Protein 3VSJ (pdb70)

InterPro domains:
  IPR004183 Extradiol ring-cleavage dioxygenase, class III enzyme, subunit B [PF02900] (24-247)

Organism: Comamonas testosteroni (NCBI:txid285)

Radius of gyration: 36.92 Å; Cα contacts (8 Å, |Δi|>4): 2949; chains: 4; bounding box: 74×46×113 Å

Solvent-accessible surface area: 40387 Å² total; per-residue (Å²): 71,26,37,10,1,3,0,0,6,1,25,2,0,5,36,27,68,60,127,4,103,40,0,16,75,0,4,24,0,6,82,134,0,3,154,29,0,37,77,20,158,6,63,1,0,1,1,4,0,0,70,9,70,0,39,22,10,0,4,0,1,7,64,77,109,8,105,29,77,23,9,11,59,31,21,3,87,32,27,57,0,69,32,61,1,58,11,14,49,64,0,0,79,29,0,20,89,19,0,62,140,71,66,7,108,20,31,23,1,74,44,77,32,8,28,4,12,6,0,0,0,3,2,11,70,25,8,39,6,1,50,119,64,41,18,0,0,1,0,3,0,3,87,108,28,58,12,130,54,2,22,78,4,0,25,2,0,12,64,11,0,143,124,61,139,43,91,0,0,0,0,0,0,0,14,0,1,20,12,49,51,53,114,88,42,53,27,186,133,10,182,30,36,62,138,89,3,33,103,21,0,121,108,0,3,95,40,1,54,76,17,60,23,95,30,0,89,129,11,3,87,70,0,17,171,96,0,104,8,36,73,37,0,18,0,0,28,1,0,0,4,5,20,151,27,154,6,81,0,4,71,44,40,6,47,6,14,2,6,0,16,0,1,0,0,1,53,10,117,94,166,68,0,10,0,0,0,0,0,0,0,0,13,7,12,2,1,0,14,5,54,57,13,134,52,9,101,14,204,10,138,17,4,7,13,34,4,41,23,2,3,54,55,0,32,119,94,2,60,74,17,149,11,65,0,3,0,0,0,0,11,51,4,83,0,8,5,2,0,2,0,1,7,15,70,121,4,71,27,55,2,4,6,25,23,38,0,55,1,0,30,0,77,12,78,5,77,13,17,30,109,0,0,70,23,1,2,92,14,0,124,135,60,68,16,43,2,19,29,0,127,18,91,128,4,80,3,13,54,0,4,0,2,0,4,0,3,0,28,36,98,42,78,38,52,2,0,1,2,0,5,4,30,0,1,121,42,71,66,26,171,86,0,26,64,42,0,29,37,0,0,110,6,1,47,59,0,0,62,54,20,3,47,56,0,0,0,0,0,0,0,6,1,5,54,105,25,42,106,111,75,54,139,68,22,14,26,11,4,118,21,62,13,32,55,72,60,3,17,78,24,0,18,116,0,0,54,29,4,72,109,7,84,2,73,79,1,37,176,29,4,68,85,0,6,105,92,0,92,4,16,2,50,5,0,0,0,4,0,0,1,1,0,9,111,77,9,112,36,63,6,52,7,9,10,7,13,14,6,11,4,10,0,0,0,0,0,4,1,37,3,105,165,41,64,96,5,94,25,21,78,22,135,64,40,33,10,0,2,1,0,7,2,26,4,0,2,36,25,60,61,125,5,97,34,0,14,132,2,6,52,7,3,86,153,0,2,143,29,0,38,82,19,156,6,63,0,0,2,1,4,0,1,71,9,68,0,40,24,16,1,5,0,3,10,58,72,117,7,103,30,68,34,10,11,66,34,20,5,79,38,26,55,0,65,27,67,3,85,8,17,51,60,1,0,86,28,0,21,89,17,0,63,141,75,63,9,123,21,50,21,2,74,38,84,23,7,35,5,13,6,0,0,0,2,1,7,68,25,4,38,6,0,57,102,62,38,16,0,0,1,0,3,0,2,81,108,30,58,12,121,52,3,14,78,5,0,23,2,1,10,70,17,0,143,127,55,139,43,86,0,0,0,0,0,0,0,13,2,1,19,16,50,38,52,114,97,40,67,27,200,126,16,140,24,23,63,122,87,4,26,100,19,0,119,102,0,10,127,41,1,71,78,17,66,22,94,35,0,82,142,15,3,86,73,0,17,176,99,0,107,9,38,73,38,0,19,0,0,31,2,0,0,3,1,13,99,24,145,16,63,1,3,64,42,37,13,49,8,11,2,3,0,16,1,1,0,0,0,41,9,113,98,181,113,2,12,3,1,0,0,0,0,0,0,14,7,12,3,0,0,15,5,61,61,12,134,51,7,103,14,179,3,118,15,4,12,9,34,2,45,20,2,3,61,47,0,37,123,87,1,63,77,14,154,15,66,0,2,0,0,0,0,11,56,5,83,0,11,14,2,0,4,0,1,5,11,73,122,3,70,31,49,2,5,8,22,26,27,0,37,0,0,36,0,74,11,76,5,76,12,17,30,110,0,0,65,22,1,7,73,22,0,140,117,55,72,17,48,28,52,27,0,121,18,93,117,5,84,2,15,56,0,2,0,2,0,4,2,3,1,21,38,106,41,89,23,50,3,0,1,1,0,5,3,29,0,2,122,44,59,50,7,125,90,0,24,66,41,0,28,44,0,0,115,4,1,39,52,0,2,81,107,38,18,42,62,0,0,0,0,0,0,0,6,6,5,56,104,24,44,124,56,37,52,127,86,15,18,15,8,13,101,25,62,15,28,54,46,62,2,18,76,27,0,19,121,2,0,49,28,6,71,98,5,73,2,62,84,1,36,166,32,4,54,84,2,6,104,86,0,89,4,15,2,54,4,0,0,6,4,0,0,1,1,0,6,114,75,9,115,36,62,4,52,14,9,12,7,13,15,5,20,4,10,0,0,0,0,0,3,0,32,0,105,174,42,66,94,5,95,54

Foldseek 3Di:
DAQWEKEFALDCQLVLPLVLPQSVLSLVLLLVSLVVVVVSQFQEEEEEELQQEDADFKEKEQAQWAWDKDQDPVRNVRDIQTDIAGAPNQLLVQLCVLQVVVPTHYDYDHDHPPDDGSQVRSSCVSSVARDNRHHYTYIYDYLPDDLVVLLVSLLSSLVSCVVVVTHYHYYQYHFFQDPADPDDDDSSPFFAQDPQLVCLVVVLLVCQQQFVLVVNVVSQQVRCVPRVTRSSVSSVSSSCSNVVSGFRGKDWSHWTGDNNTITTMIITHD/DFFWAQKEKAQAFDLLLVLQVPDPQFDAHAPHAPVQVLQLLVVLQVVVVVLPFQEEEEEFLQQEDAQWKEKEQAFKAWDWAADPVPNNRGTGTDIAGAPNQLLVQLCVLLVVLPTHYYYDHDRHDDDHSLVVRSCCSRPVPRPHHYMYMYQYPCCPVPHLVRSLVSLLSSQLSSLVSRGQVRTHYYYYQHWFFQDDFAPDDDPRQRPCVPFEAPDPVLVVLVVVLLVCQQQLVQVVNVVCVVVSCVPRVTRCSSRSVSSNCSNLVRGSARKDWSGWGTHRNTIGTIIMDRCVVVVSTTRDHYD/DEQWEKEFALDCCLVLPLVLPQSVLSLVLLLVVLVVLVVSQFQEEEEEALFQEDAAAKEKEQAQWAWDKDQDPVHNVSHIQTDIAGADNQLLVQLCVCQVVLPGHYDYDHDHPDDDGSQVRSSCVSSVARDNSYHYTYIYDYLPDDLLVLLVSLLSSLVSCVVVVTYYYYYQYHFFFDPADPDDDDSNPFFAQDPVLVVLVVVLLVVQQAFVLVVNVVSQQVSCVVRVTRSSCSSVSSRCSNVVNGFGGWDWSHWTGDRNTITTMIITHD/DWFWAQKEKAFAFDLQLVLQVPDPFWDAHAPHAPVQVLQLLVVLQVVVVVLPFQEEEEEDLQQEDAQWKEKEAEFKAWDWAADPVCNNRGTGTDIAGAPNQLLVQLQVLLVVLVTHYYYDHDRHDDDHSGVVRRCCSNPVPRPHHYMYMYQYCCCPVPHLVRSLVSLLSSLQSSLVSSQVVNTHYYYYLHWFFQDDFDPDADVRNRPCVPWEAPDPQLVVLLCVLLVCLQQLVQVVNVVCVRVSCVRSVTRCSSHSVSSNCSNLVSGSARKDWSGWGTHRNTTGTIIMDRCNVVVSTID

B-factor: mean 26.02, std 7.05, range [5.5, 99.53]

Structure (mmCIF, N/CA/C/O backbone):
data_3VSJ
#
_entry.id   3VSJ
#
_cell.length_a   270.240
_cell.length_b   48.390
_cell.length_c   108.550
_cell.angle_alpha   90.00
_cell.angle_beta   109.57
_cell.angle_gamma   90.00
#
_symmetry.space_group_name_H-M   'C 1 2 1'
#
loop_
_entity.id
_entity.type
_entity.pdbx_description
1 polymer '2-amino-5-chlorophenol 1,6-dioxygenase alpha subunit'
2 polymer '2-amino-5-chlorophenol 1,6-dioxygenase beta subunit'
3 non-polymer 'CHLORIDE ION'
4 non-polymer 'FE (II) ION'
5 non-polymer '(2Z,4Z)-2-imino-6-oxohex-4-enoic acid'
6 non-polymer (3E)-3-iminooxepin-2(3H)-one
7 non-polymer 'HYDROXIDE ION'
8 water water
#
loop_
_atom_site.group_PDB
_atom_site.id
_atom_site.type_symbol
_atom_site.label_atom_id
_atom_site.label_alt_id
_atom_site.label_comp_id
_atom_site.label_asym_id
_atom_site.label_entity_id
_atom_site.label_seq_id
_atom_site.pdbx_PDB_ins_code
_atom_site.Cartn_x
_atom_site.Cartn_y
_atom_site.Cartn_z
_atom_site.occupancy
_atom_site.B_iso_or_equiv
_atom_site.auth_seq_id
_atom_site.auth_comp_id
_atom_site.auth_asym_id
_atom_site.auth_atom_id
_atom_site.pdbx_PDB_model_num
ATOM 1 N N . THR A 1 2 ? 65.727 64.627 -34.059 1.00 18.83 2 THR A N 1
ATOM 2 C CA . THR A 1 2 ? 66.900 65.479 -33.727 1.00 18.93 2 THR A CA 1
ATOM 3 C C . THR A 1 2 ? 68.144 65.020 -34.486 1.00 18.87 2 THR A C 1
ATOM 4 O O . THR A 1 2 ? 68.881 65.848 -35.033 1.00 18.64 2 THR A O 1
ATOM 8 N N . VAL A 1 3 ? 68.381 63.706 -34.498 1.00 18.65 3 VAL A N 1
ATOM 9 C CA . VAL A 1 3 ? 69.454 63.132 -35.299 1.00 18.55 3 VAL A CA 1
ATOM 10 C C . VAL A 1 3 ? 69.011 63.117 -36.759 1.00 18.56 3 VAL A C 1
ATOM 11 O O . VAL A 1 3 ? 67.932 62.615 -37.079 1.00 18.60 3 VAL A O 1
ATOM 15 N N . VAL A 1 4 ? 69.809 63.756 -37.614 1.00 18.50 4 VAL A N 1
ATOM 16 C CA . VAL A 1 4 ? 69.540 63.838 -39.057 1.00 18.59 4 VAL A CA 1
ATOM 17 C C . VAL A 1 4 ? 70.502 62.980 -39.889 1.00 18.69 4 VAL A C 1
ATOM 18 O O . VAL A 1 4 ? 70.263 62.744 -41.073 1.00 19.14 4 VAL A O 1
ATOM 22 N N . SER A 1 5 ? 71.571 62.491 -39.265 1.00 18.62 5 SER A N 1
ATOM 23 C CA . SER A 1 5 ? 72.624 61.784 -39.976 1.00 18.58 5 SER A CA 1
ATOM 24 C C . SER A 1 5 ? 73.460 60.921 -39.051 1.00 18.13 5 SER A C 1
ATOM 25 O O . SER A 1 5 ? 73.707 61.286 -37.909 1.00 18.05 5 SER A O 1
ATOM 28 N N . ALA A 1 6 ? 73.959 59.814 -39.587 1.00 17.80 6 ALA A N 1
ATOM 29 C CA . ALA A 1 6 ? 74.803 58.902 -38.824 1.00 17.41 6 ALA A CA 1
ATOM 30 C C . ALA A 1 6 ? 75.836 58.232 -39.738 1.00 16.83 6 ALA A C 1
ATOM 31 O O . ALA A 1 6 ? 75.500 57.741 -40.810 1.00 16.41 6 ALA A O 1
ATOM 33 N N . PHE A 1 7 ? 77.094 58.240 -39.307 1.00 16.38 7 PHE A N 1
ATOM 34 C CA . PHE A 1 7 ? 78.193 57.662 -40.082 1.00 15.86 7 PHE A CA 1
ATOM 35 C C . PHE A 1 7 ? 79.179 56.959 -39.165 1.00 15.48 7 PHE A C 1
ATOM 36 O O . PHE A 1 7 ? 79.341 57.359 -38.020 1.00 15.55 7 PHE A O 1
ATOM 44 N N . LEU A 1 8 ? 79.805 55.893 -39.666 1.00 15.30 8 LEU A N 1
ATOM 45 C CA . LEU A 1 8 ? 80.986 55.297 -39.035 1.00 14.96 8 LEU A CA 1
ATOM 46 C C . LEU A 1 8 ? 82.145 55.441 -40.010 1.00 14.96 8 LEU A C 1
ATOM 47 O O . LEU A 1 8 ? 82.011 55.088 -41.177 1.00 14.60 8 LEU A O 1
ATOM 52 N N . VAL A 1 9 ? 83.263 55.999 -39.552 1.00 15.00 9 VAL A N 1
ATOM 53 C CA . VAL A 1 9 ? 84.425 56.208 -40.416 1.00 14.91 9 VAL A CA 1
ATOM 54 C C . VAL A 1 9 ? 85.707 55.719 -39.737 1.00 15.06 9 VAL A C 1
ATOM 55 O O . VAL A 1 9 ? 85.769 55.656 -38.509 1.00 14.86 9 VAL A O 1
ATOM 59 N N . PRO A 1 10 ? 86.750 55.412 -40.532 1.00 15.33 10 PRO A N 1
ATOM 60 C CA . PRO A 1 10 ? 87.986 54.885 -39.948 1.00 15.40 10 PRO A CA 1
ATOM 61 C C . PRO A 1 10 ? 88.717 55.902 -39.085 1.00 15.48 10 PRO A C 1
ATOM 62 O O . PRO A 1 10 ? 88.575 57.100 -39.297 1.00 16.02 10 PRO A O 1
ATOM 66 N N . GLY A 1 11 ? 89.452 55.415 -38.094 1.00 15.72 11 GLY A N 1
ATOM 67 C CA . GLY A 1 11 ? 90.358 56.243 -37.304 1.00 15.75 11 GLY A CA 1
ATOM 68 C C . GLY A 1 11 ? 91.770 56.276 -37.865 1.00 15.82 11 GLY A C 1
ATOM 69 O O . GLY A 1 11 ? 92.582 57.106 -37.450 1.00 15.90 11 GLY A O 1
ATOM 70 N N . THR A 1 12 ? 92.079 55.363 -38.790 1.00 16.01 12 THR A N 1
ATOM 71 C CA . THR A 1 12 ? 93.414 55.304 -39.398 1.00 15.98 12 THR A CA 1
ATOM 72 C C . THR A 1 12 ? 93.675 56.541 -40.250 1.00 15.94 12 THR A C 1
ATOM 73 O O . THR A 1 12 ? 92.771 57.013 -40.935 1.00 15.92 12 THR A O 1
ATOM 77 N N . PRO A 1 13 ? 94.906 57.088 -40.187 1.00 16.08 13 PRO A N 1
ATOM 78 C CA . PRO A 1 13 ? 95.262 58.261 -40.987 1.00 16.08 13 PRO A CA 1
ATOM 79 C C . PRO A 1 13 ? 95.828 57.902 -42.358 1.00 16.06 13 PRO A C 1
ATOM 80 O O . PRO A 1 13 ? 96.102 58.794 -43.154 1.00 15.99 13 PRO A O 1
ATOM 84 N N . LEU A 1 14 ? 96.021 56.609 -42.615 1.00 16.20 14 LEU A N 1
ATOM 85 C CA . LEU A 1 14 ? 96.646 56.145 -43.853 1.00 16.17 14 LEU A CA 1
ATOM 86 C C . LEU A 1 14 ? 95.857 56.517 -45.116 1.00 16.27 14 LEU A C 1
ATOM 87 O O . LEU A 1 14 ? 96.465 56.849 -46.138 1.00 16.20 14 LEU A O 1
ATOM 92 N N . PRO A 1 15 ? 94.512 56.447 -45.063 1.00 16.35 15 PRO A N 1
ATOM 93 C CA . PRO A 1 15 ? 93.768 56.888 -46.245 1.00 16.64 15 PRO A CA 1
ATOM 94 C C . PRO A 1 15 ? 94.010 58.365 -46.574 1.00 16.80 15 PRO A C 1
ATOM 95 O O . PRO A 1 15 ? 94.150 58.712 -47.742 1.00 16.84 15 PRO A O 1
ATOM 99 N N . GLN A 1 16 ? 94.094 59.215 -45.553 1.00 17.16 16 GLN A N 1
ATOM 100 C CA . GLN A 1 16 ? 94.402 60.634 -45.765 1.00 17.48 16 GLN A CA 1
ATOM 101 C C . GLN A 1 16 ? 95.838 60.838 -46.230 1.00 17.43 16 GLN A C 1
ATOM 102 O O . GLN A 1 16 ? 96.090 61.552 -47.197 1.00 17.47 16 GLN A O 1
ATOM 108 N N . LEU A 1 17 ? 96.766 60.215 -45.515 1.00 17.68 17 LEU A N 1
ATOM 109 C CA . LEU A 1 17 ? 98.201 60.459 -45.686 1.00 17.71 17 LEU A CA 1
ATOM 110 C C . LEU A 1 17 ? 98.770 59.954 -47.003 1.00 17.73 17 LEU A C 1
ATOM 111 O O . LEU A 1 17 ? 99.659 60.583 -47.572 1.00 18.15 17 LEU A O 1
ATOM 116 N N . LYS A 1 18 ? 98.294 58.811 -47.477 1.00 17.95 18 LYS A N 1
ATOM 117 C CA . LYS A 1 18 ? 98.831 58.233 -48.702 1.00 18.08 18 LYS A CA 1
ATOM 118 C C . LYS A 1 18 ? 97.738 57.636 -49.594 1.00 18.19 18 LYS A C 1
ATOM 119 O O . LYS A 1 18 ? 97.711 56.423 -49.833 1.00 17.92 18 LYS A O 1
ATOM 125 N N . PRO A 1 19 ? 96.867 58.503 -50.149 1.00 18.51 19 PRO A N 1
ATOM 126 C CA . PRO A 1 19 ? 95.762 58.040 -50.998 1.00 18.67 19 PRO A CA 1
ATOM 127 C C . PRO A 1 19 ? 96.206 57.388 -52.305 1.00 19.06 19 PRO A C 1
ATOM 128 O O . PRO A 1 19 ? 95.405 56.716 -52.944 1.00 18.84 19 PRO A O 1
ATOM 132 N N . GLU A 1 20 ? 97.462 57.585 -52.706 1.00 19.65 20 GLU A N 1
ATOM 133 C CA . GLU A 1 20 ? 97.949 57.002 -53.964 1.00 20.14 20 GLU A CA 1
ATOM 134 C C . GLU A 1 20 ? 98.177 55.493 -53.865 1.00 19.75 20 GLU A C 1
ATOM 135 O O . GLU A 1 20 ? 98.407 54.841 -54.880 1.00 20.06 20 GLU A O 1
ATOM 141 N N . VAL A 1 21 ? 98.110 54.944 -52.653 1.00 19.37 21 VAL A N 1
ATOM 142 C CA . VAL A 1 21 ? 97.908 53.513 -52.466 1.00 18.96 21 VAL A CA 1
ATOM 143 C C . VAL A 1 21 ? 96.415 53.292 -52.727 1.00 19.01 21 VAL A C 1
ATOM 144 O O . VAL A 1 21 ? 95.586 53.800 -51.972 1.00 18.81 21 VAL A O 1
ATOM 148 N N . PRO A 1 22 ? 96.066 52.595 -53.829 1.00 18.78 22 PRO A N 1
ATOM 149 C CA . PRO A 1 22 ? 94.686 52.536 -54.316 1.00 18.69 22 PRO A CA 1
ATOM 150 C C . PRO A 1 22 ? 93.600 52.265 -53.269 1.00 18.54 22 PRO A C 1
ATOM 151 O O . PRO A 1 22 ? 92.642 53.037 -53.177 1.00 18.47 22 PRO A O 1
ATOM 155 N N . SER A 1 23 ? 93.734 51.186 -52.498 1.00 18.32 23 SER A N 1
ATOM 156 C CA . SER A 1 23 ? 92.684 50.808 -51.534 1.00 18.04 23 SER A CA 1
ATOM 157 C C . SER A 1 23 ? 92.567 51.839 -50.415 1.00 17.69 23 SER A C 1
ATOM 158 O O . SER A 1 23 ? 91.473 52.103 -49.914 1.00 17.87 23 SER A O 1
ATOM 161 N N . TRP A 1 24 ? 93.701 52.414 -50.026 1.00 17.33 24 TRP A N 1
ATOM 162 C CA . TRP A 1 24 ? 93.721 53.527 -49.082 1.00 16.96 24 TRP A CA 1
ATOM 163 C C . TRP A 1 24 ? 93.000 54.745 -49.684 1.00 16.96 24 TRP A C 1
ATOM 164 O O . TRP A 1 24 ? 92.189 55.394 -49.018 1.00 16.72 24 TRP A O 1
ATOM 175 N N . GLY A 1 25 ? 93.296 55.036 -50.948 1.00 16.95 25 GLY A N 1
ATOM 176 C CA . GLY A 1 25 ? 92.634 56.119 -51.674 1.00 17.21 25 GLY A CA 1
ATOM 177 C C . GLY A 1 25 ? 91.131 55.943 -51.808 1.00 17.31 25 GLY A C 1
ATOM 178 O O . GLY A 1 25 ? 90.381 56.919 -51.749 1.00 17.33 25 GLY A O 1
ATOM 179 N N . GLN A 1 26 ? 90.693 54.699 -51.992 1.00 17.55 26 GLN A N 1
ATOM 180 C CA . GLN A 1 26 ? 89.265 54.386 -52.073 1.00 17.94 26 GLN A CA 1
ATOM 181 C C . GLN A 1 26 ? 88.574 54.678 -50.738 1.00 17.58 26 GLN A C 1
ATOM 182 O O . GLN A 1 26 ? 87.487 55.249 -50.703 1.00 17.81 26 GLN A O 1
ATOM 188 N N . LEU A 1 27 ? 89.230 54.315 -49.643 1.00 17.38 27 LEU A N 1
ATOM 189 C CA . LEU A 1 27 ? 88.702 54.573 -48.301 1.00 17.34 27 LEU A CA 1
ATOM 190 C C . LEU A 1 27 ? 88.609 56.088 -48.040 1.00 17.22 27 LEU A C 1
ATOM 191 O O . LEU A 1 27 ? 87.614 56.573 -47.495 1.00 17.16 27 LEU A O 1
ATOM 196 N N . ALA A 1 28 ? 89.626 56.831 -48.471 1.00 17.02 28 ALA A N 1
ATOM 197 C CA . ALA A 1 28 ? 89.627 58.292 -48.331 1.00 17.01 28 ALA A CA 1
ATOM 198 C C . ALA A 1 28 ? 88.496 58.923 -49.151 1.00 16.87 28 ALA A C 1
ATOM 199 O O . ALA A 1 28 ? 87.788 59.803 -48.671 1.00 16.81 28 ALA A O 1
ATOM 201 N N . ALA A 1 29 ? 88.338 58.461 -50.386 1.00 16.68 29 ALA A N 1
ATOM 202 C CA . ALA A 1 29 ? 87.253 58.913 -51.248 1.00 16.64 29 ALA A CA 1
ATOM 203 C C . ALA A 1 29 ? 85.897 58.610 -50.623 1.00 16.66 29 ALA A C 1
ATOM 204 O O . ALA A 1 29 ? 84.970 59.413 -50.740 1.00 16.50 29 ALA A O 1
ATOM 206 N N . ALA A 1 30 ? 85.782 57.444 -49.985 1.00 16.48 30 ALA A N 1
ATOM 207 C CA . ALA A 1 30 ? 84.535 57.041 -49.330 1.00 16.46 30 ALA A CA 1
ATOM 208 C C . ALA A 1 30 ? 84.230 57.935 -48.133 1.00 16.35 30 ALA A C 1
ATOM 209 O O . ALA A 1 30 ? 83.076 58.311 -47.920 1.00 16.65 30 ALA A O 1
ATOM 211 N N . THR A 1 31 ? 85.259 58.284 -47.362 1.00 16.08 31 THR A N 1
ATOM 212 C CA . THR A 1 31 ? 85.090 59.196 -46.226 1.00 16.08 31 THR A CA 1
ATOM 213 C C . THR A 1 31 ? 84.662 60.592 -46.686 1.00 15.86 31 THR A C 1
ATOM 214 O O . THR A 1 31 ? 83.805 61.218 -46.072 1.00 15.44 31 THR A O 1
ATOM 218 N N . GLU A 1 32 ? 85.302 61.078 -47.744 1.00 15.89 32 GLU A N 1
ATOM 219 C CA . GLU A 1 32 ? 84.928 62.340 -48.378 1.00 16.02 32 GLU A CA 1
ATOM 220 C C . GLU A 1 32 ? 83.439 62.354 -48.756 1.00 16.10 32 GLU A C 1
ATOM 221 O O . GLU A 1 32 ? 82.727 63.324 -48.476 1.00 15.75 32 GLU A O 1
ATOM 227 N N . ARG A 1 33 ? 82.980 61.267 -49.375 1.00 16.13 33 ARG A N 1
ATOM 228 C CA . ARG A 1 33 ? 81.571 61.118 -49.752 1.00 16.30 33 ARG A CA 1
ATOM 229 C C . ARG A 1 33 ? 80.651 61.084 -48.526 1.00 16.25 33 ARG A C 1
ATOM 230 O O . ARG A 1 33 ? 79.555 61.647 -48.555 1.00 16.12 33 ARG A O 1
ATOM 238 N N . ALA A 1 34 ? 81.089 60.410 -47.463 1.00 16.15 34 ALA A N 1
ATOM 239 C CA . ALA A 1 34 ? 80.354 60.408 -46.194 1.00 16.36 34 ALA A CA 1
ATOM 240 C C . ALA A 1 34 ? 80.187 61.837 -45.654 1.00 16.44 34 ALA A C 1
ATOM 241 O O . ALA A 1 34 ? 79.126 62.201 -45.141 1.00 16.48 34 ALA A O 1
ATOM 243 N N . GLY A 1 35 ? 81.248 62.631 -45.769 1.00 16.62 35 GLY A N 1
ATOM 244 C CA . GLY A 1 35 ? 81.220 64.036 -45.390 1.00 16.79 35 GLY A CA 1
ATOM 245 C C . GLY A 1 35 ? 80.241 64.857 -46.201 1.00 16.81 35 GLY A C 1
ATOM 246 O O . GLY A 1 35 ? 79.594 65.752 -45.669 1.00 16.99 35 GLY A O 1
ATOM 247 N N . LYS A 1 36 ? 80.137 64.574 -47.495 1.00 17.17 36 LYS A N 1
ATOM 248 C CA . LYS A 1 36 ? 79.169 65.279 -48.345 1.00 17.41 36 LYS A CA 1
ATOM 249 C C . LYS A 1 36 ? 77.732 64.934 -47.949 1.00 17.43 36 LYS A C 1
ATOM 250 O O . LYS A 1 36 ? 76.865 65.813 -47.909 1.00 17.44 36 LYS A O 1
ATOM 256 N N . ALA A 1 37 ? 77.498 63.662 -47.626 1.00 17.34 37 ALA A N 1
ATOM 257 C CA . ALA A 1 37 ? 76.185 63.209 -47.177 1.00 17.28 37 ALA A CA 1
ATOM 258 C C . ALA A 1 37 ? 75.835 63.870 -45.851 1.00 17.23 37 ALA A C 1
ATOM 259 O O . ALA A 1 37 ? 74.720 64.368 -45.681 1.00 17.22 37 ALA A O 1
ATOM 261 N N . LEU A 1 38 ? 76.797 63.865 -44.926 1.00 17.17 38 LEU A N 1
ATOM 262 C CA . LEU A 1 38 ? 76.707 64.603 -43.657 1.00 17.22 38 LEU A CA 1
ATOM 263 C C . LEU A 1 38 ? 76.244 66.043 -43.905 1.00 17.22 38 LEU A C 1
ATOM 264 O O . LEU A 1 38 ? 75.207 66.463 -43.382 1.00 17.52 38 LEU A O 1
ATOM 269 N N . ALA A 1 39 ? 76.986 66.776 -44.732 1.00 17.05 39 ALA A N 1
ATOM 270 C CA . ALA A 1 39 ? 76.653 68.177 -45.039 1.00 17.32 39 ALA A CA 1
ATOM 271 C C . ALA A 1 39 ? 75.228 68.346 -45.582 1.00 17.41 39 ALA A C 1
ATOM 272 O O . ALA A 1 39 ? 74.507 69.244 -45.151 1.00 17.39 39 ALA A O 1
ATOM 274 N N . ALA A 1 40 ? 74.825 67.461 -46.496 1.00 17.61 40 ALA A N 1
ATOM 275 C CA . ALA A 1 40 ? 73.496 67.520 -47.117 1.00 17.83 40 ALA A CA 1
ATOM 276 C C . ALA A 1 40 ? 72.347 67.323 -46.117 1.00 17.96 40 ALA A C 1
ATOM 277 O O . ALA A 1 40 ? 71.214 67.709 -46.395 1.00 17.94 40 ALA A O 1
ATOM 279 N N . SER A 1 41 ? 72.631 66.680 -44.988 1.00 18.20 41 SER A N 1
ATOM 280 C CA . SER A 1 41 ? 71.643 66.528 -43.918 1.00 18.47 41 SER A CA 1
ATOM 281 C C . SER A 1 41 ? 71.526 67.778 -43.040 1.00 18.71 41 SER A C 1
ATOM 282 O O . SER A 1 41 ? 70.694 67.818 -42.141 1.00 18.62 41 SER A O 1
ATOM 285 N N . ARG A 1 42 ? 72.399 68.761 -43.265 1.00 19.26 42 ARG A N 1
ATOM 286 C CA . ARG A 1 42 ? 72.326 70.079 -42.614 1.00 19.62 42 ARG A CA 1
ATOM 287 C C . ARG A 1 42 ? 72.277 70.005 -41.085 1.00 19.44 42 ARG A C 1
ATOM 288 O O . ARG A 1 42 ? 71.297 70.438 -40.474 1.00 19.34 42 ARG A O 1
ATOM 296 N N . PRO A 1 43 ? 73.324 69.435 -40.464 1.00 19.18 43 PRO A N 1
ATOM 297 C CA . PRO A 1 43 ? 73.395 69.440 -39.015 1.00 19.12 43 PRO A CA 1
ATOM 298 C C . PRO A 1 43 ? 73.953 70.760 -38.488 1.00 19.11 43 PRO A C 1
ATOM 299 O O . PRO A 1 43 ? 74.679 71.457 -39.199 1.00 18.90 43 PRO A O 1
ATOM 303 N N . ASP A 1 44 ? 73.607 71.077 -37.247 1.00 19.16 44 ASP A N 1
ATOM 304 C CA . ASP A 1 44 ? 74.166 72.217 -36.533 1.00 19.23 44 ASP A CA 1
ATOM 305 C C . ASP A 1 44 ? 75.388 71.791 -35.727 1.00 19.25 44 ASP A C 1
ATOM 306 O O . ASP A 1 44 ? 76.217 72.625 -35.371 1.00 19.47 44 ASP A O 1
ATOM 311 N N . VAL A 1 45 ? 75.469 70.497 -35.414 1.00 19.08 45 VAL A N 1
ATOM 312 C CA . VAL A 1 45 ? 76.593 69.922 -34.673 1.00 19.01 45 VAL A CA 1
ATOM 313 C C . VAL A 1 45 ? 76.885 68.513 -35.149 1.00 18.75 45 VAL A C 1
ATOM 314 O O . VAL A 1 45 ? 75.989 67.811 -35.623 1.00 19.03 45 VAL A O 1
ATOM 318 N N . VAL A 1 46 ? 78.125 68.083 -34.939 1.00 18.32 46 VAL A N 1
ATOM 319 C CA . VAL A 1 46 ? 78.532 66.718 -35.222 1.00 17.87 46 VAL A CA 1
ATOM 320 C C . VAL A 1 46 ? 78.908 66.050 -33.901 1.00 17.76 46 VAL A C 1
ATOM 321 O O . VAL A 1 46 ? 79.815 66.504 -33.196 1.00 17.77 46 VAL A O 1
ATOM 325 N N . LEU A 1 47 ? 78.190 64.986 -33.559 1.00 17.49 47 LEU A N 1
ATOM 326 C CA . LEU A 1 47 ? 78.398 64.284 -32.298 1.00 17.31 47 LEU A CA 1
ATOM 327 C C . LEU A 1 47 ? 79.440 63.182 -32.510 1.00 16.91 47 LEU A C 1
ATOM 328 O O . LEU A 1 47 ? 79.115 62.103 -33.010 1.00 16.95 47 LEU A O 1
ATOM 333 N N . VAL A 1 48 ? 80.679 63.442 -32.090 1.00 16.26 48 VAL A N 1
ATOM 334 C CA . VAL A 1 48 ? 81.801 62.565 -32.419 1.00 15.63 48 VAL A CA 1
ATOM 335 C C . VAL A 1 48 ? 82.336 61.740 -31.244 1.00 15.31 48 VAL A C 1
ATOM 336 O O . VAL A 1 48 ? 82.536 62.257 -30.140 1.00 14.95 48 VAL A O 1
ATOM 340 N N . TYR A 1 49 ? 82.567 60.450 -31.508 1.00 15.01 49 TYR A N 1
ATOM 341 C CA . TYR A 1 49 ? 83.331 59.572 -30.615 1.00 14.84 49 TYR A CA 1
ATOM 342 C C . TYR A 1 49 ? 84.449 58.915 -31.407 1.00 14.80 49 TYR A C 1
ATOM 343 O O . TYR A 1 49 ? 84.208 58.358 -32.482 1.00 14.58 49 TYR A O 1
ATOM 352 N N . SER A 1 50 ? 85.671 59.006 -30.886 1.00 14.67 50 SER A N 1
ATOM 353 C CA . SER A 1 50 ? 86.817 58.329 -31.476 1.00 14.68 50 SER A CA 1
ATOM 354 C C . SER A 1 50 ? 87.406 57.313 -30.500 1.00 15.09 50 SER A C 1
ATOM 355 O O . SER A 1 50 ? 87.668 57.639 -29.338 1.00 14.75 50 SER A O 1
ATOM 358 N N . THR A 1 51 ? 87.685 56.113 -31.008 1.00 15.41 51 THR A N 1
ATOM 359 C CA . THR A 1 51 ? 88.323 55.057 -30.219 1.00 15.91 51 THR A CA 1
ATOM 360 C C . THR A 1 51 ? 89.713 55.436 -29.712 1.00 16.28 51 THR A C 1
ATOM 361 O O . THR A 1 51 ? 90.198 54.834 -28.762 1.00 16.44 51 THR A O 1
ATOM 365 N N . GLN A 1 52 ? 90.369 56.385 -30.376 1.00 16.94 52 GLN A N 1
ATOM 366 C CA . GLN A 1 52 ? 91.747 56.769 -30.030 1.00 17.67 52 GLN A CA 1
ATOM 367 C C . GLN A 1 52 ? 91.847 57.939 -29.049 1.00 18.55 52 GLN A C 1
ATOM 368 O O . GLN A 1 52 ? 92.941 58.295 -28.617 1.00 18.81 52 GLN A O 1
ATOM 374 N N . TRP A 1 53 ? 90.703 58.527 -28.711 1.00 19.67 53 TRP A N 1
ATOM 375 C CA . TRP A 1 53 ? 90.607 59.630 -27.752 1.00 20.55 53 TRP A CA 1
ATOM 376 C C . TRP A 1 53 ? 90.390 58.969 -26.384 1.00 20.85 53 TRP A C 1
ATOM 377 O O . TRP A 1 53 ? 89.253 58.667 -26.005 1.00 20.57 53 TRP A O 1
ATOM 388 N N . LEU A 1 54 ? 91.480 58.715 -25.661 1.00 21.26 54 LEU A N 1
ATOM 389 C CA . LEU A 1 54 ? 91.437 57.839 -24.483 1.00 21.66 54 LEU A CA 1
ATOM 390 C C . LEU A 1 54 ? 91.334 58.584 -23.157 1.00 21.86 54 LEU A C 1
ATOM 391 O O . LEU A 1 54 ? 92.132 59.478 -22.880 1.00 22.14 54 LEU A O 1
ATOM 396 N N . ALA A 1 55 ? 90.380 58.163 -22.329 1.00 21.93 55 ALA A N 1
ATOM 397 C CA . ALA A 1 55 ? 90.245 58.648 -20.959 1.00 22.28 55 ALA A CA 1
ATOM 398 C C . ALA A 1 55 ? 90.268 57.461 -19.990 1.00 22.33 55 ALA A C 1
ATOM 399 O O . ALA A 1 55 ? 89.827 56.367 -20.331 1.00 22.24 55 ALA A O 1
ATOM 401 N N . VAL A 1 56 ? 90.796 57.684 -18.789 1.00 22.56 56 VAL A N 1
ATOM 402 C CA . VAL A 1 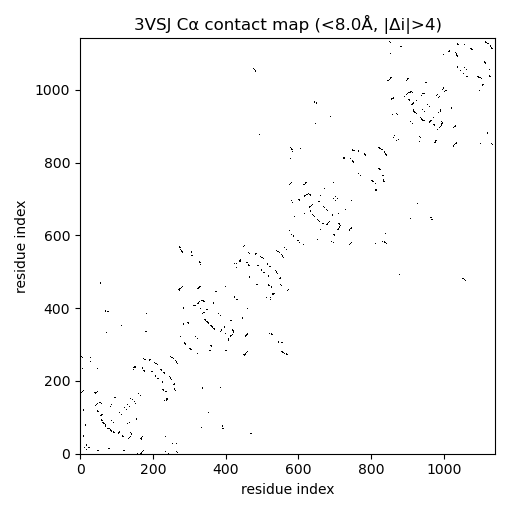56 ? 90.846 56.643 -17.751 1.00 22.72 56 VAL A CA 1
ATOM 403 C C . VAL A 1 56 ? 90.210 57.069 -16.432 1.00 22.79 56 VAL A C 1
ATOM 404 O O . VAL A 1 56 ? 89.699 56.233 -15.692 1.00 23.26 56 VAL A O 1
ATOM 408 N N . LEU A 1 57 ? 90.298 58.349 -16.097 1.00 22.96 57 LEU A N 1
ATOM 409 C CA . LEU A 1 57 ? 89.639 58.860 -14.907 1.00 22.93 57 LEU A CA 1
ATOM 410 C C . LEU A 1 57 ? 88.187 59.171 -15.275 1.00 22.98 57 LEU A C 1
ATOM 411 O O . LEU A 1 57 ? 87.429 58.247 -15.580 1.00 23.29 57 LEU A O 1
ATOM 416 N N . ASP A 1 58 ? 87.785 60.435 -15.304 1.00 22.79 58 ASP A N 1
ATOM 417 C CA . ASP A 1 58 ? 86.418 60.731 -15.727 1.00 22.85 58 ASP A CA 1
ATOM 418 C C . ASP A 1 58 ? 86.297 60.934 -17.238 1.00 22.14 58 ASP A C 1
ATOM 419 O O . ASP A 1 58 ? 87.295 61.045 -17.955 1.00 21.84 58 ASP A O 1
ATOM 424 N N . GLN A 1 59 ? 85.058 60.838 -17.712 1.00 21.40 59 GLN A N 1
ATOM 425 C CA . GLN A 1 59 ? 84.720 61.098 -19.099 1.00 20.79 59 GLN A CA 1
ATOM 426 C C . GLN A 1 59 ? 85.133 62.522 -19.458 1.00 20.31 59 GLN A C 1
ATOM 427 O O . GLN A 1 59 ? 84.865 63.447 -18.708 1.00 19.92 59 GLN A O 1
ATOM 433 N N . GLN A 1 60 ? 85.829 62.676 -20.581 1.00 20.00 60 GLN A N 1
ATOM 434 C CA . GLN A 1 60 ? 86.221 63.993 -21.079 1.00 19.62 60 GLN A CA 1
ATOM 435 C C . GLN A 1 60 ? 85.358 64.391 -22.267 1.00 19.40 60 GLN A C 1
ATOM 436 O O . GLN A 1 60 ? 85.008 63.552 -23.097 1.00 19.34 60 GLN A O 1
ATOM 442 N N . TRP A 1 61 ? 84.973 65.666 -22.302 1.00 19.34 61 TRP A N 1
ATOM 443 C CA . TRP A 1 61 ? 84.306 66.264 -23.453 1.00 19.21 61 TRP A CA 1
ATOM 444 C C . TRP A 1 61 ? 85.114 67.482 -23.914 1.00 19.39 61 TRP A C 1
ATOM 445 O O . TRP A 1 61 ? 85.414 68.373 -23.108 1.00 19.59 61 TRP A O 1
ATOM 456 N N . LEU A 1 62 ? 85.458 67.525 -25.199 1.00 19.09 62 LEU A N 1
ATOM 457 C CA . LEU A 1 62 ? 86.255 68.627 -25.752 1.00 18.98 62 LEU A CA 1
ATOM 458 C C . LEU A 1 62 ? 85.467 69.942 -25.649 1.00 19.06 62 LEU A C 1
ATOM 459 O O . LEU A 1 62 ? 84.393 70.071 -26.232 1.00 18.42 62 LEU A O 1
ATOM 464 N N . THR A 1 63 ? 86.009 70.908 -24.907 1.00 19.47 63 THR A N 1
ATOM 465 C CA . THR A 1 63 ? 85.322 72.182 -24.662 1.00 19.77 63 THR A CA 1
ATOM 466 C C . THR A 1 63 ? 86.086 73.414 -25.164 1.00 20.21 63 THR A C 1
ATOM 467 O O . THR A 1 63 ? 85.657 74.547 -24.918 1.00 20.26 63 THR A O 1
ATOM 471 N N . ARG A 1 64 ? 87.192 73.203 -25.878 1.00 20.53 64 ARG A N 1
ATOM 472 C CA . ARG A 1 64 ? 87.951 74.313 -26.456 1.00 20.94 64 ARG A CA 1
ATOM 473 C C . ARG A 1 64 ? 87.265 74.775 -27.742 1.00 20.86 64 ARG A C 1
ATOM 474 O O . ARG A 1 64 ? 87.053 73.962 -28.647 1.00 20.89 64 ARG A O 1
ATOM 482 N N . PRO A 1 65 ? 86.919 76.076 -27.831 1.00 20.60 65 PRO A N 1
ATOM 483 C CA . PRO A 1 65 ? 86.225 76.587 -29.018 1.00 20.61 65 PRO A CA 1
ATOM 484 C C . PRO A 1 65 ? 86.985 76.320 -30.315 1.00 20.55 65 PRO A C 1
ATOM 485 O O . PRO A 1 65 ? 86.390 75.859 -31.288 1.00 20.46 65 PRO A O 1
ATOM 489 N N . ARG A 1 66 ? 88.289 76.594 -30.307 1.00 20.60 66 ARG A N 1
ATOM 490 C CA . ARG A 1 66 ? 89.144 76.393 -31.479 1.00 20.58 66 ARG A CA 1
ATOM 491 C C . ARG A 1 66 ? 90.481 75.749 -31.107 1.00 20.73 66 ARG A C 1
ATOM 492 O O . ARG A 1 66 ? 91.275 76.333 -30.374 1.00 20.75 66 ARG A O 1
ATOM 500 N N . SER A 1 67 ? 90.722 74.555 -31.643 1.00 21.02 67 SER A N 1
ATOM 501 C CA . SER A 1 67 ? 91.962 73.824 -31.432 1.00 21.27 67 SER A CA 1
ATOM 502 C C . SER A 1 67 ? 92.667 73.658 -32.771 1.00 21.62 67 SER A C 1
ATOM 503 O O . SER A 1 67 ? 92.100 73.106 -33.712 1.00 21.69 67 SER A O 1
ATOM 506 N N . GLU A 1 68 ? 93.878 74.197 -32.878 1.00 22.01 68 GLU A N 1
ATOM 507 C CA . GLU A 1 68 ? 94.634 74.121 -34.121 1.00 22.36 68 GLU A CA 1
ATOM 508 C C . GLU A 1 68 ? 96.071 73.687 -33.864 1.00 22.08 68 GLU A C 1
ATOM 509 O O . GLU A 1 68 ? 96.652 74.014 -32.833 1.00 22.18 68 GLU A O 1
ATOM 515 N N . GLY A 1 69 ? 96.602 72.872 -34.769 1.00 21.89 69 GLY A N 1
ATOM 516 C CA . GLY A 1 69 ? 97.979 72.393 -34.667 1.00 21.79 69 GLY A CA 1
ATOM 517 C C . GLY A 1 69 ? 98.345 71.456 -35.799 1.00 21.57 69 GLY A C 1
ATOM 518 O O . GLY A 1 69 ? 97.618 71.344 -36.788 1.00 21.78 69 GLY A O 1
ATOM 519 N N . VAL A 1 70 ? 99.494 70.805 -35.663 1.00 21.39 70 VAL A N 1
ATOM 520 C CA . VAL A 1 70 ? 99.942 69.795 -36.614 1.00 21.07 70 VAL A CA 1
ATOM 521 C C . VAL A 1 70 ? 100.281 68.534 -35.827 1.00 20.94 70 VAL A C 1
ATOM 522 O O . VAL A 1 70 ? 101.165 68.565 -34.971 1.00 21.23 70 VAL A O 1
ATOM 526 N N . HIS A 1 71 ? 99.562 67.443 -36.094 1.00 20.51 71 HIS A N 1
ATOM 527 C CA . HIS A 1 71 ? 99.744 66.185 -35.357 1.00 20.10 71 HIS A CA 1
ATOM 528 C C . HIS A 1 71 ? 100.531 65.166 -36.176 1.00 20.20 71 HIS A C 1
ATOM 529 O O . HIS A 1 71 ? 100.291 64.998 -37.375 1.00 20.06 71 HIS A O 1
ATOM 536 N N . VAL A 1 72 ? 101.454 64.474 -35.513 1.00 20.18 72 VAL A N 1
ATOM 537 C CA . VAL A 1 72 ? 102.219 63.409 -36.140 1.00 20.21 72 VAL A CA 1
ATOM 538 C C . VAL A 1 72 ? 101.901 62.112 -35.417 1.00 20.55 72 VAL A C 1
ATOM 539 O O . VAL A 1 72 ? 102.232 61.950 -34.242 1.00 20.88 72 VAL A O 1
ATOM 543 N N . ASP A 1 73 ? 101.237 61.198 -36.118 1.00 20.67 73 ASP A N 1
ATOM 544 C CA . ASP A 1 73 ? 100.831 59.924 -35.538 1.00 20.50 73 ASP A CA 1
ATOM 545 C C . ASP A 1 73 ? 102.055 59.135 -35.106 1.00 20.89 73 ASP A C 1
ATOM 546 O O . ASP A 1 73 ? 103.023 59.029 -35.857 1.00 21.29 73 ASP A O 1
ATOM 551 N N . GLU A 1 74 ? 101.992 58.541 -33.918 1.00 21.17 74 GLU A N 1
ATOM 552 C CA . GLU A 1 74 ? 103.167 57.902 -33.317 1.00 21.32 74 GLU A CA 1
ATOM 553 C C . GLU A 1 74 ? 103.502 56.516 -33.887 1.00 20.91 74 GLU A C 1
ATOM 554 O O . GLU A 1 74 ? 104.528 55.932 -33.530 1.00 20.89 74 GLU A O 1
ATOM 560 N N . ASN A 1 75 ? 102.630 55.994 -34.750 1.00 20.28 75 ASN A N 1
ATOM 561 C CA . ASN A 1 75 ? 102.895 54.780 -35.521 1.00 19.76 75 ASN A CA 1
ATOM 562 C C . ASN A 1 75 ? 103.150 55.075 -37.003 1.00 19.55 75 ASN A C 1
ATOM 563 O O . ASN A 1 75 ? 104.027 54.459 -37.624 1.00 19.65 75 ASN A O 1
ATOM 568 N N . TRP A 1 76 ? 102.385 56.018 -37.553 1.00 19.10 76 TRP A N 1
ATOM 569 C CA . TRP A 1 76 ? 102.380 56.307 -38.988 1.00 18.83 76 TRP A CA 1
ATOM 570 C C . TRP A 1 76 ? 103.045 57.645 -39.329 1.00 18.84 76 TRP A C 1
ATOM 571 O O . TRP A 1 76 ? 102.728 58.266 -40.348 1.00 18.93 76 TRP A O 1
ATOM 582 N N . TYR A 1 77 ? 104.005 58.058 -38.505 1.00 18.75 77 TYR A N 1
ATOM 583 C CA . TYR A 1 77 ? 104.748 59.306 -38.734 1.00 18.89 77 TYR A CA 1
ATOM 584 C C . TYR A 1 77 ? 105.496 59.348 -40.074 1.00 19.30 77 TYR A C 1
ATOM 585 O O . TYR A 1 77 ? 105.703 60.424 -40.626 1.00 19.28 77 TYR A O 1
ATOM 594 N N . GLU A 1 78 ? 105.918 58.189 -40.583 1.00 19.65 78 GLU A N 1
ATOM 595 C CA . GLU A 1 78 ? 106.687 58.138 -41.831 1.00 19.87 78 GLU A CA 1
ATOM 596 C C . GLU A 1 78 ? 105.865 58.583 -43.046 1.00 19.76 78 GLU A C 1
ATOM 597 O O . GLU A 1 78 ? 106.437 58.896 -44.091 1.00 19.52 78 GLU A O 1
ATOM 603 N N . PHE A 1 79 ? 104.538 58.610 -42.899 1.00 19.72 79 PHE A N 1
ATOM 604 C CA . PHE A 1 79 ? 103.628 58.880 -44.014 1.00 19.82 79 PHE A CA 1
ATOM 605 C C . PHE A 1 79 ? 103.123 60.325 -44.091 1.00 19.74 79 PHE A C 1
ATOM 606 O O . PHE A 1 79 ? 102.355 60.661 -44.990 1.00 19.71 79 PHE A O 1
ATOM 614 N N . GLY A 1 80 ? 103.530 61.172 -43.150 1.00 19.80 80 GLY A N 1
ATOM 615 C CA . GLY A 1 80 ? 103.255 62.605 -43.246 1.00 19.86 80 GLY A CA 1
ATOM 616 C C . GLY A 1 80 ? 102.539 63.168 -42.042 1.00 19.93 80 GLY A C 1
ATOM 617 O O . GLY A 1 80 ? 102.286 62.456 -41.066 1.00 19.98 80 GLY A O 1
ATOM 618 N N . ASP A 1 81 ? 102.158 64.438 -42.148 1.00 19.88 81 ASP A N 1
ATOM 619 C CA . ASP A 1 81 ? 101.621 65.195 -41.024 1.00 20.01 81 ASP A CA 1
ATOM 620 C C . ASP A 1 81 ? 100.133 65.479 -41.183 1.00 19.86 81 ASP A C 1
ATOM 621 O O . ASP A 1 81 ? 99.627 65.589 -42.299 1.00 19.76 81 ASP A O 1
ATOM 626 N N . LEU A 1 82 ? 99.455 65.676 -40.055 1.00 19.88 82 LEU A N 1
ATOM 627 C CA . LEU A 1 82 ? 98.029 65.977 -40.049 1.00 19.77 82 LEU A CA 1
ATOM 628 C C . LEU A 1 82 ? 97.754 67.360 -39.460 1.00 19.65 82 LEU A C 1
ATOM 629 O O . LEU A 1 82 ? 97.692 67.532 -38.240 1.00 19.94 82 LEU A O 1
ATOM 634 N N . ALA A 1 83 ? 97.623 68.350 -40.336 1.00 19.47 83 ALA A N 1
ATOM 635 C CA . ALA A 1 83 ? 97.236 69.698 -39.925 1.00 19.51 83 ALA A CA 1
ATOM 636 C C . ALA A 1 83 ? 95.770 69.684 -39.525 1.00 19.46 83 ALA A C 1
ATOM 637 O O . ALA A 1 83 ? 94.985 68.927 -40.088 1.00 19.40 83 ALA A O 1
ATOM 639 N N . TYR A 1 84 ? 95.404 70.495 -38.535 1.00 19.48 84 TYR A N 1
ATOM 640 C CA . TYR A 1 84 ? 94.011 70.565 -38.113 1.00 19.31 84 TYR A CA 1
ATOM 641 C C . TYR A 1 84 ? 93.617 71.926 -37.562 1.00 19.22 84 TYR A C 1
ATOM 642 O O . TYR A 1 84 ? 94.438 72.652 -37.003 1.00 19.04 84 TYR A O 1
ATOM 651 N N . ASP A 1 85 ? 92.342 72.251 -37.749 1.00 19.17 85 ASP A N 1
ATOM 652 C CA . ASP A 1 85 ? 91.724 73.446 -37.198 1.00 19.05 85 ASP A CA 1
ATOM 653 C C . ASP A 1 85 ? 90.297 73.058 -36.807 1.00 18.87 85 ASP A C 1
ATOM 654 O O . ASP A 1 85 ? 89.364 73.162 -37.605 1.00 18.71 85 ASP A O 1
ATOM 659 N N . ILE A 1 86 ? 90.152 72.586 -35.574 1.00 18.82 86 ILE A N 1
ATOM 660 C CA . ILE A 1 86 ? 88.930 71.921 -35.122 1.00 18.77 86 ILE A CA 1
ATOM 661 C C . ILE A 1 86 ? 88.105 72.829 -34.213 1.00 18.79 86 ILE A C 1
ATOM 662 O O . ILE A 1 86 ? 88.606 73.315 -33.200 1.00 18.61 86 ILE A O 1
ATOM 667 N N . ARG A 1 87 ? 86.846 73.047 -34.588 1.00 19.00 87 ARG A N 1
ATOM 668 C CA . ARG A 1 87 ? 85.918 73.849 -33.796 1.00 19.51 87 ARG A CA 1
ATOM 669 C C . ARG A 1 87 ? 85.004 72.972 -32.959 1.00 19.47 87 ARG A C 1
ATOM 670 O O . ARG A 1 87 ? 84.484 71.964 -33.444 1.00 19.41 87 ARG A O 1
ATOM 678 N N . ALA A 1 88 ? 84.779 73.398 -31.719 1.00 19.50 88 ALA A N 1
ATOM 679 C CA . ALA A 1 88 ? 83.869 72.724 -30.806 1.00 19.62 88 ALA A CA 1
ATOM 680 C C . ALA A 1 88 ? 82.624 73.570 -30.571 1.00 19.83 88 ALA A C 1
ATOM 681 O O . ALA A 1 88 ? 82.686 74.805 -30.598 1.00 20.14 88 ALA A O 1
ATOM 683 N N . ASP A 1 89 ? 81.488 72.901 -30.386 1.00 19.96 89 ASP A N 1
ATOM 684 C CA . ASP A 1 89 ? 80.267 73.554 -29.911 1.00 20.06 89 ASP A CA 1
ATOM 685 C C . ASP A 1 89 ? 80.347 73.547 -28.389 1.00 20.16 89 ASP A C 1
ATOM 686 O O . ASP A 1 89 ? 79.962 72.576 -27.733 1.00 20.09 89 ASP A O 1
ATOM 691 N N . THR A 1 90 ? 80.876 74.636 -27.844 1.00 20.35 90 THR A N 1
ATOM 692 C CA . THR A 1 90 ? 81.179 74.736 -26.427 1.00 20.67 90 THR A CA 1
ATOM 693 C C . THR A 1 90 ? 79.922 74.699 -25.565 1.00 20.66 90 THR A C 1
ATOM 694 O O . THR A 1 90 ? 79.900 74.034 -24.533 1.00 20.41 90 THR A O 1
ATOM 698 N N . ALA A 1 91 ? 78.879 75.404 -25.998 1.00 20.72 91 ALA A N 1
ATOM 699 C CA . ALA A 1 91 ? 77.596 75.393 -25.297 1.00 20.86 91 ALA A CA 1
ATOM 700 C C . ALA A 1 91 ? 77.035 73.966 -25.142 1.00 21.03 91 ALA A C 1
ATOM 701 O O . ALA A 1 91 ? 76.593 73.584 -24.051 1.00 21.12 91 ALA A O 1
ATOM 703 N N . LEU A 1 92 ? 77.102 73.165 -26.207 1.00 21.11 92 LEU A N 1
ATOM 704 C CA . LEU A 1 92 ? 76.564 71.792 -26.163 1.00 21.11 92 LEU A CA 1
ATOM 705 C C . LEU A 1 92 ? 77.492 70.817 -25.416 1.00 21.22 92 LEU A C 1
ATOM 706 O O . LEU A 1 92 ? 77.020 69.958 -24.667 1.00 21.10 92 LEU A O 1
ATOM 711 N N . ALA A 1 93 ? 78.800 70.921 -25.652 1.00 21.31 93 ALA A N 1
ATOM 712 C CA . ALA A 1 93 ? 79.773 70.054 -24.976 1.00 21.68 93 ALA A CA 1
ATOM 713 C C . ALA A 1 93 ? 79.734 70.265 -23.463 1.00 21.99 93 ALA A C 1
ATOM 714 O O . ALA A 1 93 ? 79.785 69.304 -22.684 1.00 21.91 93 ALA A O 1
ATOM 716 N N . GLU A 1 94 ? 79.617 71.528 -23.063 1.00 22.24 94 GLU A N 1
ATOM 717 C CA . GLU A 1 94 ? 79.525 71.904 -21.655 1.00 22.78 94 GLU A CA 1
ATOM 718 C C . GLU A 1 94 ? 78.228 71.373 -21.003 1.00 22.65 94 GLU A C 1
ATOM 719 O O . GLU A 1 94 ? 78.226 71.003 -19.825 1.00 22.68 94 GLU A O 1
ATOM 725 N N . ALA A 1 95 ? 77.145 71.294 -21.777 1.00 22.46 95 ALA A N 1
ATOM 726 C CA . ALA A 1 95 ? 75.885 70.712 -21.287 1.00 22.45 95 ALA A CA 1
ATOM 727 C C . ALA A 1 95 ? 75.983 69.194 -21.123 1.00 22.53 95 ALA A C 1
ATOM 728 O O . ALA A 1 95 ? 75.290 68.617 -20.279 1.00 22.49 95 ALA A O 1
ATOM 730 N N . CYS A 1 96 ? 76.797 68.551 -21.966 1.00 22.62 96 CYS A N 1
ATOM 731 C CA . CYS A 1 96 ? 77.065 67.111 -21.847 1.00 22.64 96 CYS A CA 1
ATOM 732 C C . CYS A 1 96 ? 77.906 66.809 -20.611 1.00 22.92 96 CYS A C 1
ATOM 733 O O . CYS A 1 96 ? 77.667 65.818 -19.925 1.00 23.02 96 CYS A O 1
ATOM 736 N N . VAL A 1 97 ? 78.898 67.658 -20.346 1.00 23.25 97 VAL A N 1
ATOM 737 C CA . VAL A 1 97 ? 79.706 67.565 -19.128 1.00 23.50 97 VAL A CA 1
ATOM 738 C C . VAL A 1 97 ? 78.801 67.608 -17.898 1.00 23.94 97 VAL A C 1
ATOM 739 O O . VAL A 1 97 ? 78.900 66.755 -17.015 1.00 23.78 97 VAL A O 1
ATOM 743 N N . THR A 1 98 ? 77.884 68.571 -17.886 1.00 24.55 98 THR A N 1
ATOM 744 C CA . THR A 1 98 ? 76.935 68.739 -16.783 1.00 25.17 98 THR A CA 1
ATOM 745 C C . THR A 1 98 ? 75.944 67.576 -16.679 1.00 25.67 98 THR A C 1
ATOM 746 O O . THR A 1 98 ? 75.694 67.073 -15.585 1.00 25.89 98 THR A O 1
ATOM 750 N N . SER A 1 99 ? 75.407 67.130 -17.812 1.00 26.31 99 SER A N 1
ATOM 751 C CA . SER A 1 99 ? 74.397 66.068 -17.813 1.00 26.88 99 SER A CA 1
ATOM 752 C C . SER A 1 99 ? 74.944 64.686 -17.412 1.00 27.27 99 SER A C 1
ATOM 753 O O . SER A 1 99 ? 74.207 63.867 -16.853 1.00 27.26 99 SER A O 1
ATOM 756 N N . SER A 1 100 ? 76.229 64.449 -17.682 1.00 27.54 100 SER A N 1
ATOM 757 C CA . SER A 1 100 ? 76.857 63.139 -17.480 1.00 27.81 100 SER A CA 1
ATOM 758 C C . SER A 1 100 ? 76.707 62.545 -16.063 1.00 28.11 100 SER A C 1
ATOM 759 O O . SER A 1 100 ? 76.352 61.370 -15.931 1.00 28.35 100 SER A O 1
ATOM 762 N N . PRO A 1 101 ? 76.979 63.335 -15.004 1.00 28.28 101 PRO A N 1
ATOM 763 C CA . PRO A 1 101 ? 76.817 62.774 -13.655 1.00 28.46 101 PRO A CA 1
ATOM 764 C C . PRO A 1 101 ? 75.371 62.409 -13.297 1.00 28.65 101 PRO A C 1
ATOM 765 O O . PRO A 1 101 ? 75.158 61.440 -12.568 1.00 28.74 101 PRO A O 1
ATOM 769 N N . LEU A 1 102 ? 74.393 63.141 -13.836 1.00 28.85 102 LEU A N 1
ATOM 770 C CA . LEU A 1 102 ? 72.979 62.797 -13.653 1.00 28.84 102 LEU A CA 1
ATOM 771 C C . LEU A 1 102 ? 72.631 61.450 -14.301 1.00 28.84 102 LEU A C 1
ATOM 772 O O . LEU A 1 102 ? 71.578 60.875 -14.010 1.00 28.92 102 LEU A O 1
ATOM 777 N N . HIS A 1 103 ? 73.480 60.987 -15.220 1.00 28.71 103 HIS A N 1
ATOM 778 C CA . HIS A 1 103 ? 73.355 59.650 -15.803 1.00 28.50 103 HIS A CA 1
ATOM 779 C C . HIS A 1 103 ? 74.436 58.697 -15.283 1.00 28.45 103 HIS A C 1
ATOM 780 O O . HIS A 1 103 ? 74.711 57.669 -15.901 1.00 28.45 103 HIS A O 1
ATOM 787 N N . GLY A 1 104 ? 75.048 59.046 -14.153 1.00 28.44 104 GLY A N 1
ATOM 788 C CA . GLY A 1 104 ? 75.959 58.151 -13.439 1.00 28.35 104 GLY A CA 1
ATOM 789 C C . GLY A 1 104 ? 77.392 58.099 -13.939 1.00 28.40 104 GLY A C 1
ATOM 790 O O . GLY A 1 104 ? 78.116 57.150 -13.628 1.00 28.47 104 GLY A O 1
ATOM 791 N N . VAL A 1 105 ? 77.823 59.127 -14.672 1.00 28.35 105 VAL A N 1
ATOM 792 C CA . VAL A 1 105 ? 79.186 59.176 -15.208 1.00 28.38 105 VAL A CA 1
ATOM 793 C C . VAL A 1 105 ? 79.859 60.503 -14.868 1.00 28.32 105 VAL A C 1
ATOM 794 O O . VAL A 1 105 ? 79.443 61.557 -15.345 1.00 28.24 105 VAL A O 1
ATOM 798 N N . HIS A 1 106 ? 80.891 60.453 -14.032 1.00 28.29 106 HIS A N 1
ATOM 799 C CA . HIS A 1 106 ? 81.651 61.660 -13.703 1.00 28.40 106 HIS A CA 1
ATOM 800 C C . HIS A 1 106 ? 82.372 62.160 -14.960 1.00 27.87 106 HIS A C 1
ATOM 801 O O . HIS A 1 106 ? 82.939 61.365 -15.717 1.00 27.45 106 HIS A O 1
ATOM 808 N N . ALA A 1 107 ? 82.298 63.469 -15.200 1.00 27.47 107 ALA A N 1
ATOM 809 C CA . ALA A 1 107 ? 82.805 64.061 -16.441 1.00 27.07 107 ALA A CA 1
ATOM 810 C C . ALA A 1 107 ? 83.417 65.442 -16.234 1.00 26.74 107 ALA A C 1
ATOM 811 O O . ALA A 1 107 ? 83.025 66.176 -15.327 1.00 26.73 107 ALA A O 1
ATOM 813 N N . ARG A 1 108 ? 84.378 65.777 -17.092 1.00 26.45 108 ARG A N 1
ATOM 814 C CA . ARG A 1 108 ? 84.995 67.099 -17.132 1.00 26.26 108 ARG A CA 1
ATOM 815 C C . ARG A 1 108 ? 85.094 67.583 -18.575 1.00 25.86 108 ARG A C 1
ATOM 816 O O . ARG A 1 108 ? 85.051 66.783 -19.509 1.00 25.75 108 ARG A O 1
ATOM 824 N N . GLY A 1 109 ? 85.235 68.893 -18.742 1.00 25.45 109 GLY A N 1
ATOM 825 C CA . GLY A 1 109 ? 85.615 69.471 -20.019 1.00 25.26 109 GLY A CA 1
ATOM 826 C C . GLY A 1 109 ? 87.130 69.526 -20.138 1.00 25.10 109 GLY A C 1
ATOM 827 O O . GLY A 1 109 ? 87.837 69.495 -19.125 1.00 25.12 109 GLY A O 1
ATOM 828 N N . VAL A 1 110 ? 87.633 69.568 -21.372 1.00 24.73 110 VAL A N 1
ATOM 829 C CA . VAL A 1 110 ? 89.065 69.760 -21.615 1.00 24.55 110 VAL A CA 1
ATOM 830 C C . VAL A 1 110 ? 89.276 70.904 -22.608 1.00 24.36 110 VAL A C 1
ATOM 831 O O . VAL A 1 110 ? 88.882 70.817 -23.776 1.00 24.21 110 VAL A O 1
ATOM 835 N N . ASN A 1 111 ? 89.841 71.997 -22.098 1.00 24.04 111 ASN A N 1
ATOM 836 C CA . ASN A 1 111 ? 90.074 73.206 -22.866 1.00 24.00 111 ASN A CA 1
ATOM 837 C C . ASN A 1 111 ? 91.479 73.719 -22.582 1.00 23.97 111 ASN A C 1
ATOM 838 O O . ASN A 1 111 ? 91.676 74.609 -21.753 1.00 23.80 111 ASN A O 1
ATOM 843 N N . TYR A 1 112 ? 92.450 73.131 -23.271 1.00 24.00 112 TYR A N 1
ATOM 844 C CA . TYR A 1 112 ? 93.854 73.466 -23.087 1.00 23.99 112 TYR A CA 1
ATOM 845 C C . TYR A 1 112 ? 94.530 73.665 -24.432 1.00 23.98 112 TYR A C 1
ATOM 846 O O . TYR A 1 112 ? 94.364 72.856 -25.348 1.00 24.21 112 TYR A O 1
ATOM 855 N N . ASP A 1 113 ? 95.306 74.735 -24.545 1.00 23.73 113 ASP A N 1
ATOM 856 C CA . ASP A 1 113 ? 96.134 74.934 -25.715 1.00 23.65 113 ASP A CA 1
ATOM 857 C C . ASP A 1 113 ? 97.132 73.782 -25.806 1.00 23.17 113 ASP A C 1
ATOM 858 O O . ASP A 1 113 ? 97.799 73.444 -24.821 1.00 23.34 113 ASP A O 1
ATOM 863 N N . GLY A 1 114 ? 97.185 73.146 -26.971 1.00 22.43 114 GLY A N 1
ATOM 864 C CA . GLY A 1 114 ? 98.106 72.038 -27.207 1.00 21.84 114 GLY A CA 1
ATOM 865 C C . GLY A 1 114 ? 97.637 70.685 -26.699 1.00 21.23 114 GLY A C 1
ATOM 866 O O . GLY A 1 114 ? 98.417 69.736 -26.682 1.00 20.66 114 GLY A O 1
ATOM 867 N N . PHE A 1 115 ? 96.365 70.580 -26.311 1.00 20.80 115 PHE A N 1
ATOM 868 C CA . PHE A 1 115 ? 95.807 69.295 -25.884 1.00 20.47 115 PHE A CA 1
ATOM 869 C C . PHE A 1 115 ? 95.866 68.303 -27.045 1.00 19.85 115 PHE A C 1
ATOM 870 O O . PHE A 1 115 ? 95.443 68.624 -28.150 1.00 19.56 115 PHE A O 1
ATOM 878 N N . PRO A 1 116 ? 96.366 67.088 -26.790 1.00 19.26 116 PRO A N 1
ATOM 879 C CA . PRO A 1 116 ? 96.585 66.138 -27.876 1.00 19.07 116 PRO A CA 1
ATOM 880 C C . PRO A 1 116 ? 95.299 65.505 -28.407 1.00 18.53 116 PRO A C 1
ATOM 881 O O . PRO A 1 116 ? 94.930 64.413 -27.973 1.00 18.39 116 PRO A O 1
ATOM 885 N N . ILE A 1 117 ? 94.623 66.189 -29.333 1.00 18.16 117 ILE A N 1
ATOM 886 C CA . ILE A 1 117 ? 93.495 65.589 -30.048 1.00 17.76 117 ILE A CA 1
ATOM 887 C C . ILE A 1 117 ? 94.021 64.382 -30.820 1.00 17.38 117 ILE A C 1
ATOM 888 O O . ILE A 1 117 ? 95.107 64.440 -31.402 1.00 17.36 117 ILE A O 1
ATOM 893 N N . ASP A 1 118 ? 93.252 63.296 -30.815 1.00 17.01 118 ASP A N 1
ATOM 894 C CA . ASP A 1 118 ? 93.676 62.029 -31.410 1.00 16.66 118 ASP A CA 1
ATOM 895 C C . ASP A 1 118 ? 93.668 62.032 -32.943 1.00 16.27 118 ASP A C 1
ATOM 896 O O . ASP A 1 118 ? 92.960 62.819 -33.573 1.00 16.31 118 ASP A O 1
ATOM 901 N N . THR A 1 119 ? 94.422 61.096 -33.523 1.00 15.81 119 THR A N 1
ATOM 902 C CA . THR A 1 119 ? 94.518 60.926 -34.972 1.00 15.29 119 THR A CA 1
ATOM 903 C C . THR A 1 119 ? 93.161 60.736 -35.647 1.00 14.89 119 THR A C 1
ATOM 904 O O . THR A 1 119 ? 92.926 61.275 -36.726 1.00 14.62 119 THR A O 1
ATOM 908 N N . GLY A 1 120 ? 92.291 59.945 -35.021 1.00 14.50 120 GLY A N 1
ATOM 909 C CA . GLY A 1 120 ? 90.987 59.615 -35.592 1.00 14.29 120 GLY A CA 1
ATOM 910 C C . GLY A 1 120 ? 90.100 60.830 -35.783 1.00 14.01 120 GLY A C 1
ATOM 911 O O . GLY A 1 120 ? 89.570 61.059 -36.870 1.00 13.68 120 GLY A O 1
ATOM 912 N N . THR A 1 121 ? 89.951 61.616 -34.722 1.00 13.93 121 THR A N 1
ATOM 913 C CA . THR A 1 121 ? 89.180 62.857 -34.781 1.00 13.68 121 THR A CA 1
ATOM 914 C C . THR A 1 121 ? 89.734 63.805 -35.841 1.00 13.54 121 THR A C 1
ATOM 915 O O . THR A 1 121 ? 88.977 64.419 -36.592 1.00 13.72 121 THR A O 1
ATOM 919 N N . ILE A 1 122 ? 91.058 63.887 -35.928 1.00 13.39 122 ILE A N 1
ATOM 920 C CA . ILE A 1 122 ? 91.712 64.796 -36.866 1.00 13.19 122 ILE A CA 1
ATOM 921 C C . ILE A 1 122 ? 91.474 64.377 -38.313 1.00 13.25 122 ILE A C 1
ATOM 922 O O . ILE A 1 122 ? 91.096 65.204 -39.144 1.00 13.47 122 ILE A O 1
ATOM 927 N N . THR A 1 123 ? 91.666 63.096 -38.616 1.00 13.25 123 THR A N 1
ATOM 928 C CA . THR A 1 123 ? 91.534 62.629 -39.995 1.00 13.21 123 THR A CA 1
ATOM 929 C C . THR A 1 123 ? 90.075 62.664 -40.453 1.00 13.18 123 THR A C 1
ATOM 930 O O . THR A 1 123 ? 89.791 63.066 -41.580 1.00 13.50 123 THR A O 1
ATOM 934 N N . ALA A 1 124 ? 89.151 62.334 -39.553 1.00 12.98 124 ALA A N 1
ATOM 935 C CA . ALA A 1 124 ? 87.717 62.432 -39.844 1.00 12.83 124 ALA A CA 1
ATOM 936 C C . ALA A 1 124 ? 87.324 63.870 -40.200 1.00 12.84 124 ALA A C 1
ATOM 937 O O . ALA A 1 124 ? 86.665 64.106 -41.207 1.00 12.53 124 ALA A O 1
ATOM 939 N N . CYS A 1 125 ? 87.766 64.828 -39.392 1.00 13.27 125 CYS A N 1
ATOM 940 C CA . CYS A 1 125 ? 87.499 66.245 -39.664 1.00 13.59 125 CYS A CA 1
ATOM 941 C C . CYS A 1 125 ? 87.987 66.669 -41.052 1.00 13.70 125 CYS A C 1
ATOM 942 O O . CYS A 1 125 ? 87.228 67.261 -41.827 1.00 13.58 125 CYS A O 1
ATOM 945 N N . THR A 1 126 ? 89.232 66.313 -41.370 1.00 13.91 126 THR A N 1
ATOM 946 C CA . THR A 1 126 ? 89.857 66.671 -42.649 1.00 13.92 126 THR A CA 1
ATOM 947 C C . THR A 1 126 ? 89.142 66.055 -43.858 1.00 13.87 126 THR A C 1
ATOM 948 O O . THR A 1 126 ? 88.823 66.762 -44.813 1.00 13.88 126 THR A O 1
ATOM 952 N N . LEU A 1 127 ? 88.908 64.745 -43.823 1.00 13.86 127 LEU A N 1
ATOM 953 C CA . LEU A 1 127 ? 88.276 64.055 -44.954 1.00 13.94 127 LEU A CA 1
ATOM 954 C C . LEU A 1 127 ? 86.789 64.376 -45.085 1.00 13.57 127 LEU A C 1
ATOM 955 O O . LEU A 1 127 ? 86.288 64.490 -46.194 1.00 13.25 127 LEU A O 1
ATOM 960 N N . MET A 1 128 ? 86.087 64.486 -43.958 1.00 13.47 128 MET A N 1
ATOM 961 C CA . MET A 1 128 ? 84.640 64.727 -43.968 1.00 13.51 128 MET A CA 1
ATOM 962 C C . MET A 1 128 ? 84.276 66.208 -44.010 1.00 13.57 128 MET A C 1
ATOM 963 O O . MET A 1 128 ? 83.106 66.550 -44.160 1.00 13.60 128 MET A O 1
ATOM 968 N N . GLY A 1 129 ? 85.261 67.083 -43.852 1.00 13.69 129 GLY A N 1
ATOM 969 C CA . GLY A 1 129 ? 84.990 68.516 -43.767 1.00 14.08 129 GLY A CA 1
ATOM 970 C C . GLY A 1 129 ? 84.125 68.911 -42.579 1.00 14.10 129 GLY A C 1
ATOM 971 O O . GLY A 1 129 ? 83.277 69.795 -42.699 1.00 14.30 129 GLY A O 1
ATOM 972 N N . ILE A 1 130 ? 84.301 68.231 -41.446 1.00 14.22 130 ILE A N 1
ATOM 973 C CA . ILE A 1 130 ? 83.598 68.605 -40.216 1.00 14.27 130 ILE A CA 1
ATOM 974 C C . ILE A 1 130 ? 84.574 69.191 -39.205 1.00 14.35 130 ILE A C 1
ATOM 975 O O . ILE A 1 130 ? 85.781 69.294 -39.466 1.00 14.28 130 ILE A O 1
ATOM 980 N N . GLY A 1 131 ? 84.033 69.624 -38.071 1.00 14.50 131 GLY A N 1
ATOM 981 C CA . GLY A 1 131 ? 84.799 70.371 -37.091 1.00 14.59 131 GLY A CA 1
ATOM 982 C C . GLY A 1 131 ? 85.094 71.780 -37.572 1.00 14.67 131 GLY A C 1
ATOM 983 O O . GLY A 1 131 ? 86.054 72.386 -37.129 1.00 14.24 131 GLY A O 1
ATOM 984 N N . THR A 1 132 ? 84.255 72.298 -38.469 1.00 15.08 132 THR A N 1
ATOM 985 C CA . THR A 1 132 ? 84.369 73.672 -38.953 1.00 15.58 132 THR A CA 1
ATOM 986 C C . THR A 1 132 ? 83.439 74.556 -38.132 1.00 16.08 132 THR A C 1
ATOM 987 O O . THR A 1 132 ? 82.724 74.057 -37.275 1.00 16.21 132 THR A O 1
ATOM 991 N N . ASP A 1 133 ? 83.443 75.862 -38.398 1.00 16.69 133 ASP A N 1
ATOM 992 C CA . ASP A 1 133 ? 82.515 76.777 -37.726 1.00 17.21 133 ASP A CA 1
ATOM 993 C C . ASP A 1 133 ? 81.051 76.443 -38.045 1.00 17.26 133 ASP A C 1
ATOM 994 O O . ASP A 1 133 ? 80.185 76.602 -37.190 1.00 17.61 133 ASP A O 1
ATOM 999 N N . ALA A 1 134 ? 80.804 75.899 -39.236 1.00 17.49 134 ALA A N 1
ATOM 1000 C CA . ALA A 1 134 ? 79.457 75.469 -39.657 1.00 17.57 134 ALA A CA 1
ATOM 1001 C C . ALA A 1 134 ? 79.049 74.106 -39.080 1.00 17.68 134 ALA A C 1
ATOM 1002 O O . ALA A 1 134 ? 77.874 73.887 -38.772 1.00 17.82 134 ALA A O 1
ATOM 1004 N N . PHE A 1 135 ? 80.004 73.183 -38.976 1.00 17.73 135 PHE A N 1
ATOM 1005 C CA . PHE A 1 135 ? 79.749 71.849 -38.411 1.00 17.63 135 PHE A CA 1
ATOM 1006 C C . PHE A 1 135 ? 80.682 71.602 -37.226 1.00 17.49 135 PHE A C 1
ATOM 1007 O O . PHE A 1 135 ? 81.559 70.739 -37.291 1.00 17.69 135 PHE A O 1
ATOM 1015 N N . PRO A 1 136 ? 80.518 72.377 -36.142 1.00 17.11 136 PRO A N 1
ATOM 1016 C CA . PRO A 1 136 ? 81.394 72.206 -34.990 1.00 16.92 136 PRO A CA 1
ATOM 1017 C C . PRO A 1 136 ? 81.170 70.864 -34.299 1.00 16.81 136 PRO A C 1
ATOM 1018 O O . PRO A 1 136 ? 80.141 70.228 -34.511 1.00 16.95 136 PRO A O 1
ATOM 1022 N N . LEU A 1 137 ? 82.134 70.438 -33.490 1.00 16.75 137 LEU A N 1
ATOM 1023 C CA . LEU A 1 137 ? 82.088 69.118 -32.868 1.00 16.69 137 LEU A CA 1
ATOM 1024 C C . LEU A 1 137 ? 81.663 69.153 -31.405 1.00 16.64 137 LEU A C 1
ATOM 1025 O O . LEU A 1 137 ? 81.951 70.107 -30.685 1.00 16.47 137 LEU A O 1
ATOM 1030 N N . VAL A 1 138 ? 80.970 68.098 -30.984 1.00 16.63 138 VAL A N 1
ATOM 1031 C CA . VAL A 1 138 ? 80.915 67.721 -29.580 1.00 16.60 138 VAL A CA 1
ATOM 1032 C C . VAL A 1 138 ? 81.573 66.345 -29.496 1.00 16.77 138 VAL A C 1
ATOM 1033 O O . VAL A 1 138 ? 80.989 65.348 -29.930 1.00 16.79 138 VAL A O 1
ATOM 1037 N N . VAL A 1 139 ? 82.820 66.326 -29.017 1.00 16.86 139 VAL A N 1
ATOM 1038 C CA . VAL A 1 139 ? 83.611 65.106 -28.893 1.00 16.74 139 VAL A CA 1
ATOM 1039 C C . VAL A 1 139 ? 83.562 64.565 -27.471 1.00 16.94 139 VAL A C 1
ATOM 1040 O O . VAL A 1 139 ? 83.966 65.249 -26.532 1.00 16.70 139 VAL A O 1
ATOM 1044 N N . GLY A 1 140 ? 83.078 63.333 -27.324 1.00 16.99 140 GLY A N 1
ATOM 1045 C CA . GLY A 1 140 ? 83.122 62.617 -26.051 1.00 17.05 140 GLY A CA 1
ATOM 1046 C C . GLY A 1 140 ? 84.196 61.546 -26.086 1.00 17.18 140 GLY A C 1
ATOM 1047 O O . GLY A 1 140 ? 84.310 60.817 -27.072 1.00 17.15 140 GLY A O 1
ATOM 1048 N N . SER A 1 141 ? 84.961 61.429 -25.000 1.00 17.48 141 SER A N 1
ATOM 1049 C CA . SER A 1 141 ? 86.107 60.509 -24.945 1.00 17.63 141 SER A CA 1
ATOM 1050 C C . SER A 1 141 ? 85.716 59.031 -24.917 1.00 17.67 141 SER A C 1
ATOM 1051 O O . SER A 1 141 ? 84.591 58.675 -24.572 1.00 17.50 141 SER A O 1
ATOM 1054 N N . ASN A 1 142 ? 86.654 58.190 -25.347 1.00 18.16 142 ASN A N 1
ATOM 1055 C CA . ASN A 1 142 ? 86.607 56.750 -25.106 1.00 18.43 142 ASN A CA 1
ATOM 1056 C C . ASN A 1 142 ? 87.253 56.463 -23.758 1.00 18.75 142 ASN A C 1
ATOM 1057 O O . ASN A 1 142 ? 88.472 56.379 -23.656 1.00 18.62 142 ASN A O 1
ATOM 1062 N N . ASN A 1 143 ? 86.434 56.358 -22.720 1.00 19.46 143 ASN A N 1
ATOM 1063 C CA . ASN A 1 143 ? 86.922 55.982 -21.403 1.00 20.05 143 ASN A CA 1
ATOM 1064 C C . ASN A 1 143 ? 87.110 54.466 -21.358 1.00 20.63 143 ASN A C 1
ATOM 1065 O O . ASN A 1 143 ? 86.147 53.712 -21.491 1.00 20.38 143 ASN A O 1
ATOM 1070 N N . LEU A 1 144 ? 88.353 54.031 -21.166 1.00 21.52 144 LEU A N 1
ATOM 1071 C CA . LEU A 1 144 ? 88.707 52.610 -21.233 1.00 22.28 144 LEU A CA 1
ATOM 1072 C C . LEU A 1 144 ? 87.888 51.723 -20.286 1.00 22.85 144 LEU A C 1
ATOM 1073 O O . LEU A 1 144 ? 87.723 50.530 -20.550 1.00 22.81 144 LEU A O 1
ATOM 1078 N N . TYR A 1 145 ? 87.370 52.308 -19.208 1.00 23.53 145 TYR A N 1
ATOM 1079 C CA . TYR A 1 145 ? 86.534 51.584 -18.249 1.00 24.24 145 TYR A CA 1
ATOM 1080 C C . TYR A 1 145 ? 85.046 51.571 -18.606 1.00 24.21 145 TYR A C 1
ATOM 1081 O O . TYR A 1 145 ? 84.250 50.956 -17.899 1.00 24.47 145 TYR A O 1
ATOM 1090 N N . HIS A 1 146 ? 84.654 52.258 -19.675 1.00 24.38 146 HIS A N 1
ATOM 1091 C CA . HIS A 1 146 ? 83.249 52.268 -20.081 1.00 24.31 146 HIS A CA 1
ATOM 1092 C C . HIS A 1 146 ? 82.927 51.104 -21.011 1.00 24.45 146 HIS A C 1
ATOM 1093 O O . HIS A 1 146 ? 83.637 50.854 -21.983 1.00 24.56 146 HIS A O 1
ATOM 1100 N N . SER A 1 147 ? 81.831 50.418 -20.713 1.00 24.71 147 SER A N 1
ATOM 1101 C CA . SER A 1 147 ? 81.297 49.381 -21.585 1.00 25.04 147 SER A CA 1
ATOM 1102 C C . SER A 1 147 ? 80.561 50.001 -22.771 1.00 25.18 147 SER A C 1
ATOM 1103 O O . SER A 1 147 ? 80.341 51.215 -22.820 1.00 25.13 147 SER A O 1
ATOM 1106 N N . GLY A 1 148 ? 80.120 49.146 -23.689 1.00 25.42 148 GLY A N 1
ATOM 1107 C CA . GLY A 1 148 ? 79.294 49.573 -24.811 1.00 25.58 148 GLY A CA 1
ATOM 1108 C C . GLY A 1 148 ? 77.992 50.192 -24.348 1.00 25.72 148 GLY A C 1
ATOM 1109 O O . GLY A 1 148 ? 77.581 51.232 -24.853 1.00 25.46 148 GLY A O 1
ATOM 1110 N N . GLU A 1 149 ? 77.380 49.572 -23.342 1.00 26.12 149 GLU A N 1
ATOM 1111 C CA . GLU A 1 149 ? 76.112 50.039 -22.775 1.00 26.43 149 GLU A CA 1
ATOM 1112 C C . GLU A 1 149 ? 76.231 51.470 -22.241 1.00 25.96 149 GLU A C 1
ATOM 1113 O O . GLU A 1 149 ? 75.366 52.306 -22.498 1.00 25.92 149 GLU A O 1
ATOM 1119 N N . ILE A 1 150 ? 77.324 51.758 -21.540 1.00 25.65 150 ILE A N 1
ATOM 1120 C CA . ILE A 1 150 ? 77.559 53.105 -21.004 1.00 25.31 150 ILE A CA 1
ATOM 1121 C C . ILE A 1 150 ? 77.859 54.110 -22.124 1.00 24.94 150 ILE A C 1
ATOM 1122 O O . ILE A 1 150 ? 77.392 55.254 -22.082 1.00 24.75 150 ILE A O 1
ATOM 1127 N N . THR A 1 151 ? 78.569 53.655 -23.155 1.00 24.33 151 THR A N 1
ATOM 1128 C CA . THR A 1 151 ? 78.852 54.481 -24.327 1.00 23.77 151 THR A CA 1
ATOM 1129 C C . THR A 1 151 ? 77.556 54.890 -25.029 1.00 23.43 151 THR A C 1
ATOM 1130 O O . THR A 1 151 ? 77.418 56.030 -25.474 1.00 23.34 151 THR A O 1
ATOM 1134 N N . GLU A 1 152 ? 76.617 53.951 -25.128 1.00 23.02 152 GLU A N 1
ATOM 1135 C CA . GLU A 1 152 ? 75.284 54.244 -25.647 1.00 22.70 152 GLU A CA 1
ATOM 1136 C C . GLU A 1 152 ? 74.589 55.305 -24.795 1.00 22.63 152 GLU A C 1
ATOM 1137 O O . GLU A 1 152 ? 73.953 56.212 -25.331 1.00 22.50 152 GLU A O 1
ATOM 1143 N N . LYS A 1 153 ? 74.753 55.207 -23.474 1.00 22.62 153 LYS A N 1
ATOM 1144 C CA . LYS A 1 153 ? 74.131 56.143 -22.532 1.00 22.60 153 LYS A CA 1
ATOM 1145 C C . LYS A 1 153 ? 74.667 57.565 -22.732 1.00 22.78 153 LYS A C 1
ATOM 1146 O O . LYS A 1 153 ? 73.888 58.516 -22.763 1.00 22.78 153 LYS A O 1
ATOM 1152 N N . LEU A 1 154 ? 75.984 57.696 -22.907 1.00 22.93 154 LEU A N 1
ATOM 1153 C CA . LEU A 1 154 ? 76.617 58.986 -23.218 1.00 22.89 154 LEU A CA 1
ATOM 1154 C C . LEU A 1 154 ? 76.090 59.585 -24.519 1.00 22.84 154 LEU A C 1
ATOM 1155 O O . LEU A 1 154 ? 75.862 60.792 -24.601 1.00 22.68 154 LEU A O 1
ATOM 1160 N N . ALA A 1 155 ? 75.963 58.751 -25.549 1.00 22.86 155 ALA A N 1
ATOM 1161 C CA . ALA A 1 155 ? 75.492 59.207 -26.859 1.00 22.97 155 ALA A CA 1
ATOM 1162 C C . ALA A 1 155 ? 74.061 59.747 -26.799 1.00 23.14 155 ALA A C 1
ATOM 1163 O O . ALA A 1 155 ? 73.783 60.817 -27.339 1.00 23.44 155 ALA A O 1
ATOM 1165 N N . ALA A 1 156 ? 73.161 59.000 -26.157 1.00 23.09 156 ALA A N 1
ATOM 1166 C CA . ALA A 1 156 ? 71.754 59.405 -26.027 1.00 23.17 156 ALA A CA 1
ATOM 1167 C C . ALA A 1 156 ? 71.636 60.682 -25.196 1.00 23.08 156 ALA A C 1
ATOM 1168 O O . ALA A 1 156 ? 70.938 61.626 -25.568 1.00 23.36 156 ALA A O 1
ATOM 1170 N N . LEU A 1 157 ? 72.299 60.665 -24.048 1.00 22.97 157 LEU A N 1
ATOM 1171 C CA . LEU A 1 157 ? 72.499 61.836 -23.193 1.00 23.04 157 LEU A CA 1
ATOM 1172 C C . LEU A 1 157 ? 72.909 63.100 -23.964 1.00 23.00 157 LEU A C 1
ATOM 1173 O O . LEU A 1 157 ? 72.394 64.192 -23.706 1.00 23.15 157 LEU A O 1
ATOM 1178 N N . ALA A 1 158 ? 73.831 62.946 -24.913 1.00 22.89 158 ALA A N 1
ATOM 1179 C CA . ALA A 1 158 ? 74.300 64.068 -25.734 1.00 22.76 158 ALA A CA 1
ATOM 1180 C C . ALA A 1 158 ? 73.249 64.511 -26.759 1.00 22.77 158 ALA A C 1
ATOM 1181 O O . ALA A 1 158 ? 73.108 65.705 -27.030 1.00 22.75 158 ALA A O 1
ATOM 1183 N N . VAL A 1 159 ? 72.548 63.544 -27.350 1.00 22.88 159 VAL A N 1
ATOM 1184 C CA . VAL A 1 159 ? 71.454 63.828 -28.284 1.00 22.90 159 VAL A CA 1
ATOM 1185 C C . VAL A 1 159 ? 70.322 64.601 -27.592 1.00 23.14 159 VAL A C 1
ATOM 1186 O O . VAL A 1 159 ? 69.736 65.510 -28.189 1.00 22.96 159 VAL A O 1
ATOM 1190 N N . ASP A 1 160 ? 70.039 64.263 -26.332 1.00 23.53 160 ASP A N 1
ATOM 1191 C CA . ASP A 1 160 ? 69.005 64.969 -25.555 1.00 24.02 160 ASP A CA 1
ATOM 1192 C C . ASP A 1 160 ? 69.394 66.420 -25.331 1.00 24.02 160 ASP A C 1
ATOM 1193 O O . ASP A 1 160 ? 68.560 67.322 -25.488 1.00 24.18 160 ASP A O 1
ATOM 1198 N N . CYS A 1 161 ? 70.657 66.637 -24.962 1.00 23.95 161 CYS A N 1
ATOM 1199 C CA . CYS A 1 161 ? 71.178 67.986 -24.754 1.00 23.87 161 CYS A CA 1
ATOM 1200 C C . CYS A 1 161 ? 71.048 68.809 -26.031 1.00 24.10 161 CYS A C 1
ATOM 1201 O O . CYS A 1 161 ? 70.727 69.994 -25.975 1.00 23.99 161 CYS A O 1
ATOM 1204 N N . ALA A 1 162 ? 71.265 68.168 -27.177 1.00 24.38 162 ALA A N 1
ATOM 1205 C CA . ALA A 1 162 ? 71.109 68.829 -28.474 1.00 24.67 162 ALA A CA 1
ATOM 1206 C C . ALA A 1 162 ? 69.652 69.214 -28.715 1.00 24.93 162 ALA A C 1
ATOM 1207 O O . ALA A 1 162 ? 69.369 70.315 -29.189 1.00 24.98 162 ALA A O 1
ATOM 1209 N N . LYS A 1 163 ? 68.734 68.308 -28.386 1.00 25.42 163 LYS A N 1
ATOM 1210 C CA . LYS A 1 163 ? 67.300 68.585 -28.503 1.00 25.92 163 LYS A CA 1
ATOM 1211 C C . LYS A 1 163 ? 66.889 69.777 -27.623 1.00 26.06 163 LYS A C 1
ATOM 1212 O O . LYS A 1 163 ? 66.127 70.633 -28.063 1.00 26.21 163 LYS A O 1
ATOM 1218 N N . ASP A 1 164 ? 67.448 69.862 -26.416 1.00 26.23 164 ASP A N 1
ATOM 1219 C CA . ASP A 1 164 ? 67.226 71.022 -25.540 1.00 26.27 164 ASP A CA 1
ATOM 1220 C C . ASP A 1 164 ? 67.725 72.328 -26.169 1.00 25.88 164 ASP A C 1
ATOM 1221 O O . ASP A 1 164 ? 67.083 73.367 -26.026 1.00 26.02 164 ASP A O 1
ATOM 1226 N N . GLN A 1 165 ? 68.845 72.271 -26.890 1.00 25.40 165 GLN A N 1
ATOM 1227 C CA . GLN A 1 165 ? 69.420 73.471 -27.517 1.00 24.89 165 GLN A CA 1
ATOM 1228 C C . GLN A 1 165 ? 68.939 73.703 -28.964 1.00 24.63 165 GLN A C 1
ATOM 1229 O O . GLN A 1 165 ? 69.443 74.589 -29.655 1.00 24.41 165 GLN A O 1
ATOM 1235 N N . ASN A 1 166 ? 67.929 72.942 -29.388 1.00 24.42 166 ASN A N 1
ATOM 1236 C CA . ASN A 1 166 ? 67.342 73.051 -30.730 1.00 24.23 166 ASN A CA 1
ATOM 1237 C C . ASN A 1 166 ? 68.383 72.944 -31.855 1.00 23.59 166 ASN A C 1
ATOM 1238 O O . ASN A 1 166 ? 68.425 73.776 -32.766 1.00 23.62 166 ASN A O 1
ATOM 1243 N N . LYS A 1 167 ? 69.217 71.911 -31.773 1.00 22.83 167 LYS A N 1
ATOM 1244 C CA . LYS A 1 167 ? 70.282 71.680 -32.744 1.00 22.28 167 LYS A CA 1
ATOM 1245 C C . LYS A 1 167 ? 70.134 70.309 -33.405 1.00 21.82 167 LYS A C 1
ATOM 1246 O O . LYS A 1 167 ? 69.982 69.293 -32.722 1.00 21.91 167 LYS A O 1
ATOM 1252 N N . ARG A 1 168 ? 70.137 70.295 -34.735 1.00 21.09 168 ARG A N 1
ATOM 1253 C CA . ARG A 1 168 ? 70.156 69.054 -35.501 1.00 20.75 168 ARG A CA 1
ATOM 1254 C C . ARG A 1 168 ? 71.528 68.386 -35.348 1.00 20.35 168 ARG A C 1
ATOM 1255 O O . ARG A 1 168 ? 72.564 69.060 -35.392 1.00 20.27 168 ARG A O 1
ATOM 1263 N N . VAL A 1 169 ? 71.535 67.068 -35.163 1.00 19.80 169 VAL A N 1
ATOM 1264 C CA . VAL A 1 169 ? 72.772 66.338 -34.892 1.00 19.32 169 VAL A CA 1
ATOM 1265 C C . VAL A 1 169 ? 73.108 65.327 -35.978 1.00 18.91 169 VAL A C 1
ATOM 1266 O O . VAL A 1 169 ? 72.265 64.536 -36.379 1.00 18.84 169 VAL A O 1
ATOM 1270 N N . ALA A 1 170 ? 74.335 65.412 -36.486 1.00 18.52 170 ALA A N 1
ATOM 1271 C CA . ALA A 1 170 ? 74.939 64.338 -37.258 1.00 18.09 170 ALA A CA 1
ATOM 1272 C C . ALA A 1 170 ? 75.825 63.582 -36.282 1.00 17.82 170 ALA A C 1
ATOM 1273 O O . ALA A 1 170 ? 76.613 64.197 -35.571 1.00 17.85 170 ALA A O 1
ATOM 1275 N N . VAL A 1 171 ? 75.668 62.261 -36.220 1.00 17.21 171 VAL A N 1
ATOM 1276 C CA . VAL A 1 171 ? 76.471 61.433 -35.332 1.00 16.81 171 VAL A CA 1
ATOM 1277 C C . VAL A 1 171 ? 77.561 60.723 -36.135 1.00 16.27 171 VAL A C 1
ATOM 1278 O O . VAL A 1 171 ? 77.287 60.142 -37.190 1.00 15.92 171 VAL A O 1
ATOM 1282 N N . VAL A 1 172 ? 78.805 60.833 -35.665 1.00 15.61 172 VAL A N 1
ATOM 1283 C CA . VAL A 1 172 ? 79.946 60.183 -36.312 1.00 15.21 172 VAL A CA 1
ATOM 1284 C C . VAL A 1 172 ? 80.756 59.363 -35.313 1.00 14.98 172 VAL A C 1
ATOM 1285 O O . VAL A 1 172 ? 81.277 59.910 -34.341 1.00 14.71 172 VAL A O 1
ATOM 1289 N N . GLY A 1 173 ? 80.828 58.051 -35.544 1.00 14.61 173 GLY A N 1
ATOM 1290 C CA . GLY A 1 173 ? 81.689 57.152 -34.761 1.00 14.50 173 GLY A CA 1
ATOM 1291 C C . GLY A 1 173 ? 82.988 56.891 -35.509 1.00 14.16 173 GLY A C 1
ATOM 1292 O O . GLY A 1 173 ? 82.963 56.531 -36.685 1.00 14.32 173 GLY A O 1
ATOM 1293 N N . VAL A 1 174 ? 84.122 57.096 -34.845 1.00 13.84 174 VAL A N 1
ATOM 1294 C CA . VAL A 1 174 ? 85.429 57.002 -35.503 1.00 13.80 174 VAL A CA 1
ATOM 1295 C C . VAL A 1 174 ? 86.272 55.857 -34.930 1.00 13.97 174 VAL A C 1
ATOM 1296 O O . VAL A 1 174 ? 86.700 55.887 -33.771 1.00 14.22 174 VAL A O 1
ATOM 1300 N N . GLY A 1 175 ? 86.510 54.851 -35.761 1.00 13.92 175 GLY A N 1
ATOM 1301 C CA . GLY A 1 175 ? 87.289 53.690 -35.361 1.00 13.97 175 GLY A CA 1
ATOM 1302 C C . GLY A 1 175 ? 87.334 52.640 -36.452 1.00 13.83 175 GLY A C 1
ATOM 1303 O O . GLY A 1 175 ? 86.603 52.729 -37.437 1.00 13.13 175 GLY A O 1
ATOM 1304 N N . GLY A 1 176 ? 88.216 51.658 -36.275 1.00 14.14 176 GLY A N 1
ATOM 1305 C CA . GLY A 1 176 ? 88.421 50.604 -37.267 1.00 14.34 176 GLY A CA 1
ATOM 1306 C C . GLY A 1 176 ? 87.509 49.411 -37.048 1.00 14.40 176 GLY A C 1
ATOM 1307 O O . GLY A 1 176 ? 86.614 49.444 -36.200 1.00 14.59 176 GLY A O 1
ATOM 1308 N N . LEU A 1 177 ? 87.702 48.380 -37.863 1.00 14.50 177 LEU A N 1
ATOM 1309 C CA . LEU A 1 177 ? 87.039 47.094 -37.674 1.00 14.66 177 LEU A CA 1
ATOM 1310 C C . LEU A 1 177 ? 88.078 46.147 -37.075 1.00 15.06 177 LEU A C 1
ATOM 1311 O O . LEU A 1 177 ? 88.645 46.465 -36.033 1.00 15.06 177 LEU A O 1
ATOM 1316 N N . SER A 1 178 ? 88.366 45.019 -37.729 1.00 15.56 178 SER A N 1
ATOM 1317 C CA . SER A 1 178 ? 89.350 44.065 -37.218 1.00 15.84 178 SER A CA 1
ATOM 1318 C C . SER A 1 178 ? 90.688 44.761 -36.953 1.00 16.02 178 SER A C 1
ATOM 1319 O O . SER A 1 178 ? 91.089 45.637 -37.718 1.00 16.04 178 SER A O 1
ATOM 1322 N N . GLY A 1 179 ? 91.364 44.377 -35.868 1.00 16.32 179 GLY A N 1
ATOM 1323 C CA . GLY A 1 179 ? 92.589 45.055 -35.429 1.00 16.45 179 GLY A CA 1
ATOM 1324 C C . GLY A 1 179 ? 93.851 44.211 -35.434 1.00 16.74 179 GLY A C 1
ATOM 1325 O O . GLY A 1 179 ? 94.713 44.384 -34.565 1.00 16.89 179 GLY A O 1
ATOM 1326 N N . SER A 1 180 ? 93.984 43.303 -36.400 1.00 16.80 180 SER A N 1
ATOM 1327 C CA . SER A 1 180 ? 95.213 42.515 -36.514 1.00 17.24 180 SER A CA 1
ATOM 1328 C C . SER A 1 180 ? 96.239 43.262 -37.367 1.00 17.50 180 SER A C 1
ATOM 1329 O O . SER A 1 180 ? 96.496 42.889 -38.508 1.00 17.59 180 SER A O 1
ATOM 1332 N N . LEU A 1 181 ? 96.824 44.316 -36.805 1.00 17.89 181 LEU A N 1
ATOM 1333 C CA . LEU A 1 181 ? 97.812 45.113 -37.528 1.00 18.25 181 LEU A CA 1
ATOM 1334 C C . LEU A 1 181 ? 99.055 44.278 -37.787 1.00 18.57 181 LEU A C 1
ATOM 1335 O O . LEU A 1 181 ? 99.482 43.513 -36.918 1.00 18.95 181 LEU A O 1
ATOM 1340 N N . PHE A 1 182 ? 99.646 44.431 -38.968 1.00 18.78 182 PHE A N 1
ATOM 1341 C CA . PHE A 1 182 ? 100.896 43.746 -39.275 1.00 18.83 182 PHE A CA 1
ATOM 1342 C C . PHE A 1 182 ? 101.975 44.169 -38.285 1.00 19.16 182 PHE A C 1
ATOM 1343 O O . PHE A 1 182 ? 102.063 45.338 -37.918 1.00 19.27 182 PHE A O 1
ATOM 1351 N N . ARG A 1 183 ? 102.798 43.211 -37.871 1.00 19.68 183 ARG A N 1
ATOM 1352 C CA . ARG A 1 183 ? 103.853 43.453 -36.889 1.00 19.96 183 ARG A CA 1
ATOM 1353 C C . ARG A 1 183 ? 105.235 43.452 -37.549 1.00 20.50 183 ARG A C 1
ATOM 1354 O O . ARG A 1 183 ? 106.262 43.330 -36.877 1.00 20.33 183 ARG A O 1
ATOM 1362 N N . GLU A 1 184 ? 105.244 43.586 -38.875 1.00 21.33 184 GLU A N 1
ATOM 1363 C CA . GLU A 1 184 ? 106.459 43.869 -39.637 1.00 22.09 184 GLU A CA 1
ATOM 1364 C C . GLU A 1 184 ? 106.113 44.861 -40.743 1.00 22.21 184 GLU A C 1
ATOM 1365 O O . GLU A 1 184 ? 104.940 45.052 -41.060 1.00 21.87 184 GLU A O 1
ATOM 1371 N N . GLU A 1 185 ? 107.129 45.513 -41.301 1.00 22.65 185 GLU A N 1
ATOM 1372 C CA . GLU A 1 185 ? 106.913 46.506 -42.359 1.00 23.19 185 GLU A CA 1
ATOM 1373 C C . GLU A 1 185 ? 106.546 45.825 -43.672 1.00 23.26 185 GLU A C 1
ATOM 1374 O O . GLU A 1 185 ? 107.213 44.877 -44.081 1.00 23.46 185 GLU A O 1
ATOM 1380 N N . ILE A 1 186 ? 105.474 46.291 -44.311 1.00 23.39 186 ILE A N 1
ATOM 1381 C CA . ILE A 1 186 ? 105.091 45.785 -45.628 1.00 23.64 186 ILE A CA 1
ATOM 1382 C C . ILE A 1 186 ? 105.194 46.892 -46.667 1.00 23.78 186 ILE A C 1
ATOM 1383 O O . ILE A 1 186 ? 105.396 48.060 -46.329 1.00 23.76 186 ILE A O 1
ATOM 1388 N N . ASP A 1 187 ? 105.105 46.497 -47.935 1.00 23.92 187 ASP A N 1
ATOM 1389 C CA . ASP A 1 187 ? 104.931 47.435 -49.031 1.00 24.05 187 ASP A CA 1
ATOM 1390 C C . ASP A 1 187 ? 103.474 47.879 -48.970 1.00 23.94 187 ASP A C 1
ATOM 1391 O O . ASP A 1 187 ? 102.576 47.042 -49.090 1.00 23.86 187 ASP A O 1
ATOM 1396 N N . PRO A 1 188 ? 103.226 49.187 -48.753 1.00 23.85 188 PRO A N 1
ATOM 1397 C CA . PRO A 1 188 ? 101.854 49.702 -48.644 1.00 23.87 188 PRO A CA 1
ATOM 1398 C C . PRO A 1 188 ? 100.935 49.296 -49.803 1.00 23.79 188 PRO A C 1
ATOM 1399 O O . PRO A 1 188 ? 99.735 49.102 -49.604 1.00 23.74 188 PRO A O 1
ATOM 1403 N N . ARG A 1 189 ? 101.507 49.136 -50.992 1.00 23.83 189 ARG A N 1
ATOM 1404 C CA . ARG A 1 189 ? 100.749 48.737 -52.179 1.00 23.86 189 ARG A CA 1
ATOM 1405 C C . ARG A 1 189 ? 100.239 47.299 -52.076 1.00 23.53 189 ARG A C 1
ATOM 1406 O O . ARG A 1 189 ? 99.259 46.936 -52.729 1.00 23.45 189 ARG A O 1
ATOM 1414 N N . GLU A 1 190 ? 100.895 46.497 -51.240 1.00 23.31 190 GLU A N 1
ATOM 1415 C CA . GLU A 1 190 ? 100.508 45.107 -51.012 1.00 23.32 190 GLU A CA 1
ATOM 1416 C C . GLU A 1 190 ? 99.701 44.908 -49.722 1.00 22.73 190 GLU A C 1
ATOM 1417 O O . GLU A 1 190 ? 99.503 43.774 -49.281 1.00 22.58 190 GLU A O 1
ATOM 1423 N N . ASP A 1 191 ? 99.198 46.003 -49.151 1.00 21.95 191 ASP A N 1
ATOM 1424 C CA . ASP A 1 191 ? 98.366 45.935 -47.950 1.00 21.50 191 ASP A CA 1
ATOM 1425 C C . ASP A 1 191 ? 97.102 45.108 -48.210 1.00 21.30 191 ASP A C 1
ATOM 1426 O O . ASP A 1 191 ? 96.522 45.159 -49.297 1.00 21.01 191 ASP A O 1
ATOM 1431 N N . ARG A 1 192 ? 96.707 44.327 -47.210 1.00 20.92 192 ARG A N 1
ATOM 1432 C CA . ARG A 1 192 ? 95.512 43.492 -47.287 1.00 20.77 192 ARG A CA 1
ATOM 1433 C C . ARG A 1 192 ? 95.047 43.208 -45.874 1.00 20.05 192 ARG A C 1
ATOM 1434 O O . ARG A 1 192 ? 95.793 43.449 -44.924 1.00 19.89 192 ARG A O 1
ATOM 1442 N N . ILE A 1 193 ? 93.813 42.733 -45.719 1.00 19.39 193 ILE A N 1
ATOM 1443 C CA . ILE A 1 193 ? 93.342 42.332 -44.395 1.00 18.98 193 ILE A CA 1
ATOM 1444 C C . ILE A 1 193 ? 94.279 41.223 -43.907 1.00 18.76 193 ILE A C 1
ATOM 1445 O O . ILE A 1 193 ? 94.658 40.353 -44.686 1.00 18.94 193 ILE A O 1
ATOM 1450 N N . ALA A 1 194 ? 94.709 41.309 -42.649 1.00 18.64 194 ALA A N 1
ATOM 1451 C CA . ALA A 1 194 ? 95.783 40.455 -42.121 1.00 18.62 194 ALA A CA 1
ATOM 1452 C C . ALA A 1 194 ? 95.511 38.975 -42.338 1.00 18.56 194 ALA A C 1
ATOM 1453 O O . ALA A 1 194 ? 96.397 38.230 -42.750 1.00 18.33 194 ALA A O 1
ATOM 1455 N N . ASN A 1 195 ? 94.284 38.557 -42.050 1.00 18.57 195 ASN A N 1
ATOM 1456 C CA . ASN A 1 195 ? 93.912 37.163 -42.192 1.00 18.44 195 ASN A CA 1
ATOM 1457 C C . ASN A 1 195 ? 92.465 36.991 -42.637 1.00 18.53 195 ASN A C 1
ATOM 1458 O O . ASN A 1 195 ? 91.619 37.875 -42.448 1.00 18.26 195 ASN A O 1
ATOM 1463 N N . GLU A 1 196 ? 92.200 35.822 -43.207 1.00 18.52 196 GLU A N 1
ATOM 1464 C CA . GLU A 1 196 ? 90.903 35.481 -43.765 1.00 18.59 196 GLU A CA 1
ATOM 1465 C C . GLU A 1 196 ? 89.784 35.522 -42.722 1.00 18.14 196 GLU A C 1
ATOM 1466 O O . GLU A 1 196 ? 88.681 35.980 -43.011 1.00 17.99 196 GLU A O 1
ATOM 1472 N N . GLU A 1 197 ? 90.075 35.049 -41.512 1.00 17.75 197 GLU A N 1
ATOM 1473 C CA . GLU A 1 197 ? 89.084 35.035 -40.433 1.00 17.54 197 GLU A CA 1
ATOM 1474 C C . GLU A 1 197 ? 88.607 36.453 -40.080 1.00 17.21 197 GLU A C 1
ATOM 1475 O O . GLU A 1 197 ? 87.412 36.675 -39.860 1.00 17.10 197 GLU A O 1
ATOM 1481 N N . ASP A 1 198 ? 89.540 37.402 -40.026 1.00 16.86 198 ASP A N 1
ATOM 1482 C CA . ASP A 1 198 ? 89.199 38.814 -39.825 1.00 16.57 198 ASP A CA 1
ATOM 1483 C C . ASP A 1 198 ? 88.336 39.350 -40.967 1.00 16.42 198 ASP A C 1
ATOM 1484 O O . ASP A 1 198 ? 87.356 40.053 -40.727 1.00 16.47 198 ASP A O 1
ATOM 1489 N N . ASP A 1 199 ? 88.670 38.973 -42.201 1.00 16.22 199 ASP A N 1
ATOM 1490 C CA . ASP A 1 199 ? 87.920 39.421 -43.376 1.00 16.12 199 ASP A CA 1
ATOM 1491 C C . ASP A 1 199 ? 86.486 38.907 -43.367 1.00 15.94 199 ASP A C 1
ATOM 1492 O O . ASP A 1 199 ? 85.541 39.669 -43.608 1.00 15.63 199 ASP A O 1
ATOM 1497 N N . LYS A 1 200 ? 86.331 37.616 -43.091 1.00 15.86 200 LYS A N 1
ATOM 1498 C CA . LYS A 1 200 ? 85.007 37.006 -43.009 1.00 15.98 200 LYS A CA 1
ATOM 1499 C C . LYS A 1 200 ? 84.155 37.661 -41.928 1.00 15.64 200 LYS A C 1
ATOM 1500 O O . LYS A 1 200 ? 82.973 37.931 -42.142 1.00 15.38 200 LYS A O 1
ATOM 1506 N N . TRP A 1 201 ? 84.767 37.929 -40.780 1.00 15.52 201 TRP A N 1
ATOM 1507 C CA . TRP A 1 201 ? 84.068 38.581 -39.678 1.00 15.66 201 TRP A CA 1
ATOM 1508 C C . TRP A 1 201 ? 83.639 39.999 -40.056 1.00 15.74 201 TRP A C 1
ATOM 1509 O O . TRP A 1 201 ? 82.488 40.375 -39.851 1.00 15.67 201 TRP A O 1
ATOM 1520 N N . ASN A 1 202 ? 84.555 40.766 -40.645 1.00 16.02 202 ASN A N 1
ATOM 1521 C CA . ASN A 1 202 ? 84.226 42.107 -41.141 1.00 16.11 202 ASN A CA 1
ATOM 1522 C C . ASN A 1 202 ? 83.038 42.074 -42.113 1.00 16.31 202 ASN A C 1
ATOM 1523 O O . ASN A 1 202 ? 82.032 42.752 -41.905 1.00 15.89 202 ASN A O 1
ATOM 1528 N N . ARG A 1 203 ? 83.145 41.245 -43.148 1.00 16.80 203 ARG A N 1
ATOM 1529 C CA . ARG A 1 203 ? 82.105 41.154 -44.177 1.00 17.25 203 ARG A CA 1
ATOM 1530 C C . ARG A 1 203 ? 80.773 40.694 -43.587 1.00 17.85 203 ARG A C 1
ATOM 1531 O O . ARG A 1 203 ? 79.715 41.213 -43.943 1.00 17.51 203 ARG A O 1
ATOM 1539 N N . ARG A 1 204 ? 80.843 39.763 -42.639 1.00 18.48 204 ARG A N 1
ATOM 1540 C CA . ARG A 1 204 ? 79.652 39.230 -41.993 1.00 19.03 204 ARG A CA 1
ATOM 1541 C C . ARG A 1 204 ? 78.893 40.341 -41.262 1.00 19.30 204 ARG A C 1
ATOM 1542 O O . ARG A 1 204 ? 77.702 40.539 -41.506 1.00 19.14 204 ARG A O 1
ATOM 1550 N N . VAL A 1 205 ? 79.592 41.102 -40.421 1.00 19.87 205 VAL A N 1
ATOM 1551 C CA . VAL A 1 205 ? 78.951 42.186 -39.658 1.00 20.33 205 VAL A CA 1
ATOM 1552 C C . VAL A 1 205 ? 78.578 43.398 -40.533 1.00 20.65 205 VAL A C 1
ATOM 1553 O O . VAL A 1 205 ? 77.524 44.013 -40.337 1.00 20.66 205 VAL A O 1
ATOM 1557 N N . LEU A 1 206 ? 79.417 43.720 -41.515 1.00 21.13 206 LEU A N 1
ATOM 1558 C CA . LEU A 1 206 ? 79.079 44.763 -42.496 1.00 21.54 206 LEU A CA 1
ATOM 1559 C C . LEU A 1 206 ? 77.727 44.502 -43.181 1.00 22.02 206 LEU A C 1
ATOM 1560 O O . LEU A 1 206 ? 76.977 45.446 -43.451 1.00 22.16 206 LEU A O 1
ATOM 1565 N N . LYS A 1 207 ? 77.421 43.235 -43.455 1.00 22.57 207 LYS A N 1
ATOM 1566 C CA . LYS A 1 207 ? 76.141 42.859 -44.086 1.00 23.16 207 LYS A CA 1
ATOM 1567 C C . LYS A 1 207 ? 74.965 42.949 -43.115 1.00 22.97 207 LYS A C 1
ATOM 1568 O O . LYS A 1 207 ? 73.870 43.342 -43.505 1.00 22.84 207 LYS A O 1
ATOM 1574 N N . LEU A 1 208 ? 75.194 42.571 -41.862 1.00 23.18 208 LEU A N 1
ATOM 1575 C CA . LEU A 1 208 ? 74.211 42.778 -40.796 1.00 23.39 208 LEU A CA 1
ATOM 1576 C C . LEU A 1 208 ? 73.828 44.259 -40.690 1.00 23.48 208 LEU A C 1
ATOM 1577 O O . LEU A 1 208 ? 72.653 44.593 -40.517 1.00 23.68 208 LEU A O 1
ATOM 1582 N N . ILE A 1 209 ? 74.821 45.134 -40.833 1.00 23.63 209 ILE A N 1
ATOM 1583 C CA . ILE A 1 209 ? 74.611 46.579 -40.770 1.00 23.67 209 ILE A CA 1
ATOM 1584 C C . ILE A 1 209 ? 73.880 47.090 -42.013 1.00 23.97 209 ILE A C 1
ATOM 1585 O O . ILE A 1 209 ? 72.959 47.894 -41.901 1.00 23.65 209 ILE A O 1
ATOM 1590 N N . GLU A 1 210 ? 74.277 46.615 -43.191 1.00 24.36 210 GLU A N 1
ATOM 1591 C CA . GLU A 1 210 ? 73.564 46.956 -44.425 1.00 25.03 210 GLU A CA 1
ATOM 1592 C C . GLU A 1 210 ? 72.069 46.654 -44.303 1.00 25.21 210 GLU A C 1
ATOM 1593 O O . GLU A 1 210 ? 71.233 47.512 -44.580 1.00 25.31 210 GLU A O 1
ATOM 1599 N N . ALA A 1 211 ? 71.750 45.449 -43.836 1.00 25.51 211 ALA A N 1
ATOM 1600 C CA . ALA A 1 211 ? 70.364 44.985 -43.705 1.00 25.70 211 ALA A CA 1
ATOM 1601 C C . ALA A 1 211 ? 69.577 45.657 -42.572 1.00 25.92 211 ALA A C 1
ATOM 1602 O O . ALA A 1 211 ? 68.353 45.517 -42.504 1.00 25.98 211 ALA A O 1
ATOM 1604 N N . GLY A 1 212 ? 70.268 46.350 -41.668 1.00 26.00 212 GLY A N 1
ATOM 1605 C CA . GLY A 1 212 ? 69.615 46.970 -40.521 1.00 26.10 212 GLY A CA 1
ATOM 1606 C C . GLY A 1 212 ? 69.139 45.943 -39.511 1.00 26.28 212 GLY A C 1
ATOM 1607 O O . GLY A 1 212 ? 68.134 46.149 -38.834 1.00 26.41 212 GLY A O 1
ATOM 1608 N N . ASP A 1 213 ? 69.891 44.853 -39.385 1.00 26.46 213 ASP A N 1
ATOM 1609 C CA . ASP A 1 213 ? 69.543 43.748 -38.499 1.00 26.62 213 ASP A CA 1
ATOM 1610 C C . ASP A 1 213 ? 70.139 44.015 -37.113 1.00 26.59 213 ASP A C 1
ATOM 1611 O O . ASP A 1 213 ? 71.116 43.380 -36.708 1.00 26.43 213 ASP A O 1
ATOM 1616 N N . VAL A 1 214 ? 69.530 44.949 -36.383 1.00 26.54 214 VAL A N 1
ATOM 1617 C CA . VAL A 1 214 ? 70.071 45.401 -35.097 1.00 26.46 214 VAL A CA 1
ATOM 1618 C C . VAL A 1 214 ? 70.104 44.272 -34.068 1.00 26.61 214 VAL A C 1
ATOM 1619 O O . VAL A 1 214 ? 71.052 44.166 -33.284 1.00 26.25 214 VAL A O 1
ATOM 1623 N N . SER A 1 215 ? 69.078 43.423 -34.094 1.00 26.74 215 SER A N 1
ATOM 1624 C CA . SER A 1 215 ? 68.987 42.279 -33.183 1.00 26.88 215 SER A CA 1
ATOM 1625 C C . SER A 1 215 ? 70.181 41.335 -33.351 1.00 26.74 215 SER A C 1
ATOM 1626 O O . SER A 1 215 ? 70.903 41.062 -32.393 1.00 26.63 215 SER A O 1
ATOM 1629 N N . ALA A 1 216 ? 70.409 40.887 -34.582 1.00 26.74 216 ALA A N 1
ATOM 1630 C CA . ALA A 1 216 ? 71.522 39.984 -34.893 1.00 26.90 216 ALA A CA 1
ATOM 1631 C C . ALA A 1 216 ? 72.884 40.660 -34.712 1.00 27.12 216 ALA A C 1
ATOM 1632 O O . ALA A 1 216 ? 73.856 40.021 -34.308 1.00 26.79 216 ALA A O 1
ATOM 1634 N N . LEU A 1 217 ? 72.954 41.936 -35.080 1.00 27.59 217 LEU A N 1
ATOM 1635 C CA . LEU A 1 217 ? 74.157 42.742 -34.907 1.00 28.02 217 LEU A CA 1
ATOM 1636 C C . LEU A 1 217 ? 74.557 42.819 -33.439 1.00 28.42 217 LEU A C 1
ATOM 1637 O O . LEU A 1 217 ? 75.717 42.608 -33.088 1.00 28.45 217 LEU A O 1
ATOM 1642 N N . ARG A 1 218 ? 73.575 43.080 -32.586 1.00 28.89 218 ARG A N 1
ATOM 1643 C CA . ARG A 1 218 ? 73.803 43.222 -31.154 1.00 29.46 218 ARG A CA 1
ATOM 1644 C C . ARG A 1 218 ? 74.453 41.979 -30.544 1.00 29.38 218 ARG A C 1
ATOM 1645 O O . ARG A 1 218 ? 75.379 42.104 -29.745 1.00 29.72 218 ARG A O 1
ATOM 1653 N N . GLU A 1 219 ? 73.985 40.787 -30.922 1.00 29.23 219 GLU A N 1
ATOM 1654 C CA . GLU A 1 219 ? 74.538 39.534 -30.367 1.00 29.18 219 GLU A CA 1
ATOM 1655 C C . GLU A 1 219 ? 75.865 39.116 -31.014 1.00 28.29 219 GLU A C 1
ATOM 1656 O O . GLU A 1 219 ? 76.682 38.431 -30.388 1.00 27.80 219 GLU A O 1
ATOM 1662 N N . ALA A 1 220 ? 76.088 39.564 -32.246 1.00 27.35 220 ALA A N 1
ATOM 1663 C CA . ALA A 1 220 ? 77.349 39.326 -32.944 1.00 26.77 220 ALA A CA 1
ATOM 1664 C C . ALA A 1 220 ? 78.499 40.169 -32.375 1.00 26.09 220 ALA A C 1
ATOM 1665 O O . ALA A 1 220 ? 79.626 39.687 -32.252 1.00 26.02 220 ALA A O 1
ATOM 1667 N N . MET A 1 221 ? 78.197 41.407 -31.993 1.00 25.32 221 MET A N 1
ATOM 1668 C CA . MET A 1 221 ? 79.227 42.400 -31.646 1.00 24.87 221 MET A CA 1
ATOM 1669 C C . MET A 1 221 ? 80.291 41.952 -30.627 1.00 24.24 221 MET A C 1
ATOM 1670 O O . MET A 1 221 ? 81.484 42.103 -30.889 1.00 24.17 221 MET A O 1
ATOM 1675 N N . PRO A 1 222 ? 79.874 41.394 -29.479 1.00 23.49 222 PRO A N 1
ATOM 1676 C CA . PRO A 1 222 ? 80.894 40.995 -28.505 1.00 23.10 222 PRO A CA 1
ATOM 1677 C C . PRO A 1 222 ? 81.794 39.846 -28.987 1.00 22.58 222 PRO A C 1
ATOM 1678 O O . PRO A 1 222 ? 82.995 39.852 -28.699 1.00 22.45 222 PRO A O 1
ATOM 1682 N N . VAL A 1 223 ? 81.229 38.899 -29.736 1.00 21.80 223 VAL A N 1
ATOM 1683 C CA . VAL A 1 223 ? 82.001 37.764 -30.251 1.00 21.50 223 VAL A CA 1
ATOM 1684 C C . VAL A 1 223 ? 82.957 38.240 -31.353 1.00 21.13 223 VAL A C 1
ATOM 1685 O O . VAL A 1 223 ? 84.134 37.882 -31.364 1.00 20.82 223 VAL A O 1
ATOM 1689 N N . TYR A 1 224 ? 82.426 39.042 -32.274 1.00 20.81 224 TYR A N 1
ATOM 1690 C CA . TYR A 1 224 ? 83.206 39.739 -33.305 1.00 20.49 224 TYR A CA 1
ATOM 1691 C C . TYR A 1 224 ? 84.394 40.519 -32.732 1.00 20.44 224 TYR A C 1
ATOM 1692 O O . TYR A 1 224 ? 85.533 40.365 -33.193 1.00 20.11 224 TYR A O 1
ATOM 1701 N N . ALA A 1 225 ? 84.111 41.359 -31.737 1.00 20.36 225 ALA A N 1
ATOM 1702 C CA . ALA A 1 225 ? 85.133 42.186 -31.085 1.00 20.40 225 ALA A CA 1
ATOM 1703 C C . ALA A 1 225 ? 86.279 41.356 -30.526 1.00 20.46 225 ALA A C 1
ATOM 1704 O O . ALA A 1 225 ? 87.451 41.709 -30.688 1.00 20.51 225 ALA A O 1
ATOM 1706 N N . LYS A 1 226 ? 85.939 40.236 -29.898 1.00 20.63 226 LYS A N 1
ATOM 1707 C CA . LYS A 1 226 ? 86.941 39.347 -29.320 1.00 20.78 226 LYS A CA 1
ATOM 1708 C C . LYS A 1 226 ? 87.727 38.637 -30.420 1.00 20.33 226 LYS A C 1
ATOM 1709 O O . LYS A 1 226 ? 88.952 38.744 -30.487 1.00 20.21 226 LYS A O 1
ATOM 1715 N N . GLU A 1 227 ? 87.010 37.963 -31.313 1.00 19.82 227 GLU A N 1
ATOM 1716 C CA . GLU A 1 227 ? 87.638 37.069 -32.288 1.00 19.44 227 GLU A CA 1
ATOM 1717 C C . GLU A 1 227 ? 88.396 37.795 -33.401 1.00 18.78 227 GLU A C 1
ATOM 1718 O O . GLU A 1 227 ? 89.378 37.263 -33.919 1.00 18.78 227 GLU A O 1
ATOM 1724 N N . ALA A 1 228 ? 87.943 38.991 -33.775 1.00 18.10 228 ALA A N 1
ATOM 1725 C CA . ALA A 1 228 ? 88.614 39.770 -34.822 1.00 17.70 228 ALA A CA 1
ATOM 1726 C C . ALA A 1 228 ? 89.441 40.942 -34.273 1.00 17.24 228 ALA A C 1
ATOM 1727 O O . ALA A 1 228 ? 89.899 41.786 -35.044 1.00 16.95 228 ALA A O 1
ATOM 1729 N N . ARG A 1 229 ? 89.664 40.965 -32.959 1.00 16.88 229 ARG A N 1
ATOM 1730 C CA . ARG A 1 229 ? 90.391 42.054 -32.298 1.00 16.85 229 ARG A CA 1
ATOM 1731 C C . ARG A 1 229 ? 89.881 43.448 -32.725 1.00 16.78 229 ARG A C 1
ATOM 1732 O O . ARG A 1 229 ? 90.674 44.331 -33.041 1.00 16.58 229 ARG A O 1
ATOM 1740 N N . VAL A 1 230 ? 88.565 43.653 -32.704 1.00 16.64 230 VAL A N 1
ATOM 1741 C CA . VAL A 1 230 ? 87.987 44.902 -33.203 1.00 16.64 230 VAL A CA 1
ATOM 1742 C C . VAL A 1 230 ? 88.425 46.118 -32.370 1.00 16.62 230 VAL A C 1
ATOM 1743 O O . VAL A 1 230 ? 88.521 46.042 -31.141 1.00 16.68 230 VAL A O 1
ATOM 1747 N N . ASP A 1 231 ? 88.751 47.207 -33.069 1.00 16.36 231 ASP A N 1
ATOM 1748 C CA . ASP A 1 231 ? 89.174 48.462 -32.454 1.00 16.28 231 ASP A CA 1
ATOM 1749 C C . ASP A 1 231 ? 88.304 48.799 -31.244 1.00 16.29 231 ASP A C 1
ATOM 1750 O O . ASP A 1 231 ? 87.114 49.101 -31.381 1.00 16.15 231 ASP A O 1
ATOM 1755 N N . MET A 1 232 ? 88.884 48.615 -30.061 1.00 16.27 232 MET A N 1
ATOM 1756 C CA . MET A 1 232 ? 88.324 49.130 -28.820 1.00 16.51 232 MET A CA 1
ATOM 1757 C C . MET A 1 232 ? 86.916 48.577 -28.543 1.00 16.51 232 MET A C 1
ATOM 1758 O O . MET A 1 232 ? 86.029 49.294 -28.080 1.00 16.27 232 MET A O 1
ATOM 1763 N N . GLY A 1 233 ? 86.725 47.288 -28.832 1.00 16.63 233 GLY A N 1
ATOM 1764 C CA . GLY A 1 233 ? 85.454 46.604 -28.568 1.00 16.49 233 GLY A CA 1
ATOM 1765 C C . GLY A 1 233 ? 84.279 47.081 -29.404 1.00 16.61 233 GLY A C 1
ATOM 1766 O O . GLY A 1 233 ? 83.135 46.823 -29.050 1.00 16.88 233 GLY A O 1
ATOM 1767 N N . PHE A 1 234 ? 84.550 47.806 -30.488 1.00 16.70 234 PHE A N 1
ATOM 1768 C CA . PHE A 1 234 ? 83.502 48.294 -31.398 1.00 16.90 234 PHE A CA 1
ATOM 1769 C C . PHE A 1 234 ? 82.581 49.324 -30.721 1.00 16.85 234 PHE A C 1
ATOM 1770 O O . PHE A 1 234 ? 81.461 49.558 -31.172 1.00 16.75 234 PHE A O 1
ATOM 1778 N N . LYS A 1 235 ? 83.089 49.988 -29.683 1.00 17.08 235 LYS A N 1
ATOM 1779 C CA . LYS A 1 235 ? 82.300 50.951 -28.903 1.00 17.08 235 LYS A CA 1
ATOM 1780 C C . LYS A 1 235 ? 81.918 52.188 -29.712 1.00 17.27 235 LYS A C 1
ATOM 1781 O O . LYS A 1 235 ? 80.985 52.910 -29.347 1.00 17.36 235 LYS A O 1
ATOM 1787 N N . HIS A 1 236 ? 82.664 52.454 -30.781 1.00 17.25 236 HIS A N 1
ATOM 1788 C CA . HIS A 1 236 ? 82.293 53.506 -31.726 1.00 17.36 236 HIS A CA 1
ATOM 1789 C C . HIS A 1 236 ? 80.984 53.205 -32.473 1.00 17.51 236 HIS A C 1
ATOM 1790 O O . HIS A 1 236 ? 80.260 54.133 -32.831 1.00 17.55 236 HIS A O 1
ATOM 1797 N N . LEU A 1 237 ? 80.650 51.927 -32.653 1.00 17.64 237 LEU A N 1
ATOM 1798 C CA . LEU A 1 237 ? 79.337 51.564 -33.182 1.00 17.82 237 LEU A CA 1
ATOM 1799 C C . LEU A 1 237 ? 78.270 51.733 -32.093 1.00 17.84 237 LEU A C 1
ATOM 1800 O O . LEU A 1 237 ? 77.178 52.240 -32.367 1.00 17.78 237 LEU A O 1
ATOM 1805 N N . HIS A 1 238 ? 78.585 51.313 -30.868 1.00 17.77 238 HIS A N 1
ATOM 1806 C CA . HIS A 1 238 ? 77.691 51.532 -29.732 1.00 18.02 238 HIS A CA 1
ATOM 1807 C C . HIS A 1 238 ? 77.293 53.010 -29.621 1.00 18.10 238 HIS A C 1
ATOM 1808 O O . HIS A 1 238 ? 76.134 53.331 -29.365 1.00 18.18 238 HIS A O 1
ATOM 1815 N N . TRP A 1 239 ? 78.257 53.894 -29.850 1.00 17.93 239 TRP A N 1
ATOM 1816 C CA . TRP A 1 239 ? 78.015 55.331 -29.886 1.00 17.96 239 TRP A CA 1
ATOM 1817 C C . TRP A 1 239 ? 76.929 55.688 -30.908 1.00 18.25 239 TRP A C 1
ATOM 1818 O O . TRP A 1 239 ? 76.007 56.445 -30.602 1.00 17.98 239 TRP A O 1
ATOM 1829 N N . ILE A 1 240 ? 77.013 55.107 -32.102 1.00 18.86 240 ILE A N 1
ATOM 1830 C CA . ILE A 1 240 ? 75.990 55.328 -33.131 1.00 19.12 240 ILE A CA 1
ATOM 1831 C C . ILE A 1 240 ? 74.649 54.754 -32.674 1.00 19.57 240 ILE A C 1
ATOM 1832 O O . ILE A 1 240 ? 73.612 55.396 -32.830 1.00 19.78 240 ILE A O 1
ATOM 1837 N N . LEU A 1 241 ? 74.680 53.556 -32.094 1.00 20.12 241 LEU A N 1
ATOM 1838 C CA . LEU A 1 241 ? 73.456 52.875 -31.656 1.00 20.33 241 LEU A CA 1
ATOM 1839 C C . LEU A 1 241 ? 72.739 53.658 -30.568 1.00 20.36 241 LEU A C 1
ATOM 1840 O O . LEU A 1 241 ? 71.526 53.822 -30.625 1.00 20.37 241 LEU A O 1
ATOM 1845 N N . GLY A 1 242 ? 73.496 54.133 -29.583 1.00 20.86 242 GLY A N 1
ATOM 1846 C CA . GLY A 1 242 ? 72.954 54.963 -28.503 1.00 21.22 242 GLY A CA 1
ATOM 1847 C C . GLY A 1 242 ? 72.304 56.241 -29.004 1.00 21.62 242 GLY A C 1
ATOM 1848 O O . GLY A 1 242 ? 71.203 56.587 -28.582 1.00 21.77 242 GLY A O 1
ATOM 1849 N N . ALA A 1 243 ? 72.972 56.926 -29.927 1.00 22.15 243 ALA A N 1
ATOM 1850 C CA . ALA A 1 243 ? 72.433 58.149 -30.522 1.00 22.63 243 ALA A CA 1
ATOM 1851 C C . ALA A 1 243 ? 71.159 57.860 -31.314 1.00 23.19 243 ALA A C 1
ATOM 1852 O O . ALA A 1 243 ? 70.239 58.681 -31.338 1.00 23.31 243 ALA A O 1
ATOM 1854 N N . LEU A 1 244 ? 71.107 56.687 -31.945 1.00 23.68 244 LEU A N 1
ATOM 1855 C CA . LEU A 1 244 ? 69.946 56.285 -32.739 1.00 24.18 244 LEU A CA 1
ATOM 1856 C C . LEU A 1 244 ? 68.878 55.554 -31.917 1.00 24.65 244 LEU A C 1
ATOM 1857 O O . LEU A 1 244 ? 67.846 55.151 -32.462 1.00 24.68 244 LEU A O 1
ATOM 1862 N N . LYS A 1 245 ? 69.132 55.389 -30.618 1.00 25.22 245 LYS A N 1
ATOM 1863 C CA . LYS A 1 245 ? 68.238 54.664 -29.715 1.00 25.79 245 LYS A CA 1
ATOM 1864 C C . LYS A 1 245 ? 67.945 53.242 -30.206 1.00 25.89 245 LYS A C 1
ATOM 1865 O O . LYS A 1 245 ? 66.788 52.824 -30.274 1.00 25.70 245 LYS A O 1
ATOM 1871 N N . GLY A 1 246 ? 69.008 52.527 -30.574 1.00 26.11 246 GLY A N 1
ATOM 1872 C CA . GLY A 1 246 ? 68.935 51.104 -30.914 1.00 26.39 246 GLY A CA 1
ATOM 1873 C C . GLY A 1 246 ? 68.109 50.761 -32.142 1.00 26.63 246 GLY A C 1
ATOM 1874 O O . GLY A 1 246 ? 67.649 49.623 -32.284 1.00 26.63 246 GLY A O 1
ATOM 1875 N N . LYS A 1 247 ? 67.959 51.725 -33.046 1.00 26.91 247 LYS A N 1
ATOM 1876 C CA . LYS A 1 247 ? 67.094 51.565 -34.211 1.00 27.29 247 LYS A CA 1
ATOM 1877 C C . LYS A 1 247 ? 67.677 52.253 -35.439 1.00 26.95 247 LYS A C 1
ATOM 1878 O O . LYS A 1 247 ? 67.959 53.449 -35.415 1.00 27.06 247 LYS A O 1
ATOM 1884 N N . PHE A 1 248 ? 67.852 51.490 -36.512 1.00 26.57 248 PHE A N 1
ATOM 1885 C CA . PHE A 1 248 ? 68.121 52.070 -37.824 1.00 26.23 248 PHE A CA 1
ATOM 1886 C C . PHE A 1 248 ? 67.651 51.103 -38.910 1.00 26.28 248 PHE A C 1
ATOM 1887 O O . PHE A 1 248 ? 67.710 49.883 -38.735 1.00 26.58 248 PHE A O 1
ATOM 1895 N N . SER A 1 249 ? 67.164 51.664 -40.010 1.00 26.03 249 SER A N 1
ATOM 1896 C CA . SER A 1 249 ? 66.510 50.899 -41.070 1.00 26.05 249 SER A CA 1
ATOM 1897 C C . SER A 1 249 ? 67.484 50.085 -41.923 1.00 25.66 249 SER A C 1
ATOM 1898 O O . SER A 1 249 ? 67.126 49.034 -42.460 1.00 25.58 249 SER A O 1
ATOM 1901 N N . GLY A 1 250 ? 68.684 50.619 -42.111 1.00 25.20 250 GLY A N 1
ATOM 1902 C CA . GLY A 1 250 ? 69.696 49.962 -42.930 1.00 24.75 250 GLY A CA 1
ATOM 1903 C C . GLY A 1 250 ? 70.936 50.819 -43.058 1.00 24.35 250 GLY A C 1
ATOM 1904 O O . GLY A 1 250 ? 71.057 51.852 -42.403 1.00 24.19 250 GLY A O 1
ATOM 1905 N N . ALA A 1 251 ? 71.856 50.405 -43.918 1.00 23.96 251 ALA A N 1
ATOM 1906 C CA . ALA A 1 251 ? 73.108 51.126 -44.072 1.00 23.68 251 ALA A CA 1
ATOM 1907 C C . ALA A 1 251 ? 73.683 50.952 -45.465 1.00 23.48 251 ALA A C 1
ATOM 1908 O O . ALA A 1 251 ? 73.303 50.044 -46.200 1.00 23.54 251 ALA A O 1
ATOM 1910 N N . ASN A 1 252 ? 74.598 51.848 -45.810 1.00 23.32 252 ASN A N 1
ATOM 1911 C CA . ASN A 1 252 ? 75.300 51.822 -47.080 1.00 23.24 252 ASN A CA 1
ATOM 1912 C C . ASN A 1 252 ? 76.802 51.834 -46.804 1.00 22.30 252 ASN A C 1
ATOM 1913 O O . ASN A 1 252 ? 77.333 52.809 -46.270 1.00 22.20 252 ASN A O 1
ATOM 1918 N N . VAL A 1 253 ? 77.469 50.717 -47.077 1.00 21.32 253 VAL A N 1
ATOM 1919 C CA . VAL A 1 253 ? 78.915 50.653 -46.895 1.00 20.80 253 VAL A CA 1
ATOM 1920 C C . VAL A 1 253 ? 79.585 51.271 -48.121 1.00 19.91 253 VAL A C 1
ATOM 1921 O O . VAL A 1 253 ? 79.554 50.716 -49.214 1.00 19.60 253 VAL A O 1
ATOM 1925 N N . LEU A 1 254 ? 80.117 52.474 -47.924 1.00 19.22 254 LEU A N 1
ATOM 1926 C CA . LEU A 1 254 ? 80.721 53.263 -48.989 1.00 18.75 254 LEU A CA 1
ATOM 1927 C C . LEU A 1 254 ? 82.143 52.796 -49.286 1.00 18.17 254 LEU A C 1
ATOM 1928 O O . LEU A 1 254 ? 82.693 53.103 -50.340 1.00 17.97 254 LEU A O 1
ATOM 1933 N N . GLY A 1 255 ? 82.741 52.065 -48.349 1.00 17.67 255 GLY A N 1
ATOM 1934 C CA . GLY A 1 255 ? 84.062 51.484 -48.563 1.00 17.32 255 GLY A CA 1
ATOM 1935 C C . GLY A 1 255 ? 84.456 50.497 -47.480 1.00 17.03 255 GLY A C 1
ATOM 1936 O O . GLY A 1 255 ? 84.078 50.658 -46.321 1.00 16.74 255 GLY A O 1
ATOM 1937 N N . TYR A 1 256 ? 85.183 49.455 -47.878 1.00 16.57 256 TYR A N 1
ATOM 1938 C CA . TYR A 1 256 ? 85.744 48.479 -46.954 1.00 16.37 256 TYR A CA 1
ATOM 1939 C C . TYR A 1 256 ? 87.095 48.035 -47.479 1.00 16.26 256 TYR A C 1
ATOM 1940 O O . TYR A 1 256 ? 87.191 47.548 -48.604 1.00 16.27 256 TYR A O 1
ATOM 1949 N N . GLY A 1 257 ? 88.131 48.186 -46.661 1.00 16.14 257 GLY A N 1
ATOM 1950 C CA . GLY A 1 257 ? 89.485 47.872 -47.087 1.00 16.23 257 GLY A CA 1
ATOM 1951 C C . GLY A 1 257 ? 90.480 47.816 -45.946 1.00 16.37 257 GLY A C 1
ATOM 1952 O O . GLY A 1 257 ? 90.143 48.125 -44.808 1.00 16.39 257 GLY A O 1
ATOM 1953 N N . PRO A 1 258 ? 91.729 47.447 -46.257 1.00 16.57 258 PRO A N 1
ATOM 1954 C CA . PRO A 1 258 ? 92.751 47.255 -45.241 1.00 16.65 258 PRO A CA 1
ATOM 1955 C C . PRO A 1 258 ? 93.432 48.544 -44.798 1.00 16.68 258 PRO A C 1
ATOM 1956 O O . PRO A 1 258 ? 93.388 49.544 -45.497 1.00 16.49 258 PRO A O 1
ATOM 1960 N N . SER A 1 259 ? 94.015 48.505 -43.605 1.00 17.04 259 SER A N 1
ATOM 1961 C CA . SER A 1 259 ? 94.876 49.569 -43.113 1.00 17.00 259 SER A CA 1
ATOM 1962 C C . SER A 1 259 ? 95.988 48.930 -42.283 1.00 16.93 259 SER A C 1
ATOM 1963 O O . SER A 1 259 ? 95.853 48.737 -41.068 1.00 17.04 259 SER A O 1
ATOM 1966 N N . TYR A 1 260 ? 97.078 48.595 -42.971 1.00 16.78 260 TYR A N 1
ATOM 1967 C CA . TYR A 1 260 ? 98.224 47.892 -42.398 1.00 16.38 260 TYR A CA 1
ATOM 1968 C C . TYR A 1 260 ? 97.796 46.603 -41.691 1.00 16.19 260 TYR A C 1
ATOM 1969 O O . TYR A 1 260 ? 98.238 46.303 -40.578 1.00 16.06 260 TYR A O 1
ATOM 1978 N N . GLY A 1 261 ? 96.944 45.829 -42.365 1.00 15.84 261 GLY A N 1
ATOM 1979 C CA . GLY A 1 261 ? 96.499 44.538 -41.851 1.00 15.41 261 GLY A CA 1
ATOM 1980 C C . GLY A 1 261 ? 95.174 44.606 -41.124 1.00 15.17 261 GLY A C 1
ATOM 1981 O O . GLY A 1 261 ? 94.439 43.615 -41.068 1.00 14.80 261 GLY A O 1
ATOM 1982 N N . SER A 1 262 ? 94.883 45.766 -40.537 1.00 14.82 262 SER A N 1
ATOM 1983 C CA . SER A 1 262 ? 93.633 45.978 -39.837 1.00 14.54 262 SER A CA 1
ATOM 1984 C C . SER A 1 262 ? 92.560 46.217 -40.873 1.00 14.52 262 SER A C 1
ATOM 1985 O O . SER A 1 262 ? 92.866 46.453 -42.043 1.00 14.61 262 SER A O 1
ATOM 1988 N N . GLY A 1 263 ? 91.307 46.127 -40.441 1.00 14.33 263 GLY A N 1
ATOM 1989 C CA . GLY A 1 263 ? 90.162 46.385 -41.305 1.00 14.29 263 GLY A CA 1
ATOM 1990 C C . GLY A 1 263 ? 89.579 47.759 -41.056 1.00 14.09 263 GLY A C 1
ATOM 1991 O O . GLY A 1 263 ? 89.628 48.271 -39.938 1.00 14.08 263 GLY A O 1
ATOM 1992 N N . ALA A 1 264 ? 89.009 48.350 -42.100 1.00 14.07 264 ALA A N 1
ATOM 1993 C CA . ALA A 1 264 ? 88.444 49.691 -42.008 1.00 14.14 264 ALA A CA 1
ATOM 1994 C C . ALA A 1 264 ? 87.260 49.841 -42.956 1.00 14.08 264 ALA A C 1
ATOM 1995 O O . ALA A 1 264 ? 87.265 49.289 -44.051 1.00 14.03 264 ALA A O 1
ATOM 1997 N N . ALA A 1 265 ? 86.255 50.604 -42.540 1.00 14.07 265 ALA A N 1
ATOM 1998 C CA . ALA A 1 265 ? 85.101 50.849 -43.382 1.00 14.18 265 ALA A CA 1
ATOM 1999 C C . ALA A 1 265 ? 84.483 52.225 -43.149 1.00 14.56 265 ALA A C 1
ATOM 2000 O O . ALA A 1 265 ? 84.590 52.800 -42.066 1.00 14.69 265 ALA A O 1
ATOM 2002 N N . VAL A 1 266 ? 83.871 52.753 -44.204 1.00 14.95 266 VAL A N 1
ATOM 2003 C CA . VAL A 1 266 ? 83.044 53.942 -44.133 1.00 15.08 266 VAL A CA 1
ATOM 2004 C C . VAL A 1 266 ? 81.607 53.471 -44.329 1.00 15.41 266 VAL A C 1
ATOM 2005 O O . VAL A 1 266 ? 81.317 52.765 -45.297 1.00 15.41 266 VAL A O 1
ATOM 2009 N N . ILE A 1 267 ? 80.738 53.802 -43.375 1.00 15.72 267 ILE A N 1
ATOM 2010 C CA . ILE A 1 267 ? 79.341 53.392 -43.406 1.00 16.13 267 ILE A CA 1
ATOM 2011 C C . ILE A 1 267 ? 78.412 54.601 -43.245 1.00 16.66 267 ILE A C 1
ATOM 2012 O O . ILE A 1 267 ? 78.534 55.363 -42.280 1.00 16.28 267 ILE A O 1
ATOM 2017 N N . GLU A 1 268 ? 77.498 54.763 -44.201 1.00 17.23 268 GLU A N 1
ATOM 2018 C CA . GLU A 1 268 ? 76.419 55.740 -44.115 1.00 18.04 268 GLU A CA 1
ATOM 2019 C C . GLU A 1 268 ? 75.174 55.008 -43.642 1.00 18.67 268 GLU A C 1
ATOM 2020 O O . GLU A 1 268 ? 74.740 54.049 -44.285 1.00 18.75 268 GLU A O 1
ATOM 2026 N N . PHE A 1 269 ? 74.589 55.475 -42.542 1.00 19.55 269 PHE A N 1
ATOM 2027 C CA . PHE A 1 269 ? 73.423 54.826 -41.929 1.00 20.50 269 PHE A CA 1
ATOM 2028 C C . PHE A 1 269 ? 72.102 55.426 -42.410 1.00 21.50 269 PHE A C 1
ATOM 2029 O O . PHE A 1 269 ? 71.931 56.642 -42.425 1.00 21.91 269 PHE A O 1
ATOM 2037 N N . ARG A 1 270 ? 71.167 54.561 -42.789 1.00 22.60 270 ARG A N 1
ATOM 2038 C CA . ARG A 1 270 ? 69.816 54.983 -43.141 1.00 23.50 270 ARG A CA 1
ATOM 2039 C C . ARG A 1 270 ? 68.945 54.889 -41.901 1.00 23.76 270 ARG A C 1
ATOM 2040 O O . ARG A 1 270 ? 68.639 53.793 -41.427 1.00 24.08 270 ARG A O 1
ATOM 2048 N N . LEU A 1 271 ? 68.532 56.040 -41.386 1.00 24.10 271 LEU A N 1
ATOM 2049 C CA . LEU A 1 271 ? 67.877 56.100 -40.085 1.00 24.50 271 LEU A CA 1
ATOM 2050 C C . LEU A 1 271 ? 66.541 55.351 -40.104 1.00 24.59 271 LEU A C 1
ATOM 2051 O O . LEU A 1 271 ? 65.851 55.303 -41.123 1.00 24.45 271 LEU A O 1
ATOM 2057 N N . MET B 2 1 ? 138.928 52.514 -26.851 1.00 39.42 1 MET B N 1
ATOM 2058 C CA . MET B 2 1 ? 137.548 52.927 -26.468 1.00 39.47 1 MET B CA 1
ATOM 2059 C C . MET B 2 1 ? 136.734 51.720 -26.013 1.00 39.13 1 MET B C 1
ATOM 2060 O O . MET B 2 1 ? 136.624 50.728 -26.738 1.00 39.10 1 MET B O 1
ATOM 2065 N N . GLN B 2 2 ? 136.152 51.824 -24.820 1.00 38.65 2 GLN B N 1
ATOM 2066 C CA . GLN B 2 2 ? 135.193 50.839 -24.331 1.00 38.29 2 GLN B CA 1
ATOM 2067 C C . GLN B 2 2 ? 133.827 51.482 -24.136 1.00 37.73 2 GLN B C 1
ATOM 2068 O O . GLN B 2 2 ? 133.730 52.638 -23.717 1.00 37.70 2 GLN B O 1
ATOM 2074 N N . GLY B 2 3 ? 132.776 50.731 -24.456 1.00 37.08 3 GLY B N 1
ATOM 2075 C CA . GLY B 2 3 ? 131.408 51.140 -24.150 1.00 36.53 3 GLY B CA 1
ATOM 2076 C C . GLY B 2 3 ? 131.059 50.785 -22.718 1.00 35.94 3 GLY B C 1
ATOM 2077 O O . GLY B 2 3 ? 131.566 49.800 -22.174 1.00 35.74 3 GLY B O 1
ATOM 2078 N N . GLU B 2 4 ? 130.169 51.570 -22.116 1.00 35.23 4 GLU B N 1
ATOM 2079 C CA . GLU B 2 4 ? 129.846 51.408 -20.704 1.00 34.82 4 GLU B CA 1
ATOM 2080 C C . GLU B 2 4 ? 128.376 51.688 -20.409 1.00 34.30 4 GLU B C 1
ATOM 2081 O O . GLU B 2 4 ? 127.802 52.658 -20.912 1.00 34.39 4 GLU B O 1
ATOM 2087 N N . ILE B 2 5 ? 127.774 50.819 -19.604 1.00 33.60 5 ILE B N 1
ATOM 2088 C CA . ILE B 2 5 ? 126.492 51.100 -18.982 1.00 33.11 5 ILE B CA 1
ATOM 2089 C C . ILE B 2 5 ? 126.789 51.472 -17.533 1.00 32.84 5 ILE B C 1
ATOM 2090 O O . ILE B 2 5 ? 126.994 50.597 -16.693 1.00 32.53 5 ILE B O 1
ATOM 2095 N N . ILE B 2 6 ? 126.866 52.775 -17.269 1.00 32.65 6 ILE B N 1
ATOM 2096 C CA . ILE B 2 6 ? 127.229 53.288 -15.946 1.00 32.52 6 ILE B CA 1
ATOM 2097 C C . ILE B 2 6 ? 126.256 52.801 -14.886 1.00 32.16 6 ILE B C 1
ATOM 2098 O O . ILE B 2 6 ? 126.670 52.352 -13.817 1.00 32.35 6 ILE B O 1
ATOM 2103 N N . ALA B 2 7 ? 124.965 52.901 -15.189 1.00 31.75 7 ALA B N 1
ATOM 2104 C CA . ALA B 2 7 ? 123.921 52.469 -14.268 1.00 31.24 7 ALA B CA 1
ATOM 2105 C C . ALA B 2 7 ? 122.565 52.348 -14.956 1.00 30.84 7 ALA B C 1
ATOM 2106 O O . ALA B 2 7 ? 122.386 52.781 -16.102 1.00 30.67 7 ALA B O 1
ATOM 2108 N N . GLY B 2 8 ? 121.628 51.730 -14.244 1.00 30.32 8 GLY B N 1
ATOM 2109 C CA . GLY B 2 8 ? 120.234 51.651 -14.667 1.00 29.96 8 GLY B CA 1
ATOM 2110 C C . GLY B 2 8 ? 119.340 52.220 -13.582 1.00 29.52 8 GLY B C 1
ATOM 2111 O O . GLY B 2 8 ? 119.532 51.923 -12.398 1.00 29.53 8 GLY B O 1
ATOM 2112 N N . PHE B 2 9 ? 118.383 53.058 -13.979 1.00 28.82 9 PHE B N 1
ATOM 2113 C CA . PHE B 2 9 ? 117.463 53.693 -13.038 1.00 28.21 9 PHE B CA 1
ATOM 2114 C C . PHE B 2 9 ? 116.029 53.240 -13.286 1.00 27.65 9 PHE B C 1
ATOM 2115 O O . PHE B 2 9 ? 115.550 53.278 -14.424 1.00 27.56 9 PHE B O 1
ATOM 2123 N N . LEU B 2 10 ? 115.338 52.849 -12.217 1.00 26.92 10 LEU B N 1
ATOM 2124 C CA . LEU B 2 10 ? 113.883 52.751 -12.256 1.00 26.34 10 LEU B CA 1
ATOM 2125 C C . LEU B 2 10 ? 113.367 54.171 -12.069 1.00 25.93 10 LEU B C 1
ATOM 2126 O O . LEU B 2 10 ? 113.295 54.663 -10.948 1.00 25.94 10 LEU B O 1
ATOM 2131 N N . ALA B 2 11 ? 113.096 54.847 -13.182 1.00 25.50 11 ALA B N 1
ATOM 2132 C CA . ALA B 2 11 ? 112.737 56.261 -13.175 1.00 25.23 11 ALA B CA 1
ATOM 2133 C C . ALA B 2 11 ? 111.301 56.472 -13.662 1.00 24.98 11 ALA B C 1
ATOM 2134 O O . ALA B 2 11 ? 111.094 56.843 -14.815 1.00 24.72 11 ALA B O 1
ATOM 2136 N N . PRO B 2 12 ? 110.306 56.297 -12.766 1.00 24.87 12 PRO B N 1
ATOM 2137 C CA . PRO B 2 12 ? 108.896 56.408 -13.168 1.00 24.60 12 PRO B CA 1
ATOM 2138 C C . PRO B 2 12 ? 108.517 57.830 -13.556 1.00 24.39 12 PRO B C 1
ATOM 2139 O O . PRO B 2 12 ? 109.180 58.777 -13.129 1.00 24.49 12 PRO B O 1
ATOM 2143 N N . HIS B 2 13 ? 107.396 57.973 -14.261 1.00 24.12 13 HIS B N 1
ATOM 2144 C CA . HIS B 2 13 ? 107.038 59.236 -14.922 1.00 24.06 13 HIS B CA 1
ATOM 2145 C C . HIS B 2 13 ? 105.715 59.876 -14.466 1.00 24.11 13 HIS B C 1
ATOM 2146 O O . HIS B 2 13 ? 105.033 60.498 -15.272 1.00 24.25 13 HIS B O 1
ATOM 2153 N N . PRO B 2 14 ? 105.363 59.774 -13.176 1.00 24.32 14 PRO B N 1
ATOM 2154 C CA . PRO B 2 14 ? 104.124 60.460 -12.813 1.00 24.42 14 PRO B CA 1
ATOM 2155 C C . PRO B 2 14 ? 104.293 61.981 -12.906 1.00 24.42 14 PRO B C 1
ATOM 2156 O O . PRO B 2 14 ? 105.166 62.536 -12.243 1.00 24.59 14 PRO B O 1
ATOM 2160 N N . PRO B 2 15 ? 103.472 62.649 -13.739 1.00 24.46 15 PRO B N 1
ATOM 2161 C CA . PRO B 2 15 ? 103.638 64.073 -14.038 1.00 24.52 15 PRO B CA 1
ATOM 2162 C C . PRO B 2 15 ? 103.422 64.994 -12.842 1.00 24.69 15 PRO B C 1
ATOM 2163 O O . PRO B 2 15 ? 103.869 66.145 -12.862 1.00 24.47 15 PRO B O 1
ATOM 2167 N N . HIS B 2 16 ? 102.748 64.488 -11.812 1.00 24.77 16 HIS B N 1
ATOM 2168 C CA . HIS B 2 16 ? 102.496 65.257 -10.593 1.00 25.04 16 HIS B CA 1
ATOM 2169 C C . HIS B 2 16 ? 103.813 65.683 -9.930 1.00 25.20 16 HIS B C 1
ATOM 2170 O O . HIS B 2 16 ? 103.893 66.740 -9.304 1.00 25.11 16 HIS B O 1
ATOM 2177 N N . LEU B 2 17 ? 104.855 64.876 -10.118 1.00 25.34 17 LEU B N 1
ATOM 2178 C CA . LEU B 2 17 ? 106.162 65.162 -9.540 1.00 25.57 17 LEU B CA 1
ATOM 2179 C C . LEU B 2 17 ? 106.831 66.372 -10.182 1.00 25.73 17 LEU B C 1
ATOM 2180 O O . LEU B 2 17 ? 107.620 67.050 -9.527 1.00 25.63 17 LEU B O 1
ATOM 2185 N N . VAL B 2 18 ? 106.519 66.654 -11.447 1.00 25.99 18 VAL B N 1
ATOM 2186 C CA . VAL B 2 18 ? 107.040 67.864 -12.089 1.00 26.20 18 VAL B CA 1
ATOM 2187 C C . VAL B 2 18 ? 106.122 69.037 -11.734 1.00 26.45 18 VAL B C 1
ATOM 2188 O O . VAL B 2 18 ? 106.592 70.141 -11.483 1.00 26.64 18 VAL B O 1
ATOM 2192 N N . TYR B 2 19 ? 104.818 68.778 -11.680 1.00 26.80 19 TYR B N 1
ATOM 2193 C CA . TYR B 2 19 ? 103.831 69.763 -11.231 1.00 27.04 19 TYR B CA 1
ATOM 2194 C C . TYR B 2 19 ? 104.212 70.358 -9.870 1.00 27.25 19 TYR B C 1
ATOM 2195 O O . TYR B 2 19 ? 104.266 71.576 -9.708 1.00 27.19 19 TYR B O 1
ATOM 2204 N N . GLY B 2 20 ? 104.507 69.485 -8.912 1.00 27.54 20 GLY B N 1
ATOM 2205 C CA . GLY B 2 20 ? 104.908 69.898 -7.568 1.00 27.82 20 GLY B CA 1
ATOM 2206 C C . GLY B 2 20 ? 106.215 70.677 -7.492 1.00 28.02 20 GLY B C 1
ATOM 2207 O O . GLY B 2 20 ? 106.437 71.407 -6.531 1.00 28.22 20 GLY B O 1
ATOM 2208 N N . GLU B 2 21 ? 107.089 70.515 -8.484 1.00 28.18 21 GLU B N 1
ATOM 2209 C CA . GLU B 2 21 ? 108.365 71.238 -8.508 1.00 28.42 21 GLU B CA 1
ATOM 2210 C C . GLU B 2 21 ? 108.226 72.664 -9.059 1.00 28.39 21 GLU B C 1
ATOM 2211 O O . GLU B 2 21 ? 109.017 73.538 -8.712 1.00 28.44 21 GLU B O 1
ATOM 2217 N N . ASN B 2 22 ? 107.223 72.899 -9.901 1.00 28.40 22 ASN B N 1
ATOM 2218 C CA . ASN B 2 22 ? 107.034 74.202 -10.545 1.00 28.40 22 ASN B CA 1
ATOM 2219 C C . ASN B 2 22 ? 108.280 74.700 -11.291 1.00 28.29 22 ASN B C 1
ATOM 2220 O O . ASN B 2 22 ? 108.755 75.811 -11.039 1.00 28.32 22 ASN B O 1
ATOM 2225 N N . PRO B 2 23 ? 108.801 73.888 -12.229 1.00 28.25 23 PRO B N 1
ATOM 2226 C CA . PRO B 2 23 ? 109.866 74.371 -13.098 1.00 28.32 23 PRO B CA 1
ATOM 2227 C C . PRO B 2 23 ? 109.323 75.368 -14.137 1.00 28.39 23 PRO B C 1
ATOM 2228 O O . PRO B 2 23 ? 108.110 75.427 -14.344 1.00 28.20 23 PRO B O 1
ATOM 2232 N N . PRO B 2 24 ? 110.210 76.164 -14.769 1.00 28.71 24 PRO B N 1
ATOM 2233 C CA . PRO B 2 24 ? 109.791 77.168 -15.764 1.00 28.78 24 PRO B CA 1
ATOM 2234 C C . PRO B 2 24 ? 109.086 76.578 -16.997 1.00 28.84 24 PRO B C 1
ATOM 2235 O O . PRO B 2 24 ? 108.188 77.211 -17.563 1.00 28.82 24 PRO B O 1
ATOM 2239 N N . GLN B 2 25 ? 109.491 75.372 -17.387 1.00 28.82 25 GLN B N 1
ATOM 2240 C CA . GLN B 2 25 ? 108.955 74.707 -18.570 1.00 28.92 25 GLN B CA 1
ATOM 2241 C C . GLN B 2 25 ? 107.484 74.322 -18.422 1.00 28.96 25 GLN B C 1
ATOM 2242 O O . GLN B 2 25 ? 106.771 74.206 -19.418 1.00 28.88 25 GLN B O 1
ATOM 2248 N N . ASN B 2 26 ? 107.041 74.095 -17.189 1.00 29.01 26 ASN B N 1
ATOM 2249 C CA . ASN B 2 26 ? 105.670 73.669 -16.934 1.00 29.17 26 ASN B CA 1
ATOM 2250 C C . ASN B 2 26 ? 104.768 74.871 -16.676 1.00 29.31 26 ASN B C 1
ATOM 2251 O O . ASN B 2 26 ? 105.074 75.718 -15.843 1.00 29.32 26 ASN B O 1
ATOM 2256 N N . GLU B 2 27 ? 103.653 74.926 -17.397 1.00 29.71 27 GLU B N 1
ATOM 2257 C CA . GLU B 2 27 ? 102.735 76.062 -17.340 1.00 29.94 27 GLU B CA 1
ATOM 2258 C C . GLU B 2 27 ? 101.928 76.156 -16.041 1.00 29.80 27 GLU B C 1
ATOM 2259 O O . GLU B 2 27 ? 101.941 77.203 -15.391 1.00 29.75 27 GLU B O 1
ATOM 2265 N N . PRO B 2 28 ? 101.198 75.083 -15.671 1.00 29.77 28 PRO B N 1
ATOM 2266 C CA . PRO B 2 28 ? 100.375 75.193 -14.467 1.00 29.66 28 PRO B CA 1
ATOM 2267 C C . PRO B 2 28 ? 101.217 75.275 -13.192 1.00 29.64 28 PRO B C 1
ATOM 2268 O O . PRO B 2 28 ? 102.342 74.766 -13.158 1.00 29.38 28 PRO B O 1
ATOM 2272 N N . ARG B 2 29 ? 100.680 75.943 -12.172 1.00 29.71 29 ARG B N 1
ATOM 2273 C CA . ARG B 2 29 ? 101.387 76.129 -10.907 1.00 30.00 29 ARG B CA 1
ATOM 2274 C C . ARG B 2 29 ? 100.684 75.437 -9.744 1.00 29.61 29 ARG B C 1
ATOM 2275 O O . ARG B 2 29 ? 99.467 75.515 -9.589 1.00 29.59 29 ARG B O 1
ATOM 2283 N N . SER B 2 30 ? 101.493 74.803 -8.906 1.00 29.44 30 SER B N 1
ATOM 2284 C CA . SER B 2 30 ? 101.031 74.017 -7.781 1.00 29.34 30 SER B CA 1
ATOM 2285 C C . SER B 2 30 ? 101.420 74.715 -6.495 1.00 29.32 30 SER B C 1
ATOM 2286 O O . SER B 2 30 ? 102.297 75.576 -6.490 1.00 29.27 30 SER B O 1
ATOM 2289 N N . GLN B 2 31 ? 100.827 74.263 -5.394 1.00 29.34 31 GLN B N 1
ATOM 2290 C CA . GLN B 2 31 ? 101.279 74.638 -4.057 1.00 29.27 31 GLN B CA 1
ATOM 2291 C C . GLN B 2 31 ? 102.178 73.532 -3.487 1.00 28.78 31 GLN B C 1
ATOM 2292 O O . GLN B 2 31 ? 102.084 73.201 -2.309 1.00 29.02 31 GLN B O 1
ATOM 2298 N N . GLY B 2 32 ? 103.061 72.981 -4.322 1.00 28.27 32 GLY B N 1
ATOM 2299 C CA . GLY B 2 32 ? 103.919 71.853 -3.934 1.00 27.90 32 GLY B CA 1
ATOM 2300 C C . GLY B 2 32 ? 103.250 70.498 -4.125 1.00 27.52 32 GLY B C 1
ATOM 2301 O O . GLY B 2 32 ? 102.307 70.367 -4.904 1.00 27.59 32 GLY B O 1
ATOM 2302 N N . GLY B 2 33 ? 103.762 69.478 -3.439 1.00 27.00 33 GLY B N 1
ATOM 2303 C CA . GLY B 2 33 ? 103.163 68.143 -3.470 1.00 26.60 33 GLY B CA 1
ATOM 2304 C C . GLY B 2 33 ? 104.166 67.030 -3.713 1.00 26.34 33 GLY B C 1
ATOM 2305 O O . GLY B 2 33 ? 105.248 67.261 -4.256 1.00 26.17 33 GLY B O 1
ATOM 2306 N N . TRP B 2 34 ? 103.805 65.823 -3.279 1.00 25.97 34 TRP B N 1
ATOM 2307 C CA . TRP B 2 34 ? 104.593 64.609 -3.531 1.00 25.77 34 TRP B CA 1
ATOM 2308 C C . TRP B 2 34 ? 106.088 64.768 -3.253 1.00 25.84 34 TRP B C 1
ATOM 2309 O O . TRP B 2 34 ? 106.919 64.185 -3.957 1.00 25.67 34 TRP B O 1
ATOM 2320 N N . GLU B 2 35 ? 106.431 65.483 -2.182 1.00 25.92 35 GLU B N 1
ATOM 2321 C CA . GLU B 2 35 ? 107.841 65.815 -1.935 1.00 26.07 35 GLU B CA 1
ATOM 2322 C C . GLU B 2 35 ? 108.693 64.616 -1.511 1.00 26.00 35 GLU B C 1
ATOM 2323 O O . GLU B 2 35 ? 109.898 64.614 -1.754 1.00 25.63 35 GLU B O 1
ATOM 2329 N N . VAL B 2 36 ? 108.071 63.572 -0.966 1.00 26.13 36 VAL B N 1
ATOM 2330 C CA . VAL B 2 36 ? 108.804 62.344 -0.660 1.00 26.19 36 VAL B CA 1
ATOM 2331 C C . VAL B 2 36 ? 109.395 61.765 -1.945 1.00 26.46 36 VAL B C 1
ATOM 2332 O O . VAL B 2 36 ? 110.613 61.594 -2.054 1.00 26.45 36 VAL B O 1
ATOM 2336 N N . LEU B 2 37 ? 108.536 61.524 -2.935 1.00 26.71 37 LEU B N 1
ATOM 2337 C CA . LEU B 2 37 ? 108.984 61.019 -4.237 1.00 26.86 37 LEU B CA 1
ATOM 2338 C C . LEU B 2 37 ? 109.912 62.014 -4.930 1.00 27.06 37 LEU B C 1
ATOM 2339 O O . LEU B 2 37 ? 110.858 61.626 -5.619 1.00 27.03 37 LEU B O 1
ATOM 2344 N N . ARG B 2 38 ? 109.654 63.295 -4.701 1.00 27.39 38 ARG B N 1
ATOM 2345 C CA . ARG B 2 38 ? 110.430 64.376 -5.300 1.00 27.82 38 ARG B CA 1
ATOM 2346 C C . ARG B 2 38 ? 111.827 64.471 -4.674 1.00 28.07 38 ARG B C 1
ATOM 2347 O O . ARG B 2 38 ? 112.819 64.639 -5.386 1.00 28.22 38 ARG B O 1
ATOM 2355 N N . TRP B 2 39 ? 111.898 64.350 -3.346 1.00 28.40 39 TRP B N 1
ATOM 2356 C CA . TRP B 2 39 ? 113.178 64.232 -2.629 1.00 28.54 39 TRP B CA 1
ATOM 2357 C C . TRP B 2 39 ? 113.943 62.986 -3.069 1.00 28.69 39 TRP B C 1
ATOM 2358 O O . TRP B 2 39 ? 115.177 62.991 -3.102 1.00 28.61 39 TRP B O 1
ATOM 2369 N N . ALA B 2 40 ? 113.211 61.904 -3.338 1.00 28.70 40 ALA B N 1
ATOM 2370 C CA . ALA B 2 40 ? 113.808 60.684 -3.877 1.00 28.89 40 ALA B CA 1
ATOM 2371 C C . ALA B 2 40 ? 114.491 60.972 -5.211 1.00 29.06 40 ALA B C 1
ATOM 2372 O O . ALA B 2 40 ? 115.598 60.499 -5.466 1.00 29.07 40 ALA B O 1
ATOM 2374 N N . TYR B 2 41 ? 113.850 61.790 -6.042 1.00 29.37 41 TYR B N 1
ATOM 2375 C CA . TYR B 2 41 ? 114.427 62.165 -7.337 1.00 29.52 41 TYR B CA 1
ATOM 2376 C C . TYR B 2 41 ? 115.608 63.137 -7.231 1.00 30.02 41 TYR B C 1
ATOM 2377 O O . TYR B 2 41 ? 116.464 63.149 -8.111 1.00 29.77 41 TYR B O 1
ATOM 2386 N N . GLU B 2 42 ? 115.663 63.943 -6.169 1.00 30.80 42 GLU B N 1
ATOM 2387 C CA . GLU B 2 42 ? 116.842 64.794 -5.931 1.00 31.41 42 GLU B CA 1
ATOM 2388 C C . GLU B 2 42 ? 118.075 63.925 -5.643 1.00 31.66 42 GLU B C 1
ATOM 2389 O O . GLU B 2 42 ? 119.168 64.212 -6.135 1.00 31.58 42 GLU B O 1
ATOM 2395 N N . ARG B 2 43 ? 117.884 62.850 -4.875 1.00 32.12 43 ARG B N 1
ATOM 2396 C CA . ARG B 2 43 ? 118.926 61.834 -4.686 1.00 32.48 43 ARG B CA 1
ATOM 2397 C C . ARG B 2 43 ? 119.345 61.220 -6.017 1.00 32.53 43 ARG B C 1
ATOM 2398 O O . ARG B 2 43 ? 120.534 61.024 -6.264 1.00 32.74 43 ARG B O 1
ATOM 2406 N N . ALA B 2 44 ? 118.364 60.872 -6.849 1.00 32.61 44 ALA B N 1
ATOM 2407 C CA . ALA B 2 44 ? 118.644 60.311 -8.174 1.00 32.72 44 ALA B CA 1
ATOM 2408 C C . ALA B 2 44 ? 119.386 61.314 -9.058 1.00 32.88 44 ALA B C 1
ATOM 2409 O O . ALA B 2 44 ? 120.346 60.952 -9.735 1.00 32.70 44 ALA B O 1
ATOM 2411 N N . ARG B 2 45 ? 118.948 62.571 -9.024 1.00 33.30 45 ARG B N 1
ATOM 2412 C CA . ARG B 2 45 ? 119.562 63.638 -9.819 1.00 33.79 45 ARG B CA 1
ATOM 2413 C C . ARG B 2 45 ? 121.058 63.804 -9.544 1.00 34.32 45 ARG B C 1
ATOM 2414 O O . ARG B 2 45 ? 121.858 63.890 -10.478 1.00 33.98 45 ARG B O 1
ATOM 2422 N N . GLU B 2 46 ? 121.435 63.844 -8.267 1.00 35.13 46 GLU B N 1
ATOM 2423 C CA . GLU B 2 46 ? 122.834 64.089 -7.916 1.00 35.83 46 GLU B CA 1
ATOM 2424 C C . GLU B 2 46 ? 123.722 62.882 -8.231 1.00 35.98 46 GLU B C 1
ATOM 2425 O O . GLU B 2 46 ? 124.844 63.058 -8.697 1.00 36.05 46 GLU B O 1
ATOM 2431 N N . ARG B 2 47 ? 123.190 61.669 -8.083 1.00 36.26 47 ARG B N 1
ATOM 2432 C CA . ARG B 2 47 ? 123.914 60.471 -8.530 1.00 36.63 47 ARG B CA 1
ATOM 2433 C C . ARG B 2 47 ? 124.190 60.507 -10.039 1.00 36.39 47 ARG B C 1
ATOM 2434 O O . ARG B 2 47 ? 125.294 60.194 -10.472 1.00 36.33 47 ARG B O 1
ATOM 2442 N N . LEU B 2 48 ? 123.193 60.901 -10.829 1.00 36.25 48 LEU B N 1
ATOM 2443 C CA . LEU B 2 48 ? 123.367 61.038 -12.278 1.00 36.12 48 LEU B CA 1
ATOM 2444 C C . LEU B 2 48 ? 124.294 62.204 -12.631 1.00 36.17 48 LEU B C 1
ATOM 2445 O O . LEU B 2 48 ? 125.052 62.125 -13.597 1.00 35.94 48 LEU B O 1
ATOM 2450 N N . ASP B 2 49 ? 124.208 63.289 -11.865 1.00 36.30 49 ASP B N 1
ATOM 2451 C CA . ASP B 2 49 ? 125.072 64.451 -12.072 1.00 36.63 49 ASP B CA 1
ATOM 2452 C C . ASP B 2 49 ? 126.550 64.067 -12.016 1.00 36.62 49 ASP B C 1
ATOM 2453 O O . ASP B 2 49 ? 127.344 64.544 -12.821 1.00 36.64 49 ASP B O 1
ATOM 2458 N N . ALA B 2 50 ? 126.896 63.180 -11.086 1.00 36.69 50 ALA B N 1
ATOM 2459 C CA . ALA B 2 50 ? 128.273 62.707 -10.924 1.00 36.83 50 ALA B CA 1
ATOM 2460 C C . ALA B 2 50 ? 128.721 61.746 -12.030 1.00 36.93 50 ALA B C 1
ATOM 2461 O O . ALA B 2 50 ? 129.918 61.644 -12.309 1.00 37.11 50 ALA B O 1
ATOM 2463 N N . MET B 2 51 ? 127.776 61.031 -12.640 1.00 36.89 51 MET B N 1
ATOM 2464 C CA . MET B 2 51 ? 128.102 60.041 -13.679 1.00 36.83 51 MET B CA 1
ATOM 2465 C C . MET B 2 51 ? 128.634 60.673 -14.969 1.00 36.68 51 MET B C 1
ATOM 2466 O O . MET B 2 51 ? 129.472 60.081 -15.648 1.00 36.63 51 MET B O 1
ATOM 2471 N N . LYS B 2 52 ? 128.148 61.873 -15.291 1.00 36.51 52 LYS B N 1
ATOM 2472 C CA . LYS B 2 52 ? 128.512 62.584 -16.526 1.00 36.34 52 LYS B CA 1
ATOM 2473 C C . LYS B 2 52 ? 128.480 61.690 -17.773 1.00 35.98 52 LYS B C 1
ATOM 2474 O O . LYS B 2 52 ? 129.436 61.678 -18.552 1.00 36.12 52 LYS B O 1
ATOM 2480 N N . PRO B 2 53 ? 127.363 60.965 -17.986 1.00 35.47 53 PRO B N 1
ATOM 2481 C CA . PRO B 2 53 ? 127.259 60.059 -19.130 1.00 34.99 53 PRO B CA 1
ATOM 2482 C C . PRO B 2 53 ? 127.157 60.797 -20.459 1.00 34.48 53 PRO B C 1
ATOM 2483 O O . PRO B 2 53 ? 126.856 61.994 -20.487 1.00 34.55 53 PRO B O 1
ATOM 2487 N N . ASP B 2 54 ? 127.424 60.081 -21.547 1.00 33.79 54 ASP B N 1
ATOM 2488 C CA . ASP B 2 54 ? 127.304 60.636 -22.893 1.00 33.21 54 ASP B CA 1
ATOM 2489 C C . ASP B 2 54 ? 125.847 60.671 -23.338 1.00 32.41 54 ASP B C 1
ATOM 2490 O O . ASP B 2 54 ? 125.457 61.536 -24.118 1.00 32.39 54 ASP B O 1
ATOM 2495 N N . VAL B 2 55 ? 125.056 59.710 -22.864 1.00 31.61 55 VAL B N 1
ATOM 2496 C CA . VAL B 2 55 ? 123.710 59.489 -23.388 1.00 30.97 55 VAL B CA 1
ATOM 2497 C C . VAL B 2 55 ? 122.767 58.886 -22.343 1.00 30.17 55 VAL B C 1
ATOM 2498 O O . VAL B 2 55 ? 123.177 58.048 -21.537 1.00 30.06 55 VAL B O 1
ATOM 2502 N N . LEU B 2 56 ? 121.510 59.331 -22.362 1.00 29.08 56 LEU B N 1
ATOM 2503 C CA . LEU B 2 56 ? 120.452 58.727 -21.556 1.00 28.41 56 LEU B CA 1
ATOM 2504 C C . LEU B 2 56 ? 119.516 57.962 -22.487 1.00 27.83 56 LEU B C 1
ATOM 2505 O O . LEU B 2 56 ? 118.992 58.540 -23.439 1.00 27.99 56 LEU B O 1
ATOM 2510 N N . LEU B 2 57 ? 119.344 56.664 -22.253 1.00 27.00 57 LEU B N 1
ATOM 2511 C CA . LEU B 2 57 ? 118.387 55.865 -23.017 1.00 26.53 57 LEU B CA 1
ATOM 2512 C C . LEU B 2 57 ? 117.130 55.621 -22.186 1.00 26.26 57 LEU B C 1
ATOM 2513 O O . LEU B 2 57 ? 117.218 55.185 -21.034 1.00 26.33 57 LEU B O 1
ATOM 2518 N N . VAL B 2 58 ? 115.965 55.872 -22.781 1.00 25.70 58 VAL B N 1
ATOM 2519 C CA . VAL B 2 58 ? 114.687 55.775 -22.065 1.00 25.08 58 VAL B CA 1
ATOM 2520 C C . VAL B 2 58 ? 113.652 54.960 -22.855 1.00 24.45 58 VAL B C 1
ATOM 2521 O O . VAL B 2 58 ? 113.553 55.077 -24.075 1.00 24.30 58 VAL B O 1
ATOM 2525 N N . HIS B 2 59 ? 112.916 54.112 -22.140 1.00 23.69 59 HIS B N 1
ATOM 2526 C CA . HIS B 2 59 ? 111.892 53.244 -22.715 1.00 23.09 59 HIS B CA 1
ATOM 2527 C C . HIS B 2 59 ? 110.550 53.617 -22.082 1.00 22.61 59 HIS B C 1
ATOM 2528 O O . HIS B 2 59 ? 110.347 53.396 -20.887 1.00 22.14 59 HIS B O 1
ATOM 2535 N N . SER B 2 60 ? 109.655 54.206 -22.880 1.00 22.19 60 SER B N 1
ATOM 2536 C CA . SER B 2 60 ? 108.410 54.791 -22.366 1.00 22.04 60 SER B CA 1
ATOM 2537 C C . SER B 2 60 ? 107.153 54.005 -22.744 1.00 21.74 60 SER B C 1
ATOM 2538 O O . SER B 2 60 ? 106.910 53.752 -23.926 1.00 21.65 60 SER B O 1
ATOM 2541 N N . PRO B 2 61 ? 106.292 53.713 -21.750 1.00 21.34 61 PRO B N 1
ATOM 2542 C CA . PRO B 2 61 ? 105.018 53.053 -22.041 1.00 21.10 61 PRO B CA 1
ATOM 2543 C C . PRO B 2 61 ? 104.025 53.894 -22.843 1.00 20.77 61 PRO B C 1
ATOM 2544 O O . PRO B 2 61 ? 103.017 53.359 -23.299 1.00 20.56 61 PRO B O 1
ATOM 2548 N N . HIS B 2 62 ? 104.286 55.192 -22.985 1.00 20.52 62 HIS B N 1
ATOM 2549 C CA . HIS B 2 62 ? 103.325 56.105 -23.610 1.00 20.31 62 HIS B CA 1
ATOM 2550 C C . HIS B 2 62 ? 103.702 56.520 -25.037 1.00 19.97 62 HIS B C 1
ATOM 2551 O O . HIS B 2 62 ? 103.133 57.467 -25.588 1.00 19.92 62 HIS B O 1
ATOM 2558 N N . TRP B 2 63 ? 104.678 55.817 -25.611 1.00 19.53 63 TRP B N 1
ATOM 2559 C CA . TRP B 2 63 ? 104.880 55.770 -27.057 1.00 19.27 63 TRP B CA 1
ATOM 2560 C C . TRP B 2 63 ? 104.659 54.306 -27.462 1.00 19.07 63 TRP B C 1
ATOM 2561 O O . TRP B 2 63 ? 105.547 53.468 -27.308 1.00 19.03 63 TRP B O 1
ATOM 2572 N N . ILE B 2 64 ? 103.438 53.997 -27.900 1.00 19.03 64 ILE B N 1
ATOM 2573 C CA . ILE B 2 64 ? 103.032 52.619 -28.169 1.00 18.79 64 ILE B CA 1
ATOM 2574 C C . ILE B 2 64 ? 103.061 52.330 -29.665 1.00 18.72 64 ILE B C 1
ATOM 2575 O O . ILE B 2 64 ? 102.365 52.980 -30.444 1.00 18.91 64 ILE B O 1
ATOM 2580 N N . THR B 2 65 ? 103.880 51.357 -30.055 1.00 18.54 65 THR B N 1
ATOM 2581 C CA . THR B 2 65 ? 104.040 50.979 -31.455 1.00 18.21 65 THR B CA 1
ATOM 2582 C C . THR B 2 65 ? 103.635 49.521 -31.676 1.00 18.37 65 THR B C 1
ATOM 2583 O O . THR B 2 65 ? 103.924 48.658 -30.841 1.00 18.08 65 THR B O 1
ATOM 2587 N N . SER B 2 66 ? 102.972 49.261 -32.803 1.00 18.44 66 SER B N 1
ATOM 2588 C CA . SER B 2 66 ? 102.579 47.906 -33.206 1.00 18.75 66 SER B CA 1
ATOM 2589 C C . SER B 2 66 ? 103.649 47.232 -34.067 1.00 18.51 66 SER B C 1
ATOM 2590 O O . SER B 2 66 ? 103.967 46.060 -33.866 1.00 18.58 66 SER B O 1
ATOM 2593 N N . VAL B 2 67 ? 104.177 47.968 -35.043 1.00 18.30 67 VAL B N 1
ATOM 2594 C CA . VAL B 2 67 ? 105.163 47.422 -35.975 1.00 18.11 67 VAL B CA 1
ATOM 2595 C C . VAL B 2 67 ? 106.580 47.517 -35.399 1.00 18.07 67 VAL B C 1
ATOM 2596 O O . VAL B 2 67 ? 107.363 48.391 -35.770 1.00 17.70 67 VAL B O 1
ATOM 2600 N N . GLY B 2 68 ? 106.903 46.613 -34.482 1.00 18.07 68 GLY B N 1
ATOM 2601 C CA . GLY B 2 68 ? 108.245 46.551 -33.912 1.00 18.01 68 GLY B CA 1
ATOM 2602 C C . GLY B 2 68 ? 108.561 47.666 -32.929 1.00 18.13 68 GLY B C 1
ATOM 2603 O O . GLY B 2 68 ? 107.657 48.299 -32.367 1.00 17.91 68 GLY B O 1
ATOM 2604 N N . HIS B 2 69 ? 109.858 47.916 -32.760 1.00 18.19 69 HIS B N 1
ATOM 2605 C CA . HIS B 2 69 ? 110.380 48.837 -31.755 1.00 18.46 69 HIS B CA 1
ATOM 2606 C C . HIS B 2 69 ? 111.016 50.054 -32.438 1.00 18.56 69 HIS B C 1
ATOM 2607 O O . HIS B 2 69 ? 111.901 49.903 -33.283 1.00 18.56 69 HIS B O 1
ATOM 2614 N N . HIS B 2 70 ? 110.595 51.254 -32.044 1.00 18.70 70 HIS B N 1
ATOM 2615 C CA . HIS B 2 70 ? 110.992 52.478 -32.743 1.00 18.87 70 HIS B CA 1
ATOM 2616 C C . HIS B 2 70 ? 111.985 53.298 -31.931 1.00 19.19 70 HIS B C 1
ATOM 2617 O O . HIS B 2 70 ? 111.974 53.266 -30.698 1.00 19.25 70 HIS B O 1
ATOM 2624 N N . PHE B 2 71 ? 112.799 54.075 -32.641 1.00 19.45 71 PHE B N 1
ATOM 2625 C CA . PHE B 2 71 ? 113.822 54.911 -32.034 1.00 19.70 71 PHE B CA 1
ATOM 2626 C C . PHE B 2 71 ? 113.744 56.311 -32.622 1.00 19.90 71 PHE B C 1
ATOM 2627 O O . PHE B 2 71 ? 113.663 56.466 -33.840 1.00 19.49 71 PHE B O 1
ATOM 2635 N N . LEU B 2 72 ? 113.749 57.321 -31.753 1.00 20.33 72 LEU B N 1
ATOM 2636 C CA . LEU B 2 72 ? 113.889 58.714 -32.183 1.00 20.75 72 LEU B CA 1
ATOM 2637 C C . LEU B 2 72 ? 115.136 58.845 -33.061 1.00 21.12 72 LEU B C 1
ATOM 2638 O O . LEU B 2 72 ? 116.228 58.456 -32.651 1.00 21.05 72 LEU B O 1
ATOM 2643 N N . GLY B 2 73 ? 114.955 59.338 -34.284 1.00 21.69 73 GLY B N 1
ATOM 2644 C CA . GLY B 2 73 ? 116.037 59.411 -35.267 1.00 22.22 73 GLY B CA 1
ATOM 2645 C C . GLY B 2 73 ? 116.230 60.781 -35.888 1.00 22.80 73 GLY B C 1
ATOM 2646 O O . GLY B 2 73 ? 116.816 60.896 -36.963 1.00 23.27 73 GLY B O 1
ATOM 2647 N N . VAL B 2 74 ? 115.736 61.818 -35.217 1.00 23.34 74 VAL B N 1
ATOM 2648 C CA . VAL B 2 74 ? 115.947 63.196 -35.632 1.00 23.72 74 VAL B CA 1
ATOM 2649 C C . VAL B 2 74 ? 116.852 63.844 -34.580 1.00 24.19 74 VAL B C 1
ATOM 2650 O O . VAL B 2 74 ? 116.681 63.574 -33.390 1.00 24.47 74 VAL B O 1
ATOM 2654 N N . PRO B 2 75 ? 117.843 64.657 -35.008 1.00 24.49 75 PRO B N 1
ATOM 2655 C CA . PRO B 2 75 ? 118.822 65.210 -34.055 1.00 24.71 75 PRO B CA 1
ATOM 2656 C C . PRO B 2 75 ? 118.221 66.130 -32.994 1.00 24.76 75 PRO B C 1
ATOM 2657 O O . PRO B 2 75 ? 118.543 65.987 -31.818 1.00 24.58 75 PRO B O 1
ATOM 2661 N N . GLU B 2 76 ? 117.403 67.092 -33.424 1.00 24.97 76 GLU B N 1
ATOM 2662 C CA . GLU B 2 76 ? 116.723 68.023 -32.522 1.00 25.03 76 GLU B CA 1
ATOM 2663 C C . GLU B 2 76 ? 115.218 67.770 -32.563 1.00 24.73 76 GLU B C 1
ATOM 2664 O O . GLU B 2 76 ? 114.621 67.765 -33.640 1.00 24.78 76 GLU B O 1
ATOM 2670 N N . LEU B 2 77 ? 114.608 67.573 -31.394 1.00 24.43 77 LEU B N 1
ATOM 2671 C CA . LEU B 2 77 ? 113.146 67.514 -31.269 1.00 24.01 77 LEU B CA 1
ATOM 2672 C C . LEU B 2 77 ? 112.670 68.466 -30.177 1.00 23.82 77 LEU B C 1
ATOM 2673 O O . LEU B 2 77 ? 113.369 68.684 -29.195 1.00 23.87 77 LEU B O 1
ATOM 2678 N N . SER B 2 78 ? 111.482 69.035 -30.357 1.00 23.76 78 SER B N 1
ATOM 2679 C CA . SER B 2 78 ? 110.908 69.952 -29.373 1.00 23.81 78 SER B CA 1
ATOM 2680 C C . SER B 2 78 ? 109.379 69.966 -29.441 1.00 23.77 78 SER B C 1
ATOM 2681 O O . SER B 2 78 ? 108.784 69.409 -30.367 1.00 24.06 78 SER B O 1
ATOM 2684 N N . GLY B 2 79 ? 108.748 70.584 -28.448 1.00 23.44 79 GLY B N 1
ATOM 2685 C CA . GLY B 2 79 ? 107.304 70.762 -28.478 1.00 23.36 79 GLY B CA 1
ATOM 2686 C C . GLY B 2 79 ? 106.673 71.122 -27.151 1.00 23.16 79 GLY B C 1
ATOM 2687 O O . GLY B 2 79 ? 107.358 71.418 -26.175 1.00 23.14 79 GLY B O 1
ATOM 2688 N N . LYS B 2 80 ? 105.347 71.091 -27.136 1.00 23.00 80 LYS B N 1
ATOM 2689 C CA . LYS B 2 80 ? 104.564 71.350 -25.941 1.00 22.93 80 LYS B CA 1
ATOM 2690 C C . LYS B 2 80 ? 103.851 70.054 -25.560 1.00 22.57 80 LYS B C 1
ATOM 2691 O O . LYS B 2 80 ? 102.920 69.635 -26.247 1.00 22.59 80 LYS B O 1
ATOM 2697 N N . SER B 2 81 ? 104.330 69.398 -24.504 1.00 22.18 81 SER B N 1
ATOM 2698 C CA . SER B 2 81 ? 103.778 68.114 -24.074 1.00 21.84 81 SER B CA 1
ATOM 2699 C C . SER B 2 81 ? 102.672 68.337 -23.060 1.00 21.80 81 SER B C 1
ATOM 2700 O O . SER B 2 81 ? 102.941 68.730 -21.921 1.00 21.83 81 SER B O 1
ATOM 2703 N N . VAL B 2 82 ? 101.435 68.099 -23.491 1.00 21.54 82 VAL B N 1
ATOM 2704 C CA . VAL B 2 82 ? 100.264 68.218 -22.641 1.00 21.45 82 VAL B CA 1
ATOM 2705 C C . VAL B 2 82 ? 99.725 66.822 -22.343 1.00 21.61 82 VAL B C 1
ATOM 2706 O O . VAL B 2 82 ? 99.408 66.062 -23.264 1.00 21.69 82 VAL B O 1
ATOM 2710 N N . ASP B 2 83 ? 99.619 66.497 -21.056 1.00 21.55 83 ASP B N 1
ATOM 2711 C CA . ASP B 2 83 ? 99.154 65.183 -20.619 1.00 21.54 83 ASP B CA 1
ATOM 2712 C C . ASP B 2 83 ? 97.655 65.024 -20.898 1.00 21.39 83 ASP B C 1
ATOM 2713 O O . ASP B 2 83 ? 96.855 65.851 -20.457 1.00 21.64 83 ASP B O 1
ATOM 2718 N N . PRO B 2 84 ? 97.266 63.939 -21.594 1.00 21.21 84 PRO B N 1
ATOM 2719 C CA . PRO B 2 84 ? 95.859 63.735 -21.969 1.00 21.15 84 PRO B CA 1
ATOM 2720 C C . PRO B 2 84 ? 94.917 63.464 -20.792 1.00 21.04 84 PRO B C 1
ATOM 2721 O O . PRO B 2 84 ? 93.715 63.726 -20.890 1.00 21.24 84 PRO B O 1
ATOM 2725 N N . ILE B 2 85 ? 95.464 62.949 -19.697 1.00 20.92 85 ILE B N 1
ATOM 2726 C CA . ILE B 2 85 ? 94.675 62.567 -18.528 1.00 20.78 85 ILE B CA 1
ATOM 2727 C C . ILE B 2 85 ? 94.786 63.599 -17.407 1.00 20.81 85 ILE B C 1
ATOM 2728 O O . ILE B 2 85 ? 93.805 63.869 -16.720 1.00 20.67 85 ILE B O 1
ATOM 2733 N N . PHE B 2 86 ? 95.972 64.189 -17.243 1.00 20.84 86 PHE B N 1
ATOM 2734 C CA . PHE B 2 86 ? 96.191 65.244 -16.249 1.00 20.98 86 PHE B CA 1
ATOM 2735 C C . PHE B 2 86 ? 96.675 66.554 -16.898 1.00 21.01 86 PHE B C 1
ATOM 2736 O O . PHE B 2 86 ? 97.764 67.045 -16.578 1.00 20.75 86 PHE B O 1
ATOM 2744 N N . PRO B 2 87 ? 95.862 67.131 -17.803 1.00 20.99 87 PRO B N 1
ATOM 2745 C CA . PRO B 2 87 ? 96.240 68.374 -18.483 1.00 21.16 87 PRO B CA 1
ATOM 2746 C C . PRO B 2 87 ? 96.321 69.582 -17.545 1.00 21.40 87 PRO B C 1
ATOM 2747 O O . PRO B 2 87 ? 96.988 70.564 -17.863 1.00 21.20 87 PRO B O 1
ATOM 2751 N N . ASN B 2 88 ? 95.595 69.518 -16.433 1.00 21.82 88 ASN B N 1
ATOM 2752 C CA . ASN B 2 88 ? 95.661 70.539 -15.387 1.00 22.15 88 ASN B CA 1
ATOM 2753 C C . ASN B 2 88 ? 96.962 70.523 -14.572 1.00 22.14 88 ASN B C 1
ATOM 2754 O O . ASN B 2 88 ? 97.222 71.467 -13.830 1.00 22.68 88 ASN B O 1
ATOM 2759 N N . VAL B 2 89 ? 97.767 69.462 -14.692 1.00 22.10 89 VAL B N 1
ATOM 2760 C CA . VAL B 2 89 ? 99.044 69.369 -13.968 1.00 22.01 89 VAL B CA 1
ATOM 2761 C C . VAL B 2 89 ? 100.293 69.361 -14.859 1.00 21.94 89 VAL B C 1
ATOM 2762 O O . VAL B 2 89 ? 101.385 69.667 -14.377 1.00 21.96 89 VAL B O 1
ATOM 2766 N N . PHE B 2 90 ? 100.150 69.024 -16.139 1.00 21.91 90 PHE B N 1
ATOM 2767 C CA . PHE B 2 90 ? 101.317 68.876 -17.013 1.00 21.94 90 PHE B CA 1
ATOM 2768 C C . PHE B 2 90 ? 101.106 69.449 -18.417 1.00 22.19 90 PHE B C 1
ATOM 2769 O O . PHE B 2 90 ? 100.443 68.837 -19.262 1.00 22.36 90 PHE B O 1
ATOM 2777 N N . ARG B 2 91 ? 101.639 70.649 -18.633 1.00 22.21 91 ARG B N 1
ATOM 2778 C CA . ARG B 2 91 ? 101.733 71.254 -19.959 1.00 22.31 91 ARG B CA 1
ATOM 2779 C C . ARG B 2 91 ? 103.143 71.832 -20.089 1.00 22.39 91 ARG B C 1
ATOM 2780 O O . ARG B 2 91 ? 103.424 72.953 -19.653 1.00 22.05 91 ARG B O 1
ATOM 2788 N N . TYR B 2 92 ? 104.027 71.024 -20.669 1.00 22.59 92 TYR B N 1
ATOM 2789 C CA . TYR B 2 92 ? 105.469 71.196 -20.546 1.00 22.81 92 TYR B CA 1
ATOM 2790 C C . TYR B 2 92 ? 106.125 71.512 -21.897 1.00 23.14 92 TYR B C 1
ATOM 2791 O O . TYR B 2 92 ? 106.102 70.689 -22.814 1.00 22.90 92 TYR B O 1
ATOM 2800 N N . ASP B 2 93 ? 106.732 72.695 -22.004 1.00 23.63 93 ASP B N 1
ATOM 2801 C CA . ASP B 2 93 ? 107.501 73.062 -23.197 1.00 24.02 93 ASP B CA 1
ATOM 2802 C C . ASP B 2 93 ? 108.903 72.486 -23.091 1.00 24.06 93 ASP B C 1
ATOM 2803 O O . ASP B 2 93 ? 109.616 72.768 -22.129 1.00 24.07 93 ASP B O 1
ATOM 2808 N N . PHE B 2 94 ? 109.302 71.703 -24.088 1.00 24.08 94 PHE B N 1
ATOM 2809 C CA . PHE B 2 94 ? 110.589 71.029 -24.060 1.00 24.22 94 PHE B CA 1
ATOM 2810 C C . PHE B 2 94 ? 111.373 71.229 -25.344 1.00 24.46 94 PHE B C 1
ATOM 2811 O O . PHE B 2 94 ? 110.822 71.604 -26.383 1.00 24.46 94 PHE B O 1
ATOM 2819 N N . SER B 2 95 ? 112.662 70.928 -25.256 1.00 24.76 95 SER B N 1
ATOM 2820 C CA . SER B 2 95 ? 113.568 70.962 -26.389 1.00 25.25 95 SER B CA 1
ATOM 2821 C C . SER B 2 95 ? 114.736 70.057 -26.037 1.00 25.44 95 SER B C 1
ATOM 2822 O O . SER B 2 95 ? 115.416 70.300 -25.041 1.00 25.67 95 SER B O 1
ATOM 2825 N N . LEU B 2 96 ? 114.909 68.969 -26.789 1.00 25.76 96 LEU B N 1
ATOM 2826 C CA . LEU B 2 96 ? 115.925 67.956 -26.466 1.00 25.93 96 LEU B CA 1
ATOM 2827 C C . LEU B 2 96 ? 116.759 67.547 -27.673 1.00 26.10 96 LEU B C 1
ATOM 2828 O O . LEU B 2 96 ? 116.403 67.837 -28.820 1.00 26.12 96 LEU B O 1
ATOM 2833 N N . ASN B 2 97 ? 117.867 66.863 -27.392 1.00 26.04 97 ASN B N 1
ATOM 2834 C CA . ASN B 2 97 ? 118.802 66.418 -28.414 1.00 26.14 97 ASN B CA 1
ATOM 2835 C C . ASN B 2 97 ? 118.900 64.901 -28.408 1.00 26.14 97 ASN B C 1
ATOM 2836 O O . ASN B 2 97 ? 118.991 64.279 -27.346 1.00 26.46 97 ASN B O 1
ATOM 2841 N N . VAL B 2 98 ? 118.847 64.311 -29.600 1.00 25.94 98 VAL B N 1
ATOM 2842 C CA . VAL B 2 98 ? 118.841 62.865 -29.753 1.00 25.69 98 VAL B CA 1
ATOM 2843 C C . VAL B 2 98 ? 120.213 62.387 -30.206 1.00 25.88 98 VAL B C 1
ATOM 2844 O O . VAL B 2 98 ? 120.805 62.967 -31.120 1.00 25.66 98 VAL B O 1
ATOM 2848 N N . ASP B 2 99 ? 120.710 61.330 -29.563 1.00 25.89 99 ASP B N 1
ATOM 2849 C CA . ASP B 2 99 ? 121.933 60.666 -29.996 1.00 26.01 99 ASP B CA 1
ATOM 2850 C C . ASP B 2 99 ? 121.567 59.714 -31.132 1.00 26.14 99 ASP B C 1
ATOM 2851 O O . ASP B 2 99 ? 121.432 58.505 -30.937 1.00 26.12 99 ASP B O 1
ATOM 2856 N N . VAL B 2 100 ? 121.422 60.281 -32.326 1.00 26.32 100 VAL B N 1
ATOM 2857 C CA . VAL B 2 100 ? 120.949 59.539 -33.493 1.00 26.47 100 VAL B CA 1
ATOM 2858 C C . VAL B 2 100 ? 121.854 58.355 -33.840 1.00 26.76 100 VAL B C 1
ATOM 2859 O O . VAL B 2 100 ? 121.358 57.289 -34.208 1.00 26.98 100 VAL B O 1
ATOM 2863 N N . GLU B 2 101 ? 123.163 58.523 -33.653 1.00 26.99 101 GLU B N 1
ATOM 2864 C CA . GLU B 2 101 ? 124.137 57.495 -34.024 1.00 27.15 101 GLU B CA 1
ATOM 2865 C C . GLU B 2 101 ? 123.918 56.217 -33.223 1.00 26.87 101 GLU B C 1
ATOM 2866 O O . GLU B 2 101 ? 123.848 55.134 -33.798 1.00 27.15 101 GLU B O 1
ATOM 2872 N N . LEU B 2 102 ? 123.808 56.351 -31.902 1.00 26.64 102 LEU B N 1
ATOM 2873 C CA . LEU B 2 102 ? 123.525 55.219 -31.018 1.00 26.32 102 LEU B CA 1
ATOM 2874 C C . LEU B 2 102 ? 122.124 54.661 -31.252 1.00 26.41 102 LEU B C 1
ATOM 2875 O O . LEU B 2 102 ? 121.924 53.447 -31.228 1.00 26.46 102 LEU B O 1
ATOM 2880 N N . ALA B 2 103 ? 121.156 55.554 -31.451 1.00 26.50 103 ALA B N 1
ATOM 2881 C CA . ALA B 2 103 ? 119.774 55.159 -31.728 1.00 26.57 103 ALA B CA 1
ATOM 2882 C C . ALA B 2 103 ? 119.705 54.280 -32.973 1.00 26.69 103 ALA B C 1
ATOM 2883 O O . ALA B 2 103 ? 118.950 53.311 -33.015 1.00 26.73 103 ALA B O 1
ATOM 2885 N N . GLU B 2 104 ? 120.510 54.618 -33.978 1.00 26.68 104 GLU B N 1
ATOM 2886 C CA . GLU B 2 104 ? 120.595 53.820 -35.194 1.00 26.58 104 GLU B CA 1
ATOM 2887 C C . GLU B 2 104 ? 121.324 52.511 -34.944 1.00 26.33 104 GLU B C 1
ATOM 2888 O O . GLU B 2 104 ? 120.974 51.486 -35.527 1.00 26.22 104 GLU B O 1
ATOM 2894 N N . ALA B 2 105 ? 122.340 52.553 -34.085 1.00 26.29 105 ALA B N 1
ATOM 2895 C CA . ALA B 2 105 ? 123.050 51.344 -33.662 1.00 26.15 105 ALA B CA 1
ATOM 2896 C C . ALA B 2 105 ? 122.094 50.375 -32.974 1.00 26.14 105 ALA B C 1
ATOM 2897 O O . ALA B 2 105 ? 122.076 49.184 -33.286 1.00 26.07 105 ALA B O 1
ATOM 2899 N N . CYS B 2 106 ? 121.284 50.897 -32.057 1.00 26.25 106 CYS B N 1
ATOM 2900 C CA . CYS B 2 106 ? 120.279 50.088 -31.365 1.00 26.38 106 CYS B CA 1
ATOM 2901 C C . CYS B 2 106 ? 119.307 49.438 -32.350 1.00 26.46 106 CYS B C 1
ATOM 2902 O O . CYS B 2 106 ? 119.098 48.222 -32.310 1.00 26.45 106 CYS B O 1
ATOM 2905 N N . ALA B 2 107 ? 118.757 50.241 -33.258 1.00 26.62 107 ALA B N 1
ATOM 2906 C CA . ALA B 2 107 ? 117.826 49.743 -34.274 1.00 26.76 107 ALA B CA 1
ATOM 2907 C C . ALA B 2 107 ? 118.481 48.655 -35.107 1.00 26.97 107 ALA B C 1
ATOM 2908 O O . ALA B 2 107 ? 117.874 47.622 -35.373 1.00 26.93 107 ALA B O 1
ATOM 2910 N N . GLU B 2 108 ? 119.732 48.895 -35.495 1.00 27.34 108 GLU B N 1
ATOM 2911 C CA . GLU B 2 108 ? 120.515 47.945 -36.282 1.00 27.68 108 GLU B CA 1
ATOM 2912 C C . GLU B 2 108 ? 120.665 46.598 -35.573 1.00 27.37 108 GLU B C 1
ATOM 2913 O O . GLU B 2 108 ? 120.333 45.551 -36.134 1.00 27.09 108 GLU B O 1
ATOM 2919 N N . GLU B 2 109 ? 121.176 46.632 -34.345 1.00 27.19 109 GLU B N 1
ATOM 2920 C CA . GLU B 2 109 ? 121.415 45.408 -33.573 1.00 27.12 109 GLU B CA 1
ATOM 2921 C C . GLU B 2 109 ? 120.115 44.675 -33.250 1.00 26.93 109 GLU B C 1
ATOM 2922 O O . GLU B 2 109 ? 120.083 43.443 -33.242 1.00 26.95 109 GLU B O 1
ATOM 2928 N N . GLY B 2 110 ? 119.049 45.435 -33.004 1.00 26.65 110 GLY B N 1
ATOM 2929 C CA . GLY B 2 110 ? 117.721 44.864 -32.792 1.00 26.53 110 GLY B CA 1
ATOM 2930 C C . GLY B 2 110 ? 117.242 44.058 -33.987 1.00 26.34 110 GLY B C 1
ATOM 2931 O O . GLY B 2 110 ? 116.766 42.936 -33.834 1.00 26.12 110 GLY B O 1
ATOM 2932 N N . ARG B 2 111 ? 117.387 44.634 -35.179 1.00 26.38 111 ARG B N 1
ATOM 2933 C CA . ARG B 2 111 ? 117.030 43.959 -36.430 1.00 26.51 111 ARG B CA 1
ATOM 2934 C C . ARG B 2 111 ? 117.841 42.673 -36.618 1.00 26.61 111 ARG B C 1
ATOM 2935 O O . ARG B 2 111 ? 117.293 41.612 -36.933 1.00 26.35 111 ARG B O 1
ATOM 2943 N N . LYS B 2 112 ? 119.141 42.784 -36.377 1.00 26.65 112 LYS B N 1
ATOM 2944 C CA . LYS B 2 112 ? 120.075 41.676 -36.522 1.00 26.90 112 LYS B CA 1
ATOM 2945 C C . LYS B 2 112 ? 119.732 40.524 -35.567 1.00 26.65 112 LYS B C 1
ATOM 2946 O O . LYS B 2 112 ? 119.912 39.353 -35.909 1.00 26.73 112 LYS B O 1
ATOM 2952 N N . ALA B 2 113 ? 119.180 40.863 -34.403 1.00 26.29 113 ALA B N 1
ATOM 2953 C CA . ALA B 2 113 ? 118.777 39.869 -33.402 1.00 26.04 113 ALA B CA 1
ATOM 2954 C C . ALA B 2 113 ? 117.370 39.278 -33.615 1.00 25.60 113 ALA B C 1
ATOM 2955 O O . ALA B 2 113 ? 116.929 38.444 -32.825 1.00 25.58 113 ALA B O 1
ATOM 2957 N N . GLY B 2 114 ? 116.669 39.714 -34.661 1.00 25.24 114 GLY B N 1
ATOM 2958 C CA . GLY B 2 114 ? 115.350 39.172 -35.001 1.00 24.88 114 GLY B CA 1
ATOM 2959 C C . GLY B 2 114 ? 114.149 40.038 -34.636 1.00 24.52 114 GLY B C 1
ATOM 2960 O O . GLY B 2 114 ? 113.003 39.622 -34.846 1.00 24.75 114 GLY B O 1
ATOM 2961 N N . LEU B 2 115 ? 114.385 41.212 -34.049 1.00 23.78 115 LEU B N 1
ATOM 2962 C CA . LEU B 2 115 ? 113.300 42.173 -33.814 1.00 23.33 115 LEU B CA 1
ATOM 2963 C C . LEU B 2 115 ? 113.064 42.987 -35.081 1.00 22.86 115 LEU B C 1
ATOM 2964 O O . LEU B 2 115 ? 113.951 43.107 -35.922 1.00 22.60 115 LEU B O 1
ATOM 2969 N N . VAL B 2 116 ? 111.861 43.527 -35.233 1.00 22.47 116 VAL B N 1
ATOM 2970 C CA . VAL B 2 116 ? 111.629 44.534 -36.272 1.00 22.24 116 VAL B CA 1
ATOM 2971 C C . VAL B 2 116 ? 111.804 45.886 -35.602 1.00 21.91 116 VAL B C 1
ATOM 2972 O O . VAL B 2 116 ? 111.297 46.100 -34.507 1.00 21.82 116 VAL B O 1
ATOM 2976 N N . THR B 2 117 ? 112.623 46.741 -36.214 1.00 21.66 117 THR B N 1
ATOM 2977 C CA . THR B 2 117 ? 112.985 48.035 -35.645 1.00 21.49 117 THR B CA 1
ATOM 2978 C C . THR B 2 117 ? 112.841 49.132 -36.689 1.00 21.56 117 THR B C 1
ATOM 2979 O O . THR B 2 117 ? 113.008 48.883 -37.887 1.00 21.70 117 THR B O 1
ATOM 2983 N N . LYS B 2 118 ? 112.540 50.341 -36.224 1.00 21.40 118 LYS B N 1
ATOM 2984 C CA . LYS B 2 118 ? 112.326 51.487 -37.104 1.00 21.47 118 LYS B CA 1
ATOM 2985 C C . LYS B 2 118 ? 112.959 52.743 -36.525 1.00 21.29 118 LYS B C 1
ATOM 2986 O O . LYS B 2 118 ? 113.012 52.909 -35.311 1.00 21.26 118 LYS B O 1
ATOM 2992 N N . MET B 2 119 ? 113.436 53.617 -37.408 1.00 21.31 119 MET B N 1
ATOM 2993 C CA . MET B 2 119 ? 113.930 54.938 -37.023 1.00 21.19 119 MET B CA 1
ATOM 2994 C C . MET B 2 119 ? 112.858 55.990 -37.306 1.00 21.17 119 MET B C 1
ATOM 2995 O O . MET B 2 119 ? 112.288 56.025 -38.397 1.00 21.03 119 MET B O 1
ATOM 3000 N N . MET B 2 120 ? 112.606 56.851 -36.321 1.00 21.12 120 MET B N 1
ATOM 3001 C CA . MET B 2 120 ? 111.613 57.913 -36.428 1.00 21.00 120 MET B CA 1
ATOM 3002 C C . MET B 2 120 ? 112.280 59.167 -36.993 1.00 21.26 120 MET B C 1
ATOM 3003 O O . MET B 2 120 ? 113.033 59.843 -36.284 1.00 21.12 120 MET B O 1
ATOM 3008 N N . ARG B 2 121 ? 111.967 59.500 -38.250 1.00 21.47 121 ARG B N 1
ATOM 3009 C CA . ARG B 2 121 ? 112.664 60.593 -38.963 1.00 21.59 121 ARG B CA 1
ATOM 3010 C C . ARG B 2 121 ? 111.778 61.801 -39.274 1.00 21.27 121 ARG B C 1
ATOM 3011 O O . ARG B 2 121 ? 112.184 62.690 -40.023 1.00 21.18 121 ARG B O 1
ATOM 3019 N N . ASN B 2 122 ? 110.575 61.831 -38.711 1.00 21.11 122 ASN B N 1
ATOM 3020 C CA . ASN B 2 122 ? 109.690 62.976 -38.860 1.00 20.98 122 ASN B CA 1
ATOM 3021 C C . ASN B 2 122 ? 110.042 64.027 -37.805 1.00 21.01 122 ASN B C 1
ATOM 3022 O O . ASN B 2 122 ? 109.844 63.795 -36.612 1.00 20.65 122 ASN B O 1
ATOM 3027 N N . PRO B 2 123 ? 110.559 65.194 -38.240 1.00 21.14 123 PRO B N 1
ATOM 3028 C CA . PRO B 2 123 ? 111.003 66.203 -37.281 1.00 21.33 123 PRO B CA 1
ATOM 3029 C C . PRO B 2 123 ? 109.879 66.983 -36.577 1.00 21.48 123 PRO B C 1
ATOM 3030 O O . PRO B 2 123 ? 110.166 67.799 -35.704 1.00 21.74 123 PRO B O 1
ATOM 3034 N N . LYS B 2 124 ? 108.622 66.744 -36.936 1.00 21.66 124 LYS B N 1
ATOM 3035 C CA . LYS B 2 124 ? 107.501 67.368 -36.220 1.00 21.76 124 LYS B CA 1
ATOM 3036 C C . LYS B 2 124 ? 106.834 66.418 -35.220 1.00 21.62 124 LYS B C 1
ATOM 3037 O O . LYS B 2 124 ? 105.862 66.785 -34.567 1.00 21.79 124 LYS B O 1
ATOM 3043 N N . PHE B 2 125 ? 107.404 65.226 -35.063 1.00 21.60 125 PHE B N 1
ATOM 3044 C CA . PHE B 2 125 ? 106.989 64.267 -34.030 1.00 21.61 125 PHE B CA 1
ATOM 3045 C C . PHE B 2 125 ? 107.054 64.881 -32.631 1.00 21.84 125 PHE B C 1
ATOM 3046 O O . PHE B 2 125 ? 108.065 65.477 -32.259 1.00 21.84 125 PHE B O 1
ATOM 3054 N N . ARG B 2 126 ? 105.968 64.727 -31.873 1.00 22.33 126 ARG B N 1
ATOM 3055 C CA . ARG B 2 126 ? 105.891 65.186 -30.488 1.00 22.73 126 ARG B CA 1
ATOM 3056 C C . ARG B 2 126 ? 106.336 64.047 -29.570 1.00 22.52 126 ARG B C 1
ATOM 3057 O O . ARG B 2 126 ? 105.672 63.015 -29.496 1.00 22.73 126 ARG B O 1
ATOM 3065 N N . VAL B 2 127 ? 107.462 64.227 -28.885 1.00 22.27 127 VAL B N 1
ATOM 3066 C CA . VAL B 2 127 ? 107.956 63.216 -27.951 1.00 21.91 127 VAL B CA 1
ATOM 3067 C C . VAL B 2 127 ? 106.928 63.026 -26.834 1.00 21.83 127 VAL B C 1
ATOM 3068 O O . VAL B 2 127 ? 106.310 63.998 -26.379 1.00 21.54 127 VAL B O 1
ATOM 3072 N N . ASP B 2 128 ? 106.722 61.773 -26.427 1.00 21.54 128 ASP B N 1
ATOM 3073 C CA . ASP B 2 128 ? 105.625 61.438 -25.523 1.00 21.60 128 ASP B CA 1
ATOM 3074 C C . ASP B 2 128 ? 105.835 61.999 -24.118 1.00 21.63 128 ASP B C 1
ATOM 3075 O O . ASP B 2 128 ? 106.965 62.140 -23.652 1.00 21.31 128 ASP B O 1
ATOM 3080 N N . TYR B 2 129 ? 104.717 62.313 -23.467 1.00 21.67 129 TYR B N 1
ATOM 3081 C CA . TYR B 2 129 ? 104.700 62.943 -22.148 1.00 21.77 129 TYR B CA 1
ATOM 3082 C C . TYR B 2 129 ? 105.383 62.119 -21.053 1.00 21.91 129 TYR B C 1
ATOM 3083 O O . TYR B 2 129 ? 105.862 62.684 -20.066 1.00 21.88 129 TYR B O 1
ATOM 3092 N N . GLY B 2 130 ? 105.402 60.797 -21.213 1.00 21.91 130 GLY B N 1
ATOM 3093 C CA . GLY B 2 130 ? 106.108 59.918 -20.284 1.00 21.94 130 GLY B CA 1
ATOM 3094 C C . GLY B 2 130 ? 107.614 60.093 -20.362 1.00 22.01 130 GLY B C 1
ATOM 3095 O O . GLY B 2 130 ? 108.292 60.147 -19.335 1.00 21.94 130 GLY B O 1
ATOM 3096 N N . THR B 2 131 ? 108.130 60.167 -21.588 1.00 22.06 131 THR B N 1
ATOM 3097 C CA . THR B 2 131 ? 109.552 60.390 -21.841 1.00 22.08 131 THR B CA 1
ATOM 3098 C C . THR B 2 131 ? 110.010 61.753 -21.314 1.00 21.99 131 THR B C 1
ATOM 3099 O O . THR B 2 131 ? 111.041 61.840 -20.641 1.00 21.73 131 THR B O 1
ATOM 3103 N N . ILE B 2 132 ? 109.225 62.797 -21.587 1.00 21.82 132 ILE B N 1
ATOM 3104 C CA . ILE B 2 132 ? 109.544 64.162 -21.146 1.00 21.87 132 ILE B CA 1
ATOM 3105 C C . ILE B 2 132 ? 109.533 64.305 -19.618 1.00 22.27 132 ILE B C 1
ATOM 3106 O O . ILE B 2 132 ? 110.329 65.057 -19.058 1.00 22.22 132 ILE B O 1
ATOM 3111 N N . THR B 2 133 ? 108.650 63.566 -18.952 1.00 22.72 133 THR B N 1
ATOM 3112 C CA . THR B 2 133 ? 108.523 63.626 -17.494 1.00 22.97 133 THR B CA 1
ATOM 3113 C C . THR B 2 133 ? 109.684 62.931 -16.781 1.00 23.42 133 THR B C 1
ATOM 3114 O O . THR B 2 133 ? 110.259 63.489 -15.841 1.00 23.69 133 THR B O 1
ATOM 3118 N N . THR B 2 134 ? 110.013 61.715 -17.214 1.00 23.62 134 THR B N 1
ATOM 3119 C CA . THR B 2 134 ? 111.144 60.981 -16.649 1.00 23.86 134 THR B CA 1
ATOM 3120 C C . THR B 2 134 ? 112.460 61.740 -16.850 1.00 24.24 134 THR B C 1
ATOM 3121 O O . THR B 2 134 ? 113.262 61.860 -15.919 1.00 24.33 134 THR B O 1
ATOM 3125 N N . LEU B 2 135 ? 112.678 62.244 -18.063 1.00 24.57 135 LEU B N 1
ATOM 3126 C CA . LEU B 2 135 ? 113.900 62.992 -18.376 1.00 24.72 135 LEU B CA 1
ATOM 3127 C C . LEU B 2 135 ? 114.041 64.239 -17.506 1.00 25.04 135 LEU B C 1
ATOM 3128 O O . LEU B 2 135 ? 115.133 64.541 -17.024 1.00 25.05 135 LEU B O 1
ATOM 3133 N N . HIS B 2 136 ? 112.939 64.955 -17.305 1.00 25.50 136 HIS B N 1
ATOM 3134 C CA . HIS B 2 136 ? 112.944 66.137 -16.448 1.00 25.91 136 HIS B CA 1
ATOM 3135 C C . HIS B 2 136 ? 113.222 65.750 -15.003 1.00 26.17 136 HIS B C 1
ATOM 3136 O O . HIS B 2 136 ? 114.014 66.402 -14.325 1.00 26.32 136 HIS B O 1
ATOM 3143 N N . LEU B 2 137 ? 112.550 64.699 -14.539 1.00 26.45 137 LEU B N 1
ATOM 3144 C CA . LEU B 2 137 ? 112.712 64.212 -13.170 1.00 26.77 137 LEU B CA 1
ATOM 3145 C C . LEU B 2 137 ? 114.153 63.830 -12.831 1.00 26.91 137 LEU B C 1
ATOM 3146 O O . LEU B 2 137 ? 114.640 64.163 -11.751 1.00 27.07 137 LEU B O 1
ATOM 3151 N N . ILE B 2 138 ? 114.829 63.139 -13.744 1.00 27.20 138 ILE B N 1
ATOM 3152 C CA . ILE B 2 138 ? 116.214 62.718 -13.522 1.00 27.46 138 ILE B CA 1
ATOM 3153 C C . ILE B 2 138 ? 117.236 63.773 -13.975 1.00 27.79 138 ILE B C 1
ATOM 3154 O O . ILE B 2 138 ? 118.347 63.816 -13.450 1.00 27.86 138 ILE B O 1
ATOM 3159 N N . ARG B 2 139 ? 116.864 64.626 -14.931 1.00 28.11 139 ARG B N 1
ATOM 3160 C CA . ARG B 2 139 ? 117.798 65.600 -15.496 1.00 28.27 139 ARG B CA 1
ATOM 3161 C C . ARG B 2 139 ? 117.083 66.854 -16.015 1.00 28.41 139 ARG B C 1
ATOM 3162 O O . ARG B 2 139 ? 116.866 66.998 -17.222 1.00 28.31 139 ARG B O 1
ATOM 3170 N N . PRO B 2 140 ? 116.756 67.793 -15.106 1.00 28.63 140 PRO B N 1
ATOM 3171 C CA . PRO B 2 140 ? 116.047 69.011 -15.503 1.00 28.83 140 PRO B CA 1
ATOM 3172 C C . PRO B 2 140 ? 116.856 69.989 -16.360 1.00 29.08 140 PRO B C 1
ATOM 3173 O O . PRO B 2 140 ? 116.275 70.896 -16.954 1.00 29.10 140 PRO B O 1
ATOM 3177 N N . GLN B 2 141 ? 118.174 69.817 -16.422 1.00 29.38 141 GLN B N 1
ATOM 3178 C CA . GLN B 2 141 ? 119.033 70.720 -17.198 1.00 29.68 141 GLN B CA 1
ATOM 3179 C C . GLN B 2 141 ? 118.846 70.560 -18.710 1.00 29.60 141 GLN B C 1
ATOM 3180 O O . GLN B 2 141 ? 119.069 71.513 -19.464 1.00 29.67 141 GLN B O 1
ATOM 3186 N N . TRP B 2 142 ? 118.439 69.362 -19.139 1.00 29.42 142 TRP B N 1
ATOM 3187 C CA . TRP B 2 142 ? 118.272 69.026 -20.560 1.00 29.47 142 TRP B CA 1
ATOM 3188 C C . TRP B 2 142 ? 119.583 69.191 -21.338 1.00 29.60 142 TRP B C 1
ATOM 3189 O O . TRP B 2 142 ? 119.597 69.682 -22.466 1.00 29.68 142 TRP B O 1
ATOM 3200 N N . ASP B 2 143 ? 120.676 68.733 -20.738 1.00 29.76 143 ASP B N 1
ATOM 3201 C CA . ASP B 2 143 ? 122.014 68.953 -21.287 1.00 29.88 143 ASP B CA 1
ATOM 3202 C C . ASP B 2 143 ? 122.707 67.660 -21.721 1.00 29.81 143 ASP B C 1
ATOM 3203 O O . ASP B 2 143 ? 123.877 67.687 -22.105 1.00 29.95 143 ASP B O 1
ATOM 3208 N N . ILE B 2 144 ? 121.981 66.540 -21.690 1.00 29.65 144 ILE B N 1
ATOM 3209 C CA . ILE B 2 144 ? 122.524 65.245 -22.106 1.00 29.31 144 ILE B CA 1
ATOM 3210 C C . ILE B 2 144 ? 121.721 64.690 -23.284 1.00 29.02 144 ILE B C 1
ATOM 3211 O O . ILE B 2 144 ? 120.491 64.622 -23.212 1.00 28.89 144 ILE B O 1
ATOM 3216 N N . PRO B 2 145 ? 122.411 64.262 -24.361 1.00 28.58 145 PRO B N 1
ATOM 3217 C CA . PRO B 2 145 ? 121.731 63.623 -25.487 1.00 28.32 145 PRO B CA 1
ATOM 3218 C C . PRO B 2 145 ? 120.910 62.413 -25.055 1.00 27.84 145 PRO B C 1
ATOM 3219 O O . PRO B 2 145 ? 121.349 61.651 -24.196 1.00 27.84 145 PRO B O 1
ATOM 3223 N N . VAL B 2 146 ? 119.743 62.231 -25.665 1.00 27.33 146 VAL B N 1
ATOM 3224 C CA . VAL B 2 146 ? 118.847 61.148 -25.286 1.00 27.04 146 VAL B CA 1
ATOM 3225 C C . VAL B 2 146 ? 118.618 60.171 -26.438 1.00 26.35 146 VAL B C 1
ATOM 3226 O O . VAL B 2 146 ? 118.852 60.494 -27.602 1.00 26.41 146 VAL B O 1
ATOM 3230 N N . VAL B 2 147 ? 118.229 58.951 -26.088 1.00 25.59 147 VAL B N 1
ATOM 3231 C CA . VAL B 2 147 ? 117.742 57.981 -27.057 1.00 24.86 147 VAL B CA 1
ATOM 3232 C C . VAL B 2 147 ? 116.378 57.497 -26.583 1.00 24.26 147 VAL B C 1
ATOM 3233 O O . VAL B 2 147 ? 116.276 56.810 -25.565 1.00 24.30 147 VAL B O 1
ATOM 3237 N N . GLY B 2 148 ? 115.331 57.946 -27.270 1.00 23.55 148 GLY B N 1
ATOM 3238 C CA . GLY B 2 148 ? 113.962 57.563 -26.945 1.00 22.95 148 GLY B CA 1
ATOM 3239 C C . GLY B 2 148 ? 113.596 56.275 -27.650 1.00 22.52 148 GLY B C 1
ATOM 3240 O O . GLY B 2 148 ? 113.799 56.150 -28.857 1.00 22.13 148 GLY B O 1
ATOM 3241 N N . ILE B 2 149 ? 113.101 55.304 -26.884 1.00 22.06 149 ILE B N 1
ATOM 3242 C CA . ILE B 2 149 ? 112.699 54.009 -27.419 1.00 21.76 149 ILE B CA 1
ATOM 3243 C C . ILE B 2 149 ? 111.204 53.825 -27.180 1.00 21.60 149 ILE B C 1
ATOM 3244 O O . ILE B 2 149 ? 110.706 54.135 -26.095 1.00 21.54 149 ILE B O 1
ATOM 3249 N N . SER B 2 150 ? 110.495 53.335 -28.197 1.00 21.32 150 SER B N 1
ATOM 3250 C CA . SER B 2 150 ? 109.069 53.033 -28.077 1.00 21.25 150 SER B CA 1
ATOM 3251 C C . SER B 2 150 ? 108.862 51.714 -27.343 1.00 21.19 150 SER B C 1
ATOM 3252 O O . SER B 2 150 ? 109.742 50.852 -27.340 1.00 21.11 150 SER B O 1
ATOM 3255 N N . ALA B 2 151 ? 107.675 51.551 -26.764 1.00 20.98 151 ALA B N 1
ATOM 3256 C CA . ALA B 2 151 ? 107.280 50.297 -26.144 1.00 20.78 151 ALA B CA 1
ATOM 3257 C C . ALA B 2 151 ? 106.387 49.526 -27.106 1.00 20.79 151 ALA B C 1
ATOM 3258 O O . ALA B 2 151 ? 105.192 49.812 -27.230 1.00 20.98 151 ALA B O 1
ATOM 3260 N N . ASN B 2 152 ? 106.963 48.544 -27.788 1.00 20.65 152 ASN B N 1
ATOM 3261 C CA . ASN B 2 152 ? 106.191 47.711 -28.693 1.00 20.61 152 ASN B CA 1
ATOM 3262 C C . ASN B 2 152 ? 105.009 47.023 -27.981 1.00 20.69 152 ASN B C 1
ATOM 3263 O O . ASN B 2 152 ? 105.106 46.631 -26.818 1.00 20.43 152 ASN B O 1
ATOM 3268 N N . ASN B 2 153 ? 103.918 46.884 -28.735 1.00 20.90 153 ASN B N 1
ATOM 3269 C CA . ASN B 2 153 ? 102.627 46.309 -28.315 1.00 20.95 153 ASN B CA 1
ATOM 3270 C C . ASN B 2 153 ? 102.653 44.902 -27.701 1.00 20.56 153 ASN B C 1
ATOM 3271 O O . ASN B 2 153 ? 101.680 44.487 -27.064 1.00 20.17 153 ASN B O 1
ATOM 3276 N N . 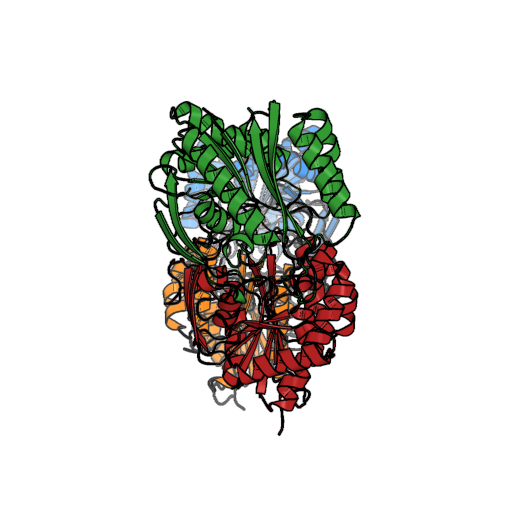SER B 2 154 ? 103.707 44.142 -27.995 1.00 20.28 154 SER B N 1
ATOM 3277 C CA . SER B 2 154 ? 103.710 42.689 -27.805 1.00 20.28 154 SER B CA 1
ATOM 3278 C C . SER B 2 154 ? 103.169 42.159 -26.467 1.00 20.42 154 SER B C 1
ATOM 3279 O O . SER B 2 154 ? 102.376 41.216 -26.470 1.00 20.41 154 SER B O 1
ATOM 3282 N N . PRO B 2 155 ? 103.541 42.782 -25.332 1.00 20.50 155 PRO B N 1
ATOM 3283 C CA . PRO B 2 155 ? 103.032 42.254 -24.061 1.00 20.58 155 PRO B CA 1
ATOM 3284 C C . PRO B 2 155 ? 101.501 42.235 -23.942 1.00 20.79 155 PRO B C 1
ATOM 3285 O O . PRO B 2 155 ? 100.947 41.383 -23.239 1.00 20.96 155 PRO B O 1
ATOM 3289 N N . TYR B 2 156 ? 100.835 43.159 -24.627 1.00 20.95 156 TYR B N 1
ATOM 3290 C CA . TYR B 2 156 ? 99.378 43.291 -24.569 1.00 21.15 156 TYR B CA 1
ATOM 3291 C C . TYR B 2 156 ? 98.684 42.574 -25.724 1.00 21.15 156 TYR B C 1
ATOM 3292 O O . TYR B 2 156 ? 97.680 41.895 -25.523 1.00 21.18 156 TYR B O 1
ATOM 3301 N N . TYR B 2 157 ? 99.230 42.724 -26.927 1.00 21.23 157 TYR B N 1
ATOM 3302 C CA . TYR B 2 157 ? 98.626 42.162 -28.134 1.00 21.15 157 TYR B CA 1
ATOM 3303 C C . TYR B 2 157 ? 98.806 40.640 -28.209 1.00 21.33 157 TYR B C 1
ATOM 3304 O O . TYR B 2 157 ? 97.907 39.922 -28.660 1.00 21.25 157 TYR B O 1
ATOM 3313 N N . LEU B 2 158 ? 99.981 40.159 -27.812 1.00 21.43 158 LEU B N 1
ATOM 3314 C CA . LEU B 2 158 ? 100.252 38.726 -27.788 1.00 21.56 158 LEU B CA 1
ATOM 3315 C C . LEU B 2 158 ? 100.021 38.204 -26.365 1.00 21.65 158 LEU B C 1
ATOM 3316 O O . LEU B 2 158 ? 98.925 37.749 -26.038 1.00 21.40 158 LEU B O 1
ATOM 3321 N N . ASN B 2 159 ? 101.029 38.329 -25.509 1.00 22.11 159 ASN B N 1
ATOM 3322 C CA . ASN B 2 159 ? 100.909 37.993 -24.089 1.00 22.41 159 ASN B CA 1
ATOM 3323 C C . ASN B 2 159 ? 102.162 38.460 -23.364 1.00 22.67 159 ASN B C 1
ATOM 3324 O O . ASN B 2 159 ? 103.160 38.793 -24.005 1.00 22.45 159 ASN B O 1
ATOM 3329 N N . THR B 2 160 ? 102.112 38.472 -22.035 1.00 23.12 160 THR B N 1
ATOM 3330 C CA . THR B 2 160 ? 103.214 38.994 -21.225 1.00 23.53 160 THR B CA 1
ATOM 3331 C C . THR B 2 160 ? 104.539 38.308 -21.544 1.00 23.86 160 THR B C 1
ATOM 3332 O O . THR B 2 160 ? 105.539 38.976 -21.805 1.00 23.95 160 THR B O 1
ATOM 3336 N N . LYS B 2 161 ? 104.520 36.979 -21.580 1.00 24.38 161 LYS B N 1
ATOM 3337 C CA . LYS B 2 161 ? 105.721 36.183 -21.843 1.00 24.87 161 LYS B CA 1
ATOM 3338 C C . LYS B 2 161 ? 106.384 36.545 -23.171 1.00 24.82 161 LYS B C 1
ATOM 3339 O O . LYS B 2 161 ? 107.565 36.889 -23.200 1.00 24.95 161 LYS B O 1
ATOM 3345 N N . GLU B 2 162 ? 105.623 36.462 -24.261 1.00 24.80 162 GLU B N 1
ATOM 3346 C CA . GLU B 2 162 ? 106.164 36.728 -25.599 1.00 24.88 162 GLU B CA 1
ATOM 3347 C C . GLU B 2 162 ? 106.661 38.165 -25.743 1.00 24.49 162 GLU B C 1
ATOM 3348 O O . GLU B 2 162 ? 107.688 38.412 -26.375 1.00 24.33 162 GLU B O 1
ATOM 3354 N N . GLY B 2 163 ? 105.942 39.106 -25.144 1.00 24.21 163 GLY B N 1
ATOM 3355 C CA . GLY B 2 163 ? 106.365 40.506 -25.147 1.00 24.11 163 GLY B CA 1
ATOM 3356 C C . GLY B 2 163 ? 107.637 40.713 -24.346 1.00 24.04 163 GLY B C 1
ATOM 3357 O O . GLY B 2 163 ? 108.553 41.409 -24.786 1.00 23.53 163 GLY B O 1
ATOM 3358 N N . MET B 2 164 ? 107.710 40.068 -23.183 1.00 23.97 164 MET B N 1
ATOM 3359 C CA . MET B 2 164 ? 108.886 40.181 -22.320 1.00 23.94 164 MET B CA 1
ATOM 3360 C C . MET B 2 164 ? 110.118 39.639 -23.042 1.00 23.54 164 MET B C 1
ATOM 3361 O O . MET B 2 164 ? 111.185 40.256 -23.029 1.00 23.37 164 MET B O 1
ATOM 3366 N N . SER B 2 165 ? 109.930 38.518 -23.725 1.00 23.23 165 SER B N 1
ATOM 3367 C CA . SER B 2 165 ? 110.976 37.909 -24.537 1.00 23.22 165 SER B CA 1
ATOM 3368 C C . SER B 2 165 ? 111.512 38.858 -25.622 1.00 23.05 165 SER B C 1
ATOM 3369 O O . SER B 2 165 ? 112.713 38.855 -25.908 1.00 23.26 165 SER B O 1
ATOM 3372 N N . GLU B 2 166 ? 110.627 39.656 -26.223 1.00 22.71 166 GLU B N 1
ATOM 3373 C CA . GLU B 2 166 ? 111.046 40.697 -27.164 1.00 22.53 166 GLU B CA 1
ATOM 3374 C C . GLU B 2 166 ? 111.821 41.791 -26.438 1.00 22.56 166 GLU B C 1
ATOM 3375 O O . GLU B 2 166 ? 112.824 42.280 -26.945 1.00 22.45 166 GLU B O 1
ATOM 3381 N N . MET B 2 167 ? 111.353 42.178 -25.254 1.00 22.79 167 MET B N 1
ATOM 3382 C CA . MET B 2 167 ? 112.024 43.229 -24.483 1.00 23.00 167 MET B CA 1
ATOM 3383 C C . MET B 2 167 ? 113.414 42.791 -24.046 1.00 23.06 167 MET B C 1
ATOM 3384 O O . MET B 2 167 ? 114.339 43.598 -24.038 1.00 23.04 167 MET B O 1
ATOM 3389 N N . ASP B 2 168 ? 113.549 41.518 -23.676 1.00 23.25 168 ASP B N 1
ATOM 3390 C CA . ASP B 2 168 ? 114.849 40.938 -23.362 1.00 23.40 168 ASP B CA 1
ATOM 3391 C C . ASP B 2 168 ? 115.791 41.087 -24.564 1.00 23.84 168 ASP B C 1
ATOM 3392 O O . ASP B 2 168 ? 116.890 41.632 -24.431 1.00 23.52 168 ASP B O 1
ATOM 3397 N N . VAL B 2 169 ? 115.317 40.685 -25.744 1.00 24.07 169 VAL B N 1
ATOM 3398 C CA . VAL B 2 169 ? 116.114 40.785 -26.970 1.00 24.28 169 VAL B CA 1
ATOM 3399 C C . VAL B 2 169 ? 116.496 42.240 -27.262 1.00 24.35 169 VAL B C 1
ATOM 3400 O O . VAL B 2 169 ? 117.636 42.524 -27.624 1.00 24.57 169 VAL B O 1
ATOM 3404 N N . LEU B 2 170 ? 115.552 43.158 -27.065 1.00 24.43 170 LEU B N 1
ATOM 3405 C CA . LEU B 2 170 ? 115.815 44.589 -27.228 1.00 24.38 170 LEU B CA 1
ATOM 3406 C C . LEU B 2 170 ? 116.943 45.060 -26.308 1.00 24.64 170 LEU B C 1
ATOM 3407 O O . LEU B 2 170 ? 117.812 45.829 -26.722 1.00 24.30 170 LEU B O 1
ATOM 3412 N N . GLY B 2 171 ? 116.891 44.623 -25.051 1.00 25.02 171 GLY B N 1
ATOM 3413 C CA . GLY B 2 171 ? 117.892 44.978 -24.049 1.00 25.36 171 GLY B CA 1
ATOM 3414 C C . GLY B 2 171 ? 119.298 44.553 -24.418 1.00 25.64 171 GLY B C 1
ATOM 3415 O O . GLY B 2 171 ? 120.221 45.367 -24.400 1.00 25.66 171 GLY B O 1
ATOM 3416 N N . LYS B 2 172 ? 119.467 43.281 -24.768 1.00 26.13 172 LYS B N 1
ATOM 3417 C CA . LYS B 2 172 ? 120.788 42.783 -25.176 1.00 26.56 172 LYS B CA 1
ATOM 3418 C C . LYS B 2 172 ? 121.212 43.386 -26.512 1.00 26.85 172 LYS B C 1
ATOM 3419 O O . LYS B 2 172 ? 122.409 43.554 -26.763 1.00 27.17 172 LYS B O 1
ATOM 3425 N N . ALA B 2 173 ? 120.233 43.771 -27.330 1.00 27.00 173 ALA B N 1
ATOM 3426 C CA . ALA B 2 173 ? 120.502 44.558 -28.529 1.00 27.25 173 ALA B CA 1
ATOM 3427 C C . ALA B 2 173 ? 121.054 45.933 -28.160 1.00 27.48 173 ALA B C 1
ATOM 3428 O O . ALA B 2 173 ? 121.993 46.417 -28.789 1.00 27.56 173 ALA B O 1
ATOM 3430 N N . THR B 2 174 ? 120.473 46.552 -27.134 1.00 27.73 174 THR B N 1
ATOM 3431 C CA . THR B 2 174 ? 120.900 47.877 -26.693 1.00 28.03 174 THR B CA 1
ATOM 3432 C C . THR B 2 174 ? 122.313 47.835 -26.116 1.00 28.35 174 THR B C 1
ATOM 3433 O O . THR B 2 174 ? 123.149 48.664 -26.463 1.00 28.12 174 THR B O 1
ATOM 3437 N N . ARG B 2 175 ? 122.567 46.860 -25.248 1.00 28.95 175 ARG B N 1
ATOM 3438 C CA . ARG B 2 175 ? 123.903 46.638 -24.687 1.00 29.57 175 ARG B CA 1
ATOM 3439 C C . ARG B 2 175 ? 124.949 46.548 -25.791 1.00 29.61 175 ARG B C 1
ATOM 3440 O O . ARG B 2 175 ? 125.997 47.180 -25.715 1.00 29.59 175 ARG B O 1
ATOM 3448 N N . GLU B 2 176 ? 124.637 45.763 -26.817 1.00 29.91 176 GLU B N 1
ATOM 3449 C CA . GLU B 2 176 ? 125.533 45.547 -27.946 1.00 30.24 176 GLU B CA 1
ATOM 3450 C C . GLU B 2 176 ? 125.734 46.830 -28.754 1.00 30.49 176 GLU B C 1
ATOM 3451 O O . GLU B 2 176 ? 126.839 47.093 -29.226 1.00 30.56 176 GLU B O 1
ATOM 3457 N N . ALA B 2 177 ? 124.684 47.639 -28.883 1.00 30.72 177 ALA B N 1
ATOM 3458 C CA . ALA B 2 177 ? 124.796 48.928 -29.571 1.00 31.06 177 ALA B CA 1
ATOM 3459 C C . ALA B 2 177 ? 125.683 49.888 -28.781 1.00 31.29 177 ALA B C 1
ATOM 3460 O O . ALA B 2 177 ? 126.534 50.570 -29.352 1.00 31.05 177 ALA B O 1
ATOM 3462 N N . ILE B 2 178 ? 125.480 49.924 -27.467 1.00 31.72 178 ILE B N 1
ATOM 3463 C CA . ILE B 2 178 ? 126.271 50.773 -26.578 1.00 32.11 178 ILE B CA 1
ATOM 3464 C C . ILE B 2 178 ? 127.752 50.399 -26.661 1.00 32.65 178 ILE B C 1
ATOM 3465 O O . ILE B 2 178 ? 128.613 51.268 -26.818 1.00 32.58 178 ILE B O 1
ATOM 3470 N N . ARG B 2 179 ? 128.035 49.100 -26.618 1.00 33.29 179 ARG B N 1
ATOM 3471 C CA . ARG B 2 179 ? 129.415 48.620 -26.594 1.00 33.87 179 ARG B CA 1
ATOM 3472 C C . ARG B 2 179 ? 130.122 48.805 -27.943 1.00 33.84 179 ARG B C 1
ATOM 3473 O O . ARG B 2 179 ? 131.310 49.112 -27.970 1.00 34.29 179 ARG B O 1
ATOM 3481 N N . LYS B 2 180 ? 129.401 48.645 -29.050 1.00 33.74 180 LYS B N 1
ATOM 3482 C CA . LYS B 2 180 ? 129.995 48.847 -30.378 1.00 33.73 180 LYS B CA 1
ATOM 3483 C C . LYS B 2 180 ? 130.303 50.315 -30.646 1.00 33.63 180 LYS B C 1
ATOM 3484 O O . LYS B 2 180 ? 131.295 50.635 -31.302 1.00 33.71 180 LYS B O 1
ATOM 3490 N N . THR B 2 181 ? 129.468 51.200 -30.110 1.00 33.54 181 THR B N 1
ATOM 3491 C CA . THR B 2 181 ? 129.637 52.641 -30.274 1.00 33.47 181 THR B CA 1
ATOM 3492 C C . THR B 2 181 ? 130.640 53.239 -29.282 1.00 33.09 181 THR B C 1
ATOM 3493 O O . THR B 2 181 ? 131.176 54.322 -29.513 1.00 32.94 181 THR B O 1
ATOM 3497 N N . GLY B 2 182 ? 130.854 52.560 -28.160 1.00 32.75 182 GLY B N 1
ATOM 3498 C CA . GLY B 2 182 ? 131.732 53.074 -27.114 1.00 32.56 182 GLY B CA 1
ATOM 3499 C C . GLY B 2 182 ? 131.104 54.183 -26.282 1.00 32.23 182 GLY B C 1
ATOM 3500 O O . GLY B 2 182 ? 131.813 54.970 -25.648 1.00 32.29 182 GLY B O 1
ATOM 3501 N N . ARG B 2 183 ? 129.774 54.228 -26.250 1.00 31.77 183 ARG B N 1
ATOM 3502 C CA . ARG B 2 183 ? 129.061 55.227 -25.457 1.00 31.29 183 ARG B CA 1
ATOM 3503 C C . ARG B 2 183 ? 129.118 54.892 -23.969 1.00 30.99 183 ARG B C 1
ATOM 3504 O O . ARG B 2 183 ? 129.170 53.718 -23.588 1.00 30.96 183 ARG B O 1
ATOM 3512 N N . LYS B 2 184 ? 129.162 55.938 -23.145 1.00 30.62 184 LYS B N 1
ATOM 3513 C CA . LYS B 2 184 ? 129.061 55.806 -21.696 1.00 30.46 184 LYS B CA 1
ATOM 3514 C C . LYS B 2 184 ? 127.627 56.180 -21.328 1.00 30.14 184 LYS B C 1
ATOM 3515 O O . LYS B 2 184 ? 127.297 57.363 -21.195 1.00 30.20 184 LYS B O 1
ATOM 3521 N N . ALA B 2 185 ? 126.783 55.163 -21.159 1.00 29.66 185 ALA B N 1
ATOM 3522 C CA . ALA B 2 185 ? 125.331 55.342 -21.131 1.00 29.26 185 ALA B CA 1
ATOM 3523 C C . ALA B 2 185 ? 124.696 55.053 -19.775 1.00 28.95 185 ALA B C 1
ATOM 3524 O O . ALA B 2 185 ? 125.157 54.192 -19.024 1.00 29.05 185 ALA B O 1
ATOM 3526 N N . VAL B 2 186 ? 123.614 55.771 -19.486 1.00 28.60 186 VAL B N 1
ATOM 3527 C CA . VAL B 2 186 ? 122.743 55.471 -18.356 1.00 28.21 186 VAL B CA 1
ATOM 3528 C C . VAL B 2 186 ? 121.395 55.005 -18.909 1.00 28.02 186 VAL B C 1
ATOM 3529 O O . VAL B 2 186 ? 120.912 55.551 -19.900 1.00 28.20 186 VAL B O 1
ATOM 3533 N N . LEU B 2 187 ? 120.801 53.995 -18.276 1.00 27.66 187 LEU B N 1
ATOM 3534 C CA . LEU B 2 187 ? 119.501 53.472 -18.688 1.00 27.31 187 LEU B CA 1
ATOM 3535 C C . LEU B 2 187 ? 118.388 53.994 -17.777 1.00 27.02 187 LEU B C 1
ATOM 3536 O O . LEU B 2 187 ? 118.578 54.125 -16.568 1.00 27.23 187 LEU B O 1
ATOM 3541 N N . LEU B 2 188 ? 117.230 54.290 -18.367 1.00 26.55 188 LEU B N 1
ATOM 3542 C CA . LEU B 2 188 ? 116.075 54.808 -17.629 1.00 26.16 188 LEU B CA 1
ATOM 3543 C C . LEU B 2 188 ? 114.812 54.003 -17.955 1.00 25.97 188 LEU B C 1
ATOM 3544 O O . LEU B 2 188 ? 114.224 54.168 -19.023 1.00 26.10 188 LEU B O 1
ATOM 3549 N N . ALA B 2 189 ? 114.421 53.110 -17.050 1.00 25.75 189 ALA B N 1
ATOM 3550 C CA . ALA B 2 189 ? 113.179 52.351 -17.203 1.00 25.65 189 ALA B CA 1
ATOM 3551 C C . ALA B 2 189 ? 112.023 53.186 -16.666 1.00 25.62 189 ALA B C 1
ATOM 3552 O O . ALA B 2 189 ? 111.907 53.378 -15.456 1.00 25.41 189 ALA B O 1
ATOM 3554 N N . SER B 2 190 ? 111.187 53.706 -17.565 1.00 25.71 190 SER B N 1
ATOM 3555 C CA . SER B 2 190 ? 110.117 54.632 -17.178 1.00 25.81 190 SER B CA 1
ATOM 3556 C C . SER B 2 190 ? 108.826 53.882 -16.821 1.00 25.99 190 SER B C 1
ATOM 3557 O O . SER B 2 190 ? 107.828 53.961 -17.541 1.00 25.93 190 SER B O 1
ATOM 3560 N N . ASN B 2 191 ? 108.862 53.152 -15.706 1.00 26.08 191 ASN B N 1
ATOM 3561 C CA . ASN B 2 191 ? 107.740 52.324 -15.269 1.00 26.22 191 ASN B CA 1
ATOM 3562 C C . ASN B 2 191 ? 107.366 52.603 -13.824 1.00 26.61 191 ASN B C 1
ATOM 3563 O O . ASN B 2 191 ? 108.243 52.660 -12.962 1.00 26.81 191 ASN B O 1
ATOM 3568 N N . THR B 2 192 ? 106.068 52.736 -13.550 1.00 26.94 192 THR B N 1
ATOM 3569 C CA . THR B 2 192 ? 105.575 52.691 -12.173 1.00 27.28 192 THR B CA 1
ATOM 3570 C C . THR B 2 192 ? 105.270 51.231 -11.824 1.00 27.50 192 THR B C 1
ATOM 3571 O O . THR B 2 192 ? 105.259 50.370 -12.698 1.00 27.30 192 THR B O 1
ATOM 3575 N N . LEU B 2 193 ? 105.074 50.955 -10.539 1.00 28.10 193 LEU B N 1
ATOM 3576 C CA . LEU B 2 193 ? 104.791 49.600 -10.071 1.00 28.60 193 LEU B CA 1
ATOM 3577 C C . LEU B 2 193 ? 103.268 49.365 -10.080 1.00 29.25 193 LEU B C 1
ATOM 3578 O O . LEU B 2 193 ? 102.646 49.520 -11.132 1.00 29.27 193 LEU B O 1
ATOM 3583 N N . SER B 2 194 ? 102.659 49.007 -8.946 1.00 29.96 194 SER B N 1
ATOM 3584 C CA . SER B 2 194 ? 101.199 48.831 -8.889 1.00 30.48 194 SER B CA 1
ATOM 3585 C C . SER B 2 194 ? 100.479 50.026 -9.518 1.00 31.09 194 SER B C 1
ATOM 3586 O O . SER B 2 194 ? 100.774 51.174 -9.184 1.00 31.11 194 SER B O 1
ATOM 3589 N N . HIS B 2 195 ? 99.548 49.751 -10.430 1.00 31.89 195 HIS B N 1
ATOM 3590 C CA . HIS B 2 195 ? 98.870 50.804 -11.188 1.00 32.59 195 HIS B CA 1
ATOM 3591 C C . HIS B 2 195 ? 97.356 50.826 -10.961 1.00 33.30 195 HIS B C 1
ATOM 3592 O O . HIS B 2 195 ? 96.625 51.463 -11.725 1.00 33.27 195 HIS B O 1
ATOM 3599 N N . TRP B 2 196 ? 96.883 50.142 -9.921 1.00 34.07 196 TRP B N 1
ATOM 3600 C CA . TRP B 2 196 ? 95.524 50.371 -9.440 1.00 34.91 196 TRP B CA 1
ATOM 3601 C C . TRP B 2 196 ? 95.489 51.809 -8.927 1.00 35.64 196 TRP B C 1
ATOM 3602 O O . TRP B 2 196 ? 96.466 52.287 -8.339 1.00 35.58 196 TRP B O 1
ATOM 3613 N N . HIS B 2 197 ? 94.385 52.505 -9.178 1.00 36.52 197 HIS B N 1
ATOM 3614 C CA . HIS B 2 197 ? 94.348 53.951 -8.990 1.00 37.26 197 HIS B CA 1
ATOM 3615 C C . HIS B 2 197 ? 92.987 54.469 -8.552 1.00 38.00 197 HIS B C 1
ATOM 3616 O O . HIS B 2 197 ? 91.985 53.743 -8.571 1.00 38.09 197 HIS B O 1
ATOM 3623 N N . PHE B 2 198 ? 92.970 55.736 -8.148 1.00 38.73 198 PHE B N 1
ATOM 3624 C CA . PHE B 2 198 ? 91.726 56.442 -7.905 1.00 39.39 198 PHE B CA 1
ATOM 3625 C C . PHE B 2 198 ? 91.085 56.745 -9.255 1.00 39.94 198 PHE B C 1
ATOM 3626 O O . PHE B 2 198 ? 91.784 57.054 -10.225 1.00 39.79 198 PHE B O 1
ATOM 3634 N N . HIS B 2 199 ? 89.761 56.642 -9.313 1.00 40.81 199 HIS B N 1
ATOM 3635 C CA . HIS B 2 199 ? 89.013 56.952 -10.530 1.00 41.65 199 HIS B CA 1
ATOM 3636 C C . HIS B 2 199 ? 88.506 58.398 -10.540 1.00 42.11 199 HIS B C 1
ATOM 3637 O O . HIS B 2 199 ? 88.016 58.876 -11.568 1.00 42.21 199 HIS B O 1
ATOM 3644 N N . GLU B 2 200 ? 88.695 59.104 -9.425 1.00 42.67 200 GLU B N 1
ATOM 3645 C CA . GLU B 2 200 ? 88.121 60.430 -9.227 1.00 43.20 200 GLU B CA 1
ATOM 3646 C C . GLU B 2 200 ? 89.197 61.520 -9.214 1.00 43.39 200 GLU B C 1
ATOM 3647 O O . GLU B 2 200 ? 90.292 61.310 -8.694 1.00 43.40 200 GLU B O 1
ATOM 3653 N N . GLU B 2 201 ? 88.859 62.683 -9.773 1.00 43.72 201 GLU B N 1
ATOM 3654 C CA . GLU B 2 201 ? 89.756 63.850 -9.793 1.00 44.00 201 GLU B CA 1
ATOM 3655 C C . GLU B 2 201 ? 89.548 64.702 -8.529 1.00 43.77 201 GLU B C 1
ATOM 3656 O O . GLU B 2 201 ? 88.453 65.221 -8.314 1.00 43.84 201 GLU B O 1
ATOM 3662 N N . PRO B 2 202 ? 90.605 64.875 -7.707 1.00 43.47 202 PRO B N 1
ATOM 3663 C CA . PRO B 2 202 ? 90.430 65.420 -6.351 1.00 43.25 202 PRO B CA 1
ATOM 3664 C C . PRO B 2 202 ? 90.542 66.948 -6.177 1.00 42.89 202 PRO B C 1
ATOM 3665 O O . PRO B 2 202 ? 91.262 67.409 -5.284 1.00 43.10 202 PRO B O 1
ATOM 3669 N N . THR B 2 203 ? 89.775 67.717 -6.952 1.00 42.24 203 THR B N 1
ATOM 3670 C CA . THR B 2 203 ? 89.645 69.175 -6.747 1.00 41.65 203 THR B CA 1
ATOM 3671 C C . THR B 2 203 ? 90.990 69.907 -6.724 1.00 40.98 203 THR B C 1
ATOM 3672 O O . THR B 2 203 ? 91.372 70.550 -7.702 1.00 41.13 203 THR B O 1
ATOM 3676 N N . ILE B 2 204 ? 91.676 69.828 -5.585 1.00 40.09 204 ILE B N 1
ATOM 3677 C CA . ILE B 2 204 ? 93.015 70.379 -5.415 1.00 39.42 204 ILE B CA 1
ATOM 3678 C C . ILE B 2 204 ? 93.959 69.176 -5.345 1.00 38.50 204 ILE B C 1
ATOM 3679 O O . ILE B 2 204 ? 94.037 68.510 -4.314 1.00 38.61 204 ILE B O 1
ATOM 3684 N N . PRO B 2 205 ? 94.619 68.845 -6.470 1.00 37.28 205 PRO B N 1
ATOM 3685 C CA . PRO B 2 205 ? 95.366 67.585 -6.545 1.00 36.46 205 PRO B CA 1
ATOM 3686 C C . PRO B 2 205 ? 96.598 67.481 -5.642 1.00 35.47 205 PRO B C 1
ATOM 3687 O O . PRO B 2 205 ? 97.015 66.371 -5.336 1.00 35.40 205 PRO B O 1
ATOM 3691 N N . GLU B 2 206 ? 97.132 68.609 -5.178 1.00 34.46 206 GLU B N 1
ATOM 3692 C CA . GLU B 2 206 ? 98.335 68.608 -4.332 1.00 33.70 206 GLU B CA 1
ATOM 3693 C C . GLU B 2 206 ? 98.053 68.202 -2.889 1.00 32.85 206 GLU B C 1
ATOM 3694 O O . GLU B 2 206 ? 98.976 68.114 -2.084 1.00 32.57 206 GLU B O 1
ATOM 3700 N N . ASP B 2 207 ? 96.778 68.048 -2.547 1.00 32.04 207 ASP B N 1
ATOM 3701 C CA . ASP B 2 207 ? 96.373 67.690 -1.199 1.00 31.52 207 ASP B CA 1
ATOM 3702 C C . ASP B 2 207 ? 96.922 66.303 -0.843 1.00 31.26 207 ASP B C 1
ATOM 3703 O O . ASP B 2 207 ? 96.378 65.279 -1.258 1.00 31.08 207 ASP B O 1
ATOM 3708 N N . MET B 2 208 ? 98.026 66.289 -0.097 1.00 30.87 208 MET B N 1
ATOM 3709 C CA . MET B 2 208 ? 98.708 65.044 0.257 1.00 30.52 208 MET B CA 1
ATOM 3710 C C . MET B 2 208 ? 98.005 64.280 1.376 1.00 30.46 208 MET B C 1
ATOM 3711 O O . MET B 2 208 ? 98.325 63.117 1.622 1.00 30.30 208 MET B O 1
ATOM 3716 N N . SER B 2 209 ? 97.028 64.917 2.022 1.00 30.35 209 SER B N 1
ATOM 3717 C CA . SER B 2 209 ? 96.169 64.232 2.989 1.00 30.36 209 SER B CA 1
ATOM 3718 C C . SER B 2 209 ? 95.197 63.275 2.302 1.00 30.39 209 SER B C 1
ATOM 3719 O O . SER B 2 209 ? 94.526 62.493 2.978 1.00 30.44 209 SER B O 1
ATOM 3722 N N . LYS B 2 210 ? 95.072 63.395 0.978 1.00 30.40 210 LYS B N 1
ATOM 3723 C CA . LYS B 2 210 ? 94.205 62.528 0.180 1.00 30.59 210 LYS B CA 1
ATOM 3724 C C . LYS B 2 210 ? 95.007 61.695 -0.829 1.00 30.28 210 LYS B C 1
ATOM 3725 O O . LYS B 2 210 ? 94.449 61.173 -1.796 1.00 30.33 210 LYS B O 1
ATOM 3731 N N . GLU B 2 211 ? 96.304 61.536 -0.565 1.00 29.90 211 GLU B N 1
ATOM 3732 C CA . GLU B 2 211 ? 97.181 60.701 -1.380 1.00 29.63 211 GLU B CA 1
ATOM 3733 C C . GLU B 2 211 ? 97.610 59.485 -0.563 1.00 29.52 211 GLU B C 1
ATOM 3734 O O . GLU B 2 211 ? 98.190 59.633 0.510 1.00 29.44 211 GLU B O 1
ATOM 3740 N N . TYR B 2 212 ? 97.321 58.293 -1.080 1.00 29.28 212 TYR B N 1
ATOM 3741 C CA . TYR B 2 212 ? 97.622 57.040 -0.389 1.00 29.19 212 TYR B CA 1
ATOM 3742 C C . TYR B 2 212 ? 97.451 55.867 -1.354 1.00 29.07 212 TYR B C 1
ATOM 3743 O O . TYR B 2 212 ? 96.820 56.020 -2.393 1.00 29.00 212 TYR B O 1
ATOM 3752 N N . PRO B 2 213 ? 97.991 54.685 -1.009 1.00 29.01 213 PRO B N 1
ATOM 3753 C CA . PRO B 2 213 ? 97.814 53.519 -1.872 1.00 28.98 213 PRO B CA 1
ATOM 3754 C C . PRO B 2 213 ? 96.350 53.250 -2.211 1.00 28.97 213 PRO B C 1
ATOM 3755 O O . PRO B 2 213 ? 95.484 53.385 -1.351 1.00 29.25 213 PRO B O 1
ATOM 3759 N N . ALA B 2 214 ? 96.083 52.896 -3.464 1.00 28.87 214 ALA B N 1
ATOM 3760 C CA . ALA B 2 214 ? 94.730 52.584 -3.910 1.00 28.73 214 ALA B CA 1
ATOM 3761 C C . ALA B 2 214 ? 94.221 51.294 -3.267 1.00 28.62 214 ALA B C 1
ATOM 3762 O O . ALA B 2 214 ? 93.039 51.181 -2.940 1.00 28.53 214 ALA B O 1
ATOM 3764 N N . THR B 2 215 ? 95.116 50.321 -3.110 1.00 28.50 215 THR B N 1
ATOM 3765 C CA . THR B 2 215 ? 94.787 49.056 -2.453 1.00 28.39 215 THR B CA 1
ATOM 3766 C C . THR B 2 215 ? 95.899 48.634 -1.500 1.00 28.51 215 THR B C 1
ATOM 3767 O O . THR B 2 215 ? 97.055 49.038 -1.660 1.00 28.52 215 THR B O 1
ATOM 3771 N N . MET B 2 216 ? 95.546 47.784 -0.537 1.00 28.58 216 MET B N 1
ATOM 3772 C CA . MET B 2 216 ? 96.517 47.191 0.376 1.00 28.52 216 MET B CA 1
ATOM 3773 C C . MET B 2 216 ? 97.407 46.188 -0.351 1.00 28.46 216 MET B C 1
ATOM 3774 O O . MET B 2 216 ? 98.630 46.238 -0.237 1.00 28.51 216 MET B O 1
ATOM 3779 N N . ALA B 2 217 ? 96.781 45.262 -1.074 1.00 28.39 217 ALA B N 1
ATOM 3780 C CA . ALA B 2 217 ? 97.502 44.192 -1.766 1.00 28.39 217 ALA B CA 1
ATOM 3781 C C . ALA B 2 217 ? 98.479 44.730 -2.809 1.00 28.27 217 ALA B C 1
ATOM 3782 O O . ALA B 2 217 ? 99.571 44.185 -2.977 1.00 28.43 217 ALA B O 1
ATOM 3784 N N . GLY B 2 218 ? 98.079 45.788 -3.513 1.00 28.28 218 GLY B N 1
ATOM 3785 C CA . GLY B 2 218 ? 98.940 46.428 -4.508 1.00 28.15 218 GLY B CA 1
ATOM 3786 C C . GLY B 2 218 ? 100.175 47.028 -3.865 1.00 28.12 218 GLY B C 1
ATOM 3787 O O . GLY B 2 218 ? 101.290 46.854 -4.360 1.00 28.13 218 GLY B O 1
ATOM 3788 N N . TYR B 2 219 ? 99.978 47.716 -2.743 1.00 28.05 219 TYR B N 1
ATOM 3789 C CA . TYR B 2 219 ? 101.092 48.229 -1.944 1.00 27.97 219 TYR B CA 1
ATOM 3790 C C . TYR B 2 219 ? 101.973 47.079 -1.455 1.00 28.03 219 TYR B C 1
ATOM 3791 O O . TYR B 2 219 ? 103.198 47.179 -1.485 1.00 28.27 219 TYR B O 1
ATOM 3800 N N . GLN B 2 220 ? 101.349 45.989 -1.012 1.00 27.88 220 GLN B N 1
ATOM 3801 C CA . GLN B 2 220 ? 102.096 44.829 -0.514 1.00 27.88 220 GLN B CA 1
ATOM 3802 C C . GLN B 2 220 ? 102.958 44.196 -1.594 1.00 27.55 220 GLN B C 1
ATOM 3803 O O . GLN B 2 220 ? 104.099 43.820 -1.332 1.00 27.65 220 GLN B O 1
ATOM 3809 N N . TRP B 2 221 ? 102.419 44.098 -2.808 1.00 27.27 221 TRP B N 1
ATOM 3810 C CA . TRP B 2 221 ? 103.199 43.631 -3.957 1.00 26.94 221 TRP B CA 1
ATOM 3811 C C . TRP B 2 221 ? 104.411 44.527 -4.220 1.00 26.91 221 TRP B C 1
ATOM 3812 O O . TRP B 2 221 ? 105.518 44.025 -4.411 1.00 26.87 221 TRP B O 1
ATOM 3823 N N . ASP B 2 222 ? 104.202 45.843 -4.201 1.00 26.90 222 ASP B N 1
ATOM 3824 C CA . ASP B 2 222 ? 105.287 46.809 -4.433 1.00 27.08 222 ASP B CA 1
ATOM 3825 C C . ASP B 2 222 ? 106.441 46.633 -3.449 1.00 27.32 222 ASP B C 1
ATOM 3826 O O . ASP B 2 222 ? 107.606 46.591 -3.853 1.00 27.33 222 ASP B O 1
ATOM 3831 N N . ILE B 2 223 ? 106.112 46.535 -2.164 1.00 27.63 223 ILE B N 1
ATOM 3832 C CA . ILE B 2 223 ? 107.121 46.365 -1.116 1.00 27.95 223 ILE B CA 1
ATOM 3833 C C . ILE B 2 223 ? 107.912 45.082 -1.311 1.00 28.02 223 ILE B C 1
ATOM 3834 O O . ILE B 2 223 ? 109.133 45.083 -1.218 1.00 28.01 223 ILE B O 1
ATOM 3839 N N . ARG B 2 224 ? 107.200 43.994 -1.584 1.00 28.48 224 ARG B N 1
ATOM 3840 C CA . ARG B 2 224 ? 107.822 42.690 -1.779 1.00 28.75 224 ARG B CA 1
ATOM 3841 C C . ARG B 2 224 ? 108.802 42.732 -2.945 1.00 28.86 224 ARG B C 1
ATOM 3842 O O . ARG B 2 224 ? 109.927 42.240 -2.835 1.00 29.06 224 ARG B O 1
ATOM 3850 N N . MET B 2 225 ? 108.385 43.344 -4.049 1.00 28.93 225 MET B N 1
ATOM 3851 C CA . MET B 2 225 ? 109.252 43.470 -5.217 1.00 29.10 225 MET B CA 1
ATOM 3852 C C . MET B 2 225 ? 110.414 44.423 -4.945 1.00 29.29 225 MET B C 1
ATOM 3853 O O . MET B 2 225 ? 111.555 44.133 -5.301 1.00 29.02 225 MET B O 1
ATOM 3858 N N . ILE B 2 226 ? 110.125 45.556 -4.313 1.00 29.82 226 ILE B N 1
ATOM 3859 C CA . ILE B 2 226 ? 111.170 46.512 -3.939 1.00 30.18 226 ILE B CA 1
ATOM 3860 C C . ILE B 2 226 ? 112.209 45.881 -3.002 1.00 30.68 226 ILE B C 1
ATOM 3861 O O . ILE B 2 226 ? 113.403 46.099 -3.182 1.00 30.64 226 ILE B O 1
ATOM 3866 N N . GLU B 2 227 ? 111.759 45.067 -2.044 1.00 31.33 227 GLU B N 1
ATOM 3867 C CA . GLU B 2 227 ? 112.680 44.386 -1.119 1.00 31.88 227 GLU B CA 1
ATOM 3868 C C . GLU B 2 227 ? 113.647 43.445 -1.827 1.00 32.24 227 GLU B C 1
ATOM 3869 O O . GLU B 2 227 ? 114.842 43.453 -1.539 1.00 32.15 227 GLU B O 1
ATOM 3875 N N . LEU B 2 228 ? 113.121 42.619 -2.729 1.00 32.82 228 LEU B N 1
ATOM 3876 C CA . LEU B 2 228 ? 113.943 41.674 -3.489 1.00 33.26 228 LEU B CA 1
ATOM 3877 C C . LEU B 2 228 ? 115.036 42.386 -4.296 1.00 33.67 228 LEU B C 1
ATOM 3878 O O . LEU B 2 228 ? 116.174 41.912 -4.360 1.00 33.73 228 LEU B O 1
ATOM 3883 N N . MET B 2 229 ? 114.692 43.535 -4.879 1.00 34.11 229 MET B N 1
ATOM 3884 C CA . MET B 2 229 ? 115.636 44.311 -5.684 1.00 34.47 229 MET B CA 1
ATOM 3885 C C . MET B 2 229 ? 116.801 44.823 -4.836 1.00 35.02 229 MET B C 1
ATOM 3886 O O . MET B 2 229 ? 117.963 44.633 -5.193 1.00 34.94 229 MET B O 1
ATOM 3891 N N . ARG B 2 230 ? 116.479 45.475 -3.721 1.00 35.81 230 ARG B N 1
ATOM 3892 C CA . ARG B 2 230 ? 117.501 45.970 -2.784 1.00 36.37 230 ARG B CA 1
ATOM 3893 C C . ARG B 2 230 ? 118.227 44.837 -2.051 1.00 36.67 230 ARG B C 1
ATOM 3894 O O . ARG B 2 230 ? 119.339 45.023 -1.562 1.00 36.83 230 ARG B O 1
ATOM 3902 N N . GLN B 2 231 ? 117.615 43.656 -2.026 1.00 36.90 231 GLN B N 1
ATOM 3903 C CA . GLN B 2 231 ? 118.277 42.452 -1.540 1.00 37.04 231 GLN B CA 1
ATOM 3904 C C . GLN B 2 231 ? 119.271 41.905 -2.569 1.00 36.72 231 GLN B C 1
ATOM 3905 O O . GLN B 2 231 ? 120.113 41.078 -2.238 1.00 36.60 231 GLN B O 1
ATOM 3911 N N . GLY B 2 232 ? 119.124 42.321 -3.825 1.00 36.43 232 GLY B N 1
ATOM 3912 C CA . GLY B 2 232 ? 119.951 41.817 -4.917 1.00 36.15 232 GLY B CA 1
ATOM 3913 C C . GLY B 2 232 ? 119.404 40.541 -5.534 1.00 35.94 232 GLY B C 1
ATOM 3914 O O . GLY B 2 232 ? 120.058 39.931 -6.375 1.00 35.74 232 GLY B O 1
ATOM 3915 N N . LYS B 2 233 ? 118.175 40.174 -5.170 1.00 35.75 233 LYS B N 1
ATOM 3916 C CA . LYS B 2 233 ? 117.556 38.932 -5.642 1.00 35.62 233 LYS B CA 1
ATOM 3917 C C . LYS B 2 233 ? 116.858 39.159 -6.992 1.00 35.27 233 LYS B C 1
ATOM 3918 O O . LYS B 2 233 ? 115.648 38.954 -7.125 1.00 35.09 233 LYS B O 1
ATOM 3924 N N . THR B 2 234 ? 117.640 39.541 -7.997 1.00 34.88 234 THR B N 1
ATOM 3925 C CA . THR B 2 234 ? 117.107 39.914 -9.305 1.00 34.71 234 THR B CA 1
ATOM 3926 C C . THR B 2 234 ? 116.383 38.762 -10.016 1.00 34.62 234 THR B C 1
ATOM 3927 O O . THR B 2 234 ? 115.330 38.971 -10.616 1.00 34.64 234 THR B O 1
ATOM 3931 N N . SER B 2 235 ? 116.923 37.549 -9.924 1.00 34.40 235 SER B N 1
ATOM 3932 C CA . SER B 2 235 ? 116.277 36.384 -10.536 1.00 34.19 235 SER B CA 1
ATOM 3933 C C . SER B 2 235 ? 114.924 36.093 -9.896 1.00 34.02 235 SER B C 1
ATOM 3934 O O . SER B 2 235 ? 114.031 35.566 -10.554 1.00 33.96 235 SER B O 1
ATOM 3937 N N . GLU B 2 236 ? 114.775 36.439 -8.619 1.00 33.91 236 GLU B N 1
ATOM 3938 C CA . GLU B 2 236 ? 113.511 36.234 -7.907 1.00 33.76 236 GLU B CA 1
ATOM 3939 C C . GLU B 2 236 ? 112.465 37.295 -8.258 1.00 33.63 236 GLU B C 1
ATOM 3940 O O . GLU B 2 236 ? 111.266 37.010 -8.225 1.00 33.69 236 GLU B O 1
ATOM 3946 N N . VAL B 2 237 ? 112.901 38.505 -8.608 1.00 33.36 237 VAL B N 1
ATOM 3947 C CA . VAL B 2 237 ? 111.954 39.535 -9.043 1.00 33.20 237 VAL B CA 1
ATOM 3948 C C . VAL B 2 237 ? 111.382 39.155 -10.410 1.00 32.92 237 VAL B C 1
ATOM 3949 O O . VAL B 2 237 ? 110.173 39.209 -10.610 1.00 33.10 237 VAL B O 1
ATOM 3953 N N . PHE B 2 238 ? 112.241 38.679 -11.308 1.00 32.60 238 PHE B N 1
ATOM 3954 C CA . PHE B 2 238 ? 111.818 38.339 -12.666 1.00 32.50 238 PHE B CA 1
ATOM 3955 C C . PHE B 2 238 ? 111.009 37.051 -12.739 1.00 32.44 238 PHE B C 1
ATOM 3956 O O . PHE B 2 238 ? 110.156 36.902 -13.614 1.00 32.30 238 PHE B O 1
ATOM 3964 N N . LYS B 2 239 ? 111.264 36.133 -11.814 1.00 32.49 239 LYS B N 1
ATOM 3965 C CA . LYS B 2 239 ? 110.436 34.943 -11.678 1.00 32.60 239 LYS B CA 1
ATOM 3966 C C . LYS B 2 239 ? 109.032 35.336 -11.204 1.00 32.10 239 LYS B C 1
ATOM 3967 O O . LYS B 2 239 ? 108.045 34.723 -11.612 1.00 32.29 239 LYS B O 1
ATOM 3973 N N . LEU B 2 240 ? 108.950 36.377 -10.375 1.00 31.50 240 LEU B N 1
ATOM 3974 C CA . LEU B 2 240 ? 107.671 36.870 -9.854 1.00 31.06 240 LEU B CA 1
ATOM 3975 C C . LEU B 2 240 ? 107.015 37.916 -10.756 1.00 30.55 240 LEU B C 1
ATOM 3976 O O . LEU B 2 240 ? 105.869 38.299 -10.514 1.00 30.43 240 LEU B O 1
ATOM 3981 N N . LEU B 2 241 ? 107.713 38.367 -11.795 1.00 29.96 241 LEU B N 1
ATOM 3982 C CA . LEU B 2 241 ? 107.249 39.526 -12.565 1.00 29.63 241 LEU B CA 1
ATOM 3983 C C . LEU B 2 241 ? 105.865 39.323 -13.193 1.00 29.24 241 LEU B C 1
ATOM 3984 O O . LEU B 2 241 ? 105.009 40.184 -13.048 1.00 28.99 241 LEU B O 1
ATOM 3989 N N . PRO B 2 242 ? 105.614 38.152 -13.814 1.00 28.92 242 PRO B N 1
ATOM 3990 C CA . PRO B 2 242 ? 104.284 37.914 -14.400 1.00 28.62 242 PRO B CA 1
ATOM 3991 C C . PRO B 2 242 ? 103.124 37.940 -13.394 1.00 28.31 242 PRO B C 1
ATOM 3992 O O . PRO B 2 242 ? 102.096 38.552 -13.666 1.00 28.35 242 PRO B O 1
ATOM 3996 N N . GLN B 2 243 ? 103.281 37.284 -12.248 1.00 28.09 243 GLN B N 1
ATOM 3997 C CA . GLN B 2 243 ? 102.236 37.299 -11.219 1.00 27.86 243 GLN B CA 1
ATOM 3998 C C . GLN B 2 243 ? 102.066 38.714 -10.666 1.00 27.76 243 GLN B C 1
ATOM 3999 O O . GLN B 2 243 ? 100.951 39.132 -10.341 1.00 27.91 243 GLN B O 1
ATOM 4005 N N . PHE B 2 244 ? 103.182 39.433 -10.551 1.00 27.46 244 PHE B N 1
ATOM 4006 C CA . PHE B 2 244 ? 103.181 40.833 -10.134 1.00 27.25 244 PHE B CA 1
ATOM 4007 C C . PHE B 2 244 ? 102.438 41.703 -11.153 1.00 27.19 244 PHE B C 1
ATOM 4008 O O . PHE B 2 244 ? 101.625 42.543 -10.771 1.00 27.23 244 PHE B O 1
ATOM 4016 N N . ILE B 2 245 ? 102.687 41.460 -12.441 1.00 27.17 245 ILE B N 1
ATOM 4017 C CA . ILE B 2 245 ? 101.953 42.129 -13.526 1.00 27.12 245 ILE B CA 1
ATOM 4018 C C . ILE B 2 245 ? 100.436 41.988 -13.330 1.00 27.22 245 ILE B C 1
ATOM 4019 O O . ILE B 2 245 ? 99.711 42.980 -13.283 1.00 26.85 245 ILE B O 1
ATOM 4024 N N . ASP B 2 246 ? 99.977 40.744 -13.197 1.00 27.52 246 ASP B N 1
ATOM 4025 C CA . ASP B 2 246 ? 98.546 40.429 -13.187 1.00 27.85 246 ASP B CA 1
ATOM 4026 C C . ASP B 2 246 ? 97.833 40.951 -11.949 1.00 27.85 246 ASP B C 1
ATOM 4027 O O . ASP B 2 246 ? 96.809 41.616 -12.057 1.00 27.90 246 ASP B O 1
ATOM 4032 N N . GLU B 2 247 ? 98.385 40.652 -10.779 1.00 27.98 247 GLU B N 1
ATOM 4033 C CA . GLU B 2 247 ? 97.726 40.976 -9.518 1.00 28.01 247 GLU B CA 1
ATOM 4034 C C . GLU B 2 247 ? 97.841 42.449 -9.145 1.00 27.92 247 GLU B C 1
ATOM 4035 O O . GLU B 2 247 ? 96.943 42.987 -8.500 1.00 28.18 247 GLU B O 1
ATOM 4041 N N . ALA B 2 248 ? 98.910 43.110 -9.584 1.00 27.73 248 ALA B N 1
ATOM 4042 C CA . ALA B 2 248 ? 99.146 44.514 -9.231 1.00 27.66 248 ALA B CA 1
ATOM 4043 C C . ALA B 2 248 ? 98.950 45.485 -10.404 1.00 27.60 248 ALA B C 1
ATOM 4044 O O . ALA B 2 248 ? 99.120 46.695 -10.228 1.00 27.52 248 ALA B O 1
ATOM 4046 N N . PHE B 2 249 ? 98.587 44.968 -11.583 1.00 27.39 249 PHE B N 1
ATOM 4047 C CA . PHE B 2 249 ? 98.375 45.804 -12.771 1.00 27.27 249 PHE B CA 1
ATOM 4048 C C . PHE B 2 249 ? 99.604 46.698 -12.954 1.00 26.66 249 PHE B C 1
ATOM 4049 O O . PHE B 2 249 ? 99.492 47.881 -13.247 1.00 26.74 249 PHE B O 1
ATOM 4057 N N . ALA B 2 250 ? 100.781 46.109 -12.764 1.00 25.87 250 ALA B N 1
ATOM 4058 C CA . ALA B 2 250 ? 102.028 46.866 -12.721 1.00 25.25 250 ALA B CA 1
ATOM 4059 C C . ALA B 2 250 ? 102.434 47.335 -14.110 1.00 24.65 250 ALA B C 1
ATOM 4060 O O . ALA B 2 250 ? 102.332 46.583 -15.075 1.00 24.70 250 ALA B O 1
ATOM 4062 N N . GLU B 2 251 ? 102.937 48.566 -14.192 1.00 24.02 251 GLU B N 1
ATOM 4063 C CA . GLU B 2 251 ? 103.284 49.175 -15.477 1.00 23.47 251 GLU B CA 1
ATOM 4064 C C . GLU B 2 251 ? 104.538 48.571 -16.107 1.00 23.09 251 GLU B C 1
ATOM 4065 O O . GLU B 2 251 ? 104.832 48.858 -17.265 1.00 23.23 251 GLU B O 1
ATOM 4071 N N . VAL B 2 252 ? 105.255 47.720 -15.371 1.00 22.64 252 VAL B N 1
ATOM 4072 C CA . VAL B 2 252 ? 106.416 47.012 -15.926 1.00 22.32 252 VAL B CA 1
ATOM 4073 C C . VAL B 2 252 ? 106.036 46.002 -17.019 1.00 22.07 252 VAL B C 1
ATOM 4074 O O . VAL B 2 252 ? 106.906 45.523 -17.747 1.00 22.16 252 VAL B O 1
ATOM 4078 N N . LYS B 2 253 ? 104.746 45.685 -17.131 1.00 21.74 253 LYS B N 1
ATOM 4079 C CA . LYS B 2 253 ? 104.227 44.929 -18.274 1.00 21.49 253 LYS B CA 1
ATOM 4080 C C . LYS B 2 253 ? 104.566 45.621 -19.601 1.00 21.20 253 LYS B C 1
ATOM 4081 O O . LYS B 2 253 ? 104.661 44.971 -20.633 1.00 20.90 253 LYS B O 1
ATOM 4087 N N . SER B 2 254 ? 104.723 46.942 -19.570 1.00 21.22 254 SER B N 1
ATOM 4088 C CA . SER B 2 254 ? 105.116 47.702 -20.754 1.00 21.26 254 SER B CA 1
ATOM 4089 C C . SER B 2 254 ? 106.498 47.316 -21.305 1.00 21.35 254 SER B C 1
ATOM 4090 O O . SER B 2 254 ? 106.752 47.489 -22.497 1.00 21.38 254 SER B O 1
ATOM 4093 N N . GLY B 2 255 ? 107.405 46.870 -20.435 1.00 21.51 255 GLY B N 1
ATOM 4094 C CA . GLY B 2 255 ? 108.680 46.302 -20.882 1.00 21.68 255 GLY B CA 1
ATOM 4095 C C . GLY B 2 255 ? 109.971 47.016 -20.516 1.00 21.87 255 GLY B C 1
ATOM 4096 O O . GLY B 2 255 ? 111.045 46.434 -20.643 1.00 21.84 255 GLY B O 1
ATOM 4097 N N . ALA B 2 256 ? 109.884 48.271 -20.080 1.00 22.09 256 ALA B N 1
ATOM 4098 C CA . ALA B 2 256 ? 111.081 49.059 -19.758 1.00 22.22 256 ALA B CA 1
ATOM 4099 C C . ALA B 2 256 ? 111.973 48.373 -18.722 1.00 22.37 256 ALA B C 1
ATOM 4100 O O . ALA B 2 256 ? 113.194 48.311 -18.885 1.00 22.19 256 ALA B O 1
ATOM 4102 N N . PHE B 2 257 ? 111.351 47.823 -17.685 1.00 22.72 257 PHE B N 1
ATOM 4103 C CA . PHE B 2 257 ? 112.082 47.179 -16.599 1.00 22.99 257 PHE B CA 1
ATOM 4104 C C . PHE B 2 257 ? 112.863 45.963 -17.092 1.00 23.19 257 PHE B C 1
ATOM 4105 O O . PHE B 2 257 ? 114.010 45.758 -16.697 1.00 23.00 257 PHE B O 1
ATOM 4113 N N . THR B 2 258 ? 112.254 45.179 -17.977 1.00 23.53 258 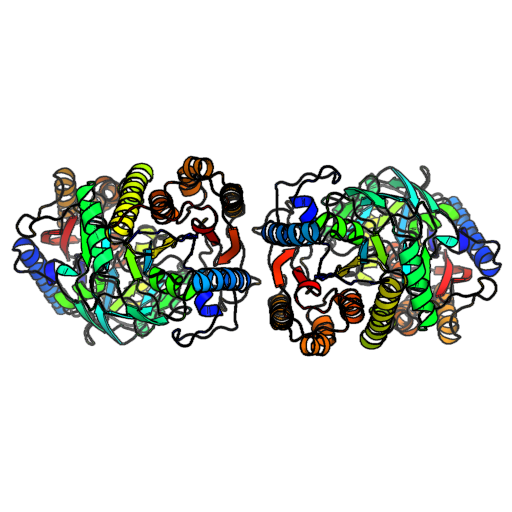THR B N 1
ATOM 4114 C CA . THR B 2 258 ? 112.920 44.003 -18.547 1.00 23.60 258 THR B CA 1
ATOM 4115 C C . THR B 2 258 ? 113.990 44.414 -19.555 1.00 23.84 258 THR B C 1
ATOM 4116 O O . THR B 2 258 ? 115.082 43.844 -19.572 1.00 23.88 258 THR B O 1
ATOM 4120 N N . TRP B 2 259 ? 113.676 45.402 -20.388 1.00 23.94 259 TRP B N 1
ATOM 4121 C CA . TRP B 2 259 ? 114.651 45.952 -21.331 1.00 24.26 259 TRP B CA 1
ATOM 4122 C C . TRP B 2 259 ? 115.930 46.416 -20.620 1.00 24.70 259 TRP B C 1
ATOM 4123 O O . TRP B 2 259 ? 117.044 46.112 -21.063 1.00 24.42 259 TRP B O 1
ATOM 4134 N N . MET B 2 260 ? 115.754 47.160 -19.528 1.00 25.22 260 MET B N 1
ATOM 4135 C CA . MET B 2 260 ? 116.878 47.665 -18.742 1.00 25.53 260 MET B CA 1
ATOM 4136 C C . MET B 2 260 ? 117.756 46.525 -18.233 1.00 25.71 260 MET B C 1
ATOM 4137 O O . MET B 2 260 ? 118.932 46.449 -18.567 1.00 25.59 260 MET B O 1
ATOM 4142 N N . HIS B 2 261 ? 117.167 45.619 -17.462 1.00 26.04 261 HIS B N 1
ATOM 4143 C CA . HIS B 2 261 ? 117.924 44.513 -16.864 1.00 26.33 261 HIS B CA 1
ATOM 4144 C C . HIS B 2 261 ? 118.550 43.573 -17.898 1.00 26.42 261 HIS B C 1
ATOM 4145 O O . HIS B 2 261 ? 119.642 43.049 -17.679 1.00 26.40 261 HIS B O 1
ATOM 4152 N N . ALA B 2 262 ? 117.868 43.374 -19.021 1.00 26.64 262 ALA B N 1
ATOM 4153 C CA . ALA B 2 262 ? 118.432 42.608 -20.126 1.00 26.80 262 ALA B CA 1
ATOM 4154 C C . ALA B 2 262 ? 119.709 43.273 -20.639 1.00 27.03 262 ALA B C 1
ATOM 4155 O O . ALA B 2 262 ? 120.691 42.599 -20.922 1.00 26.84 262 ALA B O 1
ATOM 4157 N N . ALA B 2 263 ? 119.694 44.602 -20.717 1.00 27.56 263 ALA B N 1
ATOM 4158 C CA . ALA B 2 263 ? 120.864 45.374 -21.142 1.00 27.92 263 ALA B CA 1
ATOM 4159 C C . ALA B 2 263 ? 121.988 45.317 -20.105 1.00 28.35 263 ALA B C 1
ATOM 4160 O O . ALA B 2 263 ? 123.169 45.390 -20.457 1.00 28.40 263 ALA B O 1
ATOM 4162 N N . MET B 2 264 ? 121.612 45.203 -18.832 1.00 28.72 264 MET B N 1
ATOM 4163 C CA . MET B 2 264 ? 122.572 45.072 -17.739 1.00 29.21 264 MET B CA 1
ATOM 4164 C C . MET B 2 264 ? 122.924 43.609 -17.430 1.00 29.71 264 MET B C 1
ATOM 4165 O O . MET B 2 264 ? 123.717 43.345 -16.527 1.00 29.60 264 MET B O 1
ATOM 4170 N N . GLN B 2 265 ? 122.320 42.677 -18.171 1.00 30.35 265 GLN B N 1
ATOM 4171 C CA . GLN B 2 265 ? 122.518 41.228 -17.989 1.00 30.94 265 GLN B CA 1
ATOM 4172 C C . GLN B 2 265 ? 122.049 40.723 -16.626 1.00 31.24 265 GLN B C 1
ATOM 4173 O O . GLN B 2 265 ? 122.728 39.914 -15.988 1.00 31.30 265 GLN B O 1
ATOM 4179 N N . TYR B 2 266 ? 120.865 41.177 -16.214 1.00 31.61 266 TYR B N 1
ATOM 4180 C CA . TYR B 2 266 ? 120.216 40.725 -14.980 1.00 31.82 266 TYR B CA 1
ATOM 4181 C C . TYR B 2 266 ? 121.214 40.553 -13.833 1.00 32.08 266 TYR B C 1
ATOM 4182 O O . TYR B 2 266 ? 121.448 39.438 -13.375 1.00 32.19 266 TYR B O 1
ATOM 4191 N N . PRO B 2 267 ? 121.817 41.663 -13.378 1.00 32.48 267 PRO B N 1
ATOM 4192 C CA . PRO B 2 267 ? 122.820 41.586 -12.329 1.00 32.74 267 PRO B CA 1
ATOM 4193 C C . PRO B 2 267 ? 122.214 41.255 -10.973 1.00 33.12 267 PRO B C 1
ATOM 4194 O O . PRO B 2 267 ? 121.272 41.922 -10.537 1.00 33.00 267 PRO B O 1
ATOM 4198 N N . GLU B 2 268 ? 122.761 40.232 -10.318 1.00 33.57 268 GLU B N 1
ATOM 4199 C CA . GLU B 2 268 ? 122.401 39.902 -8.941 1.00 33.93 268 GLU B CA 1
ATOM 4200 C C . GLU B 2 268 ? 123.047 40.967 -8.029 1.00 34.24 268 GLU B C 1
ATOM 4201 O O . GLU B 2 268 ? 123.978 40.678 -7.275 1.00 34.51 268 GLU B O 1
ATOM 4207 N N . LEU B 2 269 ? 122.546 42.201 -8.126 1.00 34.34 269 LEU B N 1
ATOM 4208 C CA . LEU B 2 269 ? 123.158 43.368 -7.487 1.00 34.46 269 LEU B CA 1
ATOM 4209 C C . LEU B 2 269 ? 122.134 44.132 -6.663 1.00 34.49 269 LEU B C 1
ATOM 4210 O O . LEU B 2 269 ? 121.047 44.454 -7.155 1.00 34.63 269 LEU B O 1
ATOM 4215 N N . ALA B 2 270 ? 122.504 44.461 -5.427 1.00 34.26 270 ALA B N 1
ATOM 4216 C CA . ALA B 2 270 ? 121.648 45.241 -4.547 1.00 34.18 270 ALA B CA 1
ATOM 4217 C C . ALA B 2 270 ? 121.346 46.596 -5.180 1.00 34.17 270 ALA B C 1
ATOM 4218 O O . ALA B 2 270 ? 122.263 47.317 -5.580 1.00 34.29 270 ALA B O 1
ATOM 4220 N N . ALA B 2 271 ? 120.058 46.903 -5.330 1.00 34.00 271 ALA B N 1
ATOM 4221 C CA . ALA B 2 271 ? 119.623 48.201 -5.832 1.00 33.78 271 ALA B CA 1
ATOM 4222 C C . ALA B 2 271 ? 119.425 49.167 -4.671 1.00 33.64 271 ALA B C 1
ATOM 4223 O O . ALA B 2 271 ? 119.107 48.747 -3.559 1.00 33.36 271 ALA B O 1
ATOM 4225 N N . GLU B 2 272 ? 119.628 50.458 -4.930 1.00 33.50 272 GLU B N 1
ATOM 4226 C CA . GLU B 2 272 ? 119.354 51.497 -3.937 1.00 33.39 272 GLU B CA 1
ATOM 4227 C C . GLU B 2 272 ? 117.952 52.064 -4.142 1.00 32.91 272 GLU B C 1
ATOM 4228 O O . GLU B 2 272 ? 117.584 52.429 -5.255 1.00 32.78 272 GLU B O 1
ATOM 4234 N N . LEU B 2 273 ? 117.184 52.135 -3.057 1.00 32.39 273 LEU B N 1
ATOM 4235 C CA . LEU B 2 273 ? 115.848 52.724 -3.071 1.00 31.86 273 LEU B CA 1
ATOM 4236 C C . LEU B 2 273 ? 115.940 54.177 -2.624 1.00 31.52 273 LEU B C 1
ATOM 4237 O O . LEU B 2 273 ? 116.081 54.456 -1.429 1.00 31.60 273 LEU B O 1
ATOM 4242 N N . PHE B 2 274 ? 115.847 55.102 -3.577 1.00 30.97 274 PHE B N 1
ATOM 4243 C CA . PHE B 2 274 ? 115.847 56.525 -3.250 1.00 30.47 274 PHE B CA 1
ATOM 4244 C C . PHE B 2 274 ? 114.542 56.908 -2.567 1.00 29.97 274 PHE B C 1
ATOM 4245 O O . PHE B 2 274 ? 114.514 57.802 -1.716 1.00 30.08 274 PHE B O 1
ATOM 4253 N N . GLY B 2 275 ? 113.458 56.236 -2.935 1.00 29.36 275 GLY B N 1
ATOM 4254 C CA . GLY B 2 275 ? 112.178 56.498 -2.301 1.00 29.05 275 GLY B CA 1
ATOM 4255 C C . GLY B 2 275 ? 110.998 55.789 -2.925 1.00 28.70 275 GLY B C 1
ATOM 4256 O O . GLY B 2 275 ? 111.038 55.377 -4.086 1.00 28.62 275 GLY B O 1
ATOM 4257 N N . TYR B 2 276 ? 109.946 55.648 -2.128 1.00 28.26 276 TYR B N 1
ATOM 4258 C CA . TYR B 2 276 ? 108.686 55.096 -2.588 1.00 27.88 276 TYR B CA 1
ATOM 4259 C C . TYR B 2 276 ? 107.567 56.013 -2.143 1.00 27.56 276 TYR B C 1
ATOM 4260 O O . TYR B 2 276 ? 107.593 56.546 -1.034 1.00 27.48 276 TYR B O 1
ATOM 4269 N N . GLY B 2 277 ? 106.592 56.199 -3.024 1.00 27.21 277 GLY B N 1
ATOM 4270 C CA . GLY B 2 277 ? 105.391 56.958 -2.709 1.00 26.80 277 GLY B CA 1
ATOM 4271 C C . GLY B 2 277 ? 104.283 56.590 -3.672 1.00 26.50 277 GLY B C 1
ATOM 4272 O O . GLY B 2 277 ? 104.502 55.846 -4.631 1.00 26.32 277 GLY B O 1
ATOM 4273 N N . THR B 2 278 ? 103.088 57.097 -3.405 1.00 26.15 278 THR B N 1
ATOM 4274 C CA . THR B 2 278 ? 101.960 56.890 -4.294 1.00 25.91 278 THR B CA 1
ATOM 4275 C C . THR B 2 278 ? 101.606 58.190 -5.004 1.00 25.86 278 THR B C 1
ATOM 4276 O O . THR B 2 278 ? 101.906 59.283 -4.512 1.00 25.58 278 THR B O 1
ATOM 4280 N N . VAL B 2 279 ? 101.021 58.053 -6.191 1.00 25.79 279 VAL B N 1
ATOM 4281 C CA . VAL B 2 279 ? 100.481 59.191 -6.940 1.00 25.84 279 VAL B CA 1
ATOM 4282 C C . VAL B 2 279 ? 99.184 58.741 -7.611 1.00 25.71 279 VAL B C 1
ATOM 4283 O O . VAL B 2 279 ? 99.199 57.856 -8.465 1.00 25.80 279 VAL B O 1
ATOM 4287 N N . ILE B 2 280 ? 98.064 59.282 -7.129 1.00 25.59 280 ILE B N 1
ATOM 4288 C CA . ILE B 2 280 ? 96.723 58.843 -7.522 1.00 25.68 280 ILE B CA 1
ATOM 4289 C C . ILE B 2 280 ? 96.484 57.370 -7.134 1.00 25.52 280 ILE B C 1
ATOM 4290 O O . ILE B 2 280 ? 95.626 56.701 -7.707 1.00 25.43 280 ILE B O 1
ATOM 4295 N N . GLY B 2 281 ? 97.226 56.888 -6.134 1.00 25.32 281 GLY B N 1
ATOM 4296 C CA . GLY B 2 281 ? 97.089 55.517 -5.644 1.00 25.28 281 GLY B CA 1
ATOM 4297 C C . GLY B 2 281 ? 98.114 54.523 -6.167 1.00 25.20 281 GLY B C 1
ATOM 4298 O O . GLY B 2 281 ? 98.249 53.429 -5.616 1.00 25.15 281 GLY B O 1
ATOM 4299 N N . THR B 2 282 ? 98.846 54.907 -7.213 1.00 25.18 282 THR B N 1
ATOM 4300 C CA . THR B 2 282 ? 99.782 54.004 -7.882 1.00 25.04 282 THR B CA 1
ATOM 4301 C C . THR B 2 282 ? 101.131 54.022 -7.178 1.00 25.23 282 THR B C 1
ATOM 4302 O O . THR B 2 282 ? 101.619 55.080 -6.795 1.00 25.30 282 THR B O 1
ATOM 4306 N N . GLY B 2 283 ? 101.745 52.854 -7.040 1.00 25.48 283 GLY B N 1
ATOM 4307 C CA . GLY B 2 283 ? 103.049 52.743 -6.402 1.00 25.67 283 GLY B CA 1
ATOM 4308 C C . GLY B 2 283 ? 104.177 53.112 -7.342 1.00 25.94 283 GLY B C 1
ATOM 4309 O O . GLY B 2 283 ? 104.278 52.573 -8.442 1.00 25.93 283 GLY B O 1
ATOM 4310 N N . ASN B 2 284 ? 105.028 54.035 -6.904 1.00 26.31 284 ASN B N 1
ATOM 4311 C CA . ASN B 2 284 ? 106.178 54.467 -7.682 1.00 26.64 284 ASN B CA 1
ATOM 4312 C C . ASN B 2 284 ? 107.446 54.371 -6.850 1.00 27.15 284 ASN B C 1
ATOM 4313 O O . ASN B 2 284 ? 107.504 54.912 -5.748 1.00 27.47 284 ASN B O 1
ATOM 4318 N N . ALA B 2 285 ? 108.454 53.681 -7.377 1.00 27.49 285 ALA B N 1
ATOM 4319 C CA . ALA B 2 285 ? 109.750 53.587 -6.724 1.00 27.84 285 ALA B CA 1
ATOM 4320 C C . ALA B 2 285 ? 110.819 54.206 -7.614 1.00 28.21 285 ALA B C 1
ATOM 4321 O O . ALA B 2 285 ? 110.844 53.963 -8.825 1.00 28.38 285 ALA B O 1
ATOM 4323 N N . VAL B 2 286 ? 111.670 55.039 -7.020 1.00 28.62 286 VAL B N 1
ATOM 4324 C CA . VAL B 2 286 ? 112.819 55.607 -7.712 1.00 28.94 286 VAL B CA 1
ATOM 4325 C C . VAL B 2 286 ? 114.055 54.863 -7.218 1.00 29.36 286 VAL B C 1
ATOM 4326 O O . VAL B 2 286 ? 114.386 54.937 -6.032 1.00 29.31 286 VAL B O 1
ATOM 4330 N N . MET B 2 287 ? 114.706 54.112 -8.112 1.00 29.74 287 MET B N 1
ATOM 4331 C CA . MET B 2 287 ? 115.794 53.204 -7.719 1.00 30.15 287 MET B CA 1
ATOM 4332 C C . MET B 2 287 ? 116.976 53.238 -8.688 1.00 30.60 287 MET B C 1
ATOM 4333 O O . MET B 2 287 ? 116.872 53.796 -9.779 1.00 30.46 287 MET B O 1
ATOM 4338 N N . GLU B 2 288 ? 118.086 52.614 -8.284 1.00 31.10 288 GLU B N 1
ATOM 4339 C CA . GLU B 2 288 ? 119.301 52.565 -9.103 1.00 31.60 288 GLU B CA 1
ATOM 4340 C C . GLU B 2 288 ? 120.087 51.264 -8.948 1.00 32.13 288 GLU B C 1
ATOM 4341 O O . GLU B 2 288 ? 120.261 50.754 -7.839 1.00 32.11 288 GLU B O 1
ATOM 4347 N N . TRP B 2 289 ? 120.604 50.776 -10.074 1.00 32.74 289 TRP B N 1
ATOM 4348 C CA . TRP B 2 289 ? 121.611 49.724 -10.100 1.00 33.18 289 TRP B CA 1
ATOM 4349 C C . TRP B 2 289 ? 122.917 50.361 -10.569 1.00 33.83 289 TRP B C 1
ATOM 4350 O O . TRP B 2 289 ? 123.054 50.709 -11.741 1.00 33.85 289 TRP B O 1
ATOM 4361 N N . ASP B 2 290 ? 123.828 50.595 -9.625 1.00 34.60 290 ASP B N 1
ATOM 4362 C CA . ASP B 2 290 ? 125.122 51.228 -9.903 1.00 35.12 290 ASP B CA 1
ATOM 4363 C C . ASP B 2 290 ? 126.118 50.170 -10.366 1.00 35.83 290 ASP B C 1
ATOM 4364 O O . ASP B 2 290 ? 126.790 49.542 -9.547 1.00 35.79 290 ASP B O 1
ATOM 4369 N N . LEU B 2 291 ? 126.197 49.966 -11.679 1.00 36.72 291 LEU B N 1
ATOM 4370 C CA . LEU B 2 291 ? 127.092 48.960 -12.258 1.00 37.47 291 LEU B CA 1
ATOM 4371 C C . LEU B 2 291 ? 128.570 49.353 -12.130 1.00 38.12 291 LEU B C 1
ATOM 4372 O O . LEU B 2 291 ? 129.440 48.492 -11.980 1.00 38.15 291 LEU B O 1
ATOM 4377 N N . ARG B 2 292 ? 128.843 50.652 -12.196 1.00 38.99 292 ARG B N 1
ATOM 4378 C CA . ARG B 2 292 ? 130.199 51.180 -12.037 1.00 39.68 292 ARG B CA 1
ATOM 4379 C C . ARG B 2 292 ? 130.776 50.819 -10.663 1.00 40.16 292 ARG B C 1
ATOM 4380 O O . ARG B 2 292 ? 131.896 50.306 -10.574 1.00 40.20 292 ARG B O 1
ATOM 4388 N N . LYS B 2 293 ? 129.980 51.018 -9.610 1.00 40.69 293 LYS B N 1
ATOM 4389 C CA . LYS B 2 293 ? 130.391 50.664 -8.246 1.00 41.08 293 LYS B CA 1
ATOM 4390 C C . LYS B 2 293 ? 130.563 49.150 -8.076 1.00 41.24 293 LYS B C 1
ATOM 4391 O O . LYS B 2 293 ? 131.433 48.700 -7.330 1.00 41.42 293 LYS B O 1
ATOM 4397 N N . ALA B 2 294 ? 129.742 48.373 -8.778 1.00 41.34 294 ALA B N 1
ATOM 4398 C CA . ALA B 2 294 ? 129.853 46.913 -8.762 1.00 41.44 294 ALA B CA 1
ATOM 4399 C C . ALA B 2 294 ? 130.996 46.409 -9.654 1.00 41.52 294 ALA B C 1
ATOM 4400 O O . ALA B 2 294 ? 131.384 45.244 -9.565 1.00 41.60 294 ALA B O 1
ATOM 4402 N N . GLY B 2 295 ? 131.512 47.277 -10.522 1.00 41.55 295 GLY B N 1
ATOM 4403 C CA . GLY B 2 295 ? 132.575 46.905 -11.451 1.00 41.61 295 GLY B CA 1
ATOM 4404 C C . GLY B 2 295 ? 132.066 46.106 -12.637 1.00 41.74 295 GLY B C 1
ATOM 4405 O O . GLY B 2 295 ? 132.843 45.430 -13.314 1.00 41.68 295 GLY B O 1
ATOM 4406 N N . LEU B 2 296 ? 130.765 46.211 -12.907 1.00 41.86 296 LEU B N 1
ATOM 4407 C CA . LEU B 2 296 ? 130.121 45.475 -13.997 1.00 41.92 296 LEU B CA 1
ATOM 4408 C C . LEU B 2 296 ? 129.737 46.399 -15.156 1.00 41.99 296 LEU B C 1
ATOM 4409 O O . LEU B 2 296 ? 129.044 45.972 -16.080 1.00 42.05 296 LEU B O 1
ATOM 4414 N N . SER B 2 297 ? 130.224 47.640 -15.134 1.00 42.12 297 SER B N 1
ATOM 4415 C CA . SER B 2 297 ? 129.755 48.664 -16.070 1.00 42.29 297 SER B CA 1
ATOM 4416 C C . SER B 2 297 ? 130.338 48.526 -17.475 1.00 42.54 297 SER B C 1
ATOM 4417 O O . SER B 2 297 ? 129.647 48.812 -18.454 1.00 42.44 297 SER B O 1
ATOM 4420 N N . MET B 2 298 ? 131.594 48.092 -17.576 1.00 42.80 298 MET B N 1
ATOM 4421 C CA . MET B 2 298 ? 132.297 48.081 -18.861 1.00 43.11 298 MET B CA 1
ATOM 4422 C C . MET B 2 298 ? 131.847 46.891 -19.700 1.00 43.18 298 MET B C 1
ATOM 4423 O O . MET B 2 298 ? 131.700 45.784 -19.186 1.00 43.08 298 MET B O 1
ATOM 4428 N N . LEU B 2 299 ? 131.646 47.130 -20.995 1.00 43.38 299 LEU B N 1
ATOM 4429 C CA . LEU B 2 299 ? 130.992 46.165 -21.884 1.00 43.62 299 LEU B CA 1
ATOM 4430 C C . LEU B 2 299 ? 131.957 45.421 -22.804 1.00 43.83 299 LEU B C 1
ATOM 4431 O O . LEU B 2 299 ? 131.724 44.257 -23.136 1.00 43.88 299 LEU B O 1
ATOM 4436 N N . GLY B 2 300 ? 132.992 46.117 -23.268 1.00 44.01 300 GLY B N 1
ATOM 4437 C CA . GLY B 2 300 ? 133.972 45.539 -24.187 1.00 44.25 300 GLY B CA 1
ATOM 4438 C C . GLY B 2 300 ? 134.544 46.582 -25.131 1.00 44.46 300 GLY B C 1
ATOM 4439 O O . GLY B 2 300 ? 134.059 47.716 -25.184 1.00 44.48 300 GLY B O 1
ATOM 4440 N N . ALA B 2 301 ? 135.563 46.191 -25.892 1.00 44.62 301 ALA B N 1
ATOM 4441 C CA . ALA B 2 301 ? 136.215 47.097 -26.834 1.00 44.73 301 ALA B CA 1
ATOM 4442 C C . ALA B 2 301 ? 135.253 47.511 -27.945 1.00 44.86 301 ALA B C 1
ATOM 4443 O O . ALA B 2 301 ? 134.629 46.660 -28.583 1.00 44.89 301 ALA B O 1
ATOM 4445 N N . ALA B 2 302 ? 135.128 48.821 -28.159 1.00 44.95 302 ALA B N 1
ATOM 4446 C CA . ALA B 2 302 ? 134.289 49.359 -29.230 1.00 45.07 302 ALA B CA 1
ATOM 4447 C C . ALA B 2 302 ? 134.930 49.156 -30.603 1.00 45.23 302 ALA B C 1
ATOM 4448 O O . ALA B 2 302 ? 136.118 48.833 -30.710 1.00 45.21 302 ALA B O 1
ATOM 4450 N N . ASP B 2 303 ? 134.130 49.340 -31.651 1.00 45.41 303 ASP B N 1
ATOM 4451 C CA . ASP B 2 303 ? 134.610 49.202 -33.025 1.00 45.50 303 ASP B CA 1
ATOM 4452 C C . ASP B 2 303 ? 135.468 50.405 -33.422 1.00 45.60 303 ASP B C 1
ATOM 4453 O O . ASP B 2 303 ? 135.396 51.477 -32.814 1.00 45.54 303 ASP B O 1
ATOM 4458 N N . THR C 1 2 ? 71.688 50.025 43.224 1.00 29.65 2 THR C N 1
ATOM 4459 C CA . THR C 1 2 ? 72.856 49.924 42.292 1.00 29.58 2 THR C CA 1
ATOM 4460 C C . THR C 1 2 ? 74.080 50.641 42.879 1.00 28.89 2 THR C C 1
ATOM 4461 O O . THR C 1 2 ? 75.007 49.980 43.340 1.00 28.99 2 THR C O 1
ATOM 4465 N N . VAL C 1 3 ? 74.071 51.974 42.899 1.00 28.04 3 VAL C N 1
ATOM 4466 C CA . VAL C 1 3 ? 75.174 52.742 43.498 1.00 27.43 3 VAL C CA 1
ATOM 4467 C C . VAL C 1 3 ? 74.951 52.881 45.006 1.00 26.71 3 VAL C C 1
ATOM 4468 O O . VAL C 1 3 ? 73.905 53.356 45.437 1.00 26.72 3 VAL C O 1
ATOM 4472 N N . VAL C 1 4 ? 75.933 52.449 45.797 1.00 25.83 4 VAL C N 1
ATOM 4473 C CA . VAL C 1 4 ? 75.788 52.363 47.255 1.00 25.25 4 VAL C CA 1
ATOM 4474 C C . VAL C 1 4 ? 76.754 53.256 48.052 1.00 24.74 4 VAL C C 1
ATOM 4475 O O . VAL C 1 4 ? 76.534 53.512 49.236 1.00 24.82 4 VAL C O 1
ATOM 4479 N N . SER C 1 5 ? 77.840 53.689 47.421 1.00 24.00 5 SER C N 1
ATOM 4480 C CA . SER C 1 5 ? 78.782 54.612 48.048 1.00 23.37 5 SER C CA 1
ATOM 4481 C C . SER C 1 5 ? 79.606 55.315 46.980 1.00 22.67 5 SER C C 1
ATOM 4482 O O . SER C 1 5 ? 79.614 54.895 45.823 1.00 22.43 5 SER C O 1
ATOM 4485 N N . ALA C 1 6 ? 80.266 56.401 47.371 1.00 22.00 6 ALA C N 1
ATOM 4486 C CA . ALA C 1 6 ? 81.009 57.245 46.428 1.00 21.48 6 ALA C CA 1
ATOM 4487 C C . ALA C 1 6 ? 82.145 57.972 47.138 1.00 20.89 6 ALA C C 1
ATOM 4488 O O . ALA C 1 6 ? 81.976 58.435 48.264 1.00 20.61 6 ALA C O 1
ATOM 4490 N N . PHE C 1 7 ? 83.307 58.041 46.489 1.00 20.37 7 PHE C N 1
ATOM 4491 C CA . PHE C 1 7 ? 84.495 58.638 47.093 1.00 19.99 7 PHE C CA 1
ATOM 4492 C C . PHE C 1 7 ? 85.370 59.349 46.070 1.00 19.52 7 PHE C C 1
ATOM 4493 O O . PHE C 1 7 ? 85.445 58.943 44.910 1.00 19.33 7 PHE C O 1
ATOM 4501 N N . LEU C 1 8 ? 86.011 60.429 46.510 1.00 18.90 8 LEU C N 1
ATOM 4502 C CA . LEU C 1 8 ? 87.105 61.040 45.771 1.00 18.35 8 LEU C CA 1
ATOM 4503 C C . LEU C 1 8 ? 88.364 60.911 46.622 1.00 17.97 8 LEU C C 1
ATOM 4504 O O . LEU C 1 8 ? 88.372 61.312 47.784 1.00 17.86 8 LEU C O 1
ATOM 4509 N N . VAL C 1 9 ? 89.407 60.316 46.052 1.00 17.50 9 VAL C N 1
ATOM 4510 C CA . VAL C 1 9 ? 90.673 60.093 46.758 1.00 17.23 9 VAL C CA 1
ATOM 4511 C C . VAL C 1 9 ? 91.829 60.578 45.884 1.00 17.18 9 VAL C C 1
ATOM 4512 O O . VAL C 1 9 ? 91.656 60.741 44.677 1.00 16.97 9 VAL C O 1
ATOM 4516 N N . PRO C 1 10 ? 93.009 60.822 46.490 1.00 17.15 10 PRO C N 1
ATOM 4517 C CA . PRO C 1 10 ? 94.105 61.377 45.699 1.00 17.15 10 PRO C CA 1
ATOM 4518 C C . PRO C 1 10 ? 94.813 60.360 44.810 1.00 16.85 10 PRO C C 1
ATOM 4519 O O . PRO C 1 10 ? 94.796 59.166 45.095 1.00 16.82 10 PRO C O 1
ATOM 4523 N N . GLY C 1 11 ? 95.403 60.854 43.724 1.00 16.51 11 GLY C N 1
ATOM 4524 C CA . GLY C 1 11 ? 96.197 60.037 42.816 1.00 16.30 11 GLY C CA 1
ATOM 4525 C C . GLY C 1 11 ? 97.674 59.987 43.173 1.00 16.07 11 GLY C C 1
ATOM 4526 O O . GLY C 1 11 ? 98.404 59.120 42.687 1.00 15.95 11 GLY C O 1
ATOM 4527 N N . THR C 1 12 ? 98.127 60.930 43.992 1.00 16.00 12 THR C N 1
ATOM 4528 C CA . THR C 1 12 ? 99.535 60.982 44.398 1.00 16.13 12 THR C CA 1
ATOM 4529 C C . THR C 1 12 ? 99.909 59.749 45.226 1.00 16.32 12 THR C C 1
ATOM 4530 O O . THR C 1 12 ? 99.096 59.266 46.015 1.00 16.55 12 THR C O 1
ATOM 4534 N N . PRO C 1 13 ? 101.128 59.217 45.022 1.00 16.41 13 PRO C N 1
ATOM 4535 C CA . PRO C 1 13 ? 101.619 58.084 45.788 1.00 16.61 13 PRO C CA 1
ATOM 4536 C C . PRO C 1 13 ? 102.306 58.484 47.093 1.00 16.98 13 PRO C C 1
ATOM 4537 O O . PRO C 1 13 ? 102.694 57.608 47.866 1.00 16.98 13 PRO C O 1
ATOM 4541 N N . LEU C 1 14 ? 102.499 59.785 47.308 1.00 17.31 14 LEU C N 1
ATOM 4542 C CA . LEU C 1 14 ? 103.305 60.272 48.428 1.00 17.67 14 LEU C CA 1
ATOM 4543 C C . LEU C 1 14 ? 102.730 59.920 49.801 1.00 17.78 14 LEU C C 1
ATOM 4544 O O . LEU C 1 14 ? 103.492 59.633 50.719 1.00 18.06 14 LEU C O 1
ATOM 4549 N N . PRO C 1 15 ? 101.392 59.928 49.945 1.00 18.02 15 PRO C N 1
ATOM 4550 C CA . PRO C 1 15 ? 100.817 59.440 51.196 1.00 18.18 15 PRO C CA 1
ATOM 4551 C C . PRO C 1 15 ? 101.167 57.982 51.520 1.00 18.43 15 PRO C C 1
ATOM 4552 O O . PRO C 1 15 ? 101.604 57.689 52.638 1.00 18.47 15 PRO C O 1
ATOM 4556 N N . GLN C 1 16 ? 101.025 57.093 50.542 1.00 18.63 16 GLN C N 1
ATOM 4557 C CA . GLN C 1 16 ? 101.369 55.682 50.728 1.00 18.98 16 GLN C CA 1
ATOM 4558 C C . GLN C 1 16 ? 102.867 55.473 50.948 1.00 19.31 16 GLN C C 1
ATOM 4559 O O . GLN C 1 16 ? 103.271 54.712 51.835 1.00 19.32 16 GLN C O 1
ATOM 4565 N N . LEU C 1 17 ? 103.676 56.108 50.101 1.00 19.75 17 LEU C N 1
ATOM 4566 C CA . LEU C 1 17 ? 105.128 55.875 50.064 1.00 20.18 17 LEU C CA 1
ATOM 4567 C C . LEU C 1 17 ? 105.868 56.411 51.290 1.00 20.59 17 LEU C C 1
ATOM 4568 O O . LEU C 1 17 ? 106.774 55.752 51.793 1.00 20.75 17 LEU C O 1
ATOM 4573 N N . LYS C 1 18 ? 105.486 57.593 51.772 1.00 21.08 18 LYS C N 1
ATOM 4574 C CA . LYS C 1 18 ? 106.171 58.208 52.913 1.00 21.34 18 LYS C CA 1
ATOM 4575 C C . LYS C 1 18 ? 105.193 58.819 53.934 1.00 21.23 18 LYS C C 1
ATOM 4576 O O . LYS C 1 18 ? 105.200 60.025 54.162 1.00 21.11 18 LYS C O 1
ATOM 4582 N N . PRO C 1 19 ? 104.404 57.970 54.614 1.00 21.53 19 PRO C N 1
ATOM 4583 C CA . PRO C 1 19 ? 103.424 58.458 55.600 1.00 21.84 19 PRO C CA 1
ATOM 4584 C C . PRO C 1 19 ? 104.029 59.038 56.891 1.00 22.11 19 PRO C C 1
ATOM 4585 O O . PRO C 1 19 ? 103.326 59.726 57.627 1.00 22.13 19 PRO C O 1
ATOM 4589 N N . GLU C 1 20 ? 105.316 58.793 57.141 1.00 22.47 20 GLU C N 1
ATOM 4590 C CA . GLU C 1 20 ? 106.011 59.377 58.300 1.00 22.76 20 GLU C CA 1
ATOM 4591 C C . GLU C 1 20 ? 106.040 60.906 58.256 1.00 22.69 20 GLU C C 1
ATOM 4592 O O . GLU C 1 20 ? 106.182 61.559 59.296 1.00 22.64 20 GLU C O 1
ATOM 4598 N N . VAL C 1 21 ? 105.925 61.474 57.055 1.00 22.45 21 VAL C N 1
ATOM 4599 C CA . VAL C 1 21 ? 105.706 62.907 56.908 1.00 22.06 21 VAL C CA 1
ATOM 4600 C C . VAL C 1 21 ? 104.276 63.176 57.392 1.00 21.93 21 VAL C C 1
ATOM 4601 O O . VAL C 1 21 ? 103.331 62.631 56.825 1.00 21.93 21 VAL C O 1
ATOM 4605 N N . PRO C 1 22 ? 104.115 63.982 58.461 1.00 21.81 22 PRO C N 1
ATOM 4606 C CA . PRO C 1 22 ? 102.813 64.133 59.115 1.00 21.70 22 PRO C CA 1
ATOM 4607 C C . PRO C 1 22 ? 101.646 64.458 58.183 1.00 21.66 22 PRO C C 1
ATOM 4608 O O . PRO C 1 22 ? 100.593 63.824 58.279 1.00 21.78 22 PRO C O 1
ATOM 4612 N N . SER C 1 23 ? 101.822 65.430 57.292 1.00 21.55 23 SER C N 1
ATOM 4613 C CA . SER C 1 23 ? 100.729 65.854 56.418 1.00 21.29 23 SER C CA 1
ATOM 4614 C C . SER C 1 23 ? 100.367 64.763 55.414 1.00 21.22 23 SER C C 1
ATOM 4615 O O . SER C 1 23 ? 99.206 64.616 55.040 1.00 21.19 23 SER C O 1
ATOM 4618 N N . TRP C 1 24 ? 101.359 63.973 55.017 1.00 21.27 24 TRP C N 1
ATOM 4619 C CA . TRP C 1 24 ? 101.147 62.881 54.073 1.00 21.22 24 TRP C CA 1
ATOM 4620 C C . TRP C 1 24 ? 100.546 61.667 54.778 1.00 21.38 24 TRP C C 1
ATOM 4621 O O . TRP C 1 24 ? 99.749 60.932 54.189 1.00 21.25 24 TRP C O 1
ATOM 4632 N N . GLY C 1 25 ? 100.928 61.462 56.037 1.00 21.67 25 GLY C N 1
ATOM 4633 C CA . GLY C 1 25 ? 100.360 60.400 56.859 1.00 21.87 25 GLY C CA 1
ATOM 4634 C C . GLY C 1 25 ? 98.877 60.585 57.129 1.00 22.28 25 GLY C C 1
ATOM 4635 O O . GLY C 1 25 ? 98.123 59.612 57.160 1.00 22.16 25 GLY C O 1
ATOM 4636 N N . GLN C 1 26 ? 98.463 61.834 57.340 1.00 22.64 26 GLN C N 1
ATOM 4637 C CA . GLN C 1 26 ? 97.061 62.144 57.613 1.00 23.14 26 GLN C CA 1
ATOM 4638 C C . GLN C 1 26 ? 96.179 61.853 56.397 1.00 23.01 26 GLN C C 1
ATOM 4639 O O . GLN C 1 26 ? 95.057 61.372 56.544 1.00 22.75 26 GLN C O 1
ATOM 4645 N N . LEU C 1 27 ? 96.705 62.135 55.204 1.00 22.99 27 LEU C N 1
ATOM 4646 C CA . LEU C 1 27 ? 96.009 61.829 53.950 1.00 22.92 27 LEU C CA 1
ATOM 4647 C C . LEU C 1 27 ? 95.965 60.327 53.691 1.00 22.87 27 LEU C C 1
ATOM 4648 O O . LEU C 1 27 ? 94.963 59.812 53.188 1.00 22.88 27 LEU C O 1
ATOM 4653 N N . ALA C 1 28 ? 97.052 59.634 54.033 1.00 22.76 28 ALA C N 1
ATOM 4654 C CA . ALA C 1 28 ? 97.106 58.173 53.951 1.00 22.57 28 ALA C CA 1
ATOM 4655 C C . ALA C 1 28 ? 96.062 57.551 54.867 1.00 22.61 28 ALA C C 1
ATOM 4656 O O . ALA C 1 28 ? 95.246 56.747 54.425 1.00 22.68 28 ALA C O 1
ATOM 4658 N N . ALA C 1 29 ? 96.052 57.974 56.129 1.00 22.56 29 ALA C N 1
ATOM 4659 C CA . ALA C 1 29 ? 95.059 57.503 57.097 1.00 22.48 29 ALA C CA 1
ATOM 4660 C C . ALA C 1 29 ? 93.637 57.794 56.623 1.00 22.49 29 ALA C C 1
ATOM 4661 O O . ALA C 1 29 ? 92.755 56.940 56.727 1.00 22.33 29 ALA C O 1
ATOM 4663 N N . ALA C 1 30 ? 93.433 58.993 56.079 1.00 22.60 30 ALA C N 1
ATOM 4664 C CA . ALA C 1 30 ? 92.117 59.418 55.599 1.00 22.65 30 ALA C CA 1
ATOM 4665 C C . ALA C 1 30 ? 91.619 58.556 54.438 1.00 22.71 30 ALA C C 1
ATOM 4666 O O . ALA C 1 30 ? 90.427 58.279 54.342 1.00 22.75 30 ALA C O 1
ATOM 4668 N N . THR C 1 31 ? 92.535 58.110 53.582 1.00 23.10 31 THR C N 1
ATOM 4669 C CA . THR C 1 31 ? 92.188 57.240 52.461 1.00 23.35 31 THR C CA 1
ATOM 4670 C C . THR C 1 31 ? 91.819 55.835 52.950 1.00 24.07 31 THR C C 1
ATOM 4671 O O . THR C 1 31 ? 90.897 55.212 52.422 1.00 23.89 31 THR C O 1
ATOM 4675 N N . GLU C 1 32 ? 92.534 55.350 53.963 1.00 24.82 32 GLU C N 1
ATOM 4676 C CA . GLU C 1 32 ? 92.219 54.064 54.588 1.00 25.67 32 GLU C CA 1
ATOM 4677 C C . GLU C 1 32 ? 90.831 54.099 55.226 1.00 26.05 32 GLU C C 1
ATOM 4678 O O . GLU C 1 32 ? 90.055 53.160 55.075 1.00 25.93 32 GLU C O 1
ATOM 4684 N N . ARG C 1 33 ? 90.519 55.201 55.907 1.00 26.68 33 ARG C N 1
ATOM 4685 C CA . ARG C 1 33 ? 89.195 55.412 56.495 1.00 27.32 33 ARG C CA 1
ATOM 4686 C C . ARG C 1 33 ? 88.089 55.409 55.429 1.00 27.27 33 ARG C C 1
ATOM 4687 O O . ARG C 1 33 ? 86.982 54.930 55.682 1.00 27.62 33 ARG C O 1
ATOM 4695 N N . ALA C 1 34 ? 88.384 55.940 54.245 1.00 27.13 34 ALA C N 1
ATOM 4696 C CA . ALA C 1 34 ? 87.451 55.861 53.116 1.00 26.98 34 ALA C CA 1
ATOM 4697 C C . ALA C 1 34 ? 87.313 54.412 52.638 1.00 26.98 34 ALA C C 1
ATOM 4698 O O . ALA C 1 34 ? 86.227 53.982 52.232 1.00 26.92 34 ALA C O 1
ATOM 4700 N N . GLY C 1 35 ? 88.423 53.673 52.678 1.00 26.94 35 GLY C N 1
ATOM 4701 C CA . GLY C 1 35 ? 88.427 52.240 52.382 1.00 26.93 35 GLY C CA 1
ATOM 4702 C C . GLY C 1 35 ? 87.453 51.459 53.253 1.00 26.82 35 GLY C C 1
ATOM 4703 O O . GLY C 1 35 ? 86.686 50.636 52.755 1.00 26.66 35 GLY C O 1
ATOM 4704 N N . LYS C 1 36 ? 87.464 51.744 54.551 1.00 26.79 36 LYS C N 1
ATOM 4705 C CA . LYS C 1 36 ? 86.567 51.077 55.498 1.00 26.93 36 LYS C CA 1
ATOM 4706 C C . LYS C 1 36 ? 85.114 51.421 55.199 1.00 26.43 36 LYS C C 1
ATOM 4707 O O . LYS C 1 36 ? 84.273 50.535 55.087 1.00 26.36 36 LYS C O 1
ATOM 4713 N N . ALA C 1 37 ? 84.841 52.710 55.012 1.00 26.08 37 ALA C N 1
ATOM 4714 C CA . ALA C 1 37 ? 83.506 53.167 54.645 1.00 25.58 37 ALA C CA 1
ATOM 4715 C C . ALA C 1 37 ? 83.025 52.524 53.348 1.00 25.34 37 ALA C C 1
ATOM 4716 O O . ALA C 1 37 ? 81.829 52.277 53.188 1.00 25.36 37 ALA C O 1
ATOM 4718 N N . LEU C 1 38 ? 83.946 52.281 52.414 1.00 25.07 38 LEU C N 1
ATOM 4719 C CA . LEU C 1 38 ? 83.613 51.581 51.170 1.00 24.79 38 LEU C CA 1
ATOM 4720 C C . LEU C 1 38 ? 83.252 50.121 51.457 1.00 24.79 38 LEU C C 1
ATOM 4721 O O . LEU C 1 38 ? 82.234 49.622 50.980 1.00 24.73 38 LEU C O 1
ATOM 4726 N N . ALA C 1 39 ? 84.057 49.464 52.286 1.00 24.83 39 ALA C N 1
ATOM 4727 C CA . ALA C 1 39 ? 83.802 48.073 52.672 1.00 24.87 39 ALA C CA 1
ATOM 4728 C C . ALA C 1 39 ? 82.435 47.907 53.345 1.00 24.91 39 ALA C C 1
ATOM 4729 O O . ALA C 1 39 ? 81.714 46.954 53.058 1.00 24.71 39 ALA C O 1
ATOM 4731 N N . ALA C 1 40 ? 82.067 48.869 54.191 1.00 25.11 40 ALA C N 1
ATOM 4732 C CA . ALA C 1 40 ? 80.815 48.813 54.949 1.00 25.34 40 ALA C CA 1
ATOM 4733 C C . ALA C 1 40 ? 79.567 48.924 54.070 1.00 25.41 40 ALA C C 1
ATOM 4734 O O . ALA C 1 40 ? 78.496 48.443 54.453 1.00 25.72 40 ALA C O 1
ATOM 4736 N N . SER C 1 41 ? 79.700 49.542 52.897 1.00 25.39 41 SER C N 1
ATOM 4737 C CA . SER C 1 41 ? 78.590 49.624 51.937 1.00 25.32 41 SER C CA 1
ATOM 4738 C C . SER C 1 41 ? 78.402 48.332 51.122 1.00 25.36 41 SER C C 1
ATOM 4739 O O . SER C 1 41 ? 77.494 48.253 50.292 1.00 25.39 41 SER C O 1
ATOM 4742 N N . ARG C 1 42 ? 79.284 47.350 51.321 1.00 25.39 42 ARG C N 1
ATOM 4743 C CA . ARG C 1 42 ? 79.155 46.017 50.706 1.00 25.55 42 ARG C CA 1
ATOM 4744 C C . ARG C 1 42 ? 78.926 46.054 49.188 1.00 25.18 42 ARG C C 1
ATOM 4745 O O . ARG C 1 42 ? 77.917 45.542 48.698 1.00 25.01 42 ARG C O 1
ATOM 4753 N N . PRO C 1 43 ? 79.859 46.667 48.438 1.00 24.73 43 PRO C N 1
ATOM 4754 C CA . PRO C 1 43 ? 79.708 46.696 46.987 1.00 24.44 43 PRO C CA 1
ATOM 4755 C C . PRO C 1 43 ? 80.158 45.396 46.332 1.00 24.15 43 PRO C C 1
ATOM 4756 O O . PRO C 1 43 ? 80.953 44.654 46.908 1.00 24.00 43 PRO C O 1
ATOM 4760 N N . ASP C 1 44 ? 79.629 45.130 45.142 1.00 23.75 44 ASP C N 1
ATOM 4761 C CA . ASP C 1 44 ? 80.049 43.988 44.336 1.00 23.65 44 ASP C CA 1
ATOM 4762 C C . ASP C 1 44 ? 81.178 44.376 43.374 1.00 23.34 44 ASP C C 1
ATOM 4763 O O . ASP C 1 44 ? 81.961 43.526 42.965 1.00 23.01 44 ASP C O 1
ATOM 4768 N N . VAL C 1 45 ? 81.219 45.655 42.996 1.00 23.26 45 VAL C N 1
ATOM 4769 C CA . VAL C 1 45 ? 82.287 46.222 42.173 1.00 23.12 45 VAL C CA 1
ATOM 4770 C C . VAL C 1 45 ? 82.601 47.650 42.577 1.00 23.00 45 VAL C C 1
ATOM 4771 O O . VAL C 1 45 ? 81.755 48.356 43.138 1.00 22.94 45 VAL C O 1
ATOM 4775 N N . VAL C 1 46 ? 83.799 48.091 42.211 1.00 22.63 46 VAL C N 1
ATOM 4776 C CA . VAL C 1 46 ? 84.219 49.459 42.452 1.00 22.48 46 VAL C CA 1
ATOM 4777 C C . VAL C 1 46 ? 84.463 50.126 41.102 1.00 22.37 46 VAL C C 1
ATOM 4778 O O . VAL C 1 46 ? 85.264 49.642 40.302 1.00 22.48 46 VAL C O 1
ATOM 4782 N N . LEU C 1 47 ? 83.714 51.196 40.835 1.00 21.88 47 LEU C N 1
ATOM 4783 C CA . LEU C 1 47 ? 83.741 51.879 39.543 1.00 21.63 47 LEU C CA 1
ATOM 4784 C C . LEU C 1 47 ? 84.756 53.032 39.599 1.00 21.38 47 LEU C C 1
ATOM 4785 O O . LEU C 1 47 ? 84.486 54.085 40.194 1.00 21.32 47 LEU C O 1
ATOM 4790 N N . VAL C 1 48 ? 85.910 52.826 38.966 1.00 21.03 48 VAL C N 1
ATOM 4791 C CA . VAL C 1 48 ? 87.069 53.692 39.158 1.00 20.73 48 VAL C CA 1
ATOM 4792 C C . VAL C 1 48 ? 87.405 54.516 37.917 1.00 20.58 48 VAL C C 1
ATOM 4793 O O . VAL C 1 48 ? 87.259 54.051 36.780 1.00 20.58 48 VAL C O 1
ATOM 4797 N N . TYR C 1 49 ? 87.801 55.765 38.163 1.00 20.29 49 TYR C N 1
ATOM 4798 C CA . TYR C 1 49 ? 88.357 56.649 37.149 1.00 20.04 49 TYR C CA 1
ATOM 4799 C C . TYR C 1 49 ? 89.582 57.312 37.743 1.00 20.11 49 TYR C C 1
ATOM 4800 O O . TYR C 1 49 ? 89.498 57.956 38.796 1.00 20.10 49 TYR C O 1
ATOM 4809 N N . SER C 1 50 ? 90.724 57.130 37.089 1.00 20.13 50 SER C N 1
ATOM 4810 C CA . SER C 1 50 ? 91.953 57.749 37.545 1.00 20.19 50 SER C CA 1
ATOM 4811 C C . SER C 1 50 ? 92.393 58.825 36.572 1.00 20.54 50 SER C C 1
ATOM 4812 O O . SER C 1 50 ? 92.457 58.605 35.363 1.00 20.57 50 SER C O 1
ATOM 4815 N N . THR C 1 51 ? 92.691 59.992 37.125 1.00 20.84 51 THR C N 1
ATOM 4816 C CA . THR C 1 51 ? 93.199 61.115 36.354 1.00 21.43 51 THR C CA 1
ATOM 4817 C C . THR C 1 51 ? 94.452 60.788 35.528 1.00 21.42 51 THR C C 1
ATOM 4818 O O . THR C 1 51 ? 94.670 61.397 34.477 1.00 21.39 51 THR C O 1
ATOM 4822 N N . GLN C 1 52 ? 95.261 59.840 36.010 1.00 21.54 52 GLN C N 1
ATOM 4823 C CA . GLN C 1 52 ? 96.570 59.520 35.422 1.00 21.65 52 GLN C CA 1
ATOM 4824 C C . GLN C 1 52 ? 96.534 58.339 34.448 1.00 22.31 52 GLN C C 1
ATOM 4825 O O . GLN C 1 52 ? 97.560 57.962 33.891 1.00 22.42 52 GLN C O 1
ATOM 4831 N N . TRP C 1 53 ? 95.353 57.764 34.254 1.00 23.07 53 TRP C N 1
ATOM 4832 C CA . TRP C 1 53 ? 95.137 56.674 33.306 1.00 23.92 53 TRP C CA 1
ATOM 4833 C C . TRP C 1 53 ? 94.732 57.337 31.978 1.00 23.94 53 TRP C C 1
ATOM 4834 O O . TRP C 1 53 ? 93.548 57.548 31.721 1.00 24.05 53 TRP C O 1
ATOM 4845 N N . LEU C 1 54 ? 95.715 57.692 31.154 1.00 24.02 54 LEU C N 1
ATOM 4846 C CA . LEU C 1 54 ? 95.470 58.533 29.975 1.00 24.21 54 LEU C CA 1
ATOM 4847 C C . LEU C 1 54 ? 95.153 57.748 28.697 1.00 24.42 54 LEU C C 1
ATOM 4848 O O . LEU C 1 54 ? 95.908 56.857 28.294 1.00 24.43 54 LEU C O 1
ATOM 4853 N N . ALA C 1 55 ? 94.045 58.108 28.054 1.00 24.65 55 ALA C N 1
ATOM 4854 C CA . ALA C 1 55 ? 93.718 57.612 26.721 1.00 24.91 55 ALA C CA 1
ATOM 4855 C C . ALA C 1 55 ? 93.736 58.770 25.723 1.00 25.35 55 ALA C C 1
ATOM 4856 O O . ALA C 1 55 ? 93.595 59.936 26.100 1.00 25.10 55 ALA C O 1
ATOM 4858 N N . VAL C 1 56 ? 93.902 58.422 24.450 1.00 25.83 56 VAL C N 1
ATOM 4859 C CA . VAL C 1 56 ? 94.006 59.389 23.358 1.00 26.18 56 VAL C CA 1
ATOM 4860 C C . VAL C 1 56 ? 93.112 59.013 22.170 1.00 26.25 56 VAL C C 1
ATOM 4861 O O . VAL C 1 56 ? 92.540 59.887 21.523 1.00 26.61 56 VAL C O 1
ATOM 4865 N N . LEU C 1 57 ? 93.035 57.721 21.860 1.00 26.26 57 LEU C N 1
ATOM 4866 C CA . LEU C 1 57 ? 92.190 57.227 20.777 1.00 26.25 57 LEU C CA 1
ATOM 4867 C C . LEU C 1 57 ? 90.844 56.757 21.339 1.00 26.10 57 LEU C C 1
ATOM 4868 O O . LEU C 1 57 ? 89.988 57.585 21.649 1.00 26.18 57 LEU C O 1
ATOM 4873 N N . ASP C 1 58 ? 90.654 55.448 21.488 1.00 25.98 58 ASP C N 1
ATOM 4874 C CA . ASP C 1 58 ? 89.423 54.921 22.083 1.00 25.99 58 ASP C CA 1
ATOM 4875 C C . ASP C 1 58 ? 89.409 55.169 23.586 1.00 25.64 58 ASP C C 1
ATOM 4876 O O . ASP C 1 58 ? 90.464 55.358 24.205 1.00 25.68 58 ASP C O 1
ATOM 4881 N N . GLN C 1 59 ? 88.208 55.163 24.159 1.00 25.14 59 GLN C N 1
ATOM 4882 C CA . GLN C 1 59 ? 88.044 55.035 25.600 1.00 24.90 59 GLN C CA 1
ATOM 4883 C C . GLN C 1 59 ? 88.543 53.643 25.965 1.00 24.62 59 GLN C C 1
ATOM 4884 O O . GLN C 1 59 ? 88.195 52.668 25.298 1.00 24.65 59 GLN C O 1
ATOM 4890 N N . GLN C 1 60 ? 89.348 53.544 27.016 1.00 24.26 60 GLN C N 1
ATOM 4891 C CA . GLN C 1 60 ? 89.852 52.247 27.454 1.00 24.03 60 GLN C CA 1
ATOM 4892 C C . GLN C 1 60 ? 89.155 51.807 28.739 1.00 24.03 60 GLN C C 1
ATOM 4893 O O . GLN C 1 60 ? 88.815 52.636 29.586 1.00 24.08 60 GLN C O 1
ATOM 4899 N N . TRP C 1 61 ? 88.838 50.516 28.812 1.00 23.85 61 TRP C N 1
ATOM 4900 C CA . TRP C 1 61 ? 88.300 49.900 30.019 1.00 23.82 61 TRP C CA 1
ATOM 4901 C C . TRP C 1 61 ? 89.154 48.689 30.355 1.00 23.70 61 TRP C C 1
ATOM 4902 O O . TRP C 1 61 ? 89.405 47.857 29.489 1.00 23.66 61 TRP C O 1
ATOM 4913 N N . LEU C 1 62 ? 89.588 48.590 31.608 1.00 23.54 62 LEU C N 1
ATOM 4914 C CA . LEU C 1 62 ? 90.419 47.477 32.057 1.00 23.50 62 LEU C CA 1
ATOM 4915 C C . LEU C 1 62 ? 89.585 46.192 32.062 1.00 23.79 62 LEU C C 1
ATOM 4916 O O . LEU C 1 62 ? 88.611 46.083 32.808 1.00 23.56 62 LEU C O 1
ATOM 4921 N N . THR C 1 63 ? 89.975 45.229 31.229 1.00 24.12 63 THR C N 1
ATOM 4922 C CA . THR C 1 63 ? 89.264 43.949 31.122 1.00 24.53 63 THR C CA 1
ATOM 4923 C C . THR C 1 63 ? 90.114 42.728 31.504 1.00 24.92 63 THR C C 1
ATOM 4924 O O . THR C 1 63 ? 89.646 41.595 31.390 1.00 25.05 63 THR C O 1
ATOM 4928 N N . ARG C 1 64 ? 91.350 42.956 31.950 1.00 25.18 64 ARG C N 1
ATOM 4929 C CA . ARG C 1 64 ? 92.200 41.880 32.460 1.00 25.48 64 ARG C CA 1
ATOM 4930 C C . ARG C 1 64 ? 91.685 41.384 33.808 1.00 25.19 64 ARG C C 1
ATOM 4931 O O . ARG C 1 64 ? 91.542 42.184 34.726 1.00 25.30 64 ARG C O 1
ATOM 4939 N N . PRO C 1 65 ? 91.426 40.065 33.938 1.00 24.90 65 PRO C N 1
ATOM 4940 C CA . PRO C 1 65 ? 90.912 39.525 35.199 1.00 24.82 65 PRO C CA 1
ATOM 4941 C C . PRO C 1 65 ? 91.814 39.792 36.398 1.00 24.67 65 PRO C C 1
ATOM 4942 O O . PRO C 1 65 ? 91.315 40.137 37.479 1.00 24.30 65 PRO C O 1
ATOM 4946 N N . ARG C 1 66 ? 93.124 39.646 36.197 1.00 24.45 66 ARG C N 1
ATOM 4947 C CA . ARG C 1 66 ? 94.104 39.888 37.253 1.00 24.45 66 ARG C CA 1
ATOM 4948 C C . ARG C 1 66 ? 95.376 40.548 36.709 1.00 24.30 66 ARG C C 1
ATOM 4949 O O . ARG C 1 66 ? 96.016 40.027 35.797 1.00 24.27 66 ARG C O 1
ATOM 4957 N N . SER C 1 67 ? 95.713 41.708 37.266 1.00 24.10 67 SER C N 1
ATOM 4958 C CA . SER C 1 67 ? 96.930 42.423 36.918 1.00 23.98 67 SER C CA 1
ATOM 4959 C C . SER C 1 67 ? 97.773 42.563 38.175 1.00 24.17 67 SER C C 1
ATOM 4960 O O . SER C 1 67 ? 97.303 43.092 39.185 1.00 23.84 67 SER C O 1
ATOM 4963 N N . GLU C 1 68 ? 99.003 42.064 38.122 1.00 24.40 68 GLU C N 1
ATOM 4964 C CA . GLU C 1 68 ? 99.918 42.186 39.242 1.00 24.88 68 GLU C CA 1
ATOM 4965 C C . GLU C 1 68 ? 101.323 42.520 38.775 1.00 24.79 68 GLU C C 1
ATOM 4966 O O . GLU C 1 68 ? 101.728 42.168 37.668 1.00 24.98 68 GLU C O 1
ATOM 4972 N N . GLY C 1 69 ? 102.040 43.244 39.625 1.00 24.59 69 GLY C N 1
ATOM 4973 C CA . GLY C 1 69 ? 103.391 43.682 39.326 1.00 24.28 69 GLY C CA 1
ATOM 4974 C C . GLY C 1 69 ? 103.852 44.681 40.360 1.00 23.96 69 GLY C C 1
ATOM 4975 O O . GLY C 1 69 ? 103.230 44.830 41.412 1.00 24.01 69 GLY C O 1
ATOM 4976 N N . VAL C 1 70 ? 104.946 45.367 40.054 1.00 23.63 70 VAL C N 1
ATOM 4977 C CA . VAL C 1 70 ? 105.494 46.389 40.932 1.00 23.32 70 VAL C CA 1
ATOM 4978 C C . VAL C 1 70 ? 105.732 47.659 40.121 1.00 23.05 70 VAL C C 1
ATOM 4979 O O . VAL C 1 70 ? 106.560 47.673 39.211 1.00 23.21 70 VAL C O 1
ATOM 4983 N N . HIS C 1 71 ? 104.964 48.703 40.416 1.00 22.50 71 HIS C N 1
ATOM 4984 C CA . HIS C 1 71 ? 105.051 49.945 39.666 1.00 22.18 71 HIS C CA 1
ATOM 4985 C C . HIS C 1 71 ? 105.961 50.938 40.380 1.00 21.92 71 HIS C C 1
ATOM 4986 O O . HIS C 1 71 ? 105.896 51.087 41.602 1.00 22.01 71 HIS C O 1
ATOM 4993 N N . VAL C 1 72 ? 106.842 51.568 39.609 1.00 21.64 72 VAL C N 1
ATOM 4994 C CA . VAL C 1 72 ? 107.712 52.626 40.104 1.00 21.43 72 VAL C CA 1
ATOM 4995 C C . VAL C 1 72 ? 107.283 53.930 39.441 1.00 21.30 72 VAL C C 1
ATOM 4996 O O . VAL C 1 72 ? 107.366 54.064 38.217 1.00 20.83 72 VAL C O 1
ATOM 5000 N N . ASP C 1 73 ? 106.782 54.868 40.245 1.00 21.43 73 ASP C N 1
ATOM 5001 C CA . ASP C 1 73 ? 106.316 56.161 39.739 1.00 21.45 73 ASP C CA 1
ATOM 5002 C C . ASP C 1 73 ? 107.476 56.931 39.120 1.00 21.63 73 ASP C C 1
ATOM 5003 O O . ASP C 1 73 ? 108.535 57.052 39.731 1.00 21.29 73 ASP C O 1
ATOM 5008 N N . GLU C 1 74 ? 107.256 57.493 37.932 1.00 21.96 74 GLU C N 1
ATOM 5009 C CA . GLU C 1 74 ? 108.341 58.132 37.176 1.00 22.18 74 GLU C CA 1
ATOM 5010 C C . GLU C 1 74 ? 108.716 59.535 37.673 1.00 21.73 74 GLU C C 1
ATOM 5011 O O . GLU C 1 74 ? 109.675 60.133 37.181 1.00 21.57 74 GLU C O 1
ATOM 5017 N N . ASN C 1 75 ? 107.965 60.049 38.644 1.00 21.21 75 ASN C N 1
ATOM 5018 C CA . ASN C 1 75 ? 108.348 61.249 39.380 1.00 20.88 75 ASN C CA 1
ATOM 5019 C C . ASN C 1 75 ? 108.856 60.941 40.788 1.00 20.95 75 ASN C C 1
ATOM 5020 O O . ASN C 1 75 ? 109.814 61.560 41.253 1.00 20.78 75 ASN C O 1
ATOM 5025 N N . TRP C 1 76 ? 108.219 59.980 41.456 1.00 21.21 76 TRP C N 1
ATOM 5026 C CA . TRP C 1 76 ? 108.444 59.738 42.886 1.00 21.46 76 TRP C CA 1
ATOM 5027 C C . TRP C 1 76 ? 109.067 58.374 43.177 1.00 21.50 76 TRP C C 1
ATOM 5028 O O . TRP C 1 76 ? 108.829 57.785 44.234 1.00 21.56 76 TRP C O 1
ATOM 5039 N N . TYR C 1 77 ? 109.950 57.941 42.281 1.00 21.78 77 TYR C N 1
ATOM 5040 C CA . TYR C 1 77 ? 110.655 56.653 42.407 1.00 21.99 77 TYR C CA 1
ATOM 5041 C C . TYR C 1 77 ? 111.597 56.553 43.615 1.00 22.59 77 TYR C C 1
ATOM 5042 O O . TYR C 1 77 ? 111.941 55.451 44.036 1.00 22.56 77 TYR C O 1
ATOM 5051 N N . GLU C 1 78 ? 112.040 57.693 44.141 1.00 23.47 78 GLU C N 1
ATOM 5052 C CA . GLU C 1 78 ? 112.980 57.704 45.265 1.00 24.41 78 GLU C CA 1
ATOM 5053 C C . GLU C 1 78 ? 112.338 57.237 46.570 1.00 24.62 78 GLU C C 1
ATOM 5054 O O . GLU C 1 78 ? 113.014 56.656 47.417 1.00 24.63 78 GLU C O 1
ATOM 5060 N N . PHE C 1 79 ? 111.035 57.482 46.717 1.00 25.12 79 PHE C N 1
ATOM 5061 C CA . PHE C 1 79 ? 110.313 57.173 47.956 1.00 25.35 79 PHE C CA 1
ATOM 5062 C C . PHE C 1 79 ? 109.820 55.719 48.057 1.00 25.28 79 PHE C C 1
ATOM 5063 O O . PHE C 1 79 ? 109.248 55.325 49.085 1.00 25.40 79 PHE C O 1
ATOM 5071 N N . GLY C 1 80 ? 110.016 54.928 47.002 1.00 24.99 80 GLY C N 1
ATOM 5072 C CA . GLY C 1 80 ? 109.733 53.489 47.065 1.00 24.84 80 GLY C CA 1
ATOM 5073 C C . GLY C 1 80 ? 108.886 52.932 45.935 1.00 24.59 80 GLY C C 1
ATOM 5074 O O . GLY C 1 80 ? 108.613 53.609 44.945 1.00 24.58 80 GLY C O 1
ATOM 5075 N N . ASP C 1 81 ? 108.449 51.688 46.107 1.00 24.39 81 ASP C N 1
ATOM 5076 C CA . ASP C 1 81 ? 107.762 50.955 45.055 1.00 24.23 81 ASP C CA 1
ATOM 5077 C C . ASP C 1 81 ? 106.293 50.728 45.399 1.00 24.12 81 ASP C C 1
ATOM 5078 O O . ASP C 1 81 ? 105.926 50.621 46.570 1.00 23.82 81 ASP C O 1
ATOM 5083 N N . LEU C 1 82 ? 105.469 50.645 44.358 1.00 23.93 82 LEU C N 1
ATOM 5084 C CA . LEU C 1 82 ? 104.038 50.423 44.497 1.00 23.81 82 LEU C CA 1
ATOM 5085 C C . LEU C 1 82 ? 103.663 49.051 43.923 1.00 23.53 82 LEU C C 1
ATOM 5086 O O . LEU C 1 82 ? 103.381 48.914 42.729 1.00 23.16 82 LEU C O 1
ATOM 5091 N N . ALA C 1 83 ? 103.707 48.030 44.773 1.00 23.35 83 ALA C N 1
ATOM 5092 C CA . ALA C 1 83 ? 103.296 46.680 44.383 1.00 23.29 83 ALA C CA 1
ATOM 5093 C C . ALA C 1 83 ? 101.779 46.631 44.237 1.00 23.13 83 ALA C C 1
ATOM 5094 O O . ALA C 1 83 ? 101.062 47.330 44.957 1.00 22.95 83 ALA C O 1
ATOM 5096 N N . TYR C 1 84 ? 101.286 45.829 43.295 1.00 23.02 84 TYR C N 1
ATOM 5097 C CA . TYR C 1 84 ? 99.842 45.715 43.096 1.00 22.99 84 TYR C CA 1
ATOM 5098 C C . TYR C 1 84 ? 99.386 44.332 42.659 1.00 23.12 84 TYR C C 1
ATOM 5099 O O . TYR C 1 84 ? 100.145 43.567 42.059 1.00 23.08 84 TYR C O 1
ATOM 5108 N N . ASP C 1 85 ? 98.123 44.047 42.967 1.00 23.24 85 ASP C N 1
ATOM 5109 C CA . ASP C 1 85 ? 97.431 42.846 42.525 1.00 23.25 85 ASP C CA 1
ATOM 5110 C C . ASP C 1 85 ? 95.960 43.230 42.330 1.00 23.34 85 ASP C C 1
ATOM 5111 O O . ASP C 1 85 ? 95.146 43.101 43.247 1.00 23.21 85 ASP C O 1
ATOM 5116 N N . ILE C 1 86 ? 95.659 43.771 41.148 1.00 23.50 86 ILE C N 1
ATOM 5117 C CA . ILE C 1 86 ? 94.352 44.346 40.834 1.00 23.63 86 ILE C CA 1
ATOM 5118 C C . ILE C 1 86 ? 93.437 43.328 40.159 1.00 23.75 86 ILE C C 1
ATOM 5119 O O . ILE C 1 86 ? 93.742 42.823 39.076 1.00 23.62 86 ILE C O 1
ATOM 5124 N N . ARG C 1 87 ? 92.283 43.089 40.766 1.00 24.01 87 ARG C N 1
ATOM 5125 C CA . ARG C 1 87 ? 91.284 42.192 40.204 1.00 24.50 87 ARG C CA 1
ATOM 5126 C C . ARG C 1 87 ? 90.205 43.015 39.515 1.00 24.39 87 ARG C C 1
ATOM 5127 O O . ARG C 1 87 ? 89.745 44.015 40.067 1.00 24.30 87 ARG C O 1
ATOM 5135 N N . ALA C 1 88 ? 89.834 42.615 38.297 1.00 24.38 88 ALA C N 1
ATOM 5136 C CA . ALA C 1 88 ? 88.792 43.302 37.533 1.00 24.31 88 ALA C CA 1
ATOM 5137 C C . ALA C 1 88 ? 87.524 42.462 37.370 1.00 24.37 88 ALA C C 1
ATOM 5138 O O . ALA C 1 88 ? 87.578 41.230 37.299 1.00 24.28 88 ALA C O 1
ATOM 5140 N N . ASP C 1 89 ? 86.392 43.155 37.268 1.00 24.41 89 ASP C N 1
ATOM 5141 C CA . ASP C 1 89 ? 85.122 42.544 36.920 1.00 24.48 89 ASP C CA 1
ATOM 5142 C C . ASP C 1 89 ? 85.008 42.581 35.391 1.00 24.51 89 ASP C C 1
ATOM 5143 O O . ASP C 1 89 ? 84.537 43.564 34.815 1.00 24.49 89 ASP C O 1
ATOM 5148 N N . THR C 1 90 ? 85.480 41.517 34.743 1.00 24.50 90 THR C N 1
ATOM 5149 C CA . THR C 1 90 ? 85.498 41.437 33.282 1.00 24.57 90 THR C CA 1
ATOM 5150 C C . THR C 1 90 ? 84.096 41.533 32.677 1.00 24.55 90 THR C C 1
ATOM 5151 O O . THR C 1 90 ? 83.897 42.205 31.670 1.00 24.33 90 THR C O 1
ATOM 5155 N N . ALA C 1 91 ? 83.125 40.896 33.322 1.00 24.64 91 ALA C N 1
ATOM 5156 C CA . ALA C 1 91 ? 81.741 40.913 32.851 1.00 24.81 91 ALA C CA 1
ATOM 5157 C C . ALA C 1 91 ? 81.190 42.339 32.751 1.00 24.87 91 ALA C C 1
ATOM 5158 O O . ALA C 1 91 ? 80.628 42.730 31.718 1.00 24.75 91 ALA C O 1
ATOM 5160 N N . LEU C 1 92 ? 81.392 43.122 33.810 1.00 24.79 92 LEU C N 1
ATOM 5161 C CA . LEU C 1 92 ? 80.883 44.494 33.857 1.00 24.80 92 LEU C CA 1
ATOM 5162 C C . LEU C 1 92 ? 81.707 45.420 32.958 1.00 24.78 92 LEU C C 1
ATOM 5163 O O . LEU C 1 92 ? 81.148 46.280 32.272 1.00 24.80 92 LEU C O 1
ATOM 5168 N N . ALA C 1 93 ? 83.028 45.246 32.973 1.00 24.63 93 ALA C N 1
ATOM 5169 C CA . ALA C 1 93 ? 83.926 46.053 32.142 1.00 24.73 93 ALA C CA 1
ATOM 5170 C C . ALA C 1 93 ? 83.670 45.814 30.660 1.00 24.76 93 ALA C C 1
ATOM 5171 O O . ALA C 1 93 ? 83.636 46.753 29.866 1.00 24.69 93 ALA C O 1
ATOM 5173 N N . GLU C 1 94 ? 83.485 44.549 30.293 1.00 25.02 94 GLU C N 1
ATOM 5174 C CA . GLU C 1 94 ? 83.175 44.187 28.913 1.00 25.11 94 GLU C CA 1
ATOM 5175 C C . GLU C 1 94 ? 81.809 44.749 28.486 1.00 24.96 94 GLU C C 1
ATOM 5176 O O . GLU C 1 94 ? 81.638 45.174 27.345 1.00 24.91 94 GLU C O 1
ATOM 5182 N N . ALA C 1 95 ? 80.856 44.783 29.415 1.00 24.94 95 ALA C N 1
ATOM 5183 C CA . ALA C 1 95 ? 79.545 45.390 29.158 1.00 24.98 95 ALA C CA 1
ATOM 5184 C C . ALA C 1 95 ? 79.655 46.900 28.958 1.00 25.02 95 ALA C C 1
ATOM 5185 O O . ALA C 1 95 ? 78.863 47.488 28.219 1.00 25.44 95 ALA C O 1
ATOM 5187 N N . CYS C 1 96 ? 80.607 47.527 29.650 1.00 24.85 96 CYS C N 1
ATOM 5188 C CA . CYS C 1 96 ? 80.885 48.955 29.477 1.00 24.70 96 CYS C CA 1
ATOM 5189 C C . CYS C 1 96 ? 81.565 49.248 28.139 1.00 24.78 96 CYS C C 1
ATOM 5190 O O . CYS C 1 96 ? 81.327 50.293 27.534 1.00 24.65 96 CYS C O 1
ATOM 5193 N N . VAL C 1 97 ? 82.443 48.345 27.707 1.00 24.94 97 VAL C N 1
ATOM 5194 C CA . VAL C 1 97 ? 83.076 48.448 26.390 1.00 25.06 97 VAL C CA 1
ATOM 5195 C C . VAL C 1 97 ? 82.022 48.386 25.282 1.00 25.28 97 VAL C C 1
ATOM 5196 O O . VAL C 1 97 ? 82.084 49.143 24.318 1.00 25.45 97 VAL C O 1
ATOM 5200 N N . THR C 1 98 ? 81.039 47.507 25.449 1.00 25.67 98 THR C N 1
ATOM 5201 C CA . THR C 1 98 ? 79.972 47.332 24.466 1.00 25.98 98 THR C CA 1
ATOM 5202 C C . THR C 1 98 ? 79.024 48.539 24.418 1.00 26.35 98 THR C C 1
ATOM 5203 O O . THR C 1 98 ? 78.634 48.989 23.341 1.00 26.42 98 THR C O 1
ATOM 5207 N N . SER C 1 99 ? 78.654 49.045 25.590 1.00 26.72 99 SER C N 1
ATOM 5208 C CA . SER C 1 99 ? 77.682 50.132 25.697 1.00 27.09 99 SER C CA 1
ATOM 5209 C C . SER C 1 99 ? 78.242 51.475 25.232 1.00 27.48 99 SER C C 1
ATOM 5210 O O . SER C 1 99 ? 77.491 52.337 24.771 1.00 27.66 99 SER C O 1
ATOM 5213 N N . SER C 1 100 ? 79.555 51.650 25.353 1.00 27.73 100 SER C N 1
ATOM 5214 C CA . SER C 1 100 ? 80.196 52.929 25.057 1.00 27.94 100 SER C CA 1
ATOM 5215 C C . SER C 1 100 ? 79.831 53.522 23.682 1.00 28.21 100 SER C C 1
ATOM 5216 O O . SER C 1 100 ? 79.375 54.670 23.615 1.00 28.25 100 SER C O 1
ATOM 5219 N N . PRO C 1 101 ? 80.028 52.757 22.589 1.00 28.45 101 PRO C N 1
ATOM 5220 C CA . PRO C 1 101 ? 79.707 53.291 21.261 1.00 28.66 101 PRO C CA 1
ATOM 5221 C C . PRO C 1 101 ? 78.214 53.546 21.025 1.00 28.87 101 PRO C C 1
ATOM 5222 O O . PRO C 1 101 ? 77.860 54.325 20.141 1.00 28.93 101 PRO C O 1
ATOM 5226 N N . LEU C 1 102 ? 77.354 52.883 21.792 1.00 29.25 102 LEU C N 1
ATOM 5227 C CA . LEU C 1 102 ? 75.910 53.141 21.743 1.00 29.66 102 LEU C CA 1
ATOM 5228 C C . LEU C 1 102 ? 75.570 54.498 22.361 1.00 29.82 102 LEU C C 1
ATOM 5229 O O . LEU C 1 102 ? 74.534 55.080 22.046 1.00 30.01 102 LEU C O 1
ATOM 5234 N N . HIS C 1 103 ? 76.452 54.998 23.228 1.00 29.89 103 HIS C N 1
ATOM 5235 C CA . HIS C 1 103 ? 76.333 56.345 23.785 1.00 29.73 103 HIS C CA 1
ATOM 5236 C C . HIS C 1 103 ? 77.261 57.353 23.081 1.00 29.79 103 HIS C C 1
ATOM 5237 O O . HIS C 1 103 ? 77.460 58.463 23.572 1.00 29.90 103 HIS C O 1
ATOM 5244 N N . GLY C 1 104 ? 77.819 56.967 21.934 1.00 29.64 104 GLY C N 1
ATOM 5245 C CA . GLY C 1 104 ? 78.586 57.885 21.084 1.00 29.58 104 GLY C CA 1
ATOM 5246 C C . GLY C 1 104 ? 80.085 57.966 21.337 1.00 29.50 104 GLY C C 1
ATOM 5247 O O . GLY C 1 104 ? 80.747 58.878 20.843 1.00 29.46 104 GLY C O 1
ATOM 5248 N N . VAL C 1 105 ? 80.633 56.992 22.058 1.00 29.41 105 VAL C N 1
ATOM 5249 C CA . VAL C 1 105 ? 82.050 56.991 22.419 1.00 29.34 105 VAL C CA 1
ATOM 5250 C C . VAL C 1 105 ? 82.686 55.655 22.060 1.00 29.46 105 VAL C C 1
ATOM 5251 O O . VAL C 1 105 ? 82.375 54.634 22.665 1.00 29.52 105 VAL C O 1
ATOM 5255 N N . HIS C 1 106 ? 83.571 55.662 21.069 1.00 29.66 106 HIS C N 1
ATOM 5256 C CA . HIS C 1 106 ? 84.269 54.445 20.655 1.00 29.81 106 HIS C CA 1
ATOM 5257 C C . HIS C 1 106 ? 85.142 53.970 21.813 1.00 29.67 106 HIS C C 1
ATOM 5258 O O . HIS C 1 106 ? 85.866 54.768 22.409 1.00 29.58 106 HIS C O 1
ATOM 5265 N N . ALA C 1 107 ? 85.016 52.694 22.176 1.00 29.44 107 ALA C N 1
ATOM 5266 C CA . ALA C 1 107 ? 85.755 52.141 23.311 1.00 29.22 107 ALA C CA 1
ATOM 5267 C C . ALA C 1 107 ? 86.339 50.761 23.017 1.00 28.94 107 ALA C C 1
ATOM 5268 O O . ALA C 1 107 ? 85.873 50.050 22.127 1.00 28.92 107 ALA C O 1
ATOM 5270 N N . ARG C 1 108 ? 87.371 50.405 23.775 1.00 28.63 108 ARG C N 1
ATOM 5271 C CA . ARG C 1 108 ? 88.024 49.104 23.662 1.00 28.44 108 ARG C CA 1
ATOM 5272 C C . ARG C 1 108 ? 88.369 48.574 25.046 1.00 28.01 108 ARG C C 1
ATOM 5273 O O . ARG C 1 108 ? 88.524 49.348 25.996 1.00 27.68 108 ARG C O 1
ATOM 5281 N N . GLY C 1 109 ? 88.464 47.250 25.153 1.00 27.60 109 GLY C N 1
ATOM 5282 C CA . GLY C 1 109 ? 88.971 46.606 26.359 1.00 27.29 109 GLY C CA 1
ATOM 5283 C C . GLY C 1 109 ? 90.485 46.611 26.325 1.00 27.01 109 GLY C C 1
ATOM 5284 O O . GLY C 1 109 ? 91.079 46.754 25.259 1.00 27.19 109 GLY C O 1
ATOM 5285 N N . VAL C 1 110 ? 91.114 46.509 27.491 1.00 26.81 110 VAL C N 1
ATOM 5286 C CA . VAL C 1 110 ? 92.570 46.402 27.565 1.00 26.64 110 VAL C CA 1
ATOM 5287 C C . VAL C 1 110 ? 92.975 45.262 28.501 1.00 26.43 110 VAL C C 1
ATOM 5288 O O . VAL C 1 110 ? 92.873 45.373 29.722 1.00 26.36 110 VAL C O 1
ATOM 5292 N N . ASN C 1 111 ? 93.386 44.150 27.893 1.00 26.35 111 ASN C N 1
ATOM 5293 C CA . ASN C 1 111 ? 93.791 42.943 28.605 1.00 26.26 111 ASN C CA 1
ATOM 5294 C C . ASN C 1 111 ? 95.147 42.478 28.086 1.00 26.16 111 ASN C C 1
ATOM 5295 O O . ASN C 1 111 ? 95.223 41.743 27.098 1.00 26.21 111 ASN C O 1
ATOM 5300 N N . TYR C 1 112 ? 96.212 42.946 28.731 1.00 26.00 112 TYR C N 1
ATOM 5301 C CA . TYR C 1 112 ? 97.576 42.598 28.340 1.00 25.93 112 TYR C CA 1
ATOM 5302 C C . TYR C 1 112 ? 98.457 42.424 29.568 1.00 26.05 112 TYR C C 1
ATOM 5303 O O . TYR C 1 112 ? 98.387 43.228 30.504 1.00 26.02 112 TYR C O 1
ATOM 5312 N N . ASP C 1 113 ? 99.282 41.376 29.561 1.00 25.98 113 ASP C N 1
ATOM 5313 C CA . ASP C 1 113 ? 100.259 41.166 30.621 1.00 25.93 113 ASP C CA 1
ATOM 5314 C C . ASP C 1 113 ? 101.238 42.325 30.595 1.00 25.62 113 ASP C C 1
ATOM 5315 O O . ASP C 1 113 ? 101.826 42.618 29.556 1.00 25.78 113 ASP C O 1
ATOM 5320 N N . GLY C 1 114 ? 101.381 43.001 31.730 1.00 25.23 114 GLY C N 1
ATOM 5321 C CA . GLY C 1 114 ? 102.293 44.126 31.842 1.00 24.88 114 GLY C CA 1
ATOM 5322 C C . GLY C 1 114 ? 101.762 45.443 31.310 1.00 24.52 114 GLY C C 1
ATOM 5323 O O . GLY C 1 114 ? 102.545 46.344 31.028 1.00 24.62 114 GLY C O 1
ATOM 5324 N N . PHE C 1 115 ? 100.441 45.590 31.212 1.00 24.18 115 PHE C N 1
ATOM 5325 C CA . PHE C 1 115 ? 99.860 46.882 30.838 1.00 23.91 115 PHE C CA 1
ATOM 5326 C C . PHE C 1 115 ? 100.131 47.903 31.948 1.00 23.52 115 PHE C C 1
ATOM 5327 O O . PHE C 1 115 ? 100.002 47.573 33.125 1.00 23.75 115 PHE C O 1
ATOM 5335 N N . PRO C 1 116 ? 100.518 49.139 31.579 1.00 22.89 116 PRO C N 1
ATOM 5336 C CA . PRO C 1 116 ? 100.903 50.107 32.604 1.00 22.47 116 PRO C CA 1
ATOM 5337 C C . PRO C 1 116 ? 99.708 50.720 33.329 1.00 22.02 116 PRO C C 1
ATOM 5338 O O . PRO C 1 116 ? 99.195 51.767 32.922 1.00 22.05 116 PRO C O 1
ATOM 5342 N N . ILE C 1 117 ? 99.254 50.051 34.384 1.00 21.55 117 ILE C N 1
ATOM 5343 C CA . ILE C 1 117 ? 98.243 50.625 35.267 1.00 20.98 117 ILE C CA 1
ATOM 5344 C C . ILE C 1 117 ? 98.893 51.820 35.972 1.00 20.28 117 ILE C C 1
ATOM 5345 O O . ILE C 1 117 ? 100.058 51.760 36.369 1.00 19.86 117 ILE C O 1
ATOM 5350 N N . ASP C 1 118 ? 98.151 52.920 36.062 1.00 19.66 118 ASP C N 1
ATOM 5351 C CA . ASP C 1 118 ? 98.699 54.189 36.528 1.00 19.06 118 ASP C CA 1
ATOM 5352 C C . ASP C 1 118 ? 98.907 54.179 38.031 1.00 18.61 118 ASP C C 1
ATOM 5353 O O . ASP C 1 118 ? 98.312 53.366 38.738 1.00 18.87 118 ASP C O 1
ATOM 5358 N N . THR C 1 119 ? 99.708 55.128 38.510 1.00 18.06 119 THR C N 1
ATOM 5359 C CA . THR C 1 119 ? 100.005 55.280 39.935 1.00 17.68 119 THR C CA 1
ATOM 5360 C C . THR C 1 119 ? 98.756 55.511 40.789 1.00 17.62 119 THR C C 1
ATOM 5361 O O . THR C 1 119 ? 98.656 54.995 41.913 1.00 17.64 119 THR C O 1
ATOM 5365 N N . GLY C 1 120 ? 97.830 56.318 40.275 1.00 17.26 120 GLY C N 1
ATOM 5366 C CA . GLY C 1 120 ? 96.624 56.675 41.016 1.00 17.27 120 GLY C CA 1
ATOM 5367 C C . GLY C 1 120 ? 95.785 55.468 41.391 1.00 17.10 120 GLY C C 1
ATOM 5368 O O . GLY C 1 120 ? 95.471 55.253 42.561 1.00 16.75 120 GLY C O 1
ATOM 5369 N N . THR C 1 121 ? 95.458 54.668 40.383 1.00 17.19 121 THR C N 1
ATOM 5370 C CA . THR C 1 121 ? 94.671 53.449 40.560 1.00 17.07 121 THR C CA 1
ATOM 5371 C C . THR C 1 121 ? 95.337 52.483 41.546 1.00 17.00 121 THR C C 1
ATOM 5372 O O . THR C 1 121 ? 94.673 51.927 42.424 1.00 16.78 121 THR C O 1
ATOM 5376 N N . ILE C 1 122 ? 96.655 52.343 41.430 1.00 17.09 122 ILE C N 1
ATOM 5377 C CA . ILE C 1 122 ? 97.424 51.447 42.294 1.00 17.20 122 ILE C CA 1
ATOM 5378 C C . ILE C 1 122 ? 97.419 51.895 43.753 1.00 17.06 122 ILE C C 1
ATOM 5379 O O . ILE C 1 122 ? 97.127 51.094 44.639 1.00 17.19 122 ILE C O 1
ATOM 5384 N N . THR C 1 123 ? 97.735 53.163 44.005 1.00 16.93 123 THR C N 1
ATOM 5385 C CA . THR C 1 123 ? 97.802 53.655 45.383 1.00 16.90 123 THR C CA 1
ATOM 5386 C C . THR C 1 123 ? 96.420 53.716 46.021 1.00 17.22 123 THR C C 1
ATOM 5387 O O . THR C 1 123 ? 96.288 53.546 47.231 1.00 17.26 123 THR C O 1
ATOM 5391 N N . ALA C 1 124 ? 95.398 53.957 45.204 1.00 17.45 124 ALA C N 1
ATOM 5392 C CA . ALA C 1 124 ? 94.017 53.910 45.673 1.00 17.67 124 ALA C CA 1
ATOM 5393 C C . ALA C 1 124 ? 93.625 52.489 46.098 1.00 17.87 124 ALA C C 1
ATOM 5394 O O . ALA C 1 124 ? 93.007 52.309 47.143 1.00 17.80 124 ALA C O 1
ATOM 5396 N N . CYS C 1 125 ? 94.008 51.486 45.306 1.00 18.31 125 CYS C N 1
ATOM 5397 C CA . CYS C 1 125 ? 93.746 50.079 45.649 1.00 18.65 125 CYS C CA 1
ATOM 5398 C C . CYS C 1 125 ? 94.432 49.678 46.958 1.00 18.91 125 CYS C C 1
ATOM 5399 O O . CYS C 1 125 ? 93.802 49.101 47.848 1.00 18.62 125 CYS C O 1
ATOM 5402 N N . THR C 1 126 ? 95.711 50.025 47.080 1.00 19.35 126 THR C N 1
ATOM 5403 C CA . THR C 1 126 ? 96.506 49.680 48.259 1.00 19.81 126 THR C CA 1
ATOM 5404 C C . THR C 1 126 ? 95.924 50.299 49.534 1.00 20.24 126 THR C C 1
ATOM 5405 O O . THR C 1 126 ? 95.649 49.596 50.506 1.00 20.34 126 THR C O 1
ATOM 5409 N N . LEU C 1 127 ? 95.736 51.613 49.518 1.00 20.67 127 LEU C N 1
ATOM 5410 C CA . LEU C 1 127 ? 95.267 52.344 50.704 1.00 21.10 127 LEU C CA 1
ATOM 5411 C C . LEU C 1 127 ? 93.810 52.045 51.064 1.00 21.24 127 LEU C C 1
ATOM 5412 O O . LEU C 1 127 ? 93.484 51.899 52.243 1.00 21.31 127 LEU C O 1
ATOM 5417 N N . MET C 1 128 ? 92.937 51.983 50.058 1.00 21.61 128 MET C N 1
ATOM 5418 C CA . MET C 1 128 ? 91.508 51.722 50.283 1.00 21.73 128 MET C CA 1
ATOM 5419 C C . MET C 1 128 ? 91.186 50.234 50.453 1.00 21.97 128 MET C C 1
ATOM 5420 O O . MET C 1 128 ? 90.109 49.886 50.943 1.00 22.17 128 MET C O 1
ATOM 5425 N N . GLY C 1 129 ? 92.097 49.358 50.034 1.00 21.90 129 GLY C N 1
ATOM 5426 C CA . GLY C 1 129 ? 91.831 47.921 50.059 1.00 21.91 129 GLY C CA 1
ATOM 5427 C C . GLY C 1 129 ? 90.822 47.486 49.004 1.00 21.89 129 GLY C C 1
ATOM 5428 O O . GLY C 1 129 ? 89.999 46.599 49.251 1.00 21.98 129 GLY C O 1
ATOM 5429 N N . ILE C 1 130 ? 90.859 48.128 47.838 1.00 21.69 130 ILE C N 1
ATOM 5430 C CA . ILE C 1 130 ? 90.018 47.718 46.712 1.00 21.62 130 ILE C CA 1
ATOM 5431 C C . ILE C 1 130 ? 90.881 47.066 45.640 1.00 21.70 130 ILE C C 1
ATOM 5432 O O . ILE C 1 130 ? 92.104 46.977 45.787 1.00 21.60 130 ILE C O 1
ATOM 5437 N N . GLY C 1 131 ? 90.235 46.562 44.594 1.00 21.84 131 GLY C N 1
ATOM 5438 C CA . GLY C 1 131 ? 90.921 45.782 43.567 1.00 22.02 131 GLY C CA 1
ATOM 5439 C C . GLY C 1 131 ? 91.147 44.336 43.982 1.00 22.01 131 GLY C C 1
ATOM 5440 O O . GLY C 1 131 ? 91.936 43.623 43.359 1.00 21.88 131 GLY C O 1
ATOM 5441 N N . THR C 1 132 ? 90.449 43.901 45.028 1.00 22.14 132 THR C N 1
ATOM 5442 C CA . THR C 1 132 ? 90.521 42.514 45.493 1.00 22.26 132 THR C CA 1
ATOM 5443 C C . THR C 1 132 ? 89.453 41.680 44.800 1.00 22.38 132 THR C C 1
ATOM 5444 O O . THR C 1 132 ? 88.642 42.216 44.034 1.00 22.25 132 THR C O 1
ATOM 5448 N N . ASP C 1 133 ? 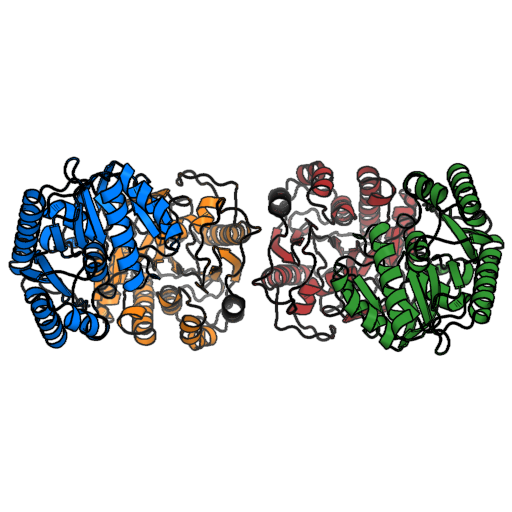89.436 40.379 45.094 1.00 22.50 133 ASP C N 1
ATOM 5449 C CA . ASP C 1 133 ? 88.409 39.486 44.560 1.00 22.72 133 ASP C CA 1
ATOM 5450 C C . ASP C 1 133 ? 87.012 39.855 45.062 1.00 22.59 133 ASP C C 1
ATOM 5451 O O . ASP C 1 133 ? 86.034 39.726 44.327 1.00 22.61 133 ASP C O 1
ATOM 5456 N N . ALA C 1 134 ? 86.932 40.364 46.289 1.00 22.52 134 ALA C N 1
ATOM 5457 C CA . ALA C 1 134 ? 85.663 40.807 46.862 1.00 22.55 134 ALA C CA 1
ATOM 5458 C C . ALA C 1 134 ? 85.216 42.159 46.290 1.00 22.59 134 ALA C C 1
ATOM 5459 O O . ALA C 1 134 ? 84.031 42.356 46.007 1.00 22.72 134 ALA C O 1
ATOM 5461 N N . PHE C 1 135 ? 86.165 43.075 46.092 1.00 22.53 135 PHE C N 1
ATOM 5462 C CA . PHE C 1 135 ? 85.867 44.403 45.544 1.00 22.36 135 PHE C CA 1
ATOM 5463 C C . PHE C 1 135 ? 86.660 44.648 44.258 1.00 21.97 135 PHE C C 1
ATOM 5464 O O . PHE C 1 135 ? 87.583 45.465 44.243 1.00 22.13 135 PHE C O 1
ATOM 5472 N N . PRO C 1 136 ? 86.316 43.924 43.178 1.00 21.41 136 PRO C N 1
ATOM 5473 C CA . PRO C 1 136 ? 87.023 44.062 41.912 1.00 20.90 136 PRO C CA 1
ATOM 5474 C C . PRO C 1 136 ? 86.696 45.379 41.209 1.00 20.41 136 PRO C C 1
ATOM 5475 O O . PRO C 1 136 ? 85.644 45.964 41.454 1.00 20.35 136 PRO C O 1
ATOM 5479 N N . LEU C 1 137 ? 87.584 45.816 40.320 1.00 19.89 137 LEU C N 1
ATOM 5480 C CA . LEU C 1 137 ? 87.447 47.116 39.681 1.00 19.37 137 LEU C CA 1
ATOM 5481 C C . LEU C 1 137 ? 86.795 47.037 38.306 1.00 19.19 137 LEU C C 1
ATOM 5482 O O . LEU C 1 137 ? 86.903 46.031 37.598 1.00 18.76 137 LEU C O 1
ATOM 5487 N N . VAL C 1 138 ? 86.076 48.106 37.974 1.00 19.00 138 VAL C N 1
ATOM 5488 C CA . VAL C 1 138 ? 85.791 48.475 36.600 1.00 18.82 138 VAL C CA 1
ATOM 5489 C C . VAL C 1 138 ? 86.410 49.859 36.424 1.00 19.06 138 VAL C C 1
ATOM 5490 O O . VAL C 1 138 ? 85.895 50.850 36.956 1.00 19.04 138 VAL C O 1
ATOM 5494 N N . VAL C 1 139 ? 87.568 49.891 35.766 1.00 19.10 139 VAL C N 1
ATOM 5495 C CA . VAL C 1 139 ? 88.332 51.111 35.553 1.00 19.18 139 VAL C CA 1
ATOM 5496 C C . VAL C 1 139 ? 88.112 51.637 34.146 1.00 19.49 139 VAL C C 1
ATOM 5497 O O . VAL C 1 139 ? 88.322 50.915 33.172 1.00 19.41 139 VAL C O 1
ATOM 5501 N N . GLY C 1 140 ? 87.726 52.907 34.053 1.00 19.83 140 GLY C N 1
ATOM 5502 C CA . GLY C 1 140 ? 87.564 53.594 32.776 1.00 19.98 140 GLY C CA 1
ATOM 5503 C C . GLY C 1 140 ? 88.597 54.698 32.666 1.00 20.26 140 GLY C C 1
ATOM 5504 O O . GLY C 1 140 ? 88.762 55.493 33.592 1.00 20.03 140 GLY C O 1
ATOM 5505 N N . SER C 1 141 ? 89.256 54.770 31.513 1.00 20.65 141 SER C N 1
ATOM 5506 C CA . SER C 1 141 ? 90.354 55.712 31.288 1.00 20.97 141 SER C CA 1
ATOM 5507 C C . SER C 1 141 ? 89.932 57.180 31.276 1.00 21.24 141 SER C C 1
ATOM 5508 O O . SER C 1 141 ? 88.765 57.513 31.044 1.00 21.26 141 SER C O 1
ATOM 5511 N N . ASN C 1 142 ? 90.897 58.041 31.598 1.00 21.60 142 ASN C N 1
ATOM 5512 C CA . ASN C 1 142 ? 90.807 59.469 31.326 1.00 21.66 142 ASN C CA 1
ATOM 5513 C C . ASN C 1 142 ? 91.236 59.703 29.892 1.00 21.93 142 ASN C C 1
ATOM 5514 O O . ASN C 1 142 ? 92.430 59.780 29.610 1.00 21.79 142 ASN C O 1
ATOM 5519 N N . ASN C 1 143 ? 90.273 59.763 28.976 1.00 22.43 143 ASN C N 1
ATOM 5520 C CA . ASN C 1 143 ? 90.578 60.130 27.600 1.00 22.88 143 ASN C CA 1
ATOM 5521 C C . ASN C 1 143 ? 90.752 61.647 27.526 1.00 23.43 143 ASN C C 1
ATOM 5522 O O . ASN C 1 143 ? 89.860 62.399 27.934 1.00 23.62 143 ASN C O 1
ATOM 5527 N N . LEU C 1 144 ? 91.896 62.088 27.005 1.00 23.81 144 LEU C N 1
ATOM 5528 C CA . LEU C 1 144 ? 92.256 63.508 27.012 1.00 24.25 144 LEU C CA 1
ATOM 5529 C C . LEU C 1 144 ? 91.330 64.397 26.175 1.00 24.63 144 LEU C C 1
ATOM 5530 O O . LEU C 1 144 ? 91.201 65.586 26.450 1.00 24.38 144 LEU C O 1
ATOM 5535 N N . TYR C 1 145 ? 90.690 63.815 25.165 1.00 25.29 145 TYR C N 1
ATOM 5536 C CA . TYR C 1 145 ? 89.781 64.557 24.298 1.00 26.02 145 TYR C CA 1
ATOM 5537 C C . TYR C 1 145 ? 88.347 64.603 24.829 1.00 26.02 145 TYR C C 1
ATOM 5538 O O . TYR C 1 145 ? 87.514 65.326 24.283 1.00 26.06 145 TYR C O 1
ATOM 5547 N N . HIS C 1 146 ? 88.082 63.890 25.924 1.00 26.13 146 HIS C N 1
ATOM 5548 C CA . HIS C 1 146 ? 86.760 63.898 26.556 1.00 26.15 146 HIS C CA 1
ATOM 5549 C C . HIS C 1 146 ? 86.612 65.071 27.519 1.00 26.20 146 HIS C C 1
ATOM 5550 O O . HIS C 1 146 ? 87.528 65.385 28.280 1.00 26.29 146 HIS C O 1
ATOM 5557 N N . SER C 1 147 ? 85.439 65.693 27.489 1.00 26.24 147 SER C N 1
ATOM 5558 C CA . SER C 1 147 ? 85.079 66.759 28.417 1.00 26.34 147 SER C CA 1
ATOM 5559 C C . SER C 1 147 ? 84.513 66.168 29.706 1.00 26.45 147 SER C C 1
ATOM 5560 O O . SER C 1 147 ? 84.352 64.953 29.830 1.00 26.25 147 SER C O 1
ATOM 5563 N N . GLY C 1 148 ? 84.178 67.044 30.646 1.00 26.71 148 GLY C N 1
ATOM 5564 C CA . GLY C 1 148 ? 83.503 66.642 31.872 1.00 27.09 148 GLY C CA 1
ATOM 5565 C C . GLY C 1 148 ? 82.153 66.006 31.603 1.00 27.38 148 GLY C C 1
ATOM 5566 O O . GLY C 1 148 ? 81.819 64.983 32.195 1.00 27.54 148 GLY C O 1
ATOM 5567 N N . GLU C 1 149 ? 81.391 66.590 30.681 1.00 27.68 149 GLU C N 1
ATOM 5568 C CA . GLU C 1 149 ? 80.068 66.073 30.342 1.00 28.01 149 GLU C CA 1
ATOM 5569 C C . GLU C 1 149 ? 80.154 64.663 29.738 1.00 27.61 149 GLU C C 1
ATOM 5570 O O . GLU C 1 149 ? 79.337 63.800 30.063 1.00 27.76 149 GLU C O 1
ATOM 5576 N N . ILE C 1 150 ? 81.153 64.421 28.892 1.00 27.16 150 ILE C N 1
ATOM 5577 C CA . ILE C 1 150 ? 81.378 63.082 28.337 1.00 26.97 150 ILE C CA 1
ATOM 5578 C C . ILE C 1 150 ? 81.801 62.092 29.431 1.00 26.81 150 ILE C C 1
ATOM 5579 O O . ILE C 1 150 ? 81.398 60.923 29.409 1.00 26.64 150 ILE C O 1
ATOM 5584 N N . THR C 1 151 ? 82.597 62.571 30.388 1.00 26.44 151 THR C N 1
ATOM 5585 C CA . THR C 1 151 ? 83.042 61.750 31.515 1.00 26.26 151 THR C CA 1
ATOM 5586 C C . THR C 1 151 ? 81.851 61.283 32.350 1.00 26.14 151 THR C C 1
ATOM 5587 O O . THR C 1 151 ? 81.815 60.138 32.806 1.00 26.06 151 THR C O 1
ATOM 5591 N N . GLU C 1 152 ? 80.880 62.170 32.538 1.00 25.99 152 GLU C N 1
ATOM 5592 C CA . GLU C 1 152 ? 79.639 61.813 33.219 1.00 26.01 152 GLU C CA 1
ATOM 5593 C C . GLU C 1 152 ? 78.847 60.773 32.431 1.00 25.91 152 GLU C C 1
ATOM 5594 O O . GLU C 1 152 ? 78.264 59.859 33.014 1.00 25.78 152 GLU C O 1
ATOM 5600 N N . LYS C 1 153 ? 78.824 60.926 31.109 1.00 25.93 153 LYS C N 1
ATOM 5601 C CA . LYS C 1 153 ? 78.134 59.986 30.232 1.00 26.03 153 LYS C CA 1
ATOM 5602 C C . LYS C 1 153 ? 78.747 58.580 30.327 1.00 26.02 153 LYS C C 1
ATOM 5603 O O . LYS C 1 153 ? 78.020 57.591 30.331 1.00 25.79 153 LYS C O 1
ATOM 5609 N N . LEU C 1 154 ? 80.074 58.498 30.426 1.00 26.15 154 LEU C N 1
ATOM 5610 C CA . LEU C 1 154 ? 80.753 57.209 30.637 1.00 26.03 154 LEU C CA 1
ATOM 5611 C C . LEU C 1 154 ? 80.421 56.595 32.001 1.00 25.99 154 LEU C C 1
ATOM 5612 O O . LEU C 1 154 ? 80.228 55.384 32.101 1.00 25.59 154 LEU C O 1
ATOM 5617 N N . ALA C 1 155 ? 80.351 57.428 33.040 1.00 26.05 155 ALA C N 1
ATOM 5618 C CA . ALA C 1 155 ? 80.056 56.952 34.397 1.00 26.21 155 ALA C CA 1
ATOM 5619 C C . ALA C 1 155 ? 78.618 56.439 34.536 1.00 26.34 155 ALA C C 1
ATOM 5620 O O . ALA C 1 155 ? 78.384 55.393 35.142 1.00 26.34 155 ALA C O 1
ATOM 5622 N N . ALA C 1 156 ? 77.661 57.201 34.012 1.00 26.60 156 ALA C N 1
ATOM 5623 C CA . ALA C 1 156 ? 76.243 56.820 34.058 1.00 26.69 156 ALA C CA 1
ATOM 5624 C C . ALA C 1 156 ? 75.991 55.559 33.229 1.00 26.65 156 ALA C C 1
ATOM 5625 O O . ALA C 1 156 ? 75.213 54.695 33.615 1.00 26.96 156 ALA C O 1
ATOM 5627 N N . LEU C 1 157 ? 76.649 55.484 32.082 1.00 26.70 157 LEU C N 1
ATOM 5628 C CA . LEU C 1 157 ? 76.644 54.302 31.215 1.00 26.81 157 LEU C CA 1
ATOM 5629 C C . LEU C 1 157 ? 77.082 53.041 31.963 1.00 26.80 157 LEU C C 1
ATOM 5630 O O . LEU C 1 157 ? 76.455 51.980 31.840 1.00 27.04 157 LEU C O 1
ATOM 5635 N N . ALA C 1 158 ? 78.149 53.170 32.746 1.00 26.58 158 ALA C N 1
ATOM 5636 C CA . ALA C 1 158 ? 78.666 52.064 33.538 1.00 26.46 158 ALA C CA 1
ATOM 5637 C C . ALA C 1 158 ? 77.689 51.665 34.644 1.00 26.57 158 ALA C C 1
ATOM 5638 O O . ALA C 1 158 ? 77.449 50.478 34.861 1.00 26.47 158 ALA C O 1
ATOM 5640 N N . VAL C 1 159 ? 77.120 52.662 35.322 1.00 26.64 159 VAL C N 1
ATOM 5641 C CA . VAL C 1 159 ? 76.156 52.428 36.399 1.00 26.66 159 VAL C CA 1
ATOM 5642 C C . VAL C 1 159 ? 74.900 51.706 35.898 1.00 26.91 159 VAL C C 1
ATOM 5643 O O . VAL C 1 159 ? 74.365 50.844 36.592 1.00 27.02 159 VAL C O 1
ATOM 5647 N N . ASP C 1 160 ? 74.459 52.042 34.687 1.00 27.23 160 ASP C N 1
ATOM 5648 C CA . ASP C 1 160 ? 73.349 51.345 34.030 1.00 27.33 160 ASP C CA 1
ATOM 5649 C C . ASP C 1 160 ? 73.692 49.887 33.729 1.00 27.34 160 ASP C C 1
ATOM 5650 O O . ASP C 1 160 ? 72.842 49.002 33.871 1.00 27.01 160 ASP C O 1
ATOM 5655 N N . CYS C 1 161 ? 74.923 49.652 33.273 1.00 27.47 161 CYS C N 1
ATOM 5656 C CA . CYS C 1 161 ? 75.400 48.291 33.023 1.00 27.47 161 CYS C CA 1
ATOM 5657 C C . CYS C 1 161 ? 75.393 47.479 34.318 1.00 27.70 161 CYS C C 1
ATOM 5658 O O . CYS C 1 161 ? 74.999 46.312 34.327 1.00 27.67 161 CYS C O 1
ATOM 5661 N N . ALA C 1 162 ? 75.785 48.120 35.415 1.00 27.90 162 ALA C N 1
ATOM 5662 C CA . ALA C 1 162 ? 75.777 47.477 36.728 1.00 28.04 162 ALA C CA 1
ATOM 5663 C C . ALA C 1 162 ? 74.352 47.171 37.202 1.00 28.22 162 ALA C C 1
ATOM 5664 O O . ALA C 1 162 ? 74.124 46.157 37.867 1.00 28.09 162 ALA C O 1
ATOM 5666 N N . LYS C 1 163 ? 73.406 48.059 36.884 1.00 28.50 163 LYS C N 1
ATOM 5667 C CA . LYS C 1 163 ? 71.995 47.840 37.234 1.00 28.73 163 LYS C CA 1
ATOM 5668 C C . LYS C 1 163 ? 71.453 46.566 36.577 1.00 28.74 163 LYS C C 1
ATOM 5669 O O . LYS C 1 163 ? 70.737 45.786 37.215 1.00 28.80 163 LYS C O 1
ATOM 5675 N N . ASP C 1 164 ? 71.800 46.373 35.305 1.00 28.70 164 ASP C N 1
ATOM 5676 C CA . ASP C 1 164 ? 71.384 45.199 34.540 1.00 28.74 164 ASP C CA 1
ATOM 5677 C C . ASP C 1 164 ? 71.942 43.904 35.128 1.00 28.65 164 ASP C C 1
ATOM 5678 O O . ASP C 1 164 ? 71.308 42.850 35.026 1.00 28.93 164 ASP C O 1
ATOM 5683 N N . GLN C 1 165 ? 73.128 43.986 35.731 1.00 28.25 165 GLN C N 1
ATOM 5684 C CA . GLN C 1 165 ? 73.787 42.820 36.318 1.00 27.89 165 GLN C CA 1
ATOM 5685 C C . GLN C 1 165 ? 73.498 42.678 37.821 1.00 27.59 165 GLN C C 1
ATOM 5686 O O . GLN C 1 165 ? 74.039 41.794 38.481 1.00 27.46 165 GLN C O 1
ATOM 5692 N N . ASN C 1 166 ? 72.596 43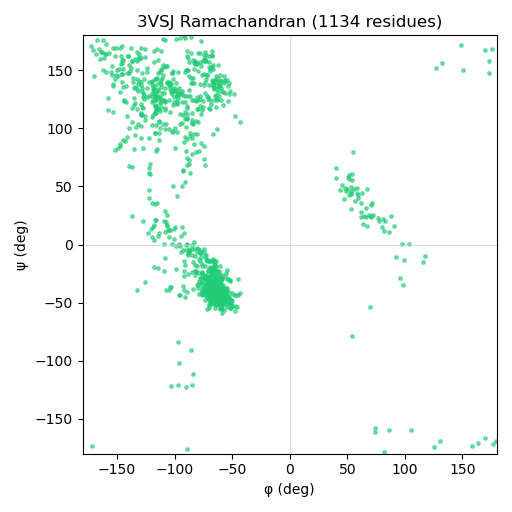.515 38.333 1.00 27.22 166 ASN C N 1
ATOM 5693 C CA . ASN C 1 166 ? 72.180 43.489 39.736 1.00 27.08 166 ASN C CA 1
ATOM 5694 C C . ASN C 1 166 ? 73.349 43.572 40.726 1.00 26.65 166 ASN C C 1
ATOM 5695 O O . ASN C 1 166 ? 73.373 42.869 41.739 1.00 26.73 166 ASN C O 1
ATOM 5700 N N . LYS C 1 167 ? 74.280 44.480 40.448 1.00 26.07 167 LYS C N 1
ATOM 5701 C CA . LYS C 1 167 ? 75.498 44.624 41.237 1.00 25.59 167 LYS C CA 1
ATOM 5702 C C . LYS C 1 167 ? 75.510 45.934 42.017 1.00 25.22 167 LYS C C 1
ATOM 5703 O O . LYS C 1 167 ? 75.124 46.979 41.496 1.00 25.14 167 LYS C O 1
ATOM 5709 N N . ARG C 1 168 ? 75.913 45.854 43.282 1.00 24.89 168 ARG C N 1
ATOM 5710 C CA . ARG C 1 168 ? 76.102 47.030 44.116 1.00 24.83 168 ARG C CA 1
ATOM 5711 C C . ARG C 1 168 ? 77.428 47.709 43.748 1.00 24.56 168 ARG C C 1
ATOM 5712 O O . ARG C 1 168 ? 78.481 47.062 43.718 1.00 24.53 168 ARG C O 1
ATOM 5720 N N . VAL C 1 169 ? 77.371 49.011 43.477 1.00 24.04 169 VAL C N 1
ATOM 5721 C CA . VAL C 1 169 ? 78.517 49.753 42.962 1.00 23.57 169 VAL C CA 1
ATOM 5722 C C . VAL C 1 169 ? 79.001 50.812 43.943 1.00 23.35 169 VAL C C 1
ATOM 5723 O O . VAL C 1 169 ? 78.209 51.624 44.429 1.00 23.21 169 VAL C O 1
ATOM 5727 N N . ALA C 1 170 ? 80.304 50.786 44.227 1.00 22.85 170 ALA C N 1
ATOM 5728 C CA . ALA C 1 170 ? 80.990 51.866 44.924 1.00 22.62 170 ALA C CA 1
ATOM 5729 C C . ALA C 1 170 ? 81.733 52.662 43.865 1.00 22.41 170 ALA C C 1
ATOM 5730 O O . ALA C 1 170 ? 82.382 52.068 43.004 1.00 22.75 170 ALA C O 1
ATOM 5732 N N . VAL C 1 171 ? 81.609 53.989 43.879 1.00 21.92 171 VAL C N 1
ATOM 5733 C CA . VAL C 1 171 ? 82.285 54.802 42.866 1.00 21.51 171 VAL C CA 1
ATOM 5734 C C . VAL C 1 171 ? 83.508 55.480 43.478 1.00 20.88 171 VAL C C 1
ATOM 5735 O O . VAL C 1 171 ? 83.486 55.889 44.635 1.00 20.81 171 VAL C O 1
ATOM 5739 N N . VAL C 1 172 ? 84.601 55.514 42.721 1.00 20.23 172 VAL C N 1
ATOM 5740 C CA . VAL C 1 172 ? 85.838 56.126 43.186 1.00 19.63 172 VAL C CA 1
ATOM 5741 C C . VAL C 1 172 ? 86.442 56.998 42.093 1.00 19.30 172 VAL C C 1
ATOM 5742 O O . VAL C 1 172 ? 86.699 56.528 40.983 1.00 18.86 172 VAL C O 1
ATOM 5746 N N . GLY C 1 173 ? 86.590 58.286 42.394 1.00 18.89 173 GLY C N 1
ATOM 5747 C CA . GLY C 1 173 ? 87.298 59.216 41.522 1.00 18.55 173 GLY C CA 1
ATOM 5748 C C . GLY C 1 173 ? 88.697 59.418 42.073 1.00 18.28 173 GLY C C 1
ATOM 5749 O O . GLY C 1 173 ? 88.860 59.793 43.235 1.00 18.11 173 GLY C O 1
ATOM 5750 N N . VAL C 1 174 ? 89.709 59.134 41.259 1.00 17.85 174 VAL C N 1
ATOM 5751 C CA . VAL C 1 174 ? 91.094 59.228 41.707 1.00 17.59 174 VAL C CA 1
ATOM 5752 C C . VAL C 1 174 ? 91.796 60.384 40.999 1.00 17.36 174 VAL C C 1
ATOM 5753 O O . VAL C 1 174 ? 91.887 60.408 39.773 1.00 17.22 174 VAL C O 1
ATOM 5757 N N . GLY C 1 175 ? 92.243 61.358 41.788 1.00 17.22 175 GLY C N 1
ATOM 5758 C CA . GLY C 1 175 ? 92.897 62.558 41.272 1.00 17.06 175 GLY C CA 1
ATOM 5759 C C . GLY C 1 175 ? 93.083 63.618 42.345 1.00 17.00 175 GLY C C 1
ATOM 5760 O O . GLY C 1 175 ? 92.504 63.525 43.433 1.00 16.51 175 GLY C O 1
ATOM 5761 N N . GLY C 1 176 ? 93.893 64.627 42.035 1.00 16.89 176 GLY C N 1
ATOM 5762 C CA . GLY C 1 176 ? 94.192 65.703 42.979 1.00 17.04 176 GLY C CA 1
ATOM 5763 C C . GLY C 1 176 ? 93.260 66.895 42.867 1.00 17.17 176 GLY C C 1
ATOM 5764 O O . GLY C 1 176 ? 92.323 66.898 42.062 1.00 17.30 176 GLY C O 1
ATOM 5765 N N . LEU C 1 177 ? 93.492 67.889 43.719 1.00 17.26 177 LEU C N 1
ATOM 5766 C CA . LEU C 1 177 ? 92.794 69.173 43.635 1.00 17.34 177 LEU C CA 1
ATOM 5767 C C . LEU C 1 177 ? 93.709 70.143 42.885 1.00 17.48 177 LEU C C 1
ATOM 5768 O O . LEU C 1 177 ? 94.113 69.834 41.768 1.00 17.20 177 LEU C O 1
ATOM 5773 N N . SER C 1 178 ? 94.098 71.263 43.499 1.00 17.78 178 SER C N 1
ATOM 5774 C CA . SER C 1 178 ? 94.946 72.245 42.818 1.00 18.05 178 SER C CA 1
ATOM 5775 C C . SER C 1 178 ? 96.273 71.603 42.416 1.00 18.17 178 SER C C 1
ATOM 5776 O O . SER C 1 178 ? 96.770 70.733 43.115 1.00 18.28 178 SER C O 1
ATOM 5779 N N . GLY C 1 179 ? 96.829 72.021 41.284 1.00 18.37 179 GLY C N 1
ATOM 5780 C CA . GLY C 1 179 ? 98.029 71.381 40.740 1.00 18.51 179 GLY C CA 1
ATOM 5781 C C . GLY C 1 179 ? 99.220 72.297 40.530 1.00 18.67 179 GLY C C 1
ATOM 5782 O O . GLY C 1 179 ? 99.879 72.224 39.494 1.00 18.71 179 GLY C O 1
ATOM 5783 N N . SER C 1 180 ? 99.540 73.121 41.523 1.00 18.90 180 SER C N 1
ATOM 5784 C CA . SER C 1 180 ? 100.742 73.961 41.452 1.00 19.35 180 SER C CA 1
ATOM 5785 C C . SER C 1 180 ? 101.925 73.251 42.109 1.00 19.78 180 SER C C 1
ATOM 5786 O O . SER C 1 180 ? 102.459 73.727 43.107 1.00 20.12 180 SER C O 1
ATOM 5789 N N . LEU C 1 181 ? 102.324 72.113 41.543 1.00 20.38 181 LEU C N 1
ATOM 5790 C CA . LEU C 1 181 ? 103.474 71.347 42.038 1.00 20.82 181 LEU C CA 1
ATOM 5791 C C . LEU C 1 181 ? 104.738 72.202 42.060 1.00 21.07 181 LEU C C 1
ATOM 5792 O O . LEU C 1 181 ? 105.001 72.943 41.115 1.00 21.19 181 LEU C O 1
ATOM 5797 N N . PHE C 1 182 ? 105.539 72.062 43.116 1.00 21.26 182 PHE C N 1
ATOM 5798 C CA . PHE C 1 182 ? 106.820 72.754 43.193 1.00 21.30 182 PHE C CA 1
ATOM 5799 C C . PHE C 1 182 ? 107.738 72.248 42.083 1.00 21.61 182 PHE C C 1
ATOM 5800 O O . PHE C 1 182 ? 107.705 71.065 41.735 1.00 21.55 182 PHE C O 1
ATOM 5808 N N . ARG C 1 183 ? 108.558 73.144 41.541 1.00 21.87 183 ARG C N 1
ATOM 5809 C CA . ARG C 1 183 ? 109.434 72.817 40.419 1.00 22.25 183 ARG C CA 1
ATOM 5810 C C . ARG C 1 183 ? 110.905 72.649 40.839 1.00 22.45 183 ARG C C 1
ATOM 5811 O O . ARG C 1 183 ? 111.785 72.468 39.995 1.00 22.20 183 ARG C O 1
ATOM 5819 N N . GLU C 1 184 ? 111.153 72.689 42.146 1.00 22.91 184 GLU C N 1
ATOM 5820 C CA . GLU C 1 184 ? 112.449 72.315 42.715 1.00 23.24 184 GLU C CA 1
ATOM 5821 C C . GLU C 1 184 ? 112.231 71.319 43.851 1.00 23.29 184 GLU C C 1
ATOM 5822 O O . GLU C 1 184 ? 111.097 71.124 44.305 1.00 22.96 184 GLU C O 1
ATOM 5828 N N . GLU C 1 185 ? 113.318 70.707 44.320 1.00 23.31 185 GLU C N 1
ATOM 5829 C CA . GLU C 1 185 ? 113.219 69.728 45.394 1.00 23.44 185 GLU C CA 1
ATOM 5830 C C . GLU C 1 185 ? 112.968 70.438 46.725 1.00 23.10 185 GLU C C 1
ATOM 5831 O O . GLU C 1 185 ? 113.540 71.498 46.996 1.00 22.90 185 GLU C O 1
ATOM 5837 N N . ILE C 1 186 ? 112.062 69.884 47.525 1.00 22.67 186 ILE C N 1
ATOM 5838 C CA . ILE C 1 186 ? 111.782 70.437 48.841 1.00 22.49 186 ILE C CA 1
ATOM 5839 C C . ILE C 1 186 ? 112.107 69.435 49.944 1.00 22.33 186 ILE C C 1
ATOM 5840 O O . ILE C 1 186 ? 112.377 68.260 49.682 1.00 22.32 186 ILE C O 1
ATOM 5845 N N . ASP C 1 187 ? 112.144 69.934 51.172 1.00 22.18 187 ASP C N 1
ATOM 5846 C CA . ASP C 1 187 ? 112.121 69.086 52.351 1.00 22.11 187 ASP C CA 1
ATOM 5847 C C . ASP C 1 187 ? 110.677 68.613 52.510 1.00 21.88 187 ASP C C 1
ATOM 5848 O O . ASP C 1 187 ? 109.786 69.433 52.709 1.00 21.78 187 ASP C O 1
ATOM 5853 N N . PRO C 1 188 ? 110.425 67.298 52.393 1.00 21.89 188 PRO C N 1
ATOM 5854 C CA . PRO C 1 188 ? 109.044 66.815 52.540 1.00 21.94 188 PRO C CA 1
ATOM 5855 C C . PRO C 1 188 ? 108.342 67.295 53.818 1.00 22.11 188 PRO C C 1
ATOM 5856 O O . PRO C 1 188 ? 107.131 67.541 53.807 1.00 22.07 188 PRO C O 1
ATOM 5860 N N . ARG C 1 189 ? 109.118 67.509 54.878 1.00 22.37 189 ARG C N 1
ATOM 5861 C CA . ARG C 1 189 ? 108.583 67.993 56.152 1.00 22.68 189 ARG C CA 1
ATOM 5862 C C . ARG C 1 189 ? 108.092 69.445 56.086 1.00 22.42 189 ARG C C 1
ATOM 5863 O O . ARG C 1 189 ? 107.399 69.903 56.986 1.00 22.42 189 ARG C O 1
ATOM 5871 N N . GLU C 1 190 ? 108.462 70.166 55.034 1.00 22.41 190 GLU C N 1
ATOM 5872 C CA . GLU C 1 190 ? 108.004 71.535 54.837 1.00 22.63 190 GLU C CA 1
ATOM 5873 C C . GLU C 1 190 ? 106.948 71.652 53.730 1.00 22.53 190 GLU C C 1
ATOM 5874 O O . GLU C 1 190 ? 106.599 72.760 53.322 1.00 22.61 190 GLU C O 1
ATOM 5880 N N . ASP C 1 191 ? 106.404 70.523 53.282 1.00 22.52 191 ASP C N 1
ATOM 5881 C CA . ASP C 1 191 ? 105.401 70.537 52.216 1.00 22.55 191 ASP C CA 1
ATOM 5882 C C . ASP C 1 191 ? 104.134 71.276 52.649 1.00 22.61 191 ASP C C 1
ATOM 5883 O O . ASP C 1 191 ? 103.737 71.248 53.816 1.00 22.82 191 ASP C O 1
ATOM 5888 N N . ARG C 1 192 ? 103.544 71.984 51.698 1.00 22.64 192 ARG C N 1
ATOM 5889 C CA . ARG C 1 192 ? 102.359 72.790 51.936 1.00 22.73 192 ARG C CA 1
ATOM 5890 C C . ARG C 1 192 ? 101.756 73.095 50.581 1.00 22.56 192 ARG C C 1
ATOM 5891 O O . ARG C 1 192 ? 102.413 72.892 49.563 1.00 22.10 192 ARG C O 1
ATOM 5899 N N . ILE C 1 193 ? 100.514 73.575 50.569 1.00 22.69 193 ILE C N 1
ATOM 5900 C CA . ILE C 1 193 ? 99.876 74.008 49.329 1.00 22.85 193 ILE C CA 1
ATOM 5901 C C . ILE C 1 193 ? 100.709 75.165 48.768 1.00 22.77 193 ILE C C 1
ATOM 5902 O O . ILE C 1 193 ? 101.178 76.021 49.521 1.00 22.89 193 ILE C O 1
ATOM 5907 N N . ALA C 1 194 ? 100.967 75.128 47.464 1.00 22.68 194 ALA C N 1
ATOM 5908 C CA . ALA C 1 194 ? 101.886 76.072 46.811 1.00 22.81 194 ALA C CA 1
ATOM 5909 C C . ALA C 1 194 ? 101.645 77.545 47.175 1.00 22.90 194 ALA C C 1
ATOM 5910 O O . ALA C 1 194 ? 102.592 78.285 47.437 1.00 23.00 194 ALA C O 1
ATOM 5912 N N . ASN C 1 195 ? 100.382 77.960 47.206 1.00 22.91 195 ASN C N 1
ATOM 5913 C CA . ASN C 1 195 ? 100.033 79.347 47.532 1.00 23.00 195 ASN C CA 1
ATOM 5914 C C . ASN C 1 195 ? 98.652 79.449 48.185 1.00 23.40 195 ASN C C 1
ATOM 5915 O O . ASN C 1 195 ? 97.911 78.466 48.233 1.00 23.18 195 ASN C O 1
ATOM 5920 N N . GLU C 1 196 ? 98.335 80.630 48.714 1.00 23.77 196 GLU C N 1
ATOM 5921 C CA . GLU C 1 196 ? 97.031 80.883 49.344 1.00 24.37 196 GLU C CA 1
ATOM 5922 C C . GLU C 1 196 ? 95.874 80.706 48.368 1.00 24.11 196 GLU C C 1
ATOM 5923 O O . GLU C 1 196 ? 94.868 80.091 48.711 1.00 24.18 196 GLU C O 1
ATOM 5929 N N . GLU C 1 197 ? 96.030 81.222 47.152 1.00 24.01 197 GLU C N 1
ATOM 5930 C CA . GLU C 1 197 ? 94.948 81.220 46.164 1.00 24.02 197 GLU C CA 1
ATOM 5931 C C . GLU C 1 197 ? 94.405 79.813 45.911 1.00 23.86 197 GLU C C 1
ATOM 5932 O O . GLU C 1 197 ? 93.192 79.602 45.909 1.00 23.93 197 GLU C O 1
ATOM 5938 N N . ASP C 1 198 ? 95.315 78.862 45.713 1.00 23.55 198 ASP C N 1
ATOM 5939 C CA . ASP C 1 198 ? 94.962 77.461 45.526 1.00 23.30 198 ASP C CA 1
ATOM 5940 C C . ASP C 1 198 ? 94.271 76.927 46.763 1.00 23.35 198 ASP C C 1
ATOM 5941 O O . ASP C 1 198 ? 93.240 76.267 46.654 1.00 23.25 198 ASP C O 1
ATOM 5946 N N . ASP C 1 199 ? 94.824 77.236 47.935 1.00 23.38 199 ASP C N 1
ATOM 5947 C CA . ASP C 1 199 ? 94.235 76.794 49.198 1.00 23.64 199 ASP C CA 1
ATOM 5948 C C . ASP C 1 199 ? 92.814 77.337 49.328 1.00 23.78 199 ASP C C 1
ATOM 5949 O O . ASP C 1 199 ? 91.871 76.573 49.542 1.00 24.06 199 ASP C O 1
ATOM 5954 N N . LYS C 1 200 ? 92.670 78.648 49.144 1.00 23.82 200 LYS C N 1
ATOM 5955 C CA . LYS C 1 200 ? 91.367 79.316 49.173 1.00 23.89 200 LYS C CA 1
ATOM 5956 C C . LYS C 1 200 ? 90.372 78.644 48.229 1.00 23.38 200 LYS C C 1
ATOM 5957 O O . LYS C 1 200 ? 89.259 78.312 48.628 1.00 23.42 200 LYS C O 1
ATOM 5963 N N . TRP C 1 201 ? 90.786 78.439 46.983 1.00 22.90 201 TRP C N 1
ATOM 5964 C CA . TRP C 1 201 ? 89.955 77.746 45.999 1.00 22.52 201 TRP C CA 1
ATOM 5965 C C . TRP C 1 201 ? 89.599 76.316 46.439 1.00 22.21 201 TRP C C 1
ATOM 5966 O O . TRP C 1 201 ? 88.417 75.965 46.481 1.00 21.77 201 TRP C O 1
ATOM 5977 N N . ASN C 1 202 ? 90.610 75.513 46.790 1.00 21.89 202 ASN C N 1
ATOM 5978 C CA . ASN C 1 202 ? 90.388 74.128 47.255 1.00 21.69 202 ASN C CA 1
ATOM 5979 C C . ASN C 1 202 ? 89.323 74.083 48.352 1.00 22.20 202 ASN C C 1
ATOM 5980 O O . ASN C 1 202 ? 88.320 73.382 48.224 1.00 22.24 202 ASN C O 1
ATOM 5985 N N . ARG C 1 203 ? 89.525 74.899 49.383 1.00 22.74 203 ARG C N 1
ATOM 5986 C CA . ARG C 1 203 ? 88.604 75.016 50.512 1.00 23.32 203 ARG C CA 1
ATOM 5987 C C . ARG C 1 203 ? 87.209 75.491 50.106 1.00 23.82 203 ARG C C 1
ATOM 5988 O O . ARG C 1 203 ? 86.212 74.996 50.616 1.00 23.78 203 ARG C O 1
ATOM 5996 N N . ARG C 1 204 ? 87.146 76.440 49.181 1.00 24.60 204 ARG C N 1
ATOM 5997 C CA . ARG C 1 204 ? 85.869 76.968 48.708 1.00 25.16 204 ARG C CA 1
ATOM 5998 C C . ARG C 1 204 ? 85.019 75.876 48.054 1.00 25.59 204 ARG C C 1
ATOM 5999 O O . ARG C 1 204 ? 83.850 75.712 48.412 1.00 25.74 204 ARG C O 1
ATOM 6007 N N . VAL C 1 205 ? 85.600 75.110 47.128 1.00 26.08 205 VAL C N 1
ATOM 6008 C CA . VAL C 1 205 ? 84.833 74.052 46.437 1.00 26.54 205 VAL C CA 1
ATOM 6009 C C . VAL C 1 205 ? 84.655 72.810 47.319 1.00 27.07 205 VAL C C 1
ATOM 6010 O O . VAL C 1 205 ? 83.617 72.151 47.254 1.00 27.24 205 VAL C O 1
ATOM 6014 N N . LEU C 1 206 ? 85.630 72.528 48.181 1.00 27.62 206 LEU C N 1
ATOM 6015 C CA . LEU C 1 206 ? 85.463 71.494 49.206 1.00 28.16 206 LEU C CA 1
ATOM 6016 C C . LEU C 1 206 ? 84.201 71.751 50.048 1.00 28.75 206 LEU C C 1
ATOM 6017 O O . LEU C 1 206 ? 83.480 70.809 50.383 1.00 28.89 206 LEU C O 1
ATOM 6022 N N . LYS C 1 207 ? 83.935 73.019 50.369 1.00 29.37 207 LYS C N 1
ATOM 6023 C CA . LYS C 1 207 ? 82.714 73.404 51.094 1.00 29.88 207 LYS C CA 1
ATOM 6024 C C . LYS C 1 207 ? 81.455 73.215 50.248 1.00 30.06 207 LYS C C 1
ATOM 6025 O O . LYS C 1 207 ? 80.429 72.762 50.757 1.00 30.24 207 LYS C O 1
ATOM 6031 N N . LEU C 1 208 ? 81.524 73.573 48.969 1.00 30.33 208 LEU C N 1
ATOM 6032 C CA . LEU C 1 208 ? 80.404 73.338 48.047 1.00 30.55 208 LEU C CA 1
ATOM 6033 C C . LEU C 1 208 ? 80.022 71.848 47.976 1.00 30.82 208 LEU C C 1
ATOM 6034 O O . LEU C 1 208 ? 78.837 71.509 47.897 1.00 30.89 208 LEU C O 1
ATOM 6039 N N . ILE C 1 209 ? 81.022 70.968 48.033 1.00 31.05 209 ILE C N 1
ATOM 6040 C CA . ILE C 1 209 ? 80.786 69.522 47.999 1.00 31.27 209 ILE C CA 1
ATOM 6041 C C . ILE C 1 209 ? 80.149 69.024 49.303 1.00 31.70 209 ILE C C 1
ATOM 6042 O O . ILE C 1 209 ? 79.251 68.181 49.275 1.00 31.53 209 ILE C O 1
ATOM 6047 N N . GLU C 1 210 ? 80.620 69.540 50.436 1.00 32.36 210 GLU C N 1
ATOM 6048 C CA . GLU C 1 210 ? 80.044 69.208 51.746 1.00 33.08 210 GLU C CA 1
ATOM 6049 C C . GLU C 1 210 ? 78.563 69.579 51.838 1.00 33.51 210 GLU C C 1
ATOM 6050 O O . GLU C 1 210 ? 77.770 68.851 52.445 1.00 33.65 210 GLU C O 1
ATOM 6056 N N . ALA C 1 211 ? 78.208 70.728 51.266 1.00 33.92 211 ALA C N 1
ATOM 6057 C CA . ALA C 1 211 ? 76.833 71.218 51.290 1.00 34.24 211 ALA C CA 1
ATOM 6058 C C . ALA C 1 211 ? 75.914 70.363 50.424 1.00 34.48 211 ALA C C 1
ATOM 6059 O O . ALA C 1 211 ? 74.749 70.165 50.763 1.00 34.64 211 ALA C O 1
ATOM 6061 N N . GLY C 1 212 ? 76.447 69.847 49.320 1.00 34.76 212 GLY C N 1
ATOM 6062 C CA . GLY C 1 212 ? 75.663 69.079 48.356 1.00 34.92 212 GLY C CA 1
ATOM 6063 C C . GLY C 1 212 ? 75.018 69.973 47.317 1.00 35.16 212 GLY C C 1
ATOM 6064 O O . GLY C 1 212 ? 74.014 69.605 46.698 1.00 35.24 212 GLY C O 1
ATOM 6065 N N . ASP C 1 213 ? 75.624 71.137 47.102 1.00 35.34 213 ASP C N 1
ATOM 6066 C CA . ASP C 1 213 ? 75.085 72.149 46.208 1.00 35.40 213 ASP C CA 1
ATOM 6067 C C . ASP C 1 213 ? 75.638 71.923 44.807 1.00 35.06 213 ASP C C 1
ATOM 6068 O O . ASP C 1 213 ? 76.588 72.589 44.388 1.00 34.91 213 ASP C O 1
ATOM 6073 N N . VAL C 1 214 ? 75.034 70.977 44.089 1.00 34.80 214 VAL C N 1
ATOM 6074 C CA . VAL C 1 214 ? 75.511 70.583 42.760 1.00 34.51 214 VAL C CA 1
ATOM 6075 C C . VAL C 1 214 ? 75.450 71.754 41.790 1.00 34.53 214 VAL C C 1
ATOM 6076 O O . VAL C 1 214 ? 76.371 71.961 41.000 1.00 34.40 214 VAL C O 1
ATOM 6080 N N . SER C 1 215 ? 74.370 72.528 41.870 1.00 34.58 215 SER C N 1
ATOM 6081 C CA . SER C 1 215 ? 74.163 73.679 40.986 1.00 34.61 215 SER C CA 1
ATOM 6082 C C . SER C 1 215 ? 75.294 74.705 41.109 1.00 34.29 215 SER C C 1
ATOM 6083 O O . SER C 1 215 ? 75.812 75.188 40.101 1.00 34.22 215 SER C O 1
ATOM 6086 N N . ALA C 1 216 ? 75.682 75.010 42.344 1.00 34.02 216 ALA C N 1
ATOM 6087 C CA . ALA C 1 216 ? 76.762 75.962 42.612 1.00 33.85 216 ALA C CA 1
ATOM 6088 C C . ALA C 1 216 ? 78.125 75.364 42.280 1.00 33.73 216 ALA C C 1
ATOM 6089 O O . ALA C 1 216 ? 78.985 76.041 41.710 1.00 33.70 216 ALA C O 1
ATOM 6091 N N . LEU C 1 217 ? 78.322 74.105 42.670 1.00 33.62 217 LEU C N 1
ATOM 6092 C CA . LEU C 1 217 ? 79.552 73.366 42.371 1.00 33.40 217 LEU C CA 1
ATOM 6093 C C . LEU C 1 217 ? 79.870 73.407 40.881 1.00 33.31 217 LEU C C 1
ATOM 6094 O O . LEU C 1 217 ? 80.973 73.784 40.496 1.00 33.31 217 LEU C O 1
ATOM 6099 N N . ARG C 1 218 ? 78.889 73.062 40.048 1.00 33.16 218 ARG C N 1
ATOM 6100 C CA . ARG C 1 218 ? 79.063 73.073 38.590 1.00 33.11 218 ARG C CA 1
ATOM 6101 C C . ARG C 1 218 ? 79.435 74.454 38.051 1.00 33.14 218 ARG C C 1
ATOM 6102 O O . ARG C 1 218 ? 80.148 74.570 37.052 1.00 33.29 218 ARG C O 1
ATOM 6110 N N . GLU C 1 219 ? 78.905 75.494 38.692 1.00 33.06 219 GLU C N 1
ATOM 6111 C CA . GLU C 1 219 ? 79.218 76.877 38.336 1.00 32.96 219 GLU C CA 1
ATOM 6112 C C . GLU C 1 219 ? 80.702 77.170 38.601 1.00 32.26 219 GLU C C 1
ATOM 6113 O O . GLU C 1 219 ? 81.389 77.753 37.763 1.00 32.29 219 GLU C O 1
ATOM 6119 N N . ALA C 1 220 ? 81.198 76.694 39.742 1.00 31.47 220 ALA C N 1
ATOM 6120 C CA . ALA C 1 220 ? 82.580 76.933 40.167 1.00 30.90 220 ALA C CA 1
ATOM 6121 C C . ALA C 1 220 ? 83.624 76.073 39.435 1.00 30.32 220 ALA C C 1
ATOM 6122 O O . ALA C 1 220 ? 84.711 76.559 39.113 1.00 30.22 220 ALA C O 1
ATOM 6124 N N . MET C 1 221 ? 83.287 74.811 39.173 1.00 29.64 221 MET C N 1
ATOM 6125 C CA . MET C 1 221 ? 84.258 73.807 38.698 1.00 29.22 221 MET C CA 1
ATOM 6126 C C . MET C 1 221 ? 85.176 74.249 37.547 1.00 28.92 221 MET C C 1
ATOM 6127 O O . MET C 1 221 ? 86.397 74.124 37.660 1.00 28.69 221 MET C O 1
ATOM 6132 N N . PRO C 1 222 ? 84.603 74.757 36.440 1.00 28.59 222 PRO C N 1
ATOM 6133 C CA . PRO C 1 222 ? 85.463 75.127 35.315 1.00 28.27 222 PRO C CA 1
ATOM 6134 C C . PRO C 1 222 ? 86.380 76.324 35.612 1.00 27.91 222 PRO C C 1
ATOM 6135 O O . PRO C 1 222 ? 87.525 76.349 35.152 1.00 27.98 222 PRO C O 1
ATOM 6139 N N . VAL C 1 223 ? 85.893 77.288 36.389 1.00 27.30 223 VAL C N 1
ATOM 6140 C CA . VAL C 1 223 ? 86.714 78.434 36.793 1.00 26.80 223 VAL C CA 1
ATOM 6141 C C . VAL C 1 223 ? 87.793 77.970 37.764 1.00 26.23 223 VAL C C 1
ATOM 6142 O O . VAL C 1 223 ? 88.962 78.318 37.623 1.00 26.04 223 VAL C O 1
ATOM 6146 N N . TYR C 1 224 ? 87.372 77.196 38.760 1.00 25.78 224 TYR C N 1
ATOM 6147 C CA . TYR C 1 224 ? 88.277 76.537 39.703 1.00 25.29 224 TYR C CA 1
ATOM 6148 C C . TYR C 1 224 ? 89.394 75.783 38.976 1.00 25.35 224 TYR C C 1
ATOM 6149 O O . TYR C 1 224 ? 90.574 75.965 39.288 1.00 25.26 224 TYR C O 1
ATOM 6158 N N . ALA C 1 225 ? 89.016 74.987 37.975 1.00 25.24 225 ALA C N 1
ATOM 6159 C CA . ALA C 1 225 ? 89.964 74.153 37.227 1.00 25.25 225 ALA C CA 1
ATOM 6160 C C . ALA C 1 225 ? 91.053 74.966 36.542 1.00 25.21 225 ALA C C 1
ATOM 6161 O O . ALA C 1 225 ? 92.220 74.578 36.553 1.00 25.42 225 ALA C O 1
ATOM 6163 N N . LYS C 1 226 ? 90.664 76.082 35.933 1.00 25.16 226 LYS C N 1
ATOM 6164 C CA . LYS C 1 226 ? 91.604 76.947 35.230 1.00 25.13 226 LYS C CA 1
ATOM 6165 C C . LYS C 1 226 ? 92.518 77.662 36.221 1.00 24.70 226 LYS C C 1
ATOM 6166 O O . LYS C 1 226 ? 93.740 77.583 36.114 1.00 24.65 226 LYS C O 1
ATOM 6172 N N . GLU C 1 227 ? 91.912 78.315 37.210 1.00 24.10 227 GLU C N 1
ATOM 6173 C CA . GLU C 1 227 ? 92.638 79.212 38.108 1.00 23.72 227 GLU C CA 1
ATOM 6174 C C . GLU C 1 227 ? 93.517 78.490 39.120 1.00 23.22 227 GLU C C 1
ATOM 6175 O O . GLU C 1 227 ? 94.534 79.033 39.531 1.00 23.09 227 GLU C O 1
ATOM 6181 N N . ALA C 1 228 ? 93.121 77.281 39.520 1.00 22.72 228 ALA C N 1
ATOM 6182 C CA . ALA C 1 228 ? 93.882 76.487 40.491 1.00 22.28 228 ALA C CA 1
ATOM 6183 C C . ALA C 1 228 ? 94.623 75.314 39.845 1.00 21.81 228 ALA C C 1
ATOM 6184 O O . ALA C 1 228 ? 95.085 74.419 40.548 1.00 21.64 228 ALA C O 1
ATOM 6186 N N . ARG C 1 229 ? 94.770 75.344 38.520 1.00 21.54 229 ARG C N 1
ATOM 6187 C CA . ARG C 1 229 ? 95.458 74.282 37.772 1.00 21.11 229 ARG C CA 1
ATOM 6188 C C . ARG C 1 229 ? 95.050 72.881 38.242 1.00 20.60 229 ARG C C 1
ATOM 6189 O O . ARG C 1 229 ? 95.908 72.021 38.469 1.00 20.33 229 ARG C O 1
ATOM 6197 N N . VAL C 1 230 ? 93.745 72.653 38.392 1.00 19.85 230 VAL C N 1
ATOM 6198 C CA . VAL C 1 230 ? 93.260 71.424 39.024 1.00 19.23 230 VAL C CA 1
ATOM 6199 C C . VAL C 1 230 ? 93.560 70.207 38.154 1.00 18.87 230 VAL C C 1
ATOM 6200 O O . VAL C 1 230 ? 93.513 70.281 36.925 1.00 18.88 230 VAL C O 1
ATOM 6204 N N . ASP C 1 231 ? 93.921 69.108 38.809 1.00 18.29 231 ASP C N 1
ATOM 6205 C CA . ASP C 1 231 ? 94.258 67.853 38.142 1.00 17.90 231 ASP C CA 1
ATOM 6206 C C . ASP C 1 231 ? 93.222 67.476 37.080 1.00 17.80 231 ASP C C 1
ATOM 6207 O O . ASP C 1 231 ? 92.073 67.173 37.407 1.00 17.54 231 ASP C O 1
ATOM 6212 N N . MET C 1 232 ? 93.634 67.549 35.815 1.00 17.53 232 MET C N 1
ATOM 6213 C CA . MET C 1 232 ? 92.825 67.104 34.674 1.00 17.66 232 MET C CA 1
ATOM 6214 C C . MET C 1 232 ? 91.390 67.650 34.652 1.00 17.62 232 MET C C 1
ATOM 6215 O O . MET C 1 232 ? 90.432 66.905 34.420 1.00 17.12 232 MET C O 1
ATOM 6220 N N . GLY C 1 233 ? 91.262 68.961 34.857 1.00 17.48 233 GLY C N 1
ATOM 6221 C CA . GLY C 1 233 ? 89.982 69.649 34.734 1.00 17.46 233 GLY C CA 1
ATOM 6222 C C . GLY C 1 233 ? 88.924 69.206 35.725 1.00 17.51 233 GLY C C 1
ATOM 6223 O O . GLY C 1 233 ? 87.743 69.464 35.520 1.00 17.72 233 GLY C O 1
ATOM 6224 N N . PHE C 1 234 ? 89.350 68.535 36.794 1.00 17.60 234 PHE C N 1
ATOM 6225 C CA . PHE C 1 234 ? 88.452 68.019 37.831 1.00 17.54 234 PHE C CA 1
ATOM 6226 C C . PHE C 1 234 ? 87.460 66.982 37.288 1.00 17.67 234 PHE C C 1
ATOM 6227 O O . PHE C 1 234 ? 86.388 66.777 37.864 1.00 17.40 234 PHE C O 1
ATOM 6235 N N . LYS C 1 235 ? 87.864 66.287 36.222 1.00 17.83 235 LYS C N 1
ATOM 6236 C CA . LYS C 1 235 ? 87.019 65.292 35.556 1.00 18.20 235 LYS C CA 1
ATOM 6237 C C . LYS C 1 235 ? 86.746 64.061 36.424 1.00 18.72 235 LYS C C 1
ATOM 6238 O O . LYS C 1 235 ? 85.776 63.331 36.187 1.00 18.84 235 LYS C O 1
ATOM 6244 N N . HIS C 1 236 ? 87.636 63.789 37.376 1.00 19.04 236 HIS C N 1
ATOM 6245 C CA . HIS C 1 236 ? 87.404 62.712 38.338 1.00 19.47 236 HIS C CA 1
ATOM 6246 C C . HIS C 1 236 ? 86.236 63.027 39.275 1.00 19.70 236 HIS C C 1
ATOM 6247 O O . HIS C 1 236 ? 85.650 62.117 39.853 1.00 19.57 236 HIS C O 1
ATOM 6254 N N . LEU C 1 237 ? 85.881 64.308 39.395 1.00 20.04 237 LEU C N 1
ATOM 6255 C CA . LEU C 1 237 ? 84.643 64.698 40.071 1.00 20.25 237 LEU C CA 1
ATOM 6256 C C . LEU C 1 237 ? 83.463 64.477 39.129 1.00 20.40 237 LEU C C 1
ATOM 6257 O O . LEU C 1 237 ? 82.421 63.981 39.545 1.00 20.55 237 LEU C O 1
ATOM 6262 N N . HIS C 1 238 ? 83.626 64.846 37.861 1.00 20.76 238 HIS C N 1
ATOM 6263 C CA . HIS C 1 238 ? 82.565 64.654 36.871 1.00 21.32 238 HIS C CA 1
ATOM 6264 C C . HIS C 1 238 ? 82.158 63.181 36.818 1.00 21.52 238 HIS C C 1
ATOM 6265 O O . HIS C 1 238 ? 80.972 62.857 36.762 1.00 21.30 238 HIS C O 1
ATOM 6272 N N . TRP C 1 239 ? 83.152 62.300 36.895 1.00 21.74 239 TRP C N 1
ATOM 6273 C CA . TRP C 1 239 ? 82.919 60.861 36.995 1.00 21.97 239 TRP C CA 1
ATOM 6274 C C . TRP C 1 239 ? 81.959 60.509 38.145 1.00 22.56 239 TRP C C 1
ATOM 6275 O O . TRP C 1 239 ? 81.029 59.720 37.958 1.00 22.66 239 TRP C O 1
ATOM 6286 N N . ILE C 1 240 ? 82.159 61.119 39.313 1.00 23.16 240 ILE C N 1
ATOM 6287 C CA . ILE C 1 240 ? 81.304 60.848 40.475 1.00 23.66 240 ILE C CA 1
ATOM 6288 C C . ILE C 1 240 ? 79.889 61.386 40.229 1.00 24.11 240 ILE C C 1
ATOM 6289 O O . ILE C 1 240 ? 78.914 60.658 40.391 1.00 24.10 240 ILE C O 1
ATOM 6294 N N . LEU C 1 241 ? 79.793 62.646 39.806 1.00 24.74 241 LEU C N 1
ATOM 6295 C CA . LEU C 1 241 ? 78.501 63.274 39.504 1.00 25.22 241 LEU C CA 1
ATOM 6296 C C . LEU C 1 241 ? 77.728 62.498 38.435 1.00 25.75 241 LEU C C 1
ATOM 6297 O O . LEU C 1 241 ? 76.515 62.333 38.542 1.00 25.59 241 LEU C O 1
ATOM 6302 N N . GLY C 1 242 ? 78.429 62.026 37.408 1.00 26.50 242 GLY C N 1
ATOM 6303 C CA . GLY C 1 242 ? 77.814 61.195 36.377 1.00 27.22 242 GLY C CA 1
ATOM 6304 C C . GLY C 1 242 ? 77.229 59.914 36.953 1.00 28.07 242 GLY C C 1
ATOM 6305 O O . GLY C 1 242 ? 76.072 59.572 36.680 1.00 28.11 242 GLY C O 1
ATOM 6306 N N . ALA C 1 243 ? 78.015 59.238 37.791 1.00 28.70 243 ALA C N 1
ATOM 6307 C CA . ALA C 1 243 ? 77.620 57.957 38.368 1.00 29.36 243 ALA C CA 1
ATOM 6308 C C . ALA C 1 243 ? 76.442 58.114 39.321 1.00 30.00 243 ALA C C 1
ATOM 6309 O O . ALA C 1 243 ? 75.636 57.196 39.465 1.00 30.00 243 ALA C O 1
ATOM 6311 N N . LEU C 1 244 ? 76.347 59.283 39.955 1.00 30.73 244 LEU C N 1
ATOM 6312 C CA . LEU C 1 244 ? 75.234 59.611 40.841 1.00 31.27 244 LEU C CA 1
ATOM 6313 C C . LEU C 1 244 ? 74.104 60.361 40.116 1.00 31.81 244 LEU C C 1
ATOM 6314 O O . LEU C 1 244 ? 73.213 60.910 40.758 1.00 31.66 244 LEU C O 1
ATOM 6319 N N . LYS C 1 245 ? 74.117 60.349 38.784 1.00 32.73 245 LYS C N 1
ATOM 6320 C CA . LYS C 1 245 ? 73.086 61.025 37.977 1.00 33.56 245 LYS C CA 1
ATOM 6321 C C . LYS C 1 245 ? 72.934 62.528 38.286 1.00 33.92 245 LYS C C 1
ATOM 6322 O O . LYS C 1 245 ? 71.833 63.081 38.242 1.00 34.07 245 LYS C O 1
ATOM 6328 N N . GLY C 1 246 ? 74.059 63.186 38.551 1.00 34.29 246 GLY C N 1
ATOM 6329 C CA . GLY C 1 246 ? 74.091 64.625 38.770 1.00 34.46 246 GLY C CA 1
ATOM 6330 C C . GLY C 1 246 ? 73.418 65.086 40.046 1.00 34.76 246 GLY C C 1
ATOM 6331 O O . GLY C 1 246 ? 73.001 66.242 40.139 1.00 34.98 246 GLY C O 1
ATOM 6332 N N . LYS C 1 247 ? 73.337 64.210 41.045 1.00 34.99 247 LYS C N 1
ATOM 6333 C CA . LYS C 1 247 ? 72.700 64.574 42.312 1.00 35.26 247 LYS C CA 1
ATOM 6334 C C . LYS C 1 247 ? 73.218 63.780 43.510 1.00 34.97 247 LYS C C 1
ATOM 6335 O O . LYS C 1 247 ? 73.422 62.568 43.433 1.00 34.63 247 LYS C O 1
ATOM 6341 N N . PHE C 1 248 ? 73.452 64.497 44.607 1.00 34.78 248 PHE C N 1
ATOM 6342 C CA . PHE C 1 248 ? 73.842 63.898 45.878 1.00 34.69 248 PHE C CA 1
ATOM 6343 C C . PHE C 1 248 ? 73.568 64.882 47.017 1.00 34.70 248 PHE C C 1
ATOM 6344 O O . PHE C 1 248 ? 73.353 66.071 46.780 1.00 34.80 248 PHE C O 1
ATOM 6352 N N . SER C 1 249 ? 73.557 64.377 48.245 1.00 34.76 249 SER C N 1
ATOM 6353 C CA . SER C 1 249 ? 73.255 65.194 49.413 1.00 34.78 249 SER C CA 1
ATOM 6354 C C . SER C 1 249 ? 74.455 65.285 50.343 1.00 34.73 249 SER C C 1
ATOM 6355 O O . SER C 1 249 ? 74.553 64.547 51.320 1.00 35.43 249 SER C O 1
ATOM 6358 N N . GLY C 1 250 ? 75.394 66.156 50.007 1.00 34.27 250 GLY C N 1
ATOM 6359 C CA . GLY C 1 250 ? 76.485 66.493 50.914 1.00 33.71 250 GLY C CA 1
ATOM 6360 C C . GLY C 1 250 ? 77.627 65.499 50.916 1.00 33.11 250 GLY C C 1
ATOM 6361 O O . GLY C 1 250 ? 77.622 64.520 50.167 1.00 32.92 250 GLY C O 1
ATOM 6362 N N . ALA C 1 251 ? 78.615 65.767 51.763 1.00 32.40 251 ALA C N 1
ATOM 6363 C CA . ALA C 1 251 ? 79.818 64.946 51.835 1.00 31.82 251 ALA C CA 1
ATOM 6364 C C . ALA C 1 251 ? 80.597 65.236 53.106 1.00 31.34 251 ALA C C 1
ATOM 6365 O O . ALA C 1 251 ? 80.421 66.280 53.726 1.00 31.27 251 ALA C O 1
ATOM 6367 N N . ASN C 1 252 ? 81.445 64.290 53.496 1.00 30.80 252 ASN C N 1
ATOM 6368 C CA . ASN C 1 252 ? 82.404 64.498 54.567 1.00 30.27 252 ASN C CA 1
ATOM 6369 C C . ASN C 1 252 ? 83.807 64.532 53.968 1.00 29.47 252 ASN C C 1
ATOM 6370 O O . ASN C 1 252 ? 84.197 63.620 53.235 1.00 29.39 252 ASN C O 1
ATOM 6375 N N . VAL C 1 253 ? 84.542 65.608 54.230 1.00 28.40 253 VAL C N 1
ATOM 6376 C CA . VAL C 1 253 ? 85.936 65.684 53.831 1.00 27.38 253 VAL C CA 1
ATOM 6377 C C . VAL C 1 253 ? 86.754 65.000 54.914 1.00 26.74 253 VAL C C 1
ATOM 6378 O O . VAL C 1 253 ? 86.937 65.549 56.001 1.00 26.78 253 VAL C O 1
ATOM 6382 N N . LEU C 1 254 ? 87.210 63.783 54.629 1.00 25.65 254 LEU C N 1
ATOM 6383 C CA . LEU C 1 254 ? 87.966 63.008 55.607 1.00 24.92 254 LEU C CA 1
ATOM 6384 C C . LEU C 1 254 ? 89.404 63.506 55.745 1.00 24.20 254 LEU C C 1
ATOM 6385 O O . LEU C 1 254 ? 90.022 63.340 56.794 1.00 24.06 254 LEU C O 1
ATOM 6390 N N . GLY C 1 255 ? 89.920 64.147 54.702 1.00 23.49 255 GLY C N 1
ATOM 6391 C CA . GLY C 1 255 ? 91.284 64.663 54.727 1.00 22.87 255 GLY C CA 1
ATOM 6392 C C . GLY C 1 255 ? 91.557 65.700 53.656 1.00 22.21 255 GLY C C 1
ATOM 6393 O O . GLY C 1 255 ? 90.938 65.698 52.594 1.00 22.07 255 GLY C O 1
ATOM 6394 N N . TYR C 1 256 ? 92.469 66.613 53.959 1.00 21.46 256 TYR C N 1
ATOM 6395 C CA . TYR C 1 256 ? 92.884 67.626 53.005 1.00 21.03 256 TYR C CA 1
ATOM 6396 C C . TYR C 1 256 ? 94.262 68.142 53.388 1.00 20.79 256 TYR C C 1
ATOM 6397 O O . TYR C 1 256 ? 94.485 68.550 54.529 1.00 20.80 256 TYR C O 1
ATOM 6406 N N . GLY C 1 257 ? 95.187 68.092 52.435 1.00 20.42 257 GLY C N 1
ATOM 6407 C CA . GLY C 1 257 ? 96.561 68.522 52.674 1.00 20.12 257 GLY C CA 1
ATOM 6408 C C . GLY C 1 257 ? 97.374 68.568 51.394 1.00 19.82 257 GLY C C 1
ATOM 6409 O O . GLY C 1 257 ? 96.840 68.332 50.315 1.00 19.58 257 GLY C O 1
ATOM 6410 N N . PRO C 1 258 ? 98.687 68.820 51.518 1.00 19.54 258 PRO C N 1
ATOM 6411 C CA . PRO C 1 258 ? 99.543 69.024 50.363 1.00 19.26 258 PRO C CA 1
ATOM 6412 C C . PRO C 1 258 ? 100.140 67.743 49.805 1.00 19.03 258 PRO C C 1
ATOM 6413 O O . PRO C 1 258 ? 100.215 66.726 50.494 1.00 18.79 258 PRO C O 1
ATOM 6417 N N . SER C 1 259 ? 100.579 67.826 48.556 1.00 18.85 259 SER C N 1
ATOM 6418 C CA . SER C 1 259 ? 101.374 66.786 47.930 1.00 18.68 259 SER C CA 1
ATOM 6419 C C . SER C 1 259 ? 102.327 67.474 46.957 1.00 18.55 259 SER C C 1
ATOM 6420 O O . SER C 1 259 ? 102.016 67.649 45.781 1.00 18.24 259 SER C O 1
ATOM 6423 N N . TYR C 1 260 ? 103.469 67.896 47.497 1.00 18.48 260 TYR C N 1
ATOM 6424 C CA . TYR C 1 260 ? 104.509 68.624 46.770 1.00 18.54 260 TYR C CA 1
ATOM 6425 C C . TYR C 1 260 ? 103.997 69.929 46.141 1.00 18.32 260 TYR C C 1
ATOM 6426 O O . TYR C 1 260 ? 104.344 70.262 45.006 1.00 17.90 260 TYR C O 1
ATOM 6435 N N . GLY C 1 261 ? 103.216 70.688 46.910 1.00 18.08 261 GLY C N 1
ATOM 6436 C CA . GLY C 1 261 ? 102.655 71.951 46.432 1.00 18.01 261 GLY C CA 1
ATOM 6437 C C . GLY C 1 261 ? 101.226 71.815 45.942 1.00 17.96 261 GLY C C 1
ATOM 6438 O O . GLY C 1 261 ? 100.426 72.740 46.086 1.00 18.12 261 GLY C O 1
ATOM 6439 N N . SER C 1 262 ? 100.909 70.671 45.338 1.00 17.68 262 SER C N 1
ATOM 6440 C CA . SER C 1 262 ? 99.567 70.413 44.842 1.00 17.60 262 SER C CA 1
ATOM 6441 C C . SER C 1 262 ? 98.638 70.097 46.002 1.00 17.45 262 SER C C 1
ATOM 6442 O O . SER C 1 262 ? 99.087 69.706 47.076 1.00 17.28 262 SER C O 1
ATOM 6445 N N . GLY C 1 263 ? 97.343 70.293 45.782 1.00 17.50 263 GLY C N 1
ATOM 6446 C CA . GLY C 1 263 ? 96.331 69.941 46.772 1.00 17.63 263 GLY C CA 1
ATOM 6447 C C . GLY C 1 263 ? 95.836 68.524 46.569 1.00 17.50 263 GLY C C 1
ATOM 6448 O O . GLY C 1 263 ? 95.765 68.042 45.442 1.00 17.22 263 GLY C O 1
ATOM 6449 N N . ALA C 1 264 ? 95.459 67.879 47.667 1.00 17.81 264 ALA C N 1
ATOM 6450 C CA . ALA C 1 264 ? 94.932 66.514 47.648 1.00 17.96 264 ALA C CA 1
ATOM 6451 C C . ALA C 1 264 ? 93.875 66.367 48.746 1.00 18.42 264 ALA C C 1
ATOM 6452 O O . ALA C 1 264 ? 93.978 67.007 49.789 1.00 18.62 264 ALA C O 1
ATOM 6454 N N . ALA C 1 265 ? 92.854 65.546 48.514 1.00 19.00 265 ALA C N 1
ATOM 6455 C CA . ALA C 1 265 ? 91.775 65.382 49.494 1.00 19.61 265 ALA C CA 1
ATOM 6456 C C . ALA C 1 265 ? 91.059 64.039 49.393 1.00 20.03 265 ALA C C 1
ATOM 6457 O O . ALA C 1 265 ? 91.032 63.410 48.332 1.00 19.85 265 ALA C O 1
ATOM 6459 N N . VAL C 1 266 ? 90.495 63.612 50.519 1.00 20.79 266 VAL C N 1
ATOM 6460 C CA . VAL C 1 266 ? 89.650 62.421 50.586 1.00 21.42 266 VAL C CA 1
ATOM 6461 C C . VAL C 1 266 ? 88.230 62.863 50.922 1.00 22.05 266 VAL C C 1
ATOM 6462 O O . VAL C 1 266 ? 87.998 63.443 51.988 1.00 22.06 266 VAL C O 1
ATOM 6466 N N . ILE C 1 267 ? 87.297 62.614 50.005 1.00 22.82 267 ILE C N 1
ATOM 6467 C CA . ILE C 1 267 ? 85.897 62.991 50.186 1.00 23.55 267 ILE C CA 1
ATOM 6468 C C . ILE C 1 267 ? 85.004 61.749 50.237 1.00 24.29 267 ILE C C 1
ATOM 6469 O O . ILE C 1 267 ? 85.025 60.926 49.321 1.00 24.24 267 ILE C O 1
ATOM 6474 N N . GLU C 1 268 ? 84.221 61.631 51.306 1.00 25.19 268 GLU C N 1
ATOM 6475 C CA . GLU C 1 268 ? 83.148 60.646 51.386 1.00 26.03 268 GLU C CA 1
ATOM 6476 C C . GLU C 1 268 ? 81.829 61.325 51.032 1.00 26.49 268 GLU C C 1
ATOM 6477 O O . GLU C 1 268 ? 81.417 62.265 51.709 1.00 26.66 268 GLU C O 1
ATOM 6483 N N . PHE C 1 269 ? 81.154 60.823 50.003 1.00 27.03 269 PHE C N 1
ATOM 6484 C CA . PHE C 1 269 ? 79.865 61.371 49.591 1.00 27.58 269 PHE C CA 1
ATOM 6485 C C . PHE C 1 269 ? 78.700 60.740 50.350 1.00 28.31 269 PHE C C 1
ATOM 6486 O O . PHE C 1 269 ? 78.749 59.570 50.723 1.00 28.05 269 PHE C O 1
ATOM 6494 N N . ARG C 1 270 ? 77.679 61.551 50.618 1.00 29.27 270 ARG C N 1
ATOM 6495 C CA . ARG C 1 270 ? 76.430 61.075 51.202 1.00 30.11 270 ARG C CA 1
ATOM 6496 C C . ARG C 1 270 ? 75.382 61.132 50.103 1.00 30.34 270 ARG C C 1
ATOM 6497 O O . ARG C 1 270 ? 75.080 62.207 49.584 1.00 30.61 270 ARG C O 1
ATOM 6505 N N . LEU C 1 271 ? 74.874 59.968 49.712 1.00 30.70 271 LEU C N 1
ATOM 6506 C CA . LEU C 1 271 ? 74.050 59.850 48.512 1.00 30.99 271 LEU C CA 1
ATOM 6507 C C . LEU C 1 271 ? 72.759 60.659 48.600 1.00 31.20 271 LEU C C 1
ATOM 6508 O O . LEU C 1 271 ? 72.229 60.925 49.684 1.00 31.40 271 LEU C O 1
ATOM 6514 N N . MET D 2 1 ? 142.323 64.304 26.177 1.00 48.78 1 MET D N 1
ATOM 6515 C CA . MET D 2 1 ? 140.891 64.544 26.523 1.00 48.74 1 MET D CA 1
ATOM 6516 C C . MET D 2 1 ? 140.014 64.219 25.307 1.00 48.19 1 MET D C 1
ATOM 6517 O O . MET D 2 1 ? 139.653 63.060 25.103 1.00 48.33 1 MET D O 1
ATOM 6522 N N . GLN D 2 2 ? 139.734 65.222 24.477 1.00 47.59 2 GLN D N 1
ATOM 6523 C CA . GLN D 2 2 ? 138.944 65.068 23.250 1.00 47.06 2 GLN D CA 1
ATOM 6524 C C . GLN D 2 2 ? 137.565 64.436 23.453 1.00 46.22 2 GLN D C 1
ATOM 6525 O O . GLN D 2 2 ? 137.377 63.243 23.212 1.00 46.36 2 GLN D O 1
ATOM 6531 N N . GLY D 2 3 ? 136.610 65.248 23.899 1.00 45.19 3 GLY D N 1
ATOM 6532 C CA . GLY D 2 3 ? 135.196 64.868 23.902 1.00 44.18 3 GLY D CA 1
ATOM 6533 C C . GLY D 2 3 ? 134.596 65.192 22.548 1.00 43.23 3 GLY D C 1
ATOM 6534 O O . GLY D 2 3 ? 134.959 66.195 21.934 1.00 43.22 3 GLY D O 1
ATOM 6535 N N . GLU D 2 4 ? 133.685 64.345 22.072 1.00 42.08 4 GLU D N 1
ATOM 6536 C CA . GLU D 2 4 ? 133.117 64.506 20.733 1.00 41.04 4 GLU D CA 1
ATOM 6537 C C . GLU D 2 4 ? 131.607 64.295 20.696 1.00 40.03 4 GLU D C 1
ATOM 6538 O O . GLU D 2 4 ? 131.065 63.386 21.329 1.00 39.70 4 GLU D O 1
ATOM 6544 N N . ILE D 2 5 ? 130.949 65.135 19.908 1.00 38.80 5 ILE D N 1
ATOM 6545 C CA . ILE D 2 5 ? 129.542 64.982 19.593 1.00 37.92 5 ILE D CA 1
ATOM 6546 C C . ILE D 2 5 ? 129.480 64.672 18.093 1.00 36.75 5 ILE D C 1
ATOM 6547 O O . ILE D 2 5 ? 129.560 65.565 17.251 1.00 36.33 5 ILE D O 1
ATOM 6552 N N . ILE D 2 6 ? 129.412 63.379 17.785 1.00 35.48 6 ILE D N 1
ATOM 6553 C CA . ILE D 2 6 ? 129.597 62.872 16.424 1.00 34.54 6 ILE D CA 1
ATOM 6554 C C . ILE D 2 6 ? 128.484 63.319 15.495 1.00 33.78 6 ILE D C 1
ATOM 6555 O O . ILE D 2 6 ? 128.740 63.782 14.383 1.00 33.67 6 ILE D O 1
ATOM 6560 N N . ALA D 2 7 ? 127.247 63.127 15.941 1.00 32.92 7 ALA D N 1
ATOM 6561 C CA . ALA D 2 7 ? 126.077 63.497 15.154 1.00 32.07 7 ALA D CA 1
ATOM 6562 C C . ALA D 2 7 ? 124.823 63.602 16.018 1.00 31.26 7 ALA D C 1
ATOM 6563 O O . ALA D 2 7 ? 124.778 63.084 17.134 1.00 30.88 7 ALA D O 1
ATOM 6565 N N . GLY D 2 8 ? 123.821 64.301 15.495 1.00 30.53 8 GLY D N 1
ATOM 6566 C CA . GLY D 2 8 ? 122.507 64.388 16.124 1.00 30.02 8 GLY D CA 1
ATOM 6567 C C . GLY D 2 8 ? 121.453 63.822 15.193 1.00 29.54 8 GLY D C 1
ATOM 6568 O O . GLY D 2 8 ? 121.370 64.223 14.036 1.00 29.67 8 GLY D O 1
ATOM 6569 N N . PHE D 2 9 ? 120.692 62.843 15.670 1.00 29.01 9 PHE D N 1
ATOM 6570 C CA . PHE D 2 9 ? 119.580 62.285 14.902 1.00 28.47 9 PHE D CA 1
ATOM 6571 C C . PHE D 2 9 ? 118.252 62.827 15.406 1.00 28.14 9 PHE D C 1
ATOM 6572 O O . PHE D 2 9 ? 118.019 62.872 16.619 1.00 28.19 9 PHE D O 1
ATOM 6580 N N . LEU D 2 10 ? 117.397 63.258 14.478 1.00 27.43 10 LEU D N 1
ATOM 6581 C CA . LEU D 2 10 ? 115.972 63.369 14.751 1.00 26.83 10 LEU D CA 1
ATOM 6582 C C . LEU D 2 10 ? 115.433 61.950 14.608 1.00 26.43 10 LEU D C 1
ATOM 6583 O O . LEU D 2 10 ? 115.349 61.433 13.492 1.00 26.59 10 LEU D O 1
ATOM 6588 N N . ALA D 2 11 ? 115.130 61.308 15.736 1.00 25.81 11 ALA D N 1
ATOM 6589 C CA . ALA D 2 11 ? 114.800 59.883 15.761 1.00 25.51 11 ALA D CA 1
ATOM 6590 C C . ALA D 2 11 ? 113.479 59.632 16.481 1.00 25.31 11 ALA D C 1
ATOM 6591 O O . ALA D 2 11 ? 113.476 59.231 17.649 1.00 25.31 11 ALA D O 1
ATOM 6593 N N . PRO D 2 12 ? 112.351 59.791 15.765 1.00 24.95 12 PRO D N 1
ATOM 6594 C CA . PRO D 2 12 ? 111.032 59.658 16.383 1.00 24.73 12 PRO D CA 1
ATOM 6595 C C . PRO D 2 12 ? 110.718 58.228 16.832 1.00 24.51 12 PRO D C 1
ATOM 6596 O O . PRO D 2 12 ? 111.365 57.286 16.372 1.00 24.39 12 PRO D O 1
ATOM 6600 N N . HIS D 2 13 ? 109.664 58.078 17.637 1.00 24.14 13 HIS D N 1
ATOM 6601 C CA . HIS D 2 13 ? 109.382 56.832 18.362 1.00 23.82 13 HIS D CA 1
ATOM 6602 C C . HIS D 2 13 ? 108.014 56.188 18.079 1.00 23.82 13 HIS D C 1
ATOM 6603 O O . HIS D 2 13 ? 107.386 55.650 18.995 1.00 23.61 13 HIS D O 1
ATOM 6610 N N . PRO D 2 14 ? 107.561 56.184 16.811 1.00 23.94 14 PRO D N 1
ATOM 6611 C CA . PRO D 2 14 ? 106.297 55.475 16.601 1.00 24.05 14 PRO D CA 1
ATOM 6612 C C . PRO D 2 14 ? 106.486 53.973 16.778 1.00 24.10 14 PRO D C 1
ATOM 6613 O O . PRO D 2 14 ? 107.347 53.395 16.123 1.00 24.33 14 PRO D O 1
ATOM 6617 N N . PRO D 2 15 ? 105.700 53.345 17.671 1.00 24.20 15 PRO D N 1
ATOM 6618 C CA . PRO D 2 15 ? 105.845 51.917 17.957 1.00 24.35 15 PRO D CA 1
ATOM 6619 C C . PRO D 2 15 ? 105.482 51.026 16.767 1.00 24.51 15 PRO D C 1
ATOM 6620 O O . PRO D 2 15 ? 105.886 49.864 16.710 1.00 24.42 15 PRO D O 1
ATOM 6624 N N . HIS D 2 16 ? 104.718 51.586 15.833 1.00 24.72 16 HIS D N 1
ATOM 6625 C CA . HIS D 2 16 ? 104.305 50.888 14.626 1.00 24.95 16 HIS D CA 1
ATOM 6626 C C . HIS D 2 16 ? 105.504 50.464 13.783 1.00 25.21 16 HIS D C 1
ATOM 6627 O O . HIS D 2 16 ? 105.478 49.402 13.162 1.00 25.14 16 HIS D O 1
ATOM 6634 N N . LEU D 2 17 ? 106.554 51.286 13.776 1.00 25.46 17 LEU D N 1
ATOM 6635 C CA . LEU D 2 17 ? 107.756 50.978 13.002 1.00 25.70 17 LEU D CA 1
ATOM 6636 C C . LEU D 2 17 ? 108.448 49.711 13.504 1.00 25.86 17 LEU D C 1
ATOM 6637 O O . LEU D 2 17 ? 108.994 48.956 12.708 1.00 25.98 17 LEU D O 1
ATOM 6642 N N . VAL D 2 18 ? 108.403 49.457 14.811 1.00 26.07 18 VAL D N 1
ATOM 6643 C CA . VAL D 2 18 ? 108.984 48.223 15.348 1.00 26.12 18 VAL D CA 1
ATOM 6644 C C . VAL D 2 18 ? 108.013 47.055 15.144 1.00 26.10 18 VAL D C 1
ATOM 6645 O O . VAL D 2 18 ? 108.441 45.932 14.891 1.00 26.33 18 VAL D O 1
ATOM 6649 N N . TYR D 2 19 ? 106.713 47.331 15.231 1.00 26.05 19 TYR D N 1
ATOM 6650 C CA . TYR D 2 19 ? 105.672 46.334 14.952 1.00 26.07 19 TYR D CA 1
ATOM 6651 C C . TYR D 2 19 ? 105.816 45.763 13.539 1.00 26.09 19 TYR D C 1
ATOM 6652 O O . TYR D 2 19 ? 105.752 44.545 13.344 1.00 26.05 19 TYR D O 1
ATOM 6661 N N . GLY D 2 20 ? 106.063 46.643 12.571 1.00 26.21 20 GLY D N 1
ATOM 6662 C CA . GLY D 2 20 ? 106.274 46.245 11.177 1.00 26.25 20 GLY D CA 1
ATOM 6663 C C . GLY D 2 20 ? 107.498 45.370 10.930 1.00 26.24 20 GLY D C 1
ATOM 6664 O O . GLY D 2 20 ? 107.501 44.566 9.999 1.00 26.29 20 GLY D O 1
ATOM 6665 N N . GLU D 2 21 ? 108.529 45.515 11.762 1.00 26.19 21 GLU D N 1
ATOM 6666 C CA . GLU D 2 21 ? 109.775 44.750 11.603 1.00 26.24 21 GLU D CA 1
ATOM 6667 C C . GLU D 2 21 ? 109.703 43.325 12.179 1.00 26.32 21 GLU D C 1
ATOM 6668 O O . GLU D 2 21 ? 110.470 42.458 11.771 1.00 26.21 21 GLU D O 1
ATOM 6674 N N . ASN D 2 22 ? 108.789 43.091 13.119 1.00 26.54 22 ASN D N 1
ATOM 6675 C CA . ASN D 2 22 ? 108.697 41.815 13.840 1.00 26.69 22 ASN D CA 1
ATOM 6676 C C . ASN D 2 22 ? 110.021 41.355 14.459 1.00 26.94 22 ASN D C 1
ATOM 6677 O O . ASN D 2 22 ? 110.510 40.267 14.150 1.00 26.93 22 ASN D O 1
ATOM 6682 N N . PRO D 2 23 ? 110.596 42.173 15.356 1.00 27.36 23 PRO D N 1
ATOM 6683 C CA . PRO D 2 23 ? 111.803 41.753 16.046 1.00 27.65 23 PRO D CA 1
ATOM 6684 C C . PRO D 2 23 ? 111.496 40.703 17.113 1.00 27.92 23 PRO D C 1
ATOM 6685 O O . PRO D 2 23 ? 110.343 40.588 17.547 1.00 27.92 23 PRO D O 1
ATOM 6689 N N . PRO D 2 24 ? 112.520 39.935 17.531 1.00 28.23 24 PRO D N 1
ATOM 6690 C CA . PRO D 2 24 ? 112.349 38.867 18.529 1.00 28.44 24 PRO D CA 1
ATOM 6691 C C . PRO D 2 24 ? 111.718 39.346 19.839 1.00 28.64 24 PRO D C 1
ATOM 6692 O O . PRO D 2 24 ? 110.890 38.644 20.424 1.00 28.54 24 PRO D O 1
ATOM 6696 N N . GLN D 2 25 ? 112.082 40.552 20.264 1.00 28.83 25 GLN D N 1
ATOM 6697 C CA . GLN D 2 25 ? 111.696 41.044 21.581 1.00 29.15 25 GLN D CA 1
ATOM 6698 C C . GLN D 2 25 ? 110.294 41.672 21.632 1.00 29.34 25 GLN D C 1
ATOM 6699 O O . GLN D 2 25 ? 109.720 41.811 22.713 1.00 29.16 25 GLN D O 1
ATOM 6705 N N . ASN D 2 26 ? 109.719 41.987 20.474 1.00 29.59 26 ASN D N 1
ATOM 6706 C CA . ASN D 2 26 ? 108.351 42.482 20.418 1.00 29.80 26 ASN D CA 1
ATOM 6707 C C . ASN D 2 26 ? 107.380 41.320 20.242 1.00 30.00 26 ASN D C 1
ATOM 6708 O O . ASN D 2 26 ? 107.469 40.569 19.274 1.00 29.87 26 ASN D O 1
ATOM 6713 N N . GLU D 2 27 ? 106.444 41.202 21.178 1.00 30.40 27 GLU D N 1
ATOM 6714 C CA . GLU D 2 27 ? 105.516 40.071 21.245 1.00 30.67 27 GLU D CA 1
ATOM 6715 C C . GLU D 2 27 ? 104.553 39.973 20.055 1.00 30.59 27 GLU D C 1
ATOM 6716 O O . GLU D 2 27 ? 104.504 38.929 19.399 1.00 30.58 27 GLU D O 1
ATOM 6722 N N . PRO D 2 28 ? 103.796 41.050 19.760 1.00 30.56 28 PRO D N 1
ATOM 6723 C CA . PRO D 2 28 ? 102.821 40.940 18.677 1.00 30.57 28 PRO D CA 1
ATOM 6724 C C . PRO D 2 28 ? 103.471 40.797 17.305 1.00 30.73 28 PRO D C 1
ATOM 6725 O O . PRO D 2 28 ? 104.578 41.290 17.084 1.00 30.57 28 PRO D O 1
ATOM 6729 N N . ARG D 2 29 ? 102.758 40.151 16.390 1.00 30.95 29 ARG D N 1
ATOM 6730 C CA . ARG D 2 29 ? 103.283 39.848 15.065 1.00 31.17 29 ARG D CA 1
ATOM 6731 C C . ARG D 2 29 ? 102.451 40.568 14.008 1.00 30.75 29 ARG D C 1
ATOM 6732 O O . ARG D 2 29 ? 101.229 40.448 13.984 1.00 30.45 29 ARG D O 1
ATOM 6740 N N . SER D 2 30 ? 103.119 41.356 13.173 1.00 30.65 30 SER D N 1
ATOM 6741 C CA . SER D 2 30 ? 102.466 42.083 12.088 1.00 30.63 30 SER D CA 1
ATOM 6742 C C . SER D 2 30 ? 102.631 41.359 10.758 1.00 30.66 30 SER D C 1
ATOM 6743 O O . SER D 2 30 ? 103.346 40.361 10.660 1.00 30.61 30 SER D O 1
ATOM 6746 N N . GLN D 2 31 ? 102.009 41.917 9.724 1.00 30.71 31 GLN D N 1
ATOM 6747 C CA . GLN D 2 31 ? 102.217 41.470 8.353 1.00 30.70 31 GLN D CA 1
ATOM 6748 C C . GLN D 2 31 ? 103.065 42.486 7.586 1.00 30.21 31 GLN D C 1
ATOM 6749 O O . GLN D 2 31 ? 103.032 42.521 6.360 1.00 30.28 31 GLN D O 1
ATOM 6755 N N . GLY D 2 32 ? 103.882 43.250 8.311 1.00 29.67 32 GLY D N 1
ATOM 6756 C CA . GLY D 2 32 ? 104.692 44.320 7.727 1.00 29.21 32 GLY D CA 1
ATOM 6757 C C . GLY D 2 32 ? 104.114 45.681 8.061 1.00 28.96 32 GLY D C 1
ATOM 6758 O O . GLY D 2 32 ? 103.366 45.823 9.026 1.00 29.07 32 GLY D O 1
ATOM 6759 N N . GLY D 2 33 ? 104.477 46.692 7.280 1.00 28.49 33 GLY D N 1
ATOM 6760 C CA . GLY D 2 33 ? 103.903 48.024 7.438 1.00 28.02 33 GLY D CA 1
ATOM 6761 C C . GLY D 2 33 ? 104.948 49.111 7.586 1.00 27.73 33 GLY D C 1
ATOM 6762 O O . GLY D 2 33 ? 106.058 48.859 8.057 1.00 27.66 33 GLY D O 1
ATOM 6763 N N . TRP D 2 34 ? 104.580 50.318 7.162 1.00 27.28 34 TRP D N 1
ATOM 6764 C CA . TRP D 2 34 ? 105.413 51.517 7.309 1.00 27.06 34 TRP D CA 1
ATOM 6765 C C . TRP D 2 34 ? 106.853 51.299 6.851 1.00 26.96 34 TRP D C 1
ATOM 6766 O O . TRP D 2 34 ? 107.795 51.715 7.532 1.00 26.75 34 TRP D O 1
ATOM 6777 N N . GLU D 2 35 ? 107.026 50.684 5.682 1.00 26.84 35 GLU D N 1
ATOM 6778 C CA . GLU D 2 35 ? 108.384 50.351 5.231 1.00 26.68 35 GLU D CA 1
ATOM 6779 C C . GLU D 2 35 ? 109.145 51.563 4.696 1.00 26.40 35 GLU D C 1
ATOM 6780 O O . GLU D 2 35 ? 110.364 51.594 4.806 1.00 26.21 35 GLU D O 1
ATOM 6786 N N . VAL D 2 36 ? 108.443 52.588 4.205 1.00 26.27 36 VAL D N 1
ATOM 6787 C CA . VAL D 2 36 ? 109.114 53.837 3.824 1.00 26.15 36 VAL D CA 1
ATOM 6788 C C . VAL D 2 36 ? 109.855 54.427 5.030 1.00 26.08 36 VAL D C 1
ATOM 6789 O O . VAL D 2 36 ? 111.033 54.773 4.929 1.00 26.14 36 VAL D O 1
ATOM 6793 N N . LEU D 2 37 ? 109.178 54.500 6.173 1.00 25.99 37 LEU D N 1
ATOM 6794 C CA . LEU D 2 37 ? 109.815 54.965 7.412 1.00 26.03 37 LEU D CA 1
ATOM 6795 C C . LEU D 2 37 ? 110.865 53.979 7.924 1.00 26.04 37 LEU D C 1
ATOM 6796 O O . LEU D 2 37 ? 111.918 54.385 8.404 1.00 25.66 37 LEU D O 1
ATOM 6801 N N . ARG D 2 38 ? 110.572 52.687 7.810 1.00 26.52 38 ARG D N 1
ATOM 6802 C CA . ARG D 2 38 ? 111.514 51.638 8.217 1.00 26.83 38 ARG D CA 1
ATOM 6803 C C . ARG D 2 38 ? 112.777 51.643 7.356 1.00 27.31 38 ARG D C 1
ATOM 6804 O O . ARG D 2 38 ? 113.884 51.497 7.879 1.00 27.28 38 ARG D O 1
ATOM 6812 N N . TRP D 2 39 ? 112.611 51.861 6.053 1.00 27.85 39 TRP D N 1
ATOM 6813 C CA . TRP D 2 39 ? 113.750 52.038 5.148 1.00 28.30 39 TRP D CA 1
ATOM 6814 C C . TRP D 2 39 ? 114.530 53.301 5.489 1.00 28.66 39 TRP D C 1
ATOM 6815 O O . TRP D 2 39 ? 115.752 53.329 5.351 1.00 28.77 39 TRP D O 1
ATOM 6826 N N . ALA D 2 40 ? 113.820 54.349 5.906 1.00 29.01 40 ALA D N 1
ATOM 6827 C CA . ALA D 2 40 ? 114.463 55.568 6.374 1.00 29.35 40 ALA D CA 1
ATOM 6828 C C . ALA D 2 40 ? 115.372 55.259 7.559 1.00 29.77 40 ALA D C 1
ATOM 6829 O O . ALA D 2 40 ? 116.523 55.689 7.592 1.00 29.49 40 ALA D O 1
ATOM 6831 N N . TYR D 2 41 ? 114.861 54.479 8.510 1.00 30.43 41 TYR D N 1
ATOM 6832 C CA . TYR D 2 41 ? 115.639 54.110 9.693 1.00 30.98 41 TYR D CA 1
ATOM 6833 C C . TYR D 2 41 ? 116.799 53.180 9.362 1.00 31.80 41 TYR D C 1
ATOM 6834 O O . TYR D 2 41 ? 117.841 53.248 10.016 1.00 31.92 41 TYR D O 1
ATOM 6843 N N . GLU D 2 42 ? 116.630 52.334 8.342 1.00 32.64 42 GLU D N 1
ATOM 6844 C CA . GLU D 2 42 ? 117.717 51.464 7.877 1.00 33.20 42 GLU D CA 1
ATOM 6845 C C . GLU D 2 42 ? 118.946 52.268 7.487 1.00 33.20 42 GLU D C 1
ATOM 6846 O O . GLU D 2 42 ? 120.068 51.857 7.770 1.00 33.21 42 GLU D O 1
ATOM 6852 N N . ARG D 2 43 ? 118.732 53.390 6.806 1.00 33.49 43 ARG D N 1
ATOM 6853 C CA . ARG D 2 43 ? 119.830 54.298 6.470 1.00 33.85 43 ARG D CA 1
ATOM 6854 C C . ARG D 2 43 ? 120.453 54.864 7.738 1.00 33.76 43 ARG D C 1
ATOM 6855 O O . ARG D 2 43 ? 121.673 54.941 7.849 1.00 33.94 43 ARG D O 1
ATOM 6863 N N . ALA D 2 44 ? 119.604 55.271 8.679 1.00 33.67 44 ALA D N 1
ATOM 6864 C CA . ALA D 2 44 ? 120.052 55.823 9.956 1.00 33.62 44 ALA D CA 1
ATOM 6865 C C . ALA D 2 44 ? 120.878 54.806 10.737 1.00 33.62 44 ALA D C 1
ATOM 6866 O O . ALA D 2 44 ? 121.853 55.166 11.397 1.00 33.42 44 ALA D O 1
ATOM 6868 N N . ARG D 2 45 ? 120.481 53.539 10.649 1.00 33.75 45 ARG D N 1
ATOM 6869 C CA . ARG D 2 45 ? 121.192 52.452 11.314 1.00 33.90 45 ARG D CA 1
ATOM 6870 C C . ARG D 2 45 ? 122.607 52.287 10.767 1.00 34.32 45 ARG D C 1
ATOM 6871 O O . ARG D 2 45 ? 123.556 52.148 11.541 1.00 34.30 45 ARG D O 1
ATOM 6879 N N . GLU D 2 46 ? 122.740 52.295 9.439 1.00 34.76 46 GLU D N 1
ATOM 6880 C CA . GLU D 2 46 ? 124.052 52.197 8.790 1.00 35.20 46 GLU D CA 1
ATOM 6881 C C . GLU D 2 46 ? 124.976 53.315 9.259 1.00 35.11 46 GLU D C 1
ATOM 6882 O O . GLU D 2 46 ? 126.129 53.068 9.612 1.00 35.14 46 GLU D O 1
ATOM 6888 N N . ARG D 2 47 ? 124.465 54.542 9.245 1.00 35.15 47 ARG D N 1
ATOM 6889 C CA . ARG D 2 47 ? 125.252 55.707 9.643 1.00 35.17 47 ARG D CA 1
ATOM 6890 C C . ARG D 2 47 ? 125.714 55.592 11.092 1.00 34.83 47 ARG D C 1
ATOM 6891 O O . ARG D 2 47 ? 126.879 55.840 11.383 1.00 34.98 47 ARG D O 1
ATOM 6899 N N . LEU D 2 48 ? 124.817 55.168 11.982 1.00 34.46 48 LEU D N 1
ATOM 6900 C CA . LEU D 2 48 ? 125.172 54.949 13.391 1.00 34.07 48 LEU D CA 1
ATOM 6901 C C . LEU D 2 48 ? 126.161 53.792 13.555 1.00 33.89 48 LEU D C 1
ATOM 6902 O O . LEU D 2 48 ? 127.058 53.854 14.393 1.00 33.77 48 LEU D O 1
ATOM 6907 N N . ASP D 2 49 ? 125.970 52.730 12.776 1.00 33.65 49 ASP D N 1
ATOM 6908 C CA . ASP D 2 49 ? 126.856 51.564 12.819 1.00 33.63 49 ASP D CA 1
ATOM 6909 C C . ASP D 2 49 ? 128.303 51.927 12.465 1.00 33.40 49 ASP D C 1
ATOM 6910 O O . ASP D 2 49 ? 129.243 51.347 13.002 1.00 33.45 49 ASP D O 1
ATOM 6915 N N . ALA D 2 50 ? 128.462 52.893 11.566 1.00 33.12 50 ALA D N 1
ATOM 6916 C CA . ALA D 2 50 ? 129.776 53.332 11.110 1.00 32.99 50 ALA D CA 1
ATOM 6917 C C . ALA D 2 50 ? 130.436 54.317 12.080 1.00 32.87 50 ALA D C 1
ATOM 6918 O O . ALA D 2 50 ? 131.656 54.476 12.065 1.00 32.92 50 ALA D O 1
ATOM 6920 N N . MET D 2 51 ? 129.631 55.000 12.891 1.00 32.64 51 MET D N 1
ATOM 6921 C CA . MET D 2 51 ? 130.146 56.024 13.807 1.00 32.51 51 MET D CA 1
ATOM 6922 C C . MET D 2 51 ? 130.940 55.449 14.978 1.00 32.32 51 MET D C 1
ATOM 6923 O O . MET D 2 51 ? 131.816 56.121 15.515 1.00 32.33 51 MET D O 1
ATOM 6928 N N . LYS D 2 52 ? 130.592 54.235 15.399 1.00 32.21 52 LYS D N 1
ATOM 6929 C CA . LYS D 2 52 ? 131.273 53.555 16.504 1.00 32.13 52 LYS D CA 1
ATOM 6930 C C . LYS D 2 52 ? 131.378 54.428 17.764 1.00 31.69 52 LYS D C 1
ATOM 6931 O 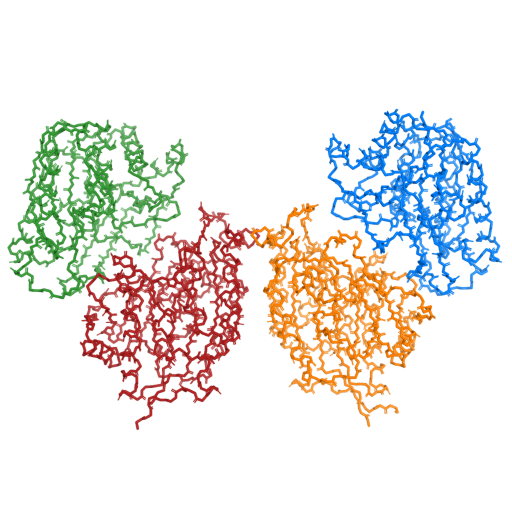O . LYS D 2 52 ? 132.477 54.642 18.279 1.00 31.73 52 LYS D O 1
ATOM 6937 N N . PRO D 2 53 ? 130.229 54.916 18.278 1.00 31.12 53 PRO D N 1
ATOM 6938 C CA . PRO D 2 53 ? 130.227 55.825 19.422 1.00 30.67 53 PRO D CA 1
ATOM 6939 C C . PRO D 2 53 ? 130.305 55.091 20.759 1.00 29.98 53 PRO D C 1
ATOM 6940 O O . PRO D 2 53 ? 129.960 53.914 20.832 1.00 30.10 53 PRO D O 1
ATOM 6944 N N . ASP D 2 54 ? 130.744 55.794 21.801 1.00 29.05 54 ASP D N 1
ATOM 6945 C CA . ASP D 2 54 ? 130.755 55.249 23.158 1.00 28.36 54 ASP D CA 1
ATOM 6946 C C . ASP D 2 54 ? 129.343 55.169 23.734 1.00 27.73 54 ASP D C 1
ATOM 6947 O O . ASP D 2 54 ? 129.036 54.258 24.505 1.00 27.77 54 ASP D O 1
ATOM 6952 N N . VAL D 2 55 ? 128.494 56.136 23.385 1.00 26.95 55 VAL D N 1
ATOM 6953 C CA . VAL D 2 55 ? 127.216 56.303 24.064 1.00 26.27 55 VAL D CA 1
ATOM 6954 C C . VAL D 2 55 ? 126.157 56.997 23.208 1.00 25.72 55 VAL D C 1
ATOM 6955 O O . VAL D 2 55 ? 126.468 57.846 22.377 1.00 25.60 55 VAL D O 1
ATOM 6959 N N . LEU D 2 56 ? 124.902 56.624 23.448 1.00 25.04 56 LEU D N 1
ATOM 6960 C CA . LEU D 2 56 ? 123.739 57.243 22.822 1.00 24.47 56 LEU D CA 1
ATOM 6961 C C . LEU D 2 56 ? 122.934 57.985 23.882 1.00 23.77 56 LEU D C 1
ATOM 6962 O O . LEU D 2 56 ? 122.471 57.372 24.843 1.00 23.70 56 LEU D O 1
ATOM 6967 N N . LEU D 2 57 ? 122.742 59.287 23.698 1.00 22.96 57 LEU D N 1
ATOM 6968 C CA . LEU D 2 57 ? 121.890 60.063 24.596 1.00 22.37 57 LEU D CA 1
ATOM 6969 C C . LEU D 2 57 ? 120.523 60.279 23.962 1.00 21.98 57 LEU D C 1
ATOM 6970 O O . LEU D 2 57 ? 120.428 60.617 22.784 1.00 21.86 57 LEU D O 1
ATOM 6975 N N . VAL D 2 58 ? 119.470 60.076 24.750 1.00 21.49 58 VAL D N 1
ATOM 6976 C CA . VAL D 2 58 ? 118.107 60.200 24.257 1.00 21.15 58 VAL D CA 1
ATOM 6977 C C . VAL D 2 58 ? 117.220 61.009 25.217 1.00 20.85 58 VAL D C 1
ATOM 6978 O O . VAL D 2 58 ? 117.292 60.853 26.440 1.00 20.71 58 VAL D O 1
ATOM 6982 N N . HIS D 2 59 ? 116.437 61.914 24.631 1.00 20.36 59 HIS D N 1
ATOM 6983 C CA . HIS D 2 59 ? 115.491 62.758 25.345 1.00 19.98 59 HIS D CA 1
ATOM 6984 C C . HIS D 2 59 ? 114.099 62.359 24.871 1.00 19.74 59 HIS D C 1
ATOM 6985 O O . HIS D 2 59 ? 113.798 62.476 23.683 1.00 19.56 59 HIS D O 1
ATOM 6992 N N . SER D 2 60 ? 113.274 61.835 25.778 1.00 19.62 60 SER D N 1
ATOM 6993 C CA . SER D 2 60 ? 111.978 61.268 25.397 1.00 19.55 60 SER D CA 1
ATOM 6994 C C . SER D 2 60 ? 110.798 62.051 25.956 1.00 19.58 60 SER D C 1
ATOM 6995 O O . SER D 2 60 ? 110.739 62.289 27.162 1.00 19.66 60 SER D O 1
ATOM 6998 N N . PRO D 2 61 ? 109.803 62.356 25.096 1.00 19.53 61 PRO D N 1
ATOM 6999 C CA . PRO D 2 61 ? 108.548 62.980 25.534 1.00 19.57 61 PRO D CA 1
ATOM 7000 C C . PRO D 2 61 ? 107.678 62.149 26.477 1.00 19.50 61 PRO D C 1
ATOM 7001 O O . PRO D 2 61 ? 106.729 62.687 27.053 1.00 19.49 61 PRO D O 1
ATOM 7005 N N . HIS D 2 62 ? 107.958 60.855 26.597 1.00 19.61 62 HIS D N 1
ATOM 7006 C CA . HIS D 2 62 ? 107.112 59.953 27.381 1.00 19.70 62 HIS D CA 1
ATOM 7007 C C . HIS D 2 62 ? 107.752 59.470 28.689 1.00 19.47 62 HIS D C 1
ATOM 7008 O O . HIS D 2 62 ? 107.344 58.462 29.255 1.00 19.51 62 HIS D O 1
ATOM 7015 N N . TRP D 2 63 ? 108.755 60.207 29.158 1.00 19.45 63 TRP D N 1
ATOM 7016 C CA . TRP D 2 63 ? 109.152 60.189 30.562 1.00 19.36 63 TRP D CA 1
ATOM 7017 C C . TRP D 2 63 ? 109.036 61.627 31.046 1.00 19.20 63 TRP D C 1
ATOM 7018 O O . TRP D 2 63 ? 109.960 62.424 30.886 1.00 19.37 63 TRP D O 1
ATOM 7029 N N . ILE D 2 64 ? 107.866 61.957 31.585 1.00 19.20 64 ILE D N 1
ATOM 7030 C CA . ILE D 2 64 ? 107.511 63.325 31.931 1.00 18.94 64 ILE D CA 1
ATOM 7031 C C . ILE D 2 64 ? 107.777 63.574 33.405 1.00 19.06 64 ILE D C 1
ATOM 7032 O O . ILE D 2 64 ? 107.326 62.812 34.259 1.00 19.32 64 ILE D O 1
ATOM 7037 N N . THR D 2 65 ? 108.504 64.646 33.702 1.00 19.04 65 THR D N 1
ATOM 7038 C CA . THR D 2 65 ? 108.832 64.991 35.076 1.00 19.03 65 THR D CA 1
ATOM 7039 C C . THR D 2 65 ? 108.424 66.427 35.366 1.00 19.39 65 THR D C 1
ATOM 7040 O O . THR D 2 65 ? 108.564 67.306 34.511 1.00 19.15 65 THR D O 1
ATOM 7044 N N . SER D 2 66 ? 107.929 66.655 36.583 1.00 19.73 66 SER D N 1
ATOM 7045 C CA . SER D 2 66 ? 107.469 67.977 37.016 1.00 19.83 66 SER D CA 1
ATOM 7046 C C . SER D 2 66 ? 108.585 68.751 37.692 1.00 19.66 66 SER D C 1
ATOM 7047 O O . SER D 2 66 ? 108.707 69.965 37.514 1.00 19.97 66 SER D O 1
ATOM 7050 N N . VAL D 2 67 ? 109.381 68.046 38.490 1.00 19.51 67 VAL D N 1
ATOM 7051 C CA . VAL D 2 67 ? 110.418 68.669 39.301 1.00 19.30 67 VAL D CA 1
ATOM 7052 C C . VAL D 2 67 ? 111.775 68.518 38.618 1.00 19.26 67 VAL D C 1
ATOM 7053 O O . VAL D 2 67 ? 112.536 67.611 38.933 1.00 19.20 67 VAL D O 1
ATOM 7057 N N . GLY D 2 68 ? 112.065 69.406 37.672 1.00 19.22 68 GLY D N 1
ATOM 7058 C CA . GLY D 2 68 ? 113.350 69.409 36.982 1.00 19.10 68 GLY D CA 1
ATOM 7059 C C . GLY D 2 68 ? 113.544 68.294 35.965 1.00 19.20 68 GLY D C 1
ATOM 7060 O O . GLY D 2 68 ? 112.585 67.649 35.534 1.00 19.13 68 GLY D O 1
ATOM 7061 N N . HIS D 2 69 ? 114.810 68.048 35.628 1.00 19.32 69 HIS D N 1
ATOM 7062 C CA . HIS D 2 69 ? 115.203 67.150 34.546 1.00 19.23 69 HIS D CA 1
ATOM 7063 C C . HIS D 2 69 ? 115.909 65.900 35.091 1.00 19.31 69 HIS D C 1
ATOM 7064 O O . HIS D 2 69 ? 116.921 66.002 35.789 1.00 19.40 69 HIS D O 1
ATOM 7071 N N . HIS D 2 70 ? 115.406 64.723 34.728 1.00 19.24 70 HIS D N 1
ATOM 7072 C CA . HIS D 2 70 ? 115.870 63.473 35.326 1.00 19.24 70 HIS D CA 1
ATOM 7073 C C . HIS D 2 70 ? 116.735 62.671 34.360 1.00 19.55 70 HIS D C 1
ATOM 7074 O O . HIS D 2 70 ? 116.578 62.773 33.137 1.00 19.40 70 HIS D O 1
ATOM 7081 N N . PHE D 2 71 ? 117.622 61.854 34.926 1.00 19.78 71 PHE D N 1
ATOM 7082 C CA . PHE D 2 71 ? 118.557 61.039 34.154 1.00 20.11 71 PHE D CA 1
ATOM 7083 C C . PHE D 2 71 ? 118.617 59.613 34.696 1.00 20.33 71 PHE D C 1
ATOM 7084 O O . PHE D 2 71 ? 118.735 59.407 35.905 1.00 20.24 71 PHE D O 1
ATOM 7092 N N . LEU D 2 72 ? 118.568 58.631 33.799 1.00 20.78 72 LEU D N 1
ATOM 7093 C CA . LEU D 2 72 ? 118.790 57.237 34.176 1.00 20.96 72 LEU D CA 1
ATOM 7094 C C . LEU D 2 72 ? 120.103 57.132 34.942 1.00 21.20 72 LEU D C 1
ATOM 7095 O O . LEU D 2 72 ? 121.125 57.659 34.501 1.00 21.11 72 LEU D O 1
ATOM 7100 N N . GLY D 2 73 ? 120.059 56.486 36.105 1.00 21.60 73 GLY D N 1
ATOM 7101 C CA . GLY D 2 73 ? 121.221 56.405 36.986 1.00 22.02 73 GLY D CA 1
ATOM 7102 C C . GLY D 2 73 ? 121.474 55.050 37.616 1.00 22.41 73 GLY D C 1
ATOM 7103 O O . GLY D 2 73 ? 122.076 54.985 38.683 1.00 22.56 73 GLY D O 1
ATOM 7104 N N . VAL D 2 74 ? 120.999 53.972 36.984 1.00 22.88 74 VAL D N 1
ATOM 7105 C CA . VAL D 2 74 ? 121.368 52.617 37.397 1.00 23.24 74 VAL D CA 1
ATOM 7106 C C . VAL D 2 74 ? 122.004 51.890 36.203 1.00 23.67 74 VAL D C 1
ATOM 7107 O O . VAL D 2 74 ? 121.556 52.068 35.066 1.00 23.82 74 VAL D O 1
ATOM 7111 N N . PRO D 2 75 ? 123.069 51.098 36.452 1.00 23.80 75 PRO D N 1
ATOM 7112 C CA . PRO D 2 75 ? 123.856 50.511 35.364 1.00 23.91 75 PRO D CA 1
ATOM 7113 C C . PRO D 2 75 ? 123.069 49.635 34.391 1.00 23.87 75 PRO D C 1
ATOM 7114 O O . PRO D 2 75 ? 123.272 49.740 33.188 1.00 23.53 75 PRO D O 1
ATOM 7118 N N . GLU D 2 76 ? 122.243 48.735 34.918 1.00 24.21 76 GLU D N 1
ATOM 7119 C CA . GLU D 2 76 ? 121.434 47.841 34.093 1.00 24.48 76 GLU D CA 1
ATOM 7120 C C . GLU D 2 76 ? 119.948 48.070 34.365 1.00 24.21 76 GLU D C 1
ATOM 7121 O O . GLU D 2 76 ? 119.515 48.067 35.522 1.00 24.13 76 GLU D O 1
ATOM 7127 N N . LEU D 2 77 ? 119.181 48.299 33.299 1.00 23.73 77 LEU D N 1
ATOM 7128 C CA . LEU D 2 77 ? 117.729 48.383 33.392 1.00 23.37 77 LEU D CA 1
ATOM 7129 C C . LEU D 2 77 ? 117.106 47.466 32.356 1.00 23.09 77 LEU D C 1
ATOM 7130 O O . LEU D 2 77 ? 117.581 47.382 31.227 1.00 23.05 77 LEU D O 1
ATOM 7135 N N . SER D 2 78 ? 116.035 46.790 32.755 1.00 22.86 78 SER D N 1
ATOM 7136 C CA . SER D 2 78 ? 115.338 45.846 31.896 1.00 22.69 78 SER D CA 1
ATOM 7137 C C . SER D 2 78 ? 113.851 45.891 32.212 1.00 22.58 78 SER D C 1
ATOM 7138 O O . SER D 2 78 ? 113.439 46.542 33.172 1.00 22.54 78 SER D O 1
ATOM 7141 N N . GLY D 2 79 ? 113.050 45.231 31.384 1.00 22.50 79 GLY D N 1
ATOM 7142 C CA . GLY D 2 79 ? 111.618 45.142 31.625 1.00 22.66 79 GLY D CA 1
ATOM 7143 C C . GLY D 2 79 ? 110.808 44.829 30.385 1.00 22.81 79 GLY D C 1
ATOM 7144 O O . GLY D 2 79 ? 111.359 44.546 29.324 1.00 22.83 79 GLY D O 1
ATOM 7145 N N . LYS D 2 80 ? 109.489 44.874 30.541 1.00 22.97 80 LYS D N 1
ATOM 7146 C CA . LYS D 2 80 ? 108.546 44.626 29.457 1.00 23.25 80 LYS D CA 1
ATOM 7147 C C . LYS D 2 80 ? 107.811 45.928 29.172 1.00 22.80 80 LYS D C 1
ATOM 7148 O O . LYS D 2 80 ? 106.984 46.355 29.971 1.00 22.95 80 LYS D O 1
ATOM 7154 N N . SER D 2 81 ? 108.158 46.585 28.069 1.00 22.40 81 SER D N 1
ATOM 7155 C CA . SER D 2 81 ? 107.566 47.879 27.725 1.00 22.10 81 SER D CA 1
ATOM 7156 C C . SER D 2 81 ? 106.297 47.708 26.892 1.00 21.90 81 SER D C 1
ATOM 7157 O O . SER D 2 81 ? 106.367 47.306 25.728 1.00 21.52 81 SER D O 1
ATOM 7160 N N . VAL D 2 82 ? 105.146 47.996 27.510 1.00 21.69 82 VAL D N 1
ATOM 7161 C CA . VAL D 2 82 ? 103.844 47.923 26.849 1.00 21.31 82 VAL D CA 1
ATOM 7162 C C . VAL D 2 82 ? 103.301 49.326 26.611 1.00 21.30 82 VAL D C 1
ATOM 7163 O O . VAL D 2 82 ? 103.074 50.082 27.562 1.00 21.10 82 VAL D O 1
ATOM 7167 N N . ASP D 2 83 ? 103.111 49.677 25.339 1.00 21.21 83 ASP D N 1
ATOM 7168 C CA . ASP D 2 83 ? 102.550 50.974 24.960 1.00 21.11 83 ASP D CA 1
ATOM 7169 C C . ASP D 2 83 ? 101.090 51.075 25.434 1.00 21.14 83 ASP D C 1
ATOM 7170 O O . ASP D 2 83 ? 100.263 50.233 25.083 1.00 20.96 83 ASP D O 1
ATOM 7175 N N . PRO D 2 84 ? 100.767 52.115 26.222 1.00 21.15 84 PRO D N 1
ATOM 7176 C CA . PRO D 2 84 ? 99.440 52.226 26.823 1.00 21.36 84 PRO D CA 1
ATOM 7177 C C . PRO D 2 84 ? 98.314 52.524 25.823 1.00 21.54 84 PRO D C 1
ATOM 7178 O O . PRO D 2 84 ? 97.154 52.163 26.073 1.00 21.75 84 PRO D O 1
ATOM 7182 N N . ILE D 2 85 ? 98.648 53.204 24.729 1.00 21.69 85 ILE D N 1
ATOM 7183 C CA . ILE D 2 85 ? 97.676 53.542 23.687 1.00 21.93 85 ILE D CA 1
ATOM 7184 C C . ILE D 2 85 ? 97.654 52.470 22.588 1.00 22.27 85 ILE D C 1
ATOM 7185 O O . ILE D 2 85 ? 96.581 52.138 22.065 1.00 22.20 85 ILE D O 1
ATOM 7190 N N . PHE D 2 86 ? 98.820 51.893 22.286 1.00 22.51 86 PHE D N 1
ATOM 7191 C CA . PHE D 2 86 ? 98.932 50.856 21.252 1.00 22.79 86 PHE D CA 1
ATOM 7192 C C . PHE D 2 86 ? 99.518 49.542 21.785 1.00 22.77 86 PHE D C 1
ATOM 7193 O O . PHE D 2 86 ? 100.557 49.082 21.301 1.00 22.73 86 PHE D O 1
ATOM 7201 N N . PRO D 2 87 ? 98.834 48.910 22.757 1.00 22.78 87 PRO D N 1
ATOM 7202 C CA . PRO D 2 87 ? 99.346 47.665 23.345 1.00 22.74 87 PRO D CA 1
ATOM 7203 C C . PRO D 2 87 ? 99.286 46.460 22.401 1.00 22.76 87 PRO D C 1
ATOM 7204 O O . PRO D 2 87 ? 99.967 45.462 22.639 1.00 22.55 87 PRO D O 1
ATOM 7208 N N . ASN D 2 88 ? 98.441 46.539 21.375 1.00 22.88 88 ASN D N 1
ATOM 7209 C CA . ASN D 2 88 ? 98.334 45.471 20.379 1.00 23.09 88 ASN D CA 1
ATOM 7210 C C . ASN D 2 88 ? 99.490 45.453 19.386 1.00 23.04 88 ASN D C 1
ATOM 7211 O O . ASN D 2 88 ? 99.693 44.442 18.713 1.00 23.34 88 ASN D O 1
ATOM 7216 N N . VAL D 2 89 ? 100.246 46.551 19.301 1.00 23.02 89 VAL D N 1
ATOM 7217 C CA . VAL D 2 89 ? 101.392 46.647 18.386 1.00 23.13 89 VAL D CA 1
ATOM 7218 C C . VAL D 2 89 ? 102.756 46.648 19.087 1.00 23.08 89 VAL D C 1
ATOM 7219 O O . VAL D 2 89 ? 103.767 46.318 18.467 1.00 22.88 89 VAL D O 1
ATOM 7223 N N . PHE D 2 90 ? 102.799 47.033 20.361 1.00 23.11 90 PHE D N 1
ATOM 7224 C CA . PHE D 2 90 ? 104.076 47.201 21.053 1.00 22.96 90 PHE D CA 1
ATOM 7225 C C . PHE D 2 90 ? 104.048 46.633 22.471 1.00 23.17 90 PHE D C 1
ATOM 7226 O O . PHE D 2 90 ? 103.426 47.199 23.374 1.00 22.90 90 PHE D O 1
ATOM 7234 N N . ARG D 2 91 ? 104.704 45.485 22.627 1.00 23.34 91 ARG D N 1
ATOM 7235 C CA . ARG D 2 91 ? 104.930 44.848 23.915 1.00 23.51 91 ARG D CA 1
ATOM 7236 C C . ARG D 2 91 ? 106.344 44.268 23.866 1.00 23.67 91 ARG D C 1
ATOM 7237 O O . ARG D 2 91 ? 106.551 43.134 23.420 1.00 23.68 91 ARG D O 1
ATOM 7245 N N . TYR D 2 92 ? 107.306 45.059 24.332 1.00 23.68 92 TYR D N 1
ATOM 7246 C CA . TYR D 2 92 ? 108.713 44.871 24.000 1.00 23.72 92 TYR D CA 1
ATOM 7247 C C . TYR D 2 92 ? 109.576 44.545 25.230 1.00 23.84 92 TYR D C 1
ATOM 7248 O O . TYR D 2 92 ? 109.772 45.398 26.104 1.00 23.87 92 TYR D O 1
ATOM 7257 N N . ASP D 2 93 ? 110.121 43.329 25.273 1.00 23.86 93 ASP D N 1
ATOM 7258 C CA . ASP D 2 93 ? 111.041 42.926 26.342 1.00 23.93 93 ASP D CA 1
ATOM 7259 C C . ASP D 2 93 ? 112.414 43.512 26.065 1.00 23.64 93 ASP D C 1
ATOM 7260 O O . ASP D 2 93 ? 113.026 43.199 25.046 1.00 23.56 93 ASP D O 1
ATOM 7265 N N . PHE D 2 94 ? 112.910 44.341 26.978 1.00 23.29 94 PHE D N 1
ATOM 7266 C CA . PHE D 2 94 ? 114.167 45.039 26.753 1.00 23.11 94 PHE D CA 1
ATOM 7267 C C . PHE D 2 94 ? 115.164 44.818 27.881 1.00 23.28 94 PHE D C 1
ATOM 7268 O O . PHE D 2 94 ? 114.800 44.439 28.997 1.00 23.07 94 PHE D O 1
ATOM 7276 N N . SER D 2 95 ? 116.424 45.087 27.561 1.00 23.44 95 SER D N 1
ATOM 7277 C CA . SER D 2 95 ? 117.514 45.064 28.520 1.00 23.70 95 SER D CA 1
ATOM 7278 C C . SER D 2 95 ? 118.583 46.016 27.995 1.00 23.68 95 SER D C 1
ATOM 7279 O O . SER D 2 95 ? 119.115 45.804 26.903 1.00 24.06 95 SER D O 1
ATOM 7282 N N . LEU D 2 96 ? 118.817 47.114 28.708 1.00 23.48 96 LEU D N 1
ATOM 7283 C CA . LEU D 2 96 ? 119.794 48.104 28.274 1.00 23.18 96 LEU D CA 1
ATOM 7284 C C . LEU D 2 96 ? 120.822 48.377 29.356 1.00 23.35 96 LEU D C 1
ATOM 7285 O O . LEU D 2 96 ? 120.677 47.936 30.500 1.00 23.35 96 LEU D O 1
ATOM 7290 N N . ASN D 2 97 ? 121.884 49.071 28.961 1.00 23.42 97 ASN D N 1
ATOM 7291 C CA . ASN D 2 97 ? 122.943 49.480 29.870 1.00 23.68 97 ASN D CA 1
ATOM 7292 C C . ASN D 2 97 ? 123.028 50.999 29.862 1.00 23.39 97 ASN D C 1
ATOM 7293 O O . ASN D 2 97 ? 122.893 51.619 28.808 1.00 23.49 97 ASN D O 1
ATOM 7298 N N . VAL D 2 98 ? 123.186 51.596 31.040 1.00 23.16 98 VAL D N 1
ATOM 7299 C CA . VAL D 2 98 ? 123.297 53.047 31.154 1.00 23.00 98 VAL D CA 1
ATOM 7300 C C . VAL D 2 98 ? 124.746 53.459 31.408 1.00 22.98 98 VAL D C 1
ATOM 7301 O O . VAL D 2 98 ? 125.458 52.821 32.182 1.00 22.76 98 VAL D O 1
ATOM 7305 N N . ASP D 2 99 ? 125.184 54.496 30.702 1.00 23.05 99 ASP D N 1
ATOM 7306 C CA . ASP D 2 99 ? 126.461 55.143 30.977 1.00 23.09 99 ASP D CA 1
ATOM 7307 C C . ASP D 2 99 ? 126.267 56.069 32.180 1.00 23.23 99 ASP D C 1
ATOM 7308 O O . ASP D 2 99 ? 126.081 57.284 32.034 1.00 23.30 99 ASP D O 1
ATOM 7313 N N . VAL D 2 100 ? 126.304 55.478 33.370 1.00 23.33 100 VAL D N 1
ATOM 7314 C CA . VAL D 2 100 ? 125.980 56.196 34.600 1.00 23.57 100 VAL D CA 1
ATOM 7315 C C . VAL D 2 100 ? 126.923 57.381 34.836 1.00 23.59 100 VAL D C 1
ATOM 7316 O O . VAL D 2 100 ? 126.474 58.462 35.220 1.00 23.55 100 VAL D O 1
ATOM 7320 N N . GLU D 2 101 ? 128.208 57.193 34.540 1.00 23.59 101 GLU D N 1
ATOM 7321 C CA . GLU D 2 101 ? 129.211 58.245 34.727 1.00 23.66 101 GLU D CA 1
ATOM 7322 C C . GLU D 2 101 ? 128.852 59.508 33.962 1.00 23.29 101 GLU D C 1
ATOM 7323 O O . GLU D 2 101 ? 128.876 60.602 34.527 1.00 23.24 101 GLU D O 1
ATOM 7329 N N . LEU D 2 102 ? 128.522 59.354 32.682 1.00 23.00 102 LEU D N 1
ATOM 7330 C CA . LEU D 2 102 ? 128.125 60.493 31.843 1.00 22.85 102 LEU D CA 1
ATOM 7331 C C . LEU D 2 102 ? 126.775 61.094 32.265 1.00 22.76 102 LEU D C 1
ATOM 7332 O O . LEU D 2 102 ? 126.609 62.318 32.267 1.00 22.89 102 LEU D O 1
ATOM 7337 N N . ALA D 2 103 ? 125.817 60.235 32.606 1.00 22.52 103 ALA D N 1
ATOM 7338 C CA . ALA D 2 103 ? 124.500 60.686 33.083 1.00 22.36 103 ALA D CA 1
ATOM 7339 C C . ALA D 2 103 ? 124.631 61.556 34.331 1.00 22.16 103 ALA D C 1
ATOM 7340 O O . ALA D 2 103 ? 123.966 62.586 34.455 1.00 22.48 103 ALA D O 1
ATOM 7342 N N . GLU D 2 104 ? 125.494 61.133 35.249 1.00 21.96 104 GLU D N 1
ATOM 7343 C CA . GLU D 2 104 ? 125.795 61.909 36.454 1.00 21.75 104 GLU D CA 1
ATOM 7344 C C . GLU D 2 104 ? 126.491 63.224 36.126 1.00 21.60 104 GLU D C 1
ATOM 7345 O O . GLU D 2 104 ? 126.222 64.254 36.756 1.00 21.56 104 GLU D O 1
ATOM 7351 N N . ALA D 2 105 ? 127.367 63.188 35.124 1.00 21.56 105 ALA D N 1
ATOM 7352 C CA . ALA D 2 105 ? 128.047 64.387 34.658 1.00 21.56 105 ALA D CA 1
ATOM 7353 C C . ALA D 2 105 ? 127.039 65.397 34.120 1.00 21.52 105 ALA D C 1
ATOM 7354 O O . ALA D 2 105 ? 127.101 66.578 34.470 1.00 21.61 105 ALA D O 1
ATOM 7356 N N . CYS D 2 106 ? 126.100 64.921 33.299 1.00 21.45 106 CYS D N 1
ATOM 7357 C CA . CYS D 2 106 ? 125.060 65.782 32.711 1.00 21.18 106 CYS D CA 1
ATOM 7358 C C . CYS D 2 106 ? 124.228 66.457 33.801 1.00 21.02 106 CYS D C 1
ATOM 7359 O O . CYS D 2 106 ? 123.986 67.662 33.742 1.00 20.67 106 CYS D O 1
ATOM 7362 N N . ALA D 2 107 ? 123.801 65.667 34.787 1.00 20.92 107 ALA D N 1
ATOM 7363 C CA . ALA D 2 107 ? 122.985 66.161 35.899 1.00 21.09 107 ALA D CA 1
ATOM 7364 C C . ALA D 2 107 ? 123.707 67.244 36.697 1.00 21.30 107 ALA D C 1
ATOM 7365 O O . ALA D 2 107 ? 123.155 68.312 36.952 1.00 21.26 107 ALA D O 1
ATOM 7367 N N . GLU D 2 108 ? 124.953 66.962 37.063 1.00 21.65 108 GLU D N 1
ATOM 7368 C CA . GLU D 2 108 ? 125.793 67.904 37.809 1.00 21.78 108 GLU D CA 1
ATOM 7369 C C . GLU D 2 108 ? 126.027 69.206 37.041 1.00 21.61 108 GLU D C 1
ATOM 7370 O O . GLU D 2 108 ? 126.026 70.290 37.623 1.00 21.40 108 GLU D O 1
ATOM 7376 N N . GLU D 2 109 ? 126.178 69.090 35.728 1.00 21.63 109 GLU D N 1
ATOM 7377 C CA . GLU D 2 109 ? 126.420 70.241 34.866 1.00 21.80 109 GLU D CA 1
ATOM 7378 C C . GLU D 2 109 ? 125.139 71.060 34.676 1.00 21.68 109 GLU D C 1
ATOM 7379 O O . GLU D 2 109 ? 125.182 72.292 34.605 1.00 21.40 109 GLU D O 1
ATOM 7385 N N . GLY D 2 110 ? 124.001 70.368 34.618 1.00 21.63 110 GLY D N 1
ATOM 7386 C CA . GLY D 2 110 ? 122.699 71.021 34.640 1.00 21.49 110 GLY D CA 1
ATOM 7387 C C . GLY D 2 110 ? 122.491 71.755 35.950 1.00 21.61 110 GLY D C 1
ATOM 7388 O O . GLY D 2 110 ? 122.092 72.922 35.956 1.00 21.25 110 GLY D O 1
ATOM 7389 N N . ARG D 2 111 ? 122.810 71.079 37.055 1.00 21.78 111 ARG D N 1
ATOM 7390 C CA . ARG D 2 111 ? 122.702 71.664 38.396 1.00 22.14 111 ARG D CA 1
ATOM 7391 C C . ARG D 2 111 ? 123.519 72.940 38.517 1.00 22.51 111 ARG D C 1
ATOM 7392 O O . ARG D 2 111 ? 123.021 73.953 39.020 1.00 22.87 111 ARG D O 1
ATOM 7400 N N . LYS D 2 112 ? 124.767 72.886 38.051 1.00 22.78 112 LYS D N 1
ATOM 7401 C CA . LYS D 2 112 ? 125.661 74.048 38.086 1.00 23.11 112 LYS D CA 1
ATOM 7402 C C . LYS D 2 112 ? 125.176 75.165 37.167 1.00 22.95 112 LYS D C 1
ATOM 7403 O O . LYS D 2 112 ? 125.411 76.343 37.443 1.00 23.40 112 LYS D O 1
ATOM 7409 N N . ALA D 2 113 ? 124.463 74.793 36.106 1.00 22.73 113 ALA D N 1
ATOM 7410 C CA . ALA D 2 113 ? 123.931 75.755 35.140 1.00 22.55 113 ALA D CA 1
ATOM 7411 C C . ALA D 2 113 ? 122.605 76.396 35.570 1.00 22.49 113 ALA D C 1
ATOM 7412 O O . ALA D 2 113 ? 122.025 77.178 34.815 1.00 22.72 113 ALA D O 1
ATOM 7414 N N . GLY D 2 114 ? 122.115 76.058 36.761 1.00 22.35 114 GLY D N 1
ATOM 7415 C CA . GLY D 2 114 ? 120.888 76.665 37.287 1.00 22.16 114 GLY D CA 1
ATOM 7416 C C . GLY D 2 114 ? 119.629 75.842 37.078 1.00 21.84 114 GLY D C 1
ATOM 7417 O O . GLY D 2 114 ? 118.546 76.265 37.469 1.00 21.83 114 GLY D O 1
ATOM 7418 N N . LEU D 2 115 ? 119.763 74.670 36.464 1.00 21.65 115 LEU D N 1
ATOM 7419 C CA . LEU D 2 115 ? 118.637 73.757 36.305 1.00 21.57 115 LEU D CA 1
ATOM 7420 C C . LEU D 2 115 ? 118.538 72.835 37.510 1.00 21.42 115 LEU D C 1
ATOM 7421 O O . LEU D 2 115 ? 119.552 72.491 38.111 1.00 21.28 115 LEU D O 1
ATOM 7426 N N . VAL D 2 116 ? 117.322 72.402 37.837 1.00 21.28 116 VAL D N 1
ATOM 7427 C CA . VAL D 2 116 ? 117.152 71.340 38.827 1.00 21.19 116 VAL D CA 1
ATOM 7428 C C . VAL D 2 116 ? 117.202 69.997 38.105 1.00 21.23 116 VAL D C 1
ATOM 7429 O O . VAL D 2 116 ? 116.528 69.788 37.092 1.00 21.10 116 VAL D O 1
ATOM 7433 N N . THR D 2 117 ? 118.063 69.118 38.605 1.00 21.18 117 THR D N 1
ATOM 7434 C CA . THR D 2 117 ? 118.303 67.819 38.006 1.00 21.21 117 THR D CA 1
ATOM 7435 C C . THR D 2 117 ? 118.232 66.748 39.084 1.00 21.43 117 THR D C 1
ATOM 7436 O O . THR D 2 117 ? 118.359 67.046 40.270 1.00 21.43 117 THR D O 1
ATOM 7440 N N . LYS D 2 118 ? 118.005 65.510 38.664 1.00 21.66 118 LYS D N 1
ATOM 7441 C CA . LYS D 2 118 ? 117.960 64.383 39.577 1.00 22.00 118 LYS D CA 1
ATOM 7442 C C . LYS D 2 118 ? 118.392 63.109 38.861 1.00 22.00 118 LYS D C 1
ATOM 7443 O O . LYS D 2 118 ? 118.127 62.935 37.674 1.00 22.15 118 LYS D O 1
ATOM 7449 N N . MET D 2 119 ? 119.053 62.223 39.599 1.00 21.90 119 MET D N 1
ATOM 7450 C CA . MET D 2 119 ? 119.452 60.925 39.088 1.00 21.85 119 MET D CA 1
ATOM 7451 C C . MET D 2 119 ? 118.432 59.877 39.515 1.00 21.88 119 MET D C 1
ATOM 7452 O O . MET D 2 119 ? 118.054 59.819 40.677 1.00 21.86 119 MET D O 1
ATOM 7457 N N . MET D 2 120 ? 117.992 59.057 38.566 1.00 22.04 120 MET D N 1
ATOM 7458 C CA . MET D 2 120 ? 117.047 57.978 38.833 1.00 22.28 120 MET D CA 1
ATOM 7459 C C . MET D 2 120 ? 117.809 56.734 39.316 1.00 22.71 120 MET D C 1
ATOM 7460 O O . MET D 2 120 ? 118.438 56.041 38.514 1.00 22.69 120 MET D O 1
ATOM 7465 N N . ARG D 2 121 ? 117.742 56.452 40.619 1.00 23.22 121 ARG D N 1
ATOM 7466 C CA . ARG D 2 121 ? 118.517 55.353 41.226 1.00 23.65 121 ARG D CA 1
ATOM 7467 C C . ARG D 2 121 ? 117.699 54.091 41.500 1.00 23.59 121 ARG D C 1
ATOM 7468 O O . ARG D 2 121 ? 118.239 53.110 42.023 1.00 23.65 121 ARG D O 1
ATOM 7476 N N . ASN D 2 122 ? 116.412 54.106 41.161 1.00 23.40 122 ASN D N 1
ATOM 7477 C CA . ASN D 2 122 ? 115.542 52.972 41.448 1.00 23.15 122 ASN D CA 1
ATOM 7478 C C . ASN D 2 122 ? 115.713 51.868 40.398 1.00 23.50 122 ASN D C 1
ATOM 7479 O O . ASN D 2 122 ? 115.402 52.078 39.221 1.00 23.58 122 ASN D O 1
ATOM 7484 N N . PRO D 2 123 ? 116.198 50.680 40.822 1.00 23.71 123 PRO D N 1
ATOM 7485 C CA . PRO D 2 123 ? 116.490 49.613 39.856 1.00 23.86 123 PRO D CA 1
ATOM 7486 C C . PRO D 2 123 ? 115.267 48.934 39.227 1.00 24.10 123 PRO D C 1
ATOM 7487 O O . PRO D 2 123 ? 115.427 48.203 38.253 1.00 24.04 123 PRO D O 1
ATOM 7491 N N . LYS D 2 124 ? 114.076 49.148 39.785 1.00 24.43 124 LYS D N 1
ATOM 7492 C CA . LYS D 2 124 ? 112.839 48.573 39.235 1.00 24.62 124 LYS D CA 1
ATOM 7493 C C . LYS D 2 124 ? 112.104 49.539 38.295 1.00 24.55 124 LYS D C 1
ATOM 7494 O O . LYS D 2 124 ? 111.043 49.202 37.752 1.00 24.81 124 LYS D O 1
ATOM 7500 N N . PHE D 2 125 ? 112.648 50.743 38.136 1.00 24.17 125 PHE D N 1
ATOM 7501 C CA . PHE D 2 125 ? 112.133 51.712 37.178 1.00 23.98 125 PHE D CA 1
ATOM 7502 C C . PHE D 2 125 ? 112.002 51.075 35.800 1.00 24.07 125 PHE D C 1
ATOM 7503 O O . PHE D 2 125 ? 112.917 50.386 35.337 1.00 24.21 125 PHE D O 1
ATOM 7511 N N . ARG D 2 126 ? 110.848 51.280 35.171 1.00 24.00 126 ARG D N 1
ATOM 7512 C CA . ARG D 2 126 ? 110.599 50.809 33.819 1.00 23.91 126 ARG D CA 1
ATOM 7513 C C . ARG D 2 126 ? 110.885 51.939 32.832 1.00 23.51 126 ARG D C 1
ATOM 7514 O O . ARG D 2 126 ? 110.161 52.932 32.785 1.00 23.46 126 ARG D O 1
ATOM 7522 N N . VAL D 2 127 ? 111.935 51.780 32.033 1.00 23.00 127 VAL D N 1
ATOM 7523 C CA . VAL D 2 127 ? 112.286 52.798 31.041 1.00 22.45 127 VAL D CA 1
ATOM 7524 C C . VAL D 2 127 ? 111.123 52.977 30.065 1.00 22.07 127 VAL D C 1
ATOM 7525 O O . VAL D 2 127 ? 110.489 51.997 29.656 1.00 22.14 127 VAL D O 1
ATOM 7529 N N . ASP D 2 128 ? 110.821 54.231 29.734 1.00 21.44 128 ASP D N 1
ATOM 7530 C CA . ASP D 2 128 ? 109.601 54.549 29.010 1.00 21.09 128 ASP D CA 1
ATOM 7531 C C . ASP D 2 128 ? 109.627 53.992 27.591 1.00 21.07 128 ASP D C 1
ATOM 7532 O O . ASP D 2 128 ? 110.686 53.869 26.974 1.00 21.20 128 ASP D O 1
ATOM 7537 N N . TYR D 2 129 ? 108.437 53.719 27.073 1.00 20.96 129 TYR D N 1
ATOM 7538 C CA . TYR D 2 129 ? 108.256 53.062 25.776 1.00 20.84 129 TYR D CA 1
ATOM 7539 C C . TYR D 2 129 ? 108.810 53.845 24.586 1.00 20.80 129 TYR D C 1
ATOM 7540 O O . TYR D 2 129 ? 109.165 53.249 23.566 1.00 20.66 129 TYR D O 1
ATOM 7549 N N . GLY D 2 130 ? 108.863 55.169 24.710 1.00 20.88 130 GLY D N 1
ATOM 7550 C CA . GLY D 2 130 ? 109.404 56.028 23.654 1.00 20.73 130 GLY D CA 1
ATOM 7551 C C . GLY D 2 130 ? 110.909 55.905 23.541 1.00 20.61 130 GLY D C 1
ATOM 7552 O O . GLY D 2 130 ? 111.451 55.805 22.441 1.00 20.71 130 GLY D O 1
ATOM 7553 N N . THR D 2 131 ? 111.583 55.925 24.688 1.00 20.53 131 THR D N 1
ATOM 7554 C CA . THR D 2 131 ? 113.023 55.699 24.743 1.00 20.13 131 THR D CA 1
ATOM 7555 C C . THR D 2 131 ? 113.369 54.330 24.164 1.00 20.19 131 THR D C 1
ATOM 7556 O O . THR D 2 131 ? 114.290 54.214 23.352 1.00 20.11 131 THR D O 1
ATOM 7560 N N . ILE D 2 132 ? 112.585 53.317 24.526 1.00 20.20 132 ILE D N 1
ATOM 7561 C CA . ILE D 2 132 ? 112.818 51.950 24.054 1.00 20.32 132 ILE D CA 1
ATOM 7562 C C . ILE D 2 132 ? 112.594 51.820 22.542 1.00 20.67 132 ILE D C 1
ATOM 7563 O O . ILE D 2 132 ? 113.362 51.144 21.856 1.00 20.51 132 ILE D O 1
ATOM 7568 N N . THR D 2 133 ? 111.566 52.492 22.027 1.00 21.02 133 THR D N 1
ATOM 7569 C CA . THR D 2 133 ? 111.261 52.450 20.599 1.00 21.26 133 THR D CA 1
ATOM 7570 C C . THR D 2 133 ? 112.342 53.134 19.769 1.00 21.54 133 THR D C 1
ATOM 7571 O O . THR D 2 133 ? 112.850 52.554 18.817 1.00 21.71 133 THR D O 1
ATOM 7575 N N . THR D 2 134 ? 112.689 54.367 20.130 1.00 21.91 134 THR D N 1
ATOM 7576 C CA . THR D 2 134 ? 113.731 55.105 19.415 1.00 22.09 134 THR D CA 1
ATOM 7577 C C . THR D 2 134 ? 115.050 54.329 19.398 1.00 22.49 134 THR D C 1
ATOM 7578 O O . THR D 2 134 ? 115.672 54.188 18.345 1.00 22.39 134 THR D O 1
ATOM 7582 N N . LEU D 2 135 ? 115.453 53.809 20.556 1.00 23.03 135 LEU D N 1
ATOM 7583 C CA . LEU D 2 135 ? 116.706 53.045 20.671 1.00 23.41 135 LEU D CA 1
ATOM 7584 C C . LEU D 2 135 ? 116.710 51.800 19.776 1.00 23.89 135 LEU D C 1
ATOM 7585 O O . LEU D 2 135 ? 117.667 51.567 19.042 1.00 24.03 135 LEU D O 1
ATOM 7590 N N . HIS D 2 136 ? 115.628 51.031 19.797 1.00 24.53 136 HIS D N 1
ATOM 7591 C CA . HIS D 2 136 ? 115.500 49.889 18.890 1.00 25.05 136 HIS D CA 1
ATOM 7592 C C . HIS D 2 136 ? 115.600 50.296 17.421 1.00 25.44 136 HIS D C 1
ATOM 7593 O O . HIS D 2 136 ? 116.208 49.585 16.621 1.00 25.92 136 HIS D O 1
ATOM 7600 N N . LEU D 2 137 ? 115.019 51.442 17.075 1.00 25.76 137 LEU D N 1
ATOM 7601 C CA . LEU D 2 137 ? 114.959 51.893 15.681 1.00 25.96 137 LEU D CA 1
ATOM 7602 C C . LEU D 2 137 ? 116.327 52.254 15.069 1.00 26.20 137 LEU D C 1
ATOM 7603 O O . LEU D 2 137 ? 116.538 52.015 13.880 1.00 26.08 137 LEU D O 1
ATOM 7608 N N . ILE D 2 138 ? 117.238 52.837 15.853 1.00 26.50 138 ILE D N 1
ATOM 7609 C CA . ILE D 2 138 ? 118.600 53.142 15.356 1.00 26.91 138 ILE D CA 1
ATOM 7610 C C . ILE D 2 138 ? 119.659 52.112 15.767 1.00 27.03 138 ILE D C 1
ATOM 7611 O O . ILE D 2 138 ? 120.726 52.057 15.158 1.00 26.97 138 ILE D O 1
ATOM 7616 N N . ARG D 2 139 ? 119.388 51.339 16.817 1.00 27.39 139 ARG D N 1
ATOM 7617 C CA . ARG D 2 139 ? 120.312 50.301 17.282 1.00 27.70 139 ARG D CA 1
ATOM 7618 C C . ARG D 2 139 ? 119.547 49.144 17.898 1.00 27.54 139 ARG D C 1
ATOM 7619 O O . ARG D 2 139 ? 119.383 49.088 19.116 1.00 27.37 139 ARG D O 1
ATOM 7627 N N . PRO D 2 140 ? 119.064 48.214 17.051 1.00 27.46 140 PRO D N 1
ATOM 7628 C CA . PRO D 2 140 ? 118.341 47.051 17.556 1.00 27.25 140 PRO D CA 1
ATOM 7629 C C . PRO D 2 140 ? 119.250 45.997 18.204 1.00 27.17 140 PRO D C 1
ATOM 7630 O O . PRO D 2 140 ? 118.751 45.033 18.787 1.00 26.97 140 PRO D O 1
ATOM 7634 N N . GLN D 2 141 ? 120.562 46.185 18.113 1.00 27.02 141 GLN D N 1
ATOM 7635 C CA . GLN D 2 141 ? 121.520 45.271 18.740 1.00 27.14 141 GLN D CA 1
ATOM 7636 C C . GLN D 2 141 ? 121.574 45.446 20.267 1.00 26.99 141 GLN D C 1
ATOM 7637 O O . GLN D 2 141 ? 121.869 44.492 20.988 1.00 26.93 141 GLN D O 1
ATOM 7643 N N . TRP D 2 142 ? 121.271 46.655 20.744 1.00 26.78 142 TRP D N 1
ATOM 7644 C CA . TRP D 2 142 ? 121.301 46.990 22.176 1.00 26.79 142 TRP D CA 1
ATOM 7645 C C . TRP D 2 142 ? 122.690 46.755 22.769 1.00 26.66 142 TRP D C 1
ATOM 7646 O O . TRP D 2 142 ? 122.831 46.135 23.819 1.00 26.91 142 TRP D O 1
ATOM 7657 N N . ASP D 2 143 ? 123.708 47.265 22.080 1.00 26.57 143 ASP D N 1
ATOM 7658 C CA . ASP D 2 143 ? 125.110 47.048 22.456 1.00 26.33 143 ASP D CA 1
ATOM 7659 C C . ASP D 2 143 ? 125.874 48.359 22.674 1.00 25.93 143 ASP D C 1
ATOM 7660 O O . ASP D 2 143 ? 127.099 48.346 22.793 1.00 26.25 143 ASP D O 1
ATOM 7665 N N . ILE D 2 144 ? 125.159 49.482 22.705 1.00 25.33 144 ILE D N 1
ATOM 7666 C CA . ILE D 2 144 ? 125.754 50.778 23.029 1.00 24.86 144 ILE D CA 1
ATOM 7667 C C . ILE D 2 144 ? 125.096 51.312 24.303 1.00 24.52 144 ILE D C 1
ATOM 7668 O O . ILE D 2 144 ? 123.871 51.277 24.417 1.00 24.33 144 ILE D O 1
ATOM 7673 N N . PRO D 2 145 ? 125.908 51.742 25.294 1.00 24.11 145 PRO D N 1
ATOM 7674 C CA . PRO D 2 145 ? 125.333 52.325 26.509 1.00 23.74 145 PRO D CA 1
ATOM 7675 C C . PRO D 2 145 ? 124.537 53.591 26.216 1.00 23.22 145 PRO D C 1
ATOM 7676 O O . PRO D 2 145 ? 124.796 54.263 25.219 1.00 22.88 145 PRO D O 1
ATOM 7680 N N . VAL D 2 146 ? 123.577 53.906 27.080 1.00 22.71 146 VAL D N 1
ATOM 7681 C CA . VAL D 2 146 ? 122.735 55.075 26.871 1.00 22.36 146 VAL D CA 1
ATOM 7682 C C . VAL D 2 146 ? 122.642 55.995 28.089 1.00 22.18 146 VAL D C 1
ATOM 7683 O O . VAL D 2 146 ? 123.028 55.636 29.204 1.00 22.04 146 VAL D O 1
ATOM 7687 N N . VAL D 2 147 ? 122.240 57.231 27.813 1.00 21.81 147 VAL D N 1
ATOM 7688 C CA . VAL D 2 147 ? 121.823 58.183 28.822 1.00 21.28 147 VAL D CA 1
ATOM 7689 C C . VAL D 2 147 ? 120.386 58.530 28.472 1.00 21.00 147 VAL D C 1
ATOM 7690 O O . VAL D 2 147 ? 120.130 59.125 27.421 1.00 20.75 147 VAL D O 1
ATOM 7694 N N . GLY D 2 148 ? 119.450 58.070 29.299 1.00 20.63 148 GLY D N 1
ATOM 7695 C CA . GLY D 2 148 ? 118.043 58.406 29.141 1.00 20.30 148 GLY D CA 1
ATOM 7696 C C . GLY D 2 148 ? 117.728 59.668 29.914 1.00 20.20 148 GLY D C 1
ATOM 7697 O O . GLY D 2 148 ? 117.927 59.718 31.130 1.00 20.32 148 GLY D O 1
ATOM 7698 N N . ILE D 2 149 ? 117.313 60.710 29.195 1.00 19.88 149 ILE D N 1
ATOM 7699 C CA . ILE D 2 149 ? 116.948 61.986 29.800 1.00 19.62 149 ILE D CA 1
ATOM 7700 C C . ILE D 2 149 ? 115.433 62.155 29.754 1.00 19.63 149 ILE D C 1
ATOM 7701 O O . ILE D 2 149 ? 114.805 61.842 28.743 1.00 19.82 149 ILE D O 1
ATOM 7706 N N . SER D 2 150 ? 114.858 62.668 30.840 1.00 19.50 150 SER D N 1
ATOM 7707 C CA . SER D 2 150 ? 113.418 62.912 30.917 1.00 19.61 150 SER D CA 1
ATOM 7708 C C . SER D 2 150 ? 113.052 64.200 30.192 1.00 19.66 150 SER D C 1
ATOM 7709 O O . SER D 2 150 ? 113.916 65.024 29.896 1.00 19.65 150 SER D O 1
ATOM 7712 N N . ALA D 2 151 ? 111.765 64.372 29.919 1.00 19.83 151 ALA D N 1
ATOM 7713 C CA . ALA D 2 151 ? 111.258 65.623 29.361 1.00 19.99 151 ALA D CA 1
ATOM 7714 C C . ALA D 2 151 ? 110.545 66.398 30.464 1.00 20.21 151 ALA D C 1
ATOM 7715 O O . ALA D 2 151 ? 109.404 66.086 30.816 1.00 20.00 151 ALA D O 1
ATOM 7717 N N . ASN D 2 152 ? 111.238 67.380 31.036 1.00 20.41 152 ASN D N 1
ATOM 7718 C CA . ASN D 2 152 ? 110.647 68.243 32.051 1.00 20.80 152 ASN D CA 1
ATOM 7719 C C . ASN D 2 152 ? 109.386 68.964 31.545 1.00 20.97 152 ASN D C 1
ATOM 7720 O O . ASN D 2 152 ? 109.330 69.410 30.402 1.00 21.03 152 ASN D O 1
ATOM 7725 N N . ASN D 2 153 ? 108.398 69.061 32.433 1.00 21.27 153 ASN D N 1
ATOM 7726 C CA . ASN D 2 153 ? 107.109 69.757 32.222 1.00 21.56 153 ASN D CA 1
ATOM 7727 C C . ASN D 2 153 ? 107.101 71.143 31.584 1.00 21.14 153 ASN D C 1
ATOM 7728 O O . ASN D 2 153 ? 106.074 71.560 31.047 1.00 21.17 153 ASN D O 1
ATOM 7733 N N . SER D 2 154 ? 108.174 71.902 31.787 1.00 20.87 154 SER D N 1
ATOM 7734 C CA . SER D 2 154 ? 108.167 73.350 31.569 1.00 20.81 154 SER D CA 1
ATOM 7735 C C . SER D 2 154 ? 107.465 73.866 30.304 1.00 20.78 154 SER D C 1
ATOM 7736 O O . SER D 2 154 ? 106.732 74.847 30.388 1.00 20.85 154 SER D O 1
ATOM 7739 N N . PRO D 2 155 ? 107.643 73.197 29.145 1.00 20.71 155 PRO D N 1
ATOM 7740 C CA . PRO D 2 155 ? 106.974 73.711 27.953 1.00 20.74 155 PRO D CA 1
ATOM 7741 C C . PRO D 2 155 ? 105.450 73.773 28.075 1.00 20.87 155 PRO D C 1
ATOM 7742 O O . PRO D 2 155 ? 104.827 74.672 27.503 1.00 20.81 155 PRO D O 1
ATOM 7746 N N . TYR D 2 156 ? 104.871 72.846 28.839 1.00 20.94 156 TYR D N 1
ATOM 7747 C CA . TYR D 2 156 ? 103.418 72.744 28.988 1.00 21.06 156 TYR D CA 1
ATOM 7748 C C . TYR D 2 156 ? 102.898 73.464 30.230 1.00 21.22 156 TYR D C 1
ATOM 7749 O O . TYR D 2 156 ? 101.867 74.130 30.175 1.00 21.21 156 TYR D O 1
ATOM 7758 N N . TYR D 2 157 ? 103.596 73.306 31.351 1.00 21.51 157 TYR D N 1
ATOM 7759 C CA . TYR D 2 157 ? 103.160 73.890 32.619 1.00 21.62 157 TYR D CA 1
ATOM 7760 C C . TYR D 2 157 ? 103.436 75.391 32.641 1.00 21.71 157 TYR D C 1
ATOM 7761 O O . TYR D 2 157 ? 102.606 76.170 33.101 1.00 21.56 157 TYR D O 1
ATOM 7770 N N . LEU D 2 158 ? 104.618 75.786 32.176 1.00 22.02 158 LEU D N 1
ATOM 7771 C CA . LEU D 2 158 ? 104.964 77.207 32.064 1.00 22.10 158 LEU D CA 1
ATOM 7772 C C . LEU D 2 158 ? 104.446 77.720 30.712 1.00 22.39 158 LEU D C 1
ATOM 7773 O O . LEU D 2 158 ? 103.285 78.125 30.603 1.00 22.36 158 LEU D O 1
ATOM 7778 N N . ASN D 2 159 ? 105.288 77.634 29.684 1.00 22.82 159 ASN D N 1
ATOM 7779 C CA . ASN D 2 159 ? 104.928 77.965 28.304 1.00 23.07 159 ASN D CA 1
ATOM 7780 C C . ASN D 2 159 ? 106.084 77.565 27.401 1.00 23.25 159 ASN D C 1
ATOM 7781 O O . ASN D 2 159 ? 107.151 77.191 27.900 1.00 23.53 159 ASN D O 1
ATOM 7786 N N . THR D 2 160 ? 105.869 77.616 26.088 1.00 23.25 160 THR D N 1
ATOM 7787 C CA . THR D 2 160 ? 106.853 77.113 25.129 1.00 23.31 160 THR D CA 1
ATOM 7788 C C . THR D 2 160 ? 108.222 77.777 25.269 1.00 23.23 160 THR D C 1
ATOM 7789 O O . THR D 2 160 ? 109.235 77.094 25.357 1.00 23.26 160 THR D O 1
ATOM 7793 N N . LYS D 2 161 ? 108.241 79.098 25.373 1.00 23.43 161 LYS D N 1
ATOM 7794 C CA . LYS D 2 161 ? 109.503 79.844 25.349 1.00 23.61 161 LYS D CA 1
ATOM 7795 C C . LYS D 2 161 ? 110.324 79.582 26.611 1.00 23.23 161 LYS D C 1
ATOM 7796 O O . LYS D 2 161 ? 111.511 79.276 26.517 1.00 22.86 161 LYS D O 1
ATOM 7802 N N . GLU D 2 162 ? 109.678 79.631 27.775 1.00 23.01 162 GLU D N 1
ATOM 7803 C CA . GLU D 2 162 ? 110.361 79.330 29.038 1.00 22.94 162 GLU D CA 1
ATOM 7804 C C . GLU D 2 162 ? 110.816 77.869 29.068 1.00 22.50 162 GLU D C 1
ATOM 7805 O O . GLU D 2 162 ? 111.922 77.567 29.513 1.00 22.26 162 GLU D O 1
ATOM 7811 N N . GLY D 2 163 ? 109.985 76.982 28.531 1.00 22.12 163 GLY D N 1
ATOM 7812 C CA . GLY D 2 163 ? 110.327 75.569 28.431 1.00 22.00 163 GLY D CA 1
ATOM 7813 C C . GLY D 2 163 ? 111.514 75.338 27.519 1.00 21.89 163 GLY D C 1
ATOM 7814 O O . GLY D 2 163 ? 112.478 74.679 27.903 1.00 21.62 163 GLY D O 1
ATOM 7815 N N . MET D 2 164 ? 111.468 75.929 26.328 1.00 21.75 164 MET D N 1
ATOM 7816 C CA . MET D 2 164 ? 112.563 75.801 25.373 1.00 21.69 164 MET D CA 1
ATOM 7817 C C . MET D 2 164 ? 113.882 76.348 25.939 1.00 21.62 164 MET D C 1
ATOM 7818 O O . MET D 2 164 ? 114.941 75.760 25.700 1.00 21.80 164 MET D O 1
ATOM 7823 N N . SER D 2 165 ? 113.814 77.425 26.726 1.00 21.39 165 SER D N 1
ATOM 7824 C CA . SER D 2 165 ? 115.008 77.984 27.388 1.00 21.38 165 SER D CA 1
ATOM 7825 C C . SER D 2 165 ? 115.669 77.004 28.363 1.00 21.18 165 SER D C 1
ATOM 7826 O O . SER D 2 165 ? 116.896 76.950 28.447 1.00 21.51 165 SER D O 1
ATOM 7829 N N . GLU D 2 166 ? 114.865 76.260 29.119 1.00 20.91 166 GLU D N 1
ATOM 7830 C CA . GLU D 2 166 ? 115.400 75.203 29.985 1.00 20.73 166 GLU D CA 1
ATOM 7831 C C . GLU D 2 166 ? 116.035 74.068 29.165 1.00 20.64 166 GLU D C 1
ATOM 7832 O O . GLU D 2 166 ? 117.049 73.500 29.568 1.00 20.62 166 GLU D O 1
ATOM 7838 N N . MET D 2 167 ? 115.442 73.746 28.017 1.00 20.51 167 MET D N 1
ATOM 7839 C CA . MET D 2 167 ? 115.999 72.724 27.124 1.00 20.51 167 MET D CA 1
ATOM 7840 C C . MET D 2 167 ? 117.307 73.206 26.501 1.00 20.68 167 MET D C 1
ATOM 7841 O O . MET D 2 167 ? 118.237 72.423 26.295 1.00 20.57 167 MET D O 1
ATOM 7846 N N . ASP D 2 168 ? 117.351 74.492 26.169 1.00 20.79 168 ASP D N 1
ATOM 7847 C CA . ASP D 2 168 ? 118.573 75.124 25.701 1.00 20.98 168 ASP D CA 1
ATOM 7848 C C . ASP D 2 168 ? 119.701 74.949 26.728 1.00 21.16 168 ASP D C 1
ATOM 7849 O O . ASP D 2 168 ? 120.776 74.454 26.391 1.00 21.04 168 ASP D O 1
ATOM 7854 N N . VAL D 2 169 ? 119.434 75.308 27.984 1.00 21.39 169 VAL D N 1
ATOM 7855 C CA . VAL D 2 169 ? 120.427 75.156 29.058 1.00 21.58 169 VAL D CA 1
ATOM 7856 C C . VAL D 2 169 ? 120.802 73.682 29.264 1.00 21.76 169 VAL D C 1
ATOM 7857 O O . VAL D 2 169 ? 121.978 73.349 29.443 1.00 21.91 169 VAL D O 1
ATOM 7861 N N . LEU D 2 170 ? 119.808 72.799 29.206 1.00 21.82 170 LEU D N 1
ATOM 7862 C CA . LEU D 2 170 ? 120.053 71.363 29.337 1.00 21.71 170 LEU D CA 1
ATOM 7863 C C . LEU D 2 170 ? 120.988 70.885 28.229 1.00 22.02 170 LEU D C 1
ATOM 7864 O O . LEU D 2 170 ? 121.907 70.100 28.481 1.00 21.92 170 LEU D O 1
ATOM 7869 N N . GLY D 2 171 ? 120.766 71.383 27.012 1.00 22.26 171 GLY D N 1
ATOM 7870 C CA . GLY D 2 171 ? 121.614 71.053 25.867 1.00 22.66 171 GLY D CA 1
ATOM 7871 C C . GLY D 2 171 ? 123.062 71.460 26.083 1.00 23.04 171 GLY D C 1
ATOM 7872 O O . GLY D 2 171 ? 123.980 70.667 25.863 1.00 22.90 171 GLY D O 1
ATOM 7873 N N . LYS D 2 172 ? 123.251 72.695 26.543 1.00 23.52 172 LYS D N 1
ATOM 7874 C CA . LYS D 2 172 ? 124.575 73.234 26.863 1.00 23.93 172 LYS D CA 1
ATOM 7875 C C . LYS D 2 172 ? 125.244 72.461 27.997 1.00 24.18 172 LYS D C 1
ATOM 7876 O O . LYS D 2 172 ? 126.439 72.168 27.937 1.00 24.18 172 LYS D O 1
ATOM 7882 N N . ALA D 2 173 ? 124.471 72.136 29.028 1.00 24.68 173 ALA D N 1
ATOM 7883 C CA . ALA D 2 173 ? 124.965 71.318 30.133 1.00 25.09 173 ALA D CA 1
ATOM 7884 C C . ALA D 2 173 ? 125.413 69.958 29.625 1.00 25.58 173 ALA D C 1
ATOM 7885 O O . ALA D 2 173 ? 126.452 69.442 30.048 1.00 25.50 173 ALA D O 1
ATOM 7887 N N . THR D 2 174 ? 124.620 69.391 28.716 1.00 26.19 174 THR D N 1
ATOM 7888 C CA . THR D 2 174 ? 124.910 68.089 28.125 1.00 26.68 174 THR D CA 1
ATOM 7889 C C . THR D 2 174 ? 126.217 68.131 27.346 1.00 27.27 174 THR D C 1
ATOM 7890 O O . THR D 2 174 ? 127.050 67.240 27.486 1.00 27.16 174 THR D O 1
ATOM 7894 N N . ARG D 2 175 ? 126.395 69.178 26.541 1.00 28.06 175 ARG D N 1
ATOM 7895 C CA . ARG D 2 175 ? 127.626 69.362 25.773 1.00 28.76 175 ARG D CA 1
ATOM 7896 C C . ARG D 2 175 ? 128.841 69.381 26.706 1.00 28.86 175 ARG D C 1
ATOM 7897 O O . ARG D 2 175 ? 129.804 68.653 26.477 1.00 28.85 175 ARG D O 1
ATOM 7905 N N . GLU D 2 176 ? 128.760 70.165 27.780 1.00 29.10 176 GLU D N 1
ATOM 7906 C CA . GLU D 2 176 ? 129.834 70.235 28.780 1.00 29.42 176 GLU D CA 1
ATOM 7907 C C . GLU D 2 176 ? 130.164 68.887 29.416 1.00 29.45 176 GLU D C 1
ATOM 7908 O O . GLU D 2 176 ? 131.337 68.572 29.630 1.00 29.28 176 GLU D O 1
ATOM 7914 N N . ALA D 2 177 ? 129.137 68.103 29.728 1.00 29.63 177 ALA D N 1
ATOM 7915 C CA . ALA D 2 177 ? 129.335 66.772 30.303 1.00 29.76 177 ALA D CA 1
ATOM 7916 C C . ALA D 2 177 ? 130.121 65.856 29.359 1.00 29.96 177 ALA D C 1
ATOM 7917 O O . ALA D 2 177 ? 131.043 65.159 29.791 1.00 29.73 177 ALA D O 1
ATOM 7919 N N . ILE D 2 178 ? 129.770 65.879 28.074 1.00 30.31 178 ILE D N 1
ATOM 7920 C CA . ILE D 2 178 ? 130.464 65.064 27.073 1.00 30.57 178 ILE D CA 1
ATOM 7921 C C . ILE D 2 178 ? 131.900 65.572 26.912 1.00 30.92 178 ILE D C 1
ATOM 7922 O O . ILE D 2 178 ? 132.843 64.783 26.814 1.00 30.81 178 ILE D O 1
ATOM 7927 N N . ARG D 2 179 ? 132.053 66.893 26.894 1.00 31.27 179 ARG D N 1
ATOM 7928 C CA . ARG D 2 179 ? 133.368 67.522 26.811 1.00 31.80 179 ARG D CA 1
ATOM 7929 C C . ARG D 2 179 ? 134.266 67.136 27.994 1.00 31.78 179 ARG D C 1
ATOM 7930 O O . ARG D 2 179 ? 135.420 66.743 27.796 1.00 32.01 179 ARG D O 1
ATOM 7938 N N . LYS D 2 180 ? 133.733 67.229 29.211 1.00 31.73 180 LYS D N 1
ATOM 7939 C CA . LYS D 2 180 ? 134.508 66.922 30.419 1.00 31.72 180 LYS D CA 1
ATOM 7940 C C . LYS D 2 180 ? 134.864 65.448 30.550 1.00 31.59 180 LYS D C 1
ATOM 7941 O O . LYS D 2 180 ? 135.965 65.118 30.985 1.00 31.68 180 LYS D O 1
ATOM 7947 N N . THR D 2 181 ? 133.927 64.569 30.203 1.00 31.44 181 THR D N 1
ATOM 7948 C CA . THR D 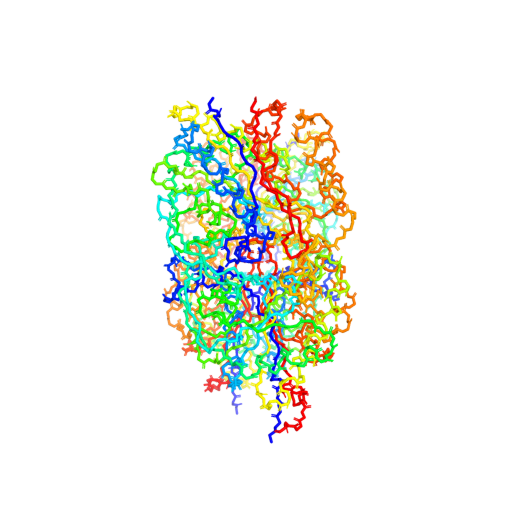2 181 ? 134.131 63.129 30.336 1.00 31.26 181 THR D CA 1
ATOM 7949 C C . THR D 2 181 ? 134.910 62.526 29.165 1.00 31.16 181 THR D C 1
ATOM 7950 O O . THR D 2 181 ? 135.294 61.359 29.215 1.00 31.01 181 THR D O 1
ATOM 7954 N N . GLY D 2 182 ? 135.113 63.307 28.105 1.00 31.12 182 GLY D N 1
ATOM 7955 C CA . GLY D 2 182 ? 135.842 62.844 26.921 1.00 31.06 182 GLY D CA 1
ATOM 7956 C C . GLY D 2 182 ? 135.098 61.807 26.091 1.00 30.96 182 GLY D C 1
ATOM 7957 O O . GLY D 2 182 ? 135.721 61.029 25.365 1.00 31.16 182 GLY D O 1
ATOM 7958 N N . ARG D 2 183 ? 133.770 61.794 26.188 1.00 30.63 183 ARG D N 1
ATOM 7959 C CA . ARG D 2 183 ? 132.957 60.789 25.500 1.00 30.34 183 ARG D CA 1
ATOM 7960 C C . ARG D 2 183 ? 132.767 61.128 24.025 1.00 30.08 183 ARG D C 1
ATOM 7961 O O . ARG D 2 183 ? 132.795 62.297 23.633 1.00 29.91 183 ARG D O 1
ATOM 7969 N N . LYS D 2 184 ? 132.631 60.087 23.210 1.00 29.87 184 LYS D N 1
ATOM 7970 C CA . LYS D 2 184 ? 132.278 60.230 21.808 1.00 29.95 184 LYS D CA 1
ATOM 7971 C C . LYS D 2 184 ? 130.838 59.751 21.657 1.00 29.55 184 LYS D C 1
ATOM 7972 O O . LYS D 2 184 ? 130.573 58.550 21.656 1.00 29.46 184 LYS D O 1
ATOM 7978 N N . ALA D 2 185 ? 129.922 60.712 21.536 1.00 29.18 185 ALA D N 1
ATOM 7979 C CA . ALA D 2 185 ? 128.488 60.479 21.700 1.00 28.86 185 ALA D CA 1
ATOM 7980 C C . ALA D 2 185 ? 127.681 60.910 20.481 1.00 28.51 185 ALA D C 1
ATOM 7981 O O . ALA D 2 185 ? 128.075 61.828 19.759 1.00 28.41 185 ALA D O 1
ATOM 7983 N N . VAL D 2 186 ? 126.542 60.252 20.270 1.00 28.04 186 VAL D N 1
ATOM 7984 C CA . VAL D 2 186 ? 125.550 60.725 19.312 1.00 27.66 186 VAL D CA 1
ATOM 7985 C C . VAL D 2 186 ? 124.304 61.115 20.097 1.00 27.30 186 VAL D C 1
ATOM 7986 O O . VAL D 2 186 ? 124.006 60.522 21.134 1.00 27.49 186 VAL D O 1
ATOM 7990 N N . LEU D 2 187 ? 123.592 62.122 19.604 1.00 26.81 187 LEU D N 1
ATOM 7991 C CA . LEU D 2 187 ? 122.378 62.610 20.241 1.00 26.40 187 LEU D CA 1
ATOM 7992 C C . LEU D 2 187 ? 121.151 62.090 19.498 1.00 26.04 187 LEU D C 1
ATOM 7993 O O . LEU D 2 187 ? 121.186 61.924 18.277 1.00 26.08 187 LEU D O 1
ATOM 7998 N N . LEU D 2 188 ? 120.071 61.851 20.242 1.00 25.54 188 LEU D N 1
ATOM 7999 C CA . LEU D 2 188 ? 118.826 61.313 19.690 1.00 25.17 188 LEU D CA 1
ATOM 8000 C C . LEU D 2 188 ? 117.626 62.110 20.199 1.00 24.92 188 LEU D C 1
ATOM 8001 O O . LEU D 2 188 ? 117.194 61.928 21.337 1.00 24.82 188 LEU D O 1
ATOM 8006 N N . ALA D 2 189 ? 117.111 63.009 19.361 1.00 24.77 189 ALA D N 1
ATOM 8007 C CA . ALA D 2 189 ? 115.897 63.760 19.673 1.00 24.63 189 ALA D CA 1
ATOM 8008 C C . ALA D 2 189 ? 114.684 62.924 19.270 1.00 24.72 189 ALA D C 1
ATOM 8009 O O . ALA D 2 189 ? 114.369 62.816 18.080 1.00 24.81 189 ALA D O 1
ATOM 8011 N N . SER D 2 190 ? 114.007 62.341 20.260 1.00 24.65 190 SER D N 1
ATOM 8012 C CA . SER D 2 190 ? 112.893 61.429 20.008 1.00 24.59 190 SER D CA 1
ATOM 8013 C C . SER D 2 190 ? 111.573 62.183 19.873 1.00 24.86 190 SER D C 1
ATOM 8014 O O . SER D 2 190 ? 110.696 62.074 20.727 1.00 25.00 190 SER D O 1
ATOM 8017 N N . ASN D 2 191 ? 111.431 62.939 18.788 1.00 25.18 191 ASN D N 1
ATOM 8018 C CA . ASN D 2 191 ? 110.230 63.739 18.545 1.00 25.38 191 ASN D CA 1
ATOM 8019 C C . ASN D 2 191 ? 109.665 63.501 17.161 1.00 25.83 191 ASN D C 1
ATOM 8020 O O . ASN D 2 191 ? 110.414 63.446 16.189 1.00 25.68 191 ASN D O 1
ATOM 8025 N N . THR D 2 192 ? 108.342 63.376 17.072 1.00 26.52 192 THR D N 1
ATOM 8026 C CA . THR D 2 192 ? 107.664 63.397 15.782 1.00 26.98 192 THR D CA 1
ATOM 8027 C C . THR D 2 192 ? 107.402 64.851 15.441 1.00 27.46 192 THR D C 1
ATOM 8028 O O . THR D 2 192 ? 107.505 65.724 16.305 1.00 27.44 192 THR D O 1
ATOM 8032 N N . LEU D 2 193 ? 107.077 65.113 14.181 1.00 28.11 193 LEU D N 1
ATOM 8033 C CA . LEU D 2 193 ? 106.711 66.459 13.755 1.00 28.62 193 LEU D CA 1
ATOM 8034 C C . LEU D 2 193 ? 105.217 66.662 14.040 1.00 29.31 193 LEU D C 1
ATOM 8035 O O . LEU D 2 193 ? 104.807 66.490 15.186 1.00 29.04 193 LEU D O 1
ATOM 8040 N N . SER D 2 194 ? 104.400 66.947 13.023 1.00 30.26 194 SER D N 1
ATOM 8041 C CA . SER D 2 194 ? 102.975 67.236 13.238 1.00 31.09 194 SER D CA 1
ATOM 8042 C C . SER D 2 194 ? 102.271 66.068 13.924 1.00 32.00 194 SER D C 1
ATOM 8043 O O . SER D 2 194 ? 102.413 64.924 13.496 1.00 31.70 194 SER D O 1
ATOM 8046 N N . HIS D 2 195 ? 101.494 66.362 14.966 1.00 33.31 195 HIS D N 1
ATOM 8047 C CA . HIS D 2 195 ? 100.890 65.313 15.790 1.00 34.54 195 HIS D CA 1
ATOM 8048 C C . HIS D 2 195 ? 99.357 65.301 15.781 1.00 35.60 195 HIS D C 1
ATOM 8049 O O . HIS D 2 195 ? 98.740 64.671 16.647 1.00 35.77 195 HIS D O 1
ATOM 8056 N N . TRP D 2 196 ? 98.740 65.966 14.802 1.00 36.81 196 TRP D N 1
ATOM 8057 C CA . TRP D 2 196 ? 97.313 65.765 14.543 1.00 37.85 196 TRP D CA 1
ATOM 8058 C C . TRP D 2 196 ? 97.164 64.331 14.032 1.00 38.70 196 TRP D C 1
ATOM 8059 O O . TRP D 2 196 ? 98.014 63.850 13.278 1.00 38.83 196 TRP D O 1
ATOM 8070 N N . HIS D 2 197 ? 96.116 63.635 14.467 1.00 39.75 197 HIS D N 1
ATOM 8071 C CA . HIS D 2 197 ? 96.041 62.186 14.268 1.00 40.63 197 HIS D CA 1
ATOM 8072 C C . HIS D 2 197 ? 94.628 61.659 14.058 1.00 41.29 197 HIS D C 1
ATOM 8073 O O . HIS D 2 197 ? 93.643 62.310 14.416 1.00 41.41 197 HIS D O 1
ATOM 8080 N N . PHE D 2 198 ? 94.552 60.447 13.512 1.00 42.09 198 PHE D N 1
ATOM 8081 C CA . PHE D 2 198 ? 93.281 59.762 13.331 1.00 42.76 198 PHE D CA 1
ATOM 8082 C C . PHE D 2 198 ? 92.732 59.348 14.688 1.00 43.39 198 PHE D C 1
ATOM 8083 O O . PHE D 2 198 ? 93.496 59.065 15.610 1.00 43.34 198 PHE D O 1
ATOM 8091 N N . HIS D 2 199 ? 91.410 59.240 14.780 1.00 44.29 199 HIS D N 1
ATOM 8092 C CA . HIS D 2 199 ? 90.755 58.730 15.985 1.00 44.96 199 HIS D CA 1
ATOM 8093 C C . HIS D 2 199 ? 90.320 57.269 15.793 1.00 45.44 199 HIS D C 1
ATOM 8094 O O . HIS D 2 199 ? 89.136 56.947 15.895 1.00 45.70 199 HIS D O 1
ATOM 8101 N N . GLU D 2 200 ? 91.275 56.453 15.335 1.00 45.93 200 GLU D N 1
ATOM 8102 C CA . GLU D 2 200 ? 91.287 54.976 15.449 1.00 46.28 200 GLU D CA 1
ATOM 8103 C C . GLU D 2 200 ? 92.036 54.291 14.309 1.00 46.18 200 GLU D C 1
ATOM 8104 O O . GLU D 2 200 ? 92.120 54.815 13.194 1.00 46.36 200 GLU D O 1
ATOM 8110 N N . GLU D 2 201 ? 92.618 53.135 14.632 1.00 46.02 201 GLU D N 1
ATOM 8111 C CA . GLU D 2 201 ? 93.223 52.242 13.645 1.00 45.76 201 GLU D CA 1
ATOM 8112 C C . GLU D 2 201 ? 92.124 51.412 12.973 1.00 45.41 201 GLU D C 1
ATOM 8113 O O . GLU D 2 201 ? 91.069 51.191 13.574 1.00 45.24 201 GLU D O 1
ATOM 8119 N N . PRO D 2 202 ? 92.377 50.924 11.740 1.00 44.98 202 PRO D N 1
ATOM 8120 C CA . PRO D 2 202 ? 91.326 50.275 10.946 1.00 44.72 202 PRO D CA 1
ATOM 8121 C C . PRO D 2 202 ? 91.277 48.752 11.100 1.00 44.25 202 PRO D C 1
ATOM 8122 O O . PRO D 2 202 ? 91.240 48.032 10.098 1.00 44.28 202 PRO D O 1
ATOM 8126 N N . THR D 2 203 ? 91.261 48.273 12.344 1.00 43.61 203 THR D N 1
ATOM 8127 C CA . THR D 2 203 ? 91.224 46.833 12.644 1.00 42.98 203 THR D CA 1
ATOM 8128 C C . THR D 2 203 ? 92.539 46.148 12.273 1.00 42.05 203 THR D C 1
ATOM 8129 O O . THR D 2 203 ? 93.098 45.418 13.089 1.00 42.21 203 THR D O 1
ATOM 8133 N N . ILE D 2 204 ? 92.977 46.319 11.025 1.00 40.99 204 ILE D N 1
ATOM 8134 C CA . ILE D 2 204 ? 94.323 45.924 10.590 1.00 40.01 204 ILE D CA 1
ATOM 8135 C C . ILE D 2 204 ? 95.241 47.151 10.602 1.00 38.88 204 ILE D C 1
ATOM 8136 O O . ILE D 2 204 ? 95.239 47.931 9.649 1.00 38.79 204 ILE D O 1
ATOM 8141 N N . PRO D 2 205 ? 96.026 47.336 11.682 1.00 37.58 205 PRO D N 1
ATOM 8142 C CA . PRO D 2 205 ? 96.902 48.512 11.733 1.00 36.81 205 PRO D CA 1
ATOM 8143 C C . PRO D 2 205 ? 97.918 48.625 10.589 1.00 36.04 205 PRO D C 1
ATOM 8144 O O . PRO D 2 205 ? 98.312 49.738 10.244 1.00 35.99 205 PRO D O 1
ATOM 8148 N N . GLU D 2 206 ? 98.306 47.495 9.994 1.00 35.14 206 GLU D N 1
ATOM 8149 C CA . GLU D 2 206 ? 99.314 47.478 8.920 1.00 34.35 206 GLU D CA 1
ATOM 8150 C C . GLU D 2 206 ? 98.779 47.907 7.558 1.00 33.38 206 GLU D C 1
ATOM 8151 O O . GLU D 2 206 ? 99.543 47.955 6.597 1.00 33.07 206 GLU D O 1
ATOM 8157 N N . ASP D 2 207 ? 97.467 48.102 7.442 1.00 32.53 207 ASP D N 1
ATOM 8158 C CA . ASP D 2 207 ? 96.863 48.453 6.162 1.00 31.83 207 ASP D CA 1
ATOM 8159 C C . ASP D 2 207 ? 97.332 49.846 5.762 1.00 31.23 207 ASP D C 1
ATOM 8160 O O . ASP D 2 207 ? 96.777 50.853 6.204 1.00 31.15 207 ASP D O 1
ATOM 8165 N N . MET D 2 208 ? 98.386 49.887 4.949 1.00 30.48 208 MET D N 1
ATOM 8166 C CA . MET D 2 208 ? 98.977 51.148 4.515 1.00 30.07 208 MET D CA 1
ATOM 8167 C C . MET D 2 208 ? 98.097 51.902 3.513 1.00 29.84 208 MET D C 1
ATOM 8168 O O . MET D 2 208 ? 98.310 53.094 3.282 1.00 29.75 208 MET D O 1
ATOM 8173 N N . SER D 2 209 ? 97.081 51.231 2.971 1.00 29.37 209 SER D N 1
ATOM 8174 C CA . SER D 2 209 ? 96.068 51.905 2.155 1.00 29.22 209 SER D CA 1
ATOM 8175 C C . SER D 2 209 ? 95.244 52.891 2.982 1.00 29.05 209 SER D C 1
ATOM 8176 O O . SER D 2 209 ? 94.488 53.680 2.421 1.00 28.94 209 SER D O 1
ATOM 8179 N N . LYS D 2 210 ? 95.352 52.792 4.308 1.00 28.96 210 LYS D N 1
ATOM 8180 C CA . LYS D 2 210 ? 94.641 53.668 5.235 1.00 29.09 210 LYS D CA 1
ATOM 8181 C C . LYS D 2 210 ? 95.598 54.534 6.058 1.00 28.72 210 LYS D C 1
ATOM 8182 O O . LYS D 2 210 ? 95.218 55.080 7.091 1.00 28.80 210 LYS D O 1
ATOM 8188 N N . GLU D 2 211 ? 96.814 54.715 5.550 1.00 28.50 211 GLU D N 1
ATOM 8189 C CA . GLU D 2 211 ? 97.835 55.517 6.219 1.00 28.37 211 GLU D CA 1
ATOM 8190 C C . GLU D 2 211 ? 98.180 56.741 5.363 1.00 28.17 211 GLU D C 1
ATOM 8191 O O . GLU D 2 211 ? 98.645 56.608 4.229 1.00 28.22 211 GLU D O 1
ATOM 8197 N N . TYR D 2 212 ? 97.920 57.927 5.904 1.00 27.92 212 TYR D N 1
ATOM 8198 C CA . TYR D 2 212 ? 98.141 59.182 5.189 1.00 27.82 212 TYR D CA 1
ATOM 8199 C C . TYR D 2 212 ? 98.128 60.353 6.165 1.00 27.54 212 TYR D C 1
ATOM 8200 O O . TYR D 2 212 ? 97.698 60.197 7.303 1.00 27.39 212 TYR D O 1
ATOM 8209 N N . PRO D 2 213 ? 98.604 61.530 5.727 1.00 27.38 213 PRO D N 1
ATOM 8210 C CA . PRO D 2 213 ? 98.568 62.715 6.583 1.00 27.25 213 PRO D CA 1
ATOM 8211 C C . PRO D 2 213 ? 97.175 63.017 7.137 1.00 27.08 213 PRO D C 1
ATOM 8212 O O . PRO D 2 213 ? 96.182 62.909 6.415 1.00 26.91 213 PRO D O 1
ATOM 8216 N N . ALA D 2 214 ? 97.108 63.351 8.422 1.00 26.93 214 ALA D N 1
ATOM 8217 C CA . ALA D 2 214 ? 95.837 63.651 9.071 1.00 26.94 214 ALA D CA 1
ATOM 8218 C C . ALA D 2 214 ? 95.215 64.910 8.484 1.00 26.95 214 ALA D C 1
ATOM 8219 O O . ALA D 2 214 ? 94.001 64.975 8.279 1.00 26.99 214 ALA D O 1
ATOM 8221 N N . THR D 2 215 ? 96.057 65.916 8.255 1.00 26.89 215 THR D N 1
ATOM 8222 C CA . THR D 2 215 ? 95.624 67.196 7.711 1.00 26.81 215 THR D CA 1
ATOM 8223 C C . THR D 2 215 ? 96.619 67.689 6.672 1.00 26.74 215 THR D C 1
ATOM 8224 O O . THR D 2 215 ? 97.805 67.362 6.725 1.00 26.59 215 THR D O 1
ATOM 8228 N N . MET D 2 216 ? 96.118 68.471 5.724 1.00 26.82 216 MET D N 1
ATOM 8229 C CA . MET D 2 216 ? 96.952 69.079 4.696 1.00 26.83 216 MET D CA 1
ATOM 8230 C C . MET D 2 216 ? 97.878 70.118 5.316 1.00 26.73 216 MET D C 1
ATOM 8231 O O . MET D 2 216 ? 99.047 70.213 4.942 1.00 26.88 216 MET D O 1
ATOM 8236 N N . ALA D 2 217 ? 97.343 70.894 6.258 1.00 26.57 217 ALA D N 1
ATOM 8237 C CA . ALA D 2 217 ? 98.105 71.936 6.950 1.00 26.43 217 ALA D CA 1
ATOM 8238 C C . ALA D 2 217 ? 99.302 71.365 7.710 1.00 26.16 217 ALA D C 1
ATOM 8239 O O . ALA D 2 217 ? 100.414 71.884 7.605 1.00 26.05 217 ALA D O 1
ATOM 8241 N N . GLY D 2 218 ? 99.070 70.295 8.469 1.00 25.93 218 GLY D N 1
ATOM 8242 C CA . GLY D 2 218 ? 100.137 69.648 9.234 1.00 25.90 218 GLY D CA 1
ATOM 8243 C C . GLY D 2 218 ? 101.278 69.158 8.352 1.00 25.73 218 GLY D C 1
ATOM 8244 O O . GLY D 2 218 ? 102.445 69.447 8.614 1.00 25.74 218 GLY D O 1
ATOM 8245 N N . TYR D 2 219 ? 100.923 68.435 7.293 1.00 25.46 219 TYR D N 1
ATOM 8246 C CA . TYR D 2 219 ? 101.880 67.955 6.302 1.00 25.07 219 TYR D CA 1
ATOM 8247 C C . TYR D 2 219 ? 102.683 69.112 5.699 1.00 25.27 219 TYR D C 1
ATOM 8248 O O . TYR D 2 219 ? 103.908 69.034 5.598 1.00 25.00 219 TYR D O 1
ATOM 8257 N N . GLN D 2 220 ? 101.991 70.186 5.321 1.00 25.43 220 GLN D N 1
ATOM 8258 C CA . GLN D 2 220 ? 102.645 71.356 4.733 1.00 25.67 220 GLN D CA 1
ATOM 8259 C C . GLN D 2 220 ? 103.632 72.011 5.699 1.00 25.87 220 GLN D C 1
ATOM 8260 O O . GLN D 2 220 ? 104.717 72.427 5.290 1.00 26.15 220 GLN D O 1
ATOM 8266 N N . TRP D 2 221 ? 103.248 72.116 6.969 1.00 26.04 221 TRP D N 1
ATOM 8267 C CA . TRP D 2 221 ? 104.165 72.598 8.009 1.00 26.05 221 TRP D CA 1
ATOM 8268 C C . TRP D 2 221 ? 105.387 71.695 8.137 1.00 26.25 221 TRP D C 1
ATOM 8269 O O . TRP D 2 221 ? 106.513 72.186 8.209 1.00 26.30 221 TRP D O 1
ATOM 8280 N N . ASP D 2 222 ? 105.164 70.381 8.150 1.00 26.47 222 ASP D N 1
ATOM 8281 C CA . ASP D 2 222 ? 106.264 69.417 8.253 1.00 26.75 222 ASP D CA 1
ATOM 8282 C C . ASP D 2 222 ? 107.236 69.574 7.092 1.00 27.21 222 ASP D C 1
ATOM 8283 O O . ASP D 2 222 ? 108.436 69.739 7.309 1.00 27.13 222 ASP D O 1
ATOM 8288 N N . ILE D 2 223 ? 106.705 69.540 5.869 1.00 27.87 223 ILE D N 1
ATOM 8289 C CA . ILE D 2 223 ? 107.514 69.706 4.660 1.00 28.35 223 ILE D CA 1
ATOM 8290 C C . ILE D 2 223 ? 108.318 70.998 4.720 1.00 28.66 223 ILE D C 1
ATOM 8291 O O . ILE D 2 223 ? 109.508 71.001 4.438 1.00 28.53 223 ILE D O 1
ATOM 8296 N N . ARG D 2 224 ? 107.662 72.092 5.090 1.00 29.32 224 ARG D N 1
ATOM 8297 C CA . ARG D 2 224 ? 108.331 73.389 5.178 1.00 29.93 224 ARG D CA 1
ATOM 8298 C C . ARG D 2 224 ? 109.499 73.353 6.159 1.00 30.28 224 ARG D C 1
ATOM 8299 O O . ARG D 2 224 ? 110.594 73.837 5.853 1.00 30.45 224 ARG D O 1
ATOM 8307 N N . MET D 2 225 ? 109.269 72.763 7.328 1.00 30.60 225 MET D N 1
ATOM 8308 C CA . MET D 2 225 ? 110.278 72.770 8.380 1.00 30.90 225 MET D CA 1
ATOM 8309 C C . MET D 2 225 ? 111.471 71.891 8.025 1.00 31.37 225 MET D C 1
ATOM 8310 O O . MET D 2 225 ? 112.614 72.317 8.181 1.00 31.41 225 MET D O 1
ATOM 8315 N N . ILE D 2 226 ? 111.218 70.679 7.540 1.00 31.93 226 ILE D N 1
ATOM 8316 C CA . ILE D 2 226 ? 112.325 69.765 7.237 1.00 32.55 226 ILE D CA 1
ATOM 8317 C C . ILE D 2 226 ? 113.098 70.159 5.973 1.00 32.88 226 ILE D C 1
ATOM 8318 O O . ILE D 2 226 ? 114.304 69.932 5.901 1.00 32.66 226 ILE D O 1
ATOM 8323 N N . GLU D 2 227 ? 112.434 70.835 5.035 1.00 33.38 227 GLU D N 1
ATOM 8324 C CA . GLU D 2 227 ? 113.118 71.388 3.862 1.00 33.76 227 GLU D CA 1
ATOM 8325 C C . GLU D 2 227 ? 114.126 72.443 4.317 1.00 33.84 227 GLU D C 1
ATOM 8326 O O . GLU D 2 227 ? 115.270 72.458 3.868 1.00 33.81 227 GLU D O 1
ATOM 8332 N N . LEU D 2 228 ? 113.694 73.276 5.261 1.00 34.02 228 LEU D N 1
ATOM 8333 C CA . LEU D 2 228 ? 114.503 74.366 5.808 1.00 34.05 228 LEU D CA 1
ATOM 8334 C C . LEU D 2 228 ? 115.784 73.838 6.470 1.00 34.27 228 LEU D C 1
ATOM 8335 O O . LEU D 2 228 ? 116.881 74.336 6.212 1.00 34.25 228 LEU D O 1
ATOM 8340 N N . MET D 2 229 ? 115.645 72.810 7.301 1.00 34.55 229 MET D N 1
ATOM 8341 C CA . MET D 2 229 ? 116.807 72.193 7.956 1.00 34.78 229 MET D CA 1
ATOM 8342 C C . MET D 2 229 ? 117.638 71.342 6.985 1.00 35.00 229 MET D C 1
ATOM 8343 O O . MET D 2 229 ? 118.822 71.108 7.223 1.00 35.11 229 MET D O 1
ATOM 8348 N N . ARG D 2 230 ? 117.040 70.957 5.858 1.00 35.30 230 ARG D N 1
ATOM 8349 C CA . ARG D 2 230 ? 117.779 70.331 4.758 1.00 35.40 230 ARG D CA 1
ATOM 8350 C C . ARG D 2 230 ? 118.656 71.376 4.053 1.00 35.47 230 ARG D C 1
ATOM 8351 O O . ARG D 2 230 ? 119.737 71.054 3.556 1.00 35.26 230 ARG D O 1
ATOM 8359 N N . GLN D 2 231 ? 118.197 72.631 4.047 1.00 35.57 231 GLN D N 1
ATOM 8360 C CA . GLN D 2 231 ? 118.991 73.757 3.540 1.00 35.65 231 GLN D CA 1
ATOM 8361 C C . GLN D 2 231 ? 120.016 74.256 4.556 1.00 35.30 231 GLN D C 1
ATOM 8362 O O . GLN D 2 231 ? 120.759 75.192 4.275 1.00 35.48 231 GLN D O 1
ATOM 8368 N N . GLY D 2 232 ? 120.021 73.676 5.752 1.00 35.00 232 GLY D N 1
ATOM 8369 C CA . GLY D 2 232 ? 120.917 74.115 6.816 1.00 34.61 232 GLY D CA 1
ATOM 8370 C C . GLY D 2 232 ? 120.563 75.477 7.390 1.00 34.31 232 GLY D C 1
ATOM 8371 O O . GLY D 2 232 ? 121.417 76.141 7.976 1.00 34.11 232 GLY D O 1
ATOM 8372 N N . LYS D 2 233 ? 119.300 75.881 7.259 1.00 34.01 233 LYS D N 1
ATOM 8373 C CA . LYS D 2 233 ? 118.839 77.155 7.806 1.00 33.90 233 LYS D CA 1
ATOM 8374 C C . LYS D 2 233 ? 118.284 76.942 9.220 1.00 33.43 233 LYS D C 1
ATOM 8375 O O . LYS D 2 233 ? 117.104 77.186 9.487 1.00 33.13 233 LYS D O 1
ATOM 8381 N N . THR D 2 234 ? 119.166 76.522 10.125 1.00 32.96 234 THR D N 1
ATOM 8382 C CA . THR D 2 234 ? 118.791 76.146 11.490 1.00 32.62 234 THR D CA 1
ATOM 8383 C C . THR D 2 234 ? 118.186 77.321 12.260 1.00 32.36 234 THR D C 1
ATOM 8384 O O . THR D 2 234 ? 117.141 77.186 12.898 1.00 32.07 234 THR D O 1
ATOM 8388 N N . SER D 2 235 ? 118.841 78.473 12.175 1.00 32.12 235 SER D N 1
ATOM 8389 C CA . SER D 2 235 ? 118.327 79.708 12.769 1.00 31.91 235 SER D CA 1
ATOM 8390 C C . SER D 2 235 ? 116.870 79.962 12.374 1.00 31.55 235 SER D C 1
ATOM 8391 O O . SER D 2 235 ? 116.051 80.351 13.213 1.00 31.13 235 SER D O 1
ATOM 8394 N N . GLU D 2 236 ? 116.554 79.722 11.102 1.00 31.19 236 GLU D N 1
ATOM 8395 C CA . GLU D 2 236 ? 115.188 79.905 10.593 1.00 31.05 236 GLU D CA 1
ATOM 8396 C C . GLU D 2 236 ? 114.206 78.857 11.131 1.00 30.47 236 GLU D C 1
ATOM 8397 O O . GLU D 2 236 ? 113.049 79.182 11.397 1.00 30.32 236 GLU D O 1
ATOM 8403 N N . VAL D 2 237 ? 114.668 77.614 11.298 1.00 29.78 237 VAL D N 1
ATOM 8404 C CA . VAL D 2 237 ? 113.840 76.549 11.872 1.00 29.21 237 VAL D CA 1
ATOM 8405 C C . VAL D 2 237 ? 113.374 76.919 13.278 1.00 28.99 237 VAL D C 1
ATOM 8406 O O . VAL D 2 237 ? 112.196 76.772 13.605 1.00 28.73 237 VAL D O 1
ATOM 8410 N N . PHE D 2 238 ? 114.298 77.428 14.092 1.00 28.76 238 PHE D N 1
ATOM 8411 C CA . PHE D 2 238 ? 114.005 77.730 15.496 1.00 28.53 238 PHE D CA 1
ATOM 8412 C C . PHE D 2 238 ? 113.181 78.996 15.703 1.00 28.39 238 PHE D C 1
ATOM 8413 O O . PHE D 2 238 ? 112.489 79.116 16.717 1.00 28.33 238 PHE D O 1
ATOM 8421 N N . LYS D 2 239 ? 113.222 79.919 14.743 1.00 28.27 239 LYS D N 1
ATOM 8422 C CA . LYS D 2 239 ? 112.330 81.082 14.775 1.00 28.39 239 LYS D CA 1
ATOM 8423 C C . LYS D 2 239 ? 110.894 80.691 14.462 1.00 27.92 239 LYS D C 1
ATOM 8424 O O . LYS D 2 239 ? 109.963 81.255 15.040 1.00 27.91 239 LYS D O 1
ATOM 8430 N N . LEU D 2 240 ? 110.720 79.739 13.543 1.00 27.31 240 LEU D N 1
ATOM 8431 C CA . LEU D 2 240 ? 109.393 79.218 13.204 1.00 26.95 240 LEU D CA 1
ATOM 8432 C C . LEU D 2 240 ? 108.847 78.212 14.218 1.00 26.58 240 LEU D C 1
ATOM 8433 O O . LEU D 2 240 ? 107.661 77.889 14.178 1.00 26.42 240 LEU D O 1
ATOM 8438 N N . LEU D 2 241 ? 109.693 77.734 15.130 1.00 26.32 241 LEU D N 1
ATOM 8439 C CA . LEU D 2 241 ? 109.341 76.587 15.976 1.00 26.17 241 LEU D CA 1
ATOM 8440 C C . LEU D 2 241 ? 108.083 76.803 16.836 1.00 26.05 241 LEU D C 1
ATOM 8441 O O . LEU D 2 241 ? 107.205 75.941 16.858 1.00 26.05 241 LEU D O 1
ATOM 8446 N N . PRO D 2 242 ? 107.972 77.964 17.514 1.00 25.90 242 PRO D N 1
ATOM 8447 C CA . PRO D 2 242 ? 106.775 78.201 18.326 1.00 25.87 242 PRO D CA 1
ATOM 8448 C C . PRO D 2 242 ? 105.468 78.208 17.523 1.00 25.79 242 PRO D C 1
ATOM 8449 O O . PRO D 2 242 ? 104.453 77.688 17.999 1.00 25.80 242 PRO D O 1
ATOM 8453 N N . GLN D 2 243 ? 105.489 78.783 16.324 1.00 25.77 243 GLN D N 1
ATOM 8454 C CA . GLN D 2 243 ? 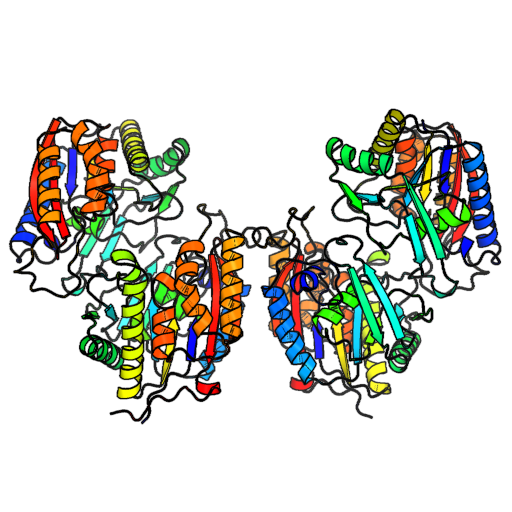104.308 78.764 15.459 1.00 25.88 243 GLN D CA 1
ATOM 8455 C C . GLN D 2 243 ? 104.053 77.352 14.933 1.00 25.83 243 GLN D C 1
ATOM 8456 O O . GLN D 2 243 ? 102.911 76.895 14.905 1.00 25.78 243 GLN D O 1
ATOM 8462 N N . PHE D 2 244 ? 105.122 76.677 14.515 1.00 25.90 244 PHE D N 1
ATOM 8463 C CA . PHE D 2 244 ? 105.050 75.281 14.081 1.00 26.01 244 PHE D CA 1
ATOM 8464 C C . PHE D 2 244 ? 104.406 74.413 15.165 1.00 26.24 244 PHE D C 1
ATOM 8465 O O . PHE D 2 244 ? 103.456 73.677 14.894 1.00 26.22 244 PHE D O 1
ATOM 8473 N N . ILE D 2 245 ? 104.888 74.564 16.398 1.00 26.43 245 ILE D N 1
ATOM 8474 C CA . ILE D 2 245 ? 104.329 73.867 17.554 1.00 26.68 245 ILE D CA 1
ATOM 8475 C C . ILE D 2 245 ? 102.832 74.139 17.724 1.00 26.96 245 ILE D C 1
ATOM 8476 O O . ILE D 2 245 ? 102.048 73.205 17.861 1.00 26.88 245 ILE D O 1
ATOM 8481 N N . ASP D 2 246 ? 102.441 75.411 17.685 1.00 27.36 246 ASP D N 1
ATOM 8482 C CA . ASP D 2 246 ? 101.039 75.795 17.883 1.00 27.61 246 ASP D CA 1
ATOM 8483 C C . ASP D 2 246 ? 100.118 75.224 16.808 1.00 27.48 246 ASP D C 1
ATOM 8484 O O . ASP D 2 246 ? 99.051 74.684 17.116 1.00 27.60 246 ASP D O 1
ATOM 8489 N N . GLU D 2 247 ? 100.535 75.341 15.552 1.00 27.30 247 GLU D N 1
ATOM 8490 C CA . GLU D 2 247 ? 99.665 75.024 14.418 1.00 27.19 247 GLU D CA 1
ATOM 8491 C C . GLU D 2 247 ? 99.754 73.558 14.003 1.00 26.80 247 GLU D C 1
ATOM 8492 O O . GLU D 2 247 ? 98.732 72.925 13.745 1.00 26.89 247 GLU D O 1
ATOM 8498 N N . ALA D 2 248 ? 100.964 73.006 13.995 1.00 26.40 248 ALA D N 1
ATOM 8499 C CA . ALA D 2 248 ? 101.152 71.591 13.657 1.00 26.09 248 ALA D CA 1
ATOM 8500 C C . ALA D 2 248 ? 101.013 70.661 14.867 1.00 25.77 248 ALA D C 1
ATOM 8501 O O . ALA D 2 248 ? 101.042 69.440 14.702 1.00 25.34 248 ALA D O 1
ATOM 8503 N N . PHE D 2 249 ? 100.859 71.230 16.067 1.00 25.62 249 PHE D N 1
ATOM 8504 C CA . PHE D 2 249 ? 100.728 70.444 17.306 1.00 25.56 249 PHE D CA 1
ATOM 8505 C C . PHE D 2 249 ? 101.912 69.468 17.396 1.00 24.87 249 PHE D C 1
ATOM 8506 O O . PHE D 2 249 ? 101.756 68.303 17.750 1.00 24.64 249 PHE D O 1
ATOM 8514 N N . ALA D 2 250 ? 103.102 69.975 17.072 1.00 24.07 250 ALA D N 1
ATOM 8515 C CA . ALA D 2 250 ? 104.286 69.134 16.890 1.00 23.55 250 ALA D CA 1
ATOM 8516 C C . ALA D 2 250 ? 104.874 68.670 18.217 1.00 23.03 250 ALA D C 1
ATOM 8517 O O . ALA D 2 250 ? 104.868 69.407 19.202 1.00 22.88 250 ALA D O 1
ATOM 8519 N N . GLU D 2 251 ? 105.413 67.454 18.225 1.00 22.59 251 GLU D N 1
ATOM 8520 C CA . GLU D 2 251 ? 105.953 66.867 19.448 1.00 22.38 251 GLU D CA 1
ATOM 8521 C C . GLU D 2 251 ? 107.276 67.509 19.880 1.00 22.11 251 GLU D C 1
ATOM 8522 O O . GLU D 2 251 ? 107.701 67.337 21.016 1.00 22.09 251 GLU D O 1
ATOM 8528 N N . VAL D 2 252 ? 107.882 68.303 19.001 1.00 22.00 252 VAL D N 1
ATOM 8529 C CA . VAL D 2 252 ? 109.082 69.075 19.348 1.00 21.94 252 VAL D CA 1
ATOM 8530 C C . VAL D 2 252 ? 108.851 70.063 20.499 1.00 21.97 252 VAL D C 1
ATOM 8531 O O . VAL D 2 252 ? 109.807 70.522 21.123 1.00 22.12 252 VAL D O 1
ATOM 8535 N N . LYS D 2 253 ? 107.589 70.383 20.788 1.00 22.05 253 LYS D N 1
ATOM 8536 C CA . LYS D 2 253 ? 107.251 71.125 22.005 1.00 22.10 253 LYS D CA 1
ATOM 8537 C C . LYS D 2 253 ? 107.827 70.445 23.260 1.00 21.90 253 LYS D C 1
ATOM 8538 O O . LYS D 2 253 ? 108.124 71.121 24.247 1.00 22.07 253 LYS D O 1
ATOM 8544 N N . SER D 2 254 ? 107.965 69.118 23.223 1.00 21.41 254 SER D N 1
ATOM 8545 C CA . SER D 2 254 ? 108.504 68.361 24.352 1.00 21.18 254 SER D CA 1
ATOM 8546 C C . SER D 2 254 ? 109.936 68.761 24.709 1.00 21.10 254 SER D C 1
ATOM 8547 O O . SER D 2 254 ? 110.332 68.656 25.867 1.00 21.09 254 SER D O 1
ATOM 8550 N N . GLY D 2 255 ? 110.726 69.143 23.706 1.00 20.93 255 GLY D N 1
ATOM 8551 C CA . GLY D 2 255 ? 112.017 69.788 23.950 1.00 20.65 255 GLY D CA 1
ATOM 8552 C C . GLY D 2 255 ? 113.260 69.071 23.465 1.00 20.45 255 GLY D C 1
ATOM 8553 O O . GLY D 2 255 ? 114.342 69.656 23.483 1.00 20.56 255 GLY D O 1
ATOM 8554 N N . ALA D 2 256 ? 113.126 67.815 23.039 1.00 20.02 256 ALA D N 1
ATOM 8555 C CA . ALA D 2 256 ? 114.280 67.024 22.596 1.00 19.89 256 ALA D CA 1
ATOM 8556 C C . ALA D 2 256 ? 115.031 67.686 21.439 1.00 19.72 256 ALA D C 1
ATOM 8557 O O . ALA D 2 256 ? 116.261 67.701 21.409 1.00 19.59 256 ALA D O 1
ATOM 8559 N N . PHE D 2 257 ? 114.282 68.250 20.502 1.00 19.58 257 PHE D N 1
ATOM 8560 C CA . PHE D 2 257 ? 114.863 68.852 19.313 1.00 19.89 257 PHE D CA 1
ATOM 8561 C C . PHE D 2 257 ? 115.713 70.078 19.679 1.00 19.76 257 PHE D C 1
ATOM 8562 O O . PHE D 2 257 ? 116.825 70.241 19.178 1.00 19.27 257 PHE D O 1
ATOM 8570 N N . THR D 2 258 ? 115.199 70.891 20.599 1.00 19.73 258 THR D N 1
ATOM 8571 C CA . THR D 2 258 ? 115.920 72.047 21.122 1.00 19.69 258 THR D CA 1
ATOM 8572 C C . THR D 2 258 ? 117.126 71.631 21.965 1.00 19.91 258 THR D C 1
ATOM 8573 O O . THR D 2 258 ? 118.190 72.238 21.879 1.00 20.05 258 THR D O 1
ATOM 8577 N N . TRP D 2 259 ? 116.943 70.616 22.800 1.00 20.17 259 TRP D N 1
ATOM 8578 C CA . TRP D 2 259 ? 118.038 70.061 23.598 1.00 20.35 259 TRP D CA 1
ATOM 8579 C C . TRP D 2 259 ? 119.200 69.581 22.729 1.00 20.86 259 TRP D C 1
ATOM 8580 O O . TRP D 2 259 ? 120.362 69.844 23.040 1.00 21.01 259 TRP D O 1
ATOM 8591 N N . MET D 2 260 ? 118.881 68.859 21.658 1.00 21.50 260 MET D N 1
ATOM 8592 C CA . MET D 2 260 ? 119.903 68.316 20.759 1.00 21.93 260 MET D CA 1
ATOM 8593 C C . MET D 2 260 ? 120.678 69.436 20.067 1.00 22.36 260 MET D C 1
ATOM 8594 O O . MET D 2 260 ? 121.906 69.481 20.129 1.00 22.54 260 MET D O 1
ATOM 8599 N N . HIS D 2 261 ? 119.956 70.358 19.442 1.00 22.63 261 HIS D N 1
ATOM 8600 C CA . HIS D 2 261 ? 120.596 71.468 18.736 1.00 22.94 261 HIS D CA 1
ATOM 8601 C C . HIS D 2 261 ? 121.385 72.400 19.653 1.00 23.21 261 HIS D C 1
ATOM 8602 O O . HIS D 2 261 ? 122.432 72.913 19.258 1.00 23.27 261 HIS D O 1
ATOM 8609 N N . ALA D 2 262 ? 120.888 72.611 20.870 1.00 23.50 262 ALA D N 1
ATOM 8610 C CA . ALA D 2 262 ? 121.605 73.401 21.866 1.00 23.77 262 ALA D CA 1
ATOM 8611 C C . ALA D 2 262 ? 122.954 72.765 22.211 1.00 24.06 262 ALA D C 1
ATOM 8612 O O . ALA D 2 262 ? 123.964 73.463 22.320 1.00 24.00 262 ALA D O 1
ATOM 8614 N N . ALA D 2 263 ? 122.967 71.440 22.356 1.00 24.30 263 ALA D N 1
ATOM 8615 C CA . ALA D 2 263 ? 124.201 70.701 22.618 1.00 24.67 263 ALA D CA 1
ATOM 8616 C C . ALA D 2 263 ? 125.154 70.747 21.417 1.00 25.04 263 ALA D C 1
ATOM 8617 O O . ALA D 2 263 ? 126.374 70.688 21.589 1.00 24.85 263 ALA D O 1
ATOM 8619 N N . MET D 2 264 ? 124.583 70.821 20.212 1.00 25.43 264 MET D N 1
ATOM 8620 C CA . MET D 2 264 ? 125.350 70.932 18.965 1.00 25.79 264 MET D CA 1
ATOM 8621 C C . MET D 2 264 ? 125.729 72.381 18.635 1.00 26.15 264 MET D C 1
ATOM 8622 O O . MET D 2 264 ? 126.514 72.619 17.721 1.00 26.18 264 MET D O 1
ATOM 8627 N N . GLN D 2 265 ? 125.170 73.329 19.388 1.00 26.53 265 GLN D N 1
ATOM 8628 C CA . GLN D 2 265 ? 125.366 74.764 19.180 1.00 27.10 265 GLN D CA 1
ATOM 8629 C C . GLN D 2 265 ? 124.737 75.240 17.875 1.00 27.53 265 GLN D C 1
ATOM 8630 O O . GLN D 2 265 ? 125.357 75.980 17.113 1.00 27.74 265 GLN D O 1
ATOM 8636 N N . TYR D 2 266 ? 123.486 74.831 17.658 1.00 27.91 266 TYR D N 1
ATOM 8637 C CA . TYR D 2 266 ? 122.662 75.290 16.535 1.00 28.25 266 TYR D CA 1
ATOM 8638 C C . TYR D 2 266 ? 123.447 75.407 15.223 1.00 28.73 266 TYR D C 1
ATOM 8639 O O . TYR D 2 266 ? 123.488 76.476 14.617 1.00 28.60 266 TYR D O 1
ATOM 8648 N N . PRO D 2 267 ? 124.068 74.299 14.783 1.00 29.43 267 PRO D N 1
ATOM 8649 C CA . PRO D 2 267 ? 124.900 74.351 13.591 1.00 30.00 267 PRO D CA 1
ATOM 8650 C C . PRO D 2 267 ? 124.093 74.714 12.350 1.00 30.66 267 PRO D C 1
ATOM 8651 O O . PRO D 2 267 ? 123.076 74.075 12.058 1.00 30.56 267 PRO D O 1
ATOM 8655 N N . GLU D 2 268 ? 124.531 75.759 11.656 1.00 31.27 268 GLU D N 1
ATOM 8656 C CA . GLU D 2 268 ? 123.944 76.144 10.381 1.00 31.96 268 GLU D CA 1
ATOM 8657 C C . GLU D 2 268 ? 124.453 75.121 9.360 1.00 32.21 268 GLU D C 1
ATOM 8658 O O . GLU D 2 268 ? 125.360 75.398 8.581 1.00 32.36 268 GLU D O 1
ATOM 8664 N N . LEU D 2 269 ? 123.902 73.910 9.435 1.00 32.55 269 LEU D N 1
ATOM 8665 C CA . LEU D 2 269 ? 124.432 72.747 8.718 1.00 32.77 269 LEU D CA 1
ATOM 8666 C C . LEU D 2 269 ? 123.310 71.958 8.051 1.00 32.92 269 LEU D C 1
ATOM 8667 O O . LEU D 2 269 ? 122.342 71.564 8.709 1.00 33.11 269 LEU D O 1
ATOM 8672 N N . ALA D 2 270 ? 123.454 71.726 6.746 1.00 33.01 270 ALA D N 1
ATOM 8673 C CA . ALA D 2 270 ? 122.476 70.966 5.972 1.00 32.93 270 ALA D CA 1
ATOM 8674 C C . ALA D 2 270 ? 122.298 69.581 6.564 1.00 32.94 270 ALA D C 1
ATOM 8675 O O . ALA D 2 270 ? 123.257 68.815 6.667 1.00 33.07 270 ALA D O 1
ATOM 8677 N N . ALA D 2 271 ? 121.074 69.278 6.981 1.00 32.97 271 ALA D N 1
ATOM 8678 C CA . ALA D 2 271 ? 120.751 67.974 7.546 1.00 32.91 271 ALA D CA 1
ATOM 8679 C C . ALA D 2 271 ? 120.336 67.033 6.430 1.00 32.95 271 ALA D C 1
ATOM 8680 O O . ALA D 2 271 ? 119.789 67.468 5.418 1.00 32.86 271 ALA D O 1
ATOM 8682 N N . GLU D 2 272 ? 120.590 65.742 6.622 1.00 33.02 272 GLU D N 1
ATOM 8683 C CA . GLU D 2 272 ? 120.201 64.730 5.648 1.00 33.08 272 GLU D CA 1
ATOM 8684 C C . GLU D 2 272 ? 118.873 64.097 6.050 1.00 32.69 272 GLU D C 1
ATOM 8685 O O . GLU D 2 272 ? 118.729 63.607 7.168 1.00 32.73 272 GLU D O 1
ATOM 8691 N N . LEU D 2 273 ? 117.911 64.113 5.131 1.00 32.12 273 LEU D N 1
ATOM 8692 C CA . LEU D 2 273 ? 116.624 63.465 5.341 1.00 31.72 273 LEU D CA 1
ATOM 8693 C C . LEU D 2 273 ? 116.707 62.023 4.854 1.00 31.44 273 LEU D C 1
ATOM 8694 O O . LEU D 2 273 ? 116.847 61.780 3.657 1.00 31.59 273 LEU D O 1
ATOM 8699 N N . PHE D 2 274 ? 116.637 61.068 5.778 1.00 31.01 274 PHE D N 1
ATOM 8700 C CA . PHE D 2 274 ? 116.590 59.653 5.405 1.00 30.58 274 PHE D CA 1
ATOM 8701 C C . PHE D 2 274 ? 115.201 59.277 4.901 1.00 30.26 274 PHE D C 1
ATOM 8702 O O . PHE D 2 274 ? 115.060 58.398 4.046 1.00 30.24 274 PHE D O 1
ATOM 8710 N N . GLY D 2 275 ? 114.174 59.925 5.444 1.00 29.80 275 GLY D N 1
ATOM 8711 C CA . GLY D 2 275 ? 112.816 59.692 4.975 1.00 29.50 275 GLY D CA 1
ATOM 8712 C C . GLY D 2 275 ? 111.737 60.371 5.792 1.00 29.17 275 GLY D C 1
ATOM 8713 O O . GLY D 2 275 ? 111.885 60.566 7.002 1.00 29.24 275 GLY D O 1
ATOM 8714 N N . TYR D 2 276 ? 110.662 60.755 5.111 1.00 28.67 276 TYR D N 1
ATOM 8715 C CA . TYR D 2 276 ? 109.464 61.253 5.760 1.00 28.34 276 TYR D CA 1
ATOM 8716 C C . TYR D 2 276 ? 108.308 60.296 5.493 1.00 28.21 276 TYR D C 1
ATOM 8717 O O . TYR D 2 276 ? 108.201 59.710 4.409 1.00 28.26 276 TYR D O 1
ATOM 8726 N N . GLY D 2 277 ? 107.451 60.136 6.494 1.00 27.94 277 GLY D N 1
ATOM 8727 C CA . GLY D 2 277 ? 106.278 59.284 6.375 1.00 27.79 277 GLY D CA 1
ATOM 8728 C C . GLY D 2 277 ? 105.267 59.605 7.449 1.00 27.68 277 GLY D C 1
ATOM 8729 O O . GLY D 2 277 ? 105.526 60.418 8.333 1.00 27.68 277 GLY D O 1
ATOM 8730 N N . THR D 2 278 ? 104.125 58.937 7.389 1.00 27.60 278 THR D N 1
ATOM 8731 C CA . THR D 2 278 ? 103.035 59.192 8.316 1.00 27.65 278 THR D CA 1
ATOM 8732 C C . THR D 2 278 ? 102.682 57.940 9.128 1.00 27.51 278 THR D C 1
ATOM 8733 O O . THR D 2 278 ? 102.724 56.827 8.606 1.00 27.21 278 THR D O 1
ATOM 8737 N N . VAL D 2 279 ? 102.395 58.123 10.417 1.00 27.56 279 VAL D N 1
ATOM 8738 C CA . VAL D 2 279 ? 101.872 57.030 11.257 1.00 27.76 279 VAL D CA 1
ATOM 8739 C C . VAL D 2 279 ? 100.659 57.502 12.071 1.00 27.72 279 VAL D C 1
ATOM 8740 O O . VAL D 2 279 ? 100.763 58.416 12.895 1.00 27.83 279 VAL D O 1
ATOM 8744 N N . ILE D 2 280 ? 99.506 56.893 11.794 1.00 27.77 280 ILE D N 1
ATOM 8745 C CA . ILE D 2 280 ? 98.203 57.361 12.290 1.00 27.94 280 ILE D CA 1
ATOM 8746 C C . ILE D 2 280 ? 97.953 58.834 11.956 1.00 27.58 280 ILE D C 1
ATOM 8747 O O . ILE D 2 280 ? 97.263 59.538 12.695 1.00 27.63 280 ILE D O 1
ATOM 8752 N N . GLY D 2 281 ? 98.515 59.294 10.841 1.00 27.34 281 GLY D N 1
ATOM 8753 C CA . GLY D 2 281 ? 98.353 60.683 10.410 1.00 27.13 281 GLY D CA 1
ATOM 8754 C C . GLY D 2 281 ? 99.422 61.654 10.877 1.00 26.93 281 GLY D C 1
ATOM 8755 O O . GLY D 2 281 ? 99.460 62.793 10.407 1.00 26.74 281 GLY D O 1
ATOM 8756 N N . THR D 2 282 ? 100.282 61.227 11.802 1.00 26.66 282 THR D N 1
ATOM 8757 C CA . THR D 2 282 ? 101.296 62.119 12.366 1.00 26.55 282 THR D CA 1
ATOM 8758 C C . THR D 2 282 ? 102.526 62.179 11.473 1.00 26.47 282 THR D C 1
ATOM 8759 O O . THR D 2 282 ? 102.939 61.171 10.913 1.00 26.64 282 THR D O 1
ATOM 8763 N N . GLY D 2 283 ? 103.133 63.357 11.385 1.00 26.41 283 GLY D N 1
ATOM 8764 C CA . GLY D 2 283 ? 104.318 63.549 10.571 1.00 26.42 283 GLY D CA 1
ATOM 8765 C C . GLY D 2 283 ? 105.576 63.095 11.280 1.00 26.47 283 GLY D C 1
ATOM 8766 O O . GLY D 2 283 ? 105.881 63.568 12.374 1.00 26.42 283 GLY D O 1
ATOM 8767 N N . ASN D 2 284 ? 106.306 62.178 10.651 1.00 26.53 284 ASN D N 1
ATOM 8768 C CA . ASN D 2 284 ? 107.555 61.669 11.196 1.00 26.72 284 ASN D CA 1
ATOM 8769 C C . ASN D 2 284 ? 108.682 61.725 10.169 1.00 26.80 284 ASN D C 1
ATOM 8770 O O . ASN D 2 284 ? 108.574 61.144 9.089 1.00 26.54 284 ASN D O 1
ATOM 8775 N N . ALA D 2 285 ? 109.749 62.445 10.515 1.00 26.92 285 ALA D N 1
ATOM 8776 C CA . ALA D 2 285 ? 110.940 62.547 9.683 1.00 27.26 285 ALA D CA 1
ATOM 8777 C C . ALA D 2 285 ? 112.130 61.958 10.428 1.00 27.72 285 ALA D C 1
ATOM 8778 O O . ALA D 2 285 ? 112.236 62.105 11.647 1.00 27.97 285 ALA D O 1
ATOM 8780 N N . VAL D 2 286 ? 113.009 61.272 9.701 1.00 28.10 286 VAL D N 1
ATOM 8781 C CA . VAL D 2 286 ? 114.236 60.723 10.274 1.00 28.48 286 VAL D CA 1
ATOM 8782 C C . VAL D 2 286 ? 115.420 61.410 9.607 1.00 28.80 286 VAL D C 1
ATOM 8783 O O . VAL D 2 286 ? 115.592 61.309 8.393 1.00 29.07 286 VAL D O 1
ATOM 8787 N N . MET D 2 287 ? 116.206 62.140 10.397 1.00 29.13 287 MET D N 1
ATOM 8788 C CA . MET D 2 287 ? 117.218 63.053 9.860 1.00 29.39 287 MET D CA 1
ATOM 8789 C C . MET D 2 287 ? 118.514 63.020 10.671 1.00 29.83 287 MET D C 1
ATOM 8790 O O . MET D 2 287 ? 118.526 62.539 11.804 1.00 29.83 287 MET D O 1
ATOM 8795 N N . GLU D 2 288 ? 119.597 63.521 10.077 1.00 30.38 288 GLU D N 1
ATOM 8796 C CA . GLU D 2 288 ? 120.908 63.571 10.737 1.00 30.92 288 GLU D CA 1
ATOM 8797 C C . GLU D 2 288 ? 121.621 64.908 10.536 1.00 31.53 288 GLU D C 1
ATOM 8798 O O . GLU D 2 288 ? 121.550 65.505 9.462 1.00 31.71 288 GLU D O 1
ATOM 8804 N N . TRP D 2 289 ? 122.320 65.354 11.579 1.00 32.21 289 TRP D N 1
ATOM 8805 C CA . TRP D 2 289 ? 123.300 66.426 11.470 1.00 32.80 289 TRP D CA 1
ATOM 8806 C C . TRP D 2 289 ? 124.677 65.810 11.723 1.00 33.56 289 TRP D C 1
ATOM 8807 O O . TRP D 2 289 ? 125.029 65.518 12.866 1.00 33.59 289 TRP D O 1
ATOM 8818 N N . ASP D 2 290 ? 125.416 65.548 10.644 1.00 34.44 290 ASP D N 1
ATOM 8819 C CA . ASP D 2 290 ? 126.719 64.876 10.727 1.00 35.25 290 ASP D CA 1
ATOM 8820 C C . ASP D 2 290 ? 127.817 65.884 11.066 1.00 35.73 290 ASP D C 1
ATOM 8821 O O . ASP D 2 290 ? 128.482 66.424 10.178 1.00 35.85 290 ASP D O 1
ATOM 8826 N N . LEU D 2 291 ? 128.004 66.125 12.362 1.00 36.37 291 LEU D N 1
ATOM 8827 C CA . LEU D 2 291 ? 128.987 67.099 12.839 1.00 36.83 291 LEU D CA 1
ATOM 8828 C C . LEU D 2 291 ? 130.430 66.650 12.587 1.00 37.38 291 LEU D C 1
ATOM 8829 O O . LEU D 2 291 ? 131.341 67.478 12.532 1.00 37.36 291 LEU D O 1
ATOM 8834 N N . ARG D 2 292 ? 130.636 65.342 12.459 1.00 38.03 292 ARG D N 1
ATOM 8835 C CA . ARG D 2 292 ? 131.961 64.797 12.175 1.00 38.66 292 ARG D CA 1
ATOM 8836 C C . ARG D 2 292 ? 132.402 65.148 10.753 1.00 39.13 292 ARG D C 1
ATOM 8837 O O . ARG D 2 292 ? 133.547 65.549 10.537 1.00 39.12 292 ARG D O 1
ATOM 8845 N N . LYS D 2 293 ? 131.486 65.019 9.794 1.00 39.70 293 LYS D N 1
ATOM 8846 C CA . LYS D 2 293 ? 131.775 65.371 8.403 1.00 40.14 293 LYS D CA 1
ATOM 8847 C C . LYS D 2 293 ? 131.904 66.884 8.222 1.00 40.38 293 LYS D C 1
ATOM 8848 O O . LYS D 2 293 ? 132.660 67.342 7.365 1.00 40.67 293 LYS D O 1
ATOM 8854 N N . ALA D 2 294 ? 131.189 67.651 9.045 1.00 40.42 294 ALA D N 1
ATOM 8855 C CA . ALA D 2 294 ? 131.230 69.112 8.981 1.00 40.47 294 ALA D CA 1
ATOM 8856 C C . ALA D 2 294 ? 132.424 69.718 9.732 1.00 40.58 294 ALA D C 1
ATOM 8857 O O . ALA D 2 294 ? 132.615 70.938 9.718 1.00 40.38 294 ALA D O 1
ATOM 8859 N N . GLY D 2 295 ? 133.213 68.876 10.398 1.00 40.74 295 GLY D N 1
ATOM 8860 C CA . GLY D 2 295 ? 134.337 69.349 11.203 1.00 40.95 295 GLY D CA 1
ATOM 8861 C C . GLY D 2 295 ? 133.898 70.165 12.411 1.00 41.13 295 GLY D C 1
ATOM 8862 O O . GLY D 2 295 ? 134.611 71.072 12.845 1.00 41.22 295 GLY D O 1
ATOM 8863 N N . LEU D 2 296 ? 132.724 69.838 12.953 1.00 41.26 296 LEU D N 1
ATOM 8864 C CA . LEU D 2 296 ? 132.166 70.536 14.112 1.00 41.34 296 LEU D CA 1
ATOM 8865 C C . LEU D 2 296 ? 131.928 69.586 15.291 1.00 41.41 296 LEU D C 1
ATOM 8866 O O . LEU D 2 296 ? 131.274 69.962 16.263 1.00 41.53 296 LEU D O 1
ATOM 8871 N N . SER D 2 297 ? 132.490 68.377 15.233 1.00 41.46 297 SER D N 1
ATOM 8872 C CA . SER D 2 297 ? 132.190 67.356 16.240 1.00 41.49 297 SER D CA 1
ATOM 8873 C C . SER D 2 297 ? 133.048 67.466 17.501 1.00 41.74 297 SER D C 1
ATOM 8874 O O . SER D 2 297 ? 132.637 67.009 18.569 1.00 41.76 297 SER D O 1
ATOM 8877 N N . MET D 2 298 ? 134.221 68.083 17.388 1.00 41.90 298 MET D N 1
ATOM 8878 C CA . MET D 2 298 ? 135.162 68.138 18.504 1.00 42.02 298 MET D CA 1
ATOM 8879 C C . MET D 2 298 ? 134.819 69.276 19.459 1.00 42.05 298 MET D C 1
ATOM 8880 O O . MET D 2 298 ? 134.498 70.384 19.023 1.00 42.07 298 MET D O 1
ATOM 8885 N N . LEU D 2 299 ? 134.928 68.995 20.759 1.00 42.03 299 LEU D N 1
ATOM 8886 C CA . LEU D 2 299 ? 134.499 69.916 21.813 1.00 42.04 299 LEU D CA 1
ATOM 8887 C C . LEU D 2 299 ? 135.687 70.512 22.571 1.00 42.17 299 LEU D C 1
ATOM 8888 O O . LEU D 2 299 ? 135.568 71.574 23.181 1.00 42.17 299 LEU D O 1
#

Sequence (1142 aa):
TVVSAFLVPGTPLPQLKPEVPSWGQLAAATERAGKALAASRPDVVLVYSTQWLAVLDQQWLTRPRSEGVHVDENWYEFGDLAYDIRADTALAEACVTSSPLHGVHARGVNYDGFPIDTGTITACTLMGIGTDAFPLVVGSNNLYHSGEITEKLAALAVDCAKDQNKRVAVVGVGGLSGSLFREEIDPREDRIANEEDDKWNRRVLKLIEAGDVSALREAMPVYAKEARVDMGFKHLHWILGALKGKFSGANVLGYGPSYGSGAAVIEFRLMQGEIIAGFLAPHPPHLVYGENPPQNEPRSQGGWEVLRWAYERARERLDAMKPDVLLVHSPHWITSVGHHFLGVPELSGKSVDPIFPNVFRYDFSLNVDVELAEACAEEGRKAGLVTKMMRNPKFRVDYGTITTLHLIRPQWDIPVVGISANNSPYYLNTKEGMSEMDVLGKATREAIRKTGRKAVLLASNTLSHWHFHEEPTIPEDMSKEYPATMAGYQWDIRMIELMRQGKTSEVFKLLPQFIDEAFAEVKSGAFTWMHAAMQYPELAAELFGYGTVIGTGNAVMEWDLRKAGLSMLGAADTVVSAFLVPGTPLPQLKPEVPSWGQLAAATERAGKALAASRPDVVLVYSTQWLAVLDQQWLTRPRSEGVHVDENWYEFGDLAYDIRADTALAEACVTSSPLHGVHARGVNYDGFPIDTGTITACTLMGIGTDAFPLVVGSNNLYHSGEITEKLAALAVDCAKDQNKRVAVVGVGGLSGSLFREEIDPREDRIANEEDDKWNRRVLKLIEAGDVSALREAMPVYAKEARVDMGFKHLHWILGALKGKFSGANVLGYGPSYGSGAAVIEFRLMQGEIIAGFLAPHPPHLVYGENPPQNEPRSQGGWEVLRWAYERARERLDAMKPDVLLVHSPHWITSVGHHFLGVPELSGKSVDPIFPNVFRYDFSLNVDVELAEACAEEGRKAGLVTKMMRNPKFRVDYGTITTLHLIRPQWDIPVVGISANNSPYYLNTKEGMSEMDVLGKATREAIRKTGRKAVLLASNTLSHWHFHEEPTIPEDMSKEYPATMAGYQWDIRMIELMRQGKTSEVFKLLPQFIDEAFAEVKSGAFTWMHAAMQYPELAAELFGYGTVIGTGNAVMEWDLRKAGLSML

CATH classification: 3.40.830.10

Secondary structure (DSSP, 8-state):
-EEEEEEE---SHHHH-TTSHHHHHHHHHHHHHHHHHHHT--SEEEEEEEEEEESSSEEEE--SEEEEEE--TTTGGG--EEEEEEB-HHHHHHHHHHHHHTT--EEEE--TT----HHHHHHHHHHT-SSSSS-EEEEEEETT--HHHHHHHHHHHHHHHHHTT--EEEEEE--S-----SS---GGG---S-HHHHHHHHHHHHHHHHT-HHHHHHHHHHHHHHTT-GGGGHHHHHHHHHTTT--SEEEEEEEEEETTEEEEEEEEE-/-EEEEEEEEE----THHHHTT--TTB-S--S---HHHHHHHHHHHHHHHHH--SEEEEEEEEEEESSSEEEE--SEEEEEEE-SS-TTT-EEEEEEEB-HHHHHHHHHHHHHTT--EEEE--TT----HHHHHHHHHH-TT--S-EEEEEEESHHHHT-HHHHHHHHHHHHHHHHHHHHHHT-EEEEEE---S------S--SSTT-GGG---S-HHHHHHHHHHHHHHHHT-HHHHHHHHHHHHHHHT-GGGGSHHHHHHHHTT----PPEEEEEEEETTEEEEEEEEEHHHHT--EEEE--/-EEEEEEE---SHHHH-TTSHHHHHHHHHHHHHHHHHHHT--SEEEEEEEEEEESSSEEEE--SEEEEEE--TTTGGG--EEEEEEB-HHHHHHHHHHGGGGT--EEEE--TT----HHHHHHHHHHT-SSSSS-EEEEEEETT--HHHHHHHHHHHHHHHHHTT--EEEEEE--S-----SS---GGG---S-HHHHHHHHHHHHHHHHT-HHHHHHHHHHHHHHTT-GGGGHHHHHHHHHTTT----EEEEEEEEETTEEEEEEEE--/---EEEEEEE----THHHHHH--TTB-S--S---HHHHHHHHHHHHHHHHH--SEEEEEEEEEEESSSEEEE-SSEEEEEEE-SS-TTT-EEEEEEEB-HHHHHHHHHHHHHTT--EEEE--TT----HHHHHHHHHH-TT--S-EEEEEEESHHHHT-HHHHHHHHHHHHHHHHHHHHHHT-EEEEEE---S-----S---SSTT-GGG---S-HHHHHHHHHHHHHHHTT-HHHHHHHHHHHHHHH--GGGGSHHHHHHHHHT----PPEEEEEEEETTEEEEEEEEETTTTT--B-

Nearest PDB structures (foldseek):
  3vsg-assembly1_D  TM=1.000E+00  e=4.801E-69  Comamonas testosteroni CNB-1
  8ihg-assembly1_C  TM=9.895E-01  e=2.127E-61  Pseudomonas sp.
  7txy-assembly2_F  TM=9.705E-01  e=1.083E-47  Micromonospora rosaria
  7txy-assembly2_E  TM=9.158E-01  e=2.279E-29  Micromonospora rosaria
  3vsj-assembly1_C  TM=9.315E-01  e=4.577E-28  Comamonas testosteroni CNB-1